Protein AF-A0A7V9AAX6-F1 (afdb_monomer_lite)

Foldseek 3Di:
DVVVVVVVVVVVVVVVVQQAAQAQKKKKKFAFDDPPPPPPNPDDCPPDPPPDDDDDDDDDDDDDDDDDDDDDDDDDDDDDDDDDDDDPDDPDDDDPDDPPFRDPVLMFMDIDGHQDDQQDWDFLDPDDDDCFFTHTAGRKGWDQDLNDIFIFRAFDDLFRMDMDNVSHVPPHNRRHNVNVLVVLVVVCVPPDVLQLVSLLVSLVQCQLLLVLVVSLVSLVVLLVSVVVHPDDHDPLSVLLSVQVVVCVVLLPAAQDDEDCQVVVCVVVVADDWDGARQAIEGHHDQDPVRVVLLNSLLSSLVSSLSSLCSSVSHHFDDQNYRQYEYEYPAPVVLVVVCVVLVHDPDDPAQWAARLVVLYTYGYPFGDDPSRVSLVVVLVVVVVVVWDLVCLRRSHTWTDGCVCPPTHHSNVSSVNSNSSVSNVRLGSLRRSQSCQQRVVVSVCSSRVVFFRLADDQPLQSLLSSQQRGQDSGFAWAWDDDPPDIFIWTKAFSRSGGNAGHQNLLVLVVRCVVVVVQAPQLLVSLLCLLQVVLVVLLPPVVGRDDPHDPDPPPPVPPPPDPDDDDDDDDDDDDDDDDDDDDDDDDDDDDDDDDDDDDDDDDDDDDDDDDDDDDDDDDDDDDDDDDDDDDDDDDDDDDDDDDDDDDDDDPPPDPPPPDPVVVRVVSSVSSVSVNSSSSNLVNSCCVPVPVPLSSVLSVLSSPDHSPDDPRSVNSVVSSCVSVVNPPDSVSSSVVSVVSSVVSVPRSNSIDIGTDDRRDDPPPPDPPPPDPPDPDPDDDDDDDDDDDDDDDDDDDDDDDDD

Radius of gyration: 33.99 Å; chains: 1; bounding box: 128×89×95 Å

Structure (mmCIF, N/CA/C/O backbone):
data_AF-A0A7V9AAX6-F1
#
_entry.id   AF-A0A7V9AAX6-F1
#
loop_
_atom_site.group_PDB
_atom_site.id
_atom_site.type_symbol
_atom_site.label_atom_id
_atom_site.label_alt_id
_atom_site.label_comp_id
_atom_site.label_asym_id
_atom_site.label_entity_id
_atom_site.label_seq_id
_atom_site.pdbx_PDB_ins_code
_atom_site.Cartn_x
_atom_site.Cartn_y
_atom_site.Cartn_z
_atom_site.occupancy
_atom_site.B_iso_or_equiv
_atom_site.auth_seq_id
_atom_site.auth_comp_id
_atom_site.auth_asym_id
_atom_site.auth_atom_id
_atom_site.pdbx_PDB_model_num
ATOM 1 N N . MET A 1 1 ? -43.822 8.317 -18.386 1.00 47.31 1 MET A N 1
ATOM 2 C CA . MET A 1 1 ? -42.524 8.931 -18.768 1.00 47.31 1 MET A CA 1
ATOM 3 C C . MET A 1 1 ? -41.860 9.787 -17.674 1.00 47.31 1 MET A C 1
ATOM 5 O O . MET A 1 1 ? -40.640 9.828 -17.647 1.00 47.31 1 MET A O 1
ATOM 9 N N . LYS A 1 2 ? -42.581 10.403 -16.718 1.00 48.88 2 LYS A N 1
ATOM 10 C CA . LYS A 1 2 ? -41.985 11.293 -15.686 1.00 48.88 2 LYS A CA 1
ATOM 11 C C . LYS A 1 2 ? -41.077 10.634 -14.616 1.00 48.88 2 LYS A C 1
ATOM 13 O O . LYS A 1 2 ? -40.426 11.356 -13.876 1.00 48.88 2 LYS A O 1
ATOM 18 N N . ARG A 1 3 ? -40.997 9.297 -14.529 1.00 44.62 3 ARG A N 1
ATOM 19 C CA . ARG A 1 3 ? -40.127 8.577 -13.565 1.00 44.62 3 ARG A CA 1
ATOM 20 C C . ARG A 1 3 ? -38.792 8.085 -14.145 1.00 44.62 3 ARG A C 1
ATOM 22 O O . ARG A 1 3 ? -37.917 7.711 -13.381 1.00 44.62 3 ARG A O 1
ATOM 29 N N . ILE A 1 4 ? -38.622 8.109 -15.470 1.00 60.84 4 ILE A N 1
ATOM 30 C CA . ILE A 1 4 ? -37.405 7.597 -16.133 1.00 60.84 4 ILE A CA 1
ATOM 31 C C . ILE A 1 4 ? -36.324 8.685 -16.203 1.00 60.84 4 ILE A C 1
ATOM 33 O O . ILE A 1 4 ? -35.147 8.403 -16.013 1.00 60.84 4 ILE A O 1
ATOM 37 N N . VAL A 1 5 ? -36.726 9.947 -16.386 1.00 66.19 5 VAL A N 1
ATOM 38 C CA . VAL A 1 5 ? -35.807 11.091 -16.494 1.00 66.19 5 VAL A CA 1
ATOM 39 C C . VAL A 1 5 ? -34.892 11.254 -15.270 1.00 66.19 5 VAL A C 1
ATOM 41 O O . VAL A 1 5 ? -33.688 11.336 -15.486 1.00 66.19 5 VAL A O 1
ATOM 44 N N . PRO A 1 6 ? -35.367 11.240 -14.005 1.00 63.66 6 PRO A N 1
ATOM 45 C CA . PRO A 1 6 ? -34.468 11.393 -12.857 1.00 63.66 6 PRO A CA 1
ATOM 46 C C . PRO A 1 6 ? -33.503 10.211 -12.680 1.00 63.66 6 PRO A C 1
ATOM 48 O O . PRO A 1 6 ? -32.372 10.428 -12.265 1.00 63.66 6 PRO A O 1
ATOM 51 N N . ALA A 1 7 ? -33.894 8.986 -13.050 1.00 50.19 7 ALA A N 1
ATOM 52 C CA . ALA A 1 7 ? -33.006 7.823 -12.990 1.00 50.19 7 ALA A CA 1
ATOM 53 C C . ALA A 1 7 ? -31.910 7.875 -14.068 1.00 50.19 7 ALA A C 1
ATOM 55 O O . ALA A 1 7 ? -30.756 7.577 -13.780 1.00 50.19 7 ALA A O 1
ATOM 56 N N . VAL A 1 8 ? -32.247 8.315 -15.286 1.00 65.00 8 VAL A N 1
ATOM 57 C CA . VAL A 1 8 ? -31.272 8.516 -16.372 1.00 65.00 8 VAL A CA 1
ATOM 58 C C . VAL A 1 8 ? -30.348 9.693 -16.066 1.00 65.00 8 VAL A C 1
ATOM 60 O O . VAL A 1 8 ? -29.150 9.590 -16.301 1.00 65.00 8 VAL A O 1
ATOM 63 N N . LEU A 1 9 ? -30.866 10.783 -15.491 1.00 58.22 9 LEU A N 1
ATOM 64 C CA . LEU A 1 9 ? -30.048 11.931 -15.095 1.00 58.22 9 LEU A CA 1
ATOM 65 C C . LEU A 1 9 ? -29.100 11.573 -13.944 1.00 58.22 9 LEU A C 1
ATOM 67 O O . LEU A 1 9 ? -27.943 11.970 -13.980 1.00 58.22 9 LEU A O 1
ATOM 71 N N . LEU A 1 10 ? -29.563 10.790 -12.961 1.00 49.22 10 LEU A N 1
ATOM 72 C CA . LEU A 1 10 ? -28.740 10.294 -11.856 1.00 49.22 10 LEU A CA 1
ATOM 73 C C . LEU A 1 10 ? -27.691 9.289 -12.348 1.00 49.22 10 LEU A C 1
ATOM 75 O O . LEU A 1 10 ? -26.539 9.387 -11.947 1.00 49.22 10 LEU A O 1
ATOM 79 N N . ALA A 1 11 ? -28.046 8.377 -13.257 1.00 44.78 11 ALA A N 1
ATOM 80 C CA . ALA A 1 11 ? -27.093 7.456 -13.878 1.00 44.78 11 ALA A CA 1
ATOM 81 C C . ALA A 1 11 ? -26.058 8.195 -14.744 1.00 44.78 11 ALA A C 1
ATOM 83 O O . ALA A 1 11 ? -24.879 7.861 -14.694 1.00 44.78 11 ALA A O 1
ATOM 84 N N . ALA A 1 12 ? -26.466 9.235 -15.479 1.00 46.50 12 ALA A N 1
ATOM 85 C CA . ALA A 1 12 ? -25.564 10.078 -16.258 1.00 46.50 12 ALA A CA 1
ATOM 86 C C . ALA A 1 12 ? -24.657 10.940 -15.366 1.00 46.50 12 ALA A C 1
ATOM 88 O O . ALA A 1 12 ? -23.478 11.074 -15.673 1.00 46.50 12 ALA A O 1
ATOM 89 N N . LEU A 1 13 ? -25.161 11.478 -14.247 1.00 45.16 13 LEU A N 1
ATOM 90 C CA . LEU A 1 13 ? -24.351 12.193 -13.251 1.00 45.16 13 LEU A CA 1
ATOM 91 C C . LEU A 1 13 ? -23.370 11.255 -12.544 1.00 45.16 13 LEU A C 1
ATOM 93 O O . LEU A 1 13 ? -22.209 11.609 -12.389 1.00 45.16 13 LEU A O 1
ATOM 97 N N . MET A 1 14 ? -23.807 10.052 -12.167 1.00 41.75 14 MET A N 1
ATOM 98 C CA . MET A 1 14 ? -22.943 9.030 -11.572 1.00 41.75 14 MET A CA 1
ATOM 99 C C . MET A 1 14 ? -21.875 8.565 -12.568 1.00 41.75 14 MET A C 1
ATOM 101 O O . MET A 1 14 ? -20.721 8.425 -12.180 1.00 41.75 14 MET A O 1
ATOM 105 N N . ALA A 1 15 ? -22.214 8.417 -13.854 1.00 43.47 15 ALA A N 1
ATOM 106 C CA . ALA A 1 15 ? -21.241 8.136 -14.908 1.00 43.47 15 ALA A CA 1
ATOM 107 C C . ALA A 1 15 ? -20.253 9.303 -15.102 1.00 43.47 15 ALA A C 1
ATOM 109 O O . ALA A 1 15 ? -19.055 9.068 -15.161 1.00 43.47 15 ALA A O 1
ATOM 110 N N . LEU A 1 16 ? -20.717 10.559 -15.110 1.00 43.62 16 LEU A N 1
ATOM 111 C CA . LEU A 1 16 ? -19.863 11.753 -15.246 1.00 43.62 16 LEU A CA 1
ATOM 112 C C . LEU A 1 16 ? -18.940 12.002 -14.044 1.00 43.62 16 LEU A C 1
ATOM 114 O O . LEU A 1 16 ? -17.865 12.577 -14.214 1.00 43.62 16 LEU A O 1
ATOM 118 N N . VAL A 1 17 ? -19.358 11.603 -12.841 1.00 45.56 17 VAL A N 1
ATOM 119 C CA . VAL A 1 17 ? -18.532 11.657 -11.625 1.00 45.56 17 VAL A CA 1
ATOM 120 C C . VAL A 1 17 ? -17.554 10.477 -11.582 1.00 45.56 17 VAL A C 1
ATOM 122 O O . VAL A 1 17 ? -16.430 10.652 -11.122 1.00 45.56 17 VAL A O 1
ATOM 125 N N . ALA A 1 18 ? -17.929 9.314 -12.124 1.00 40.66 18 ALA A N 1
ATOM 126 C CA . ALA A 1 18 ? -17.069 8.132 -12.190 1.00 40.66 18 ALA A CA 1
ATOM 127 C C . ALA A 1 18 ? -15.982 8.195 -13.284 1.00 40.66 18 ALA A C 1
ATOM 129 O O . ALA A 1 18 ? -15.004 7.468 -13.191 1.00 40.66 18 ALA A O 1
ATOM 130 N N . THR A 1 19 ? -16.101 9.056 -14.303 1.00 43.69 19 THR A N 1
ATOM 131 C CA . THR A 1 19 ? -15.175 9.081 -15.461 1.00 43.69 19 THR A CA 1
ATOM 132 C C . THR A 1 19 ? -14.079 10.155 -15.412 1.00 43.69 19 THR A C 1
ATOM 134 O O . THR A 1 19 ? -13.479 10.448 -16.445 1.00 43.69 19 THR A O 1
ATOM 137 N N . ARG A 1 20 ? -13.847 10.846 -14.287 1.00 42.88 20 ARG A N 1
ATOM 138 C CA . ARG A 1 20 ? -13.184 12.168 -14.339 1.00 42.88 20 ARG A CA 1
ATOM 139 C C . ARG A 1 20 ? -11.691 12.286 -14.010 1.00 42.88 20 ARG A C 1
ATOM 141 O O . ARG A 1 20 ? -11.216 13.415 -14.087 1.00 42.88 20 ARG A O 1
ATOM 148 N N . ALA A 1 21 ? -10.921 11.228 -13.735 1.00 49.06 21 ALA A N 1
ATOM 149 C CA . ALA A 1 21 ? -9.550 11.461 -13.243 1.00 49.06 21 ALA A CA 1
ATOM 150 C C . ALA A 1 21 ? -8.477 10.377 -13.459 1.00 49.06 21 ALA A C 1
ATOM 152 O O . ALA A 1 21 ? -7.568 10.247 -12.639 1.00 49.06 21 ALA A O 1
ATOM 153 N N . GLU A 1 22 ? -8.535 9.613 -14.548 1.00 53.72 22 GLU A N 1
ATOM 154 C CA . GLU A 1 22 ? -7.642 8.452 -14.707 1.00 53.72 22 GLU A CA 1
ATOM 155 C C . GLU A 1 22 ? -6.604 8.590 -15.830 1.00 53.72 22 GLU A C 1
ATOM 157 O O . GLU A 1 22 ? -5.900 7.632 -16.139 1.00 53.72 22 GLU A O 1
ATOM 162 N N . ALA A 1 23 ? -6.466 9.782 -16.425 1.00 63.56 23 ALA A N 1
ATOM 163 C CA . ALA A 1 23 ? -5.518 9.994 -17.514 1.00 63.56 23 ALA A CA 1
ATOM 164 C C . ALA A 1 23 ? -4.074 10.234 -17.056 1.00 63.56 23 ALA A C 1
ATOM 166 O O . ALA A 1 23 ? -3.790 10.526 -15.898 1.00 63.56 23 ALA A O 1
ATOM 167 N N . GLY A 1 24 ? -3.145 10.153 -18.007 1.00 83.69 24 GLY A N 1
ATOM 168 C CA . GLY A 1 24 ? -1.734 10.451 -17.797 1.00 83.69 24 GLY A CA 1
ATOM 169 C C . GLY A 1 24 ? -0.955 9.320 -17.129 1.00 83.69 24 GLY A C 1
ATOM 170 O O . GLY A 1 24 ? 0.074 9.595 -16.519 1.00 83.69 24 GLY A O 1
ATOM 171 N N . TYR A 1 25 ? -1.402 8.065 -17.227 1.00 90.44 25 TYR A N 1
ATOM 172 C CA . TYR A 1 25 ? -0.616 6.909 -16.791 1.00 90.44 25 TYR A CA 1
ATOM 173 C C . TYR A 1 25 ? -0.426 5.904 -17.927 1.00 90.44 25 TYR A C 1
ATOM 175 O O . TYR A 1 25 ? -1.340 5.623 -18.694 1.00 90.44 25 TYR A O 1
ATOM 183 N N . LEU A 1 26 ? 0.774 5.342 -18.021 1.00 93.62 26 LEU A N 1
ATOM 184 C CA . LEU A 1 26 ? 1.104 4.208 -18.874 1.00 93.62 26 LEU A CA 1
ATOM 185 C C . LEU A 1 26 ? 1.225 2.969 -17.989 1.00 93.62 26 LEU A C 1
ATOM 187 O O . LEU A 1 26 ? 1.951 2.993 -16.993 1.00 93.62 26 LEU A O 1
ATOM 191 N N . ILE A 1 27 ? 0.553 1.878 -18.345 1.00 95.06 27 ILE A N 1
ATOM 192 C CA . ILE A 1 27 ? 0.766 0.599 -17.662 1.00 95.06 27 ILE A CA 1
ATOM 193 C C . ILE A 1 27 ? 1.821 -0.168 -18.444 1.00 95.06 27 ILE A C 1
ATOM 195 O O . ILE A 1 27 ? 1.645 -0.419 -19.636 1.00 95.06 27 ILE A O 1
ATOM 199 N N . ILE A 1 28 ? 2.897 -0.566 -17.772 1.00 96.88 28 ILE A N 1
ATOM 200 C CA . ILE A 1 28 ? 3.922 -1.442 -18.337 1.00 96.88 28 ILE A CA 1
ATOM 201 C C . ILE A 1 28 ? 3.789 -2.810 -17.683 1.00 96.88 28 ILE A C 1
ATOM 203 O O . ILE A 1 28 ? 3.876 -2.929 -16.461 1.00 96.88 28 ILE A O 1
ATOM 207 N N . ARG A 1 29 ? 3.604 -3.840 -18.508 1.00 96.75 29 ARG A N 1
ATOM 208 C CA . ARG A 1 29 ? 3.574 -5.241 -18.098 1.00 96.75 29 ARG A CA 1
ATOM 209 C C . ARG A 1 29 ? 4.816 -5.951 -18.623 1.00 96.75 29 ARG A C 1
ATOM 211 O O . ARG A 1 29 ? 5.039 -5.978 -19.831 1.00 96.75 29 ARG A O 1
ATOM 218 N N . VAL A 1 30 ? 5.586 -6.550 -17.721 1.00 96.88 30 VAL A N 1
ATOM 219 C CA . VAL A 1 30 ? 6.735 -7.401 -18.048 1.00 96.88 30 VAL A CA 1
ATOM 220 C C . VAL A 1 30 ? 6.364 -8.847 -17.776 1.00 96.88 30 VAL A C 1
ATOM 222 O O . VAL A 1 30 ? 6.115 -9.229 -16.636 1.00 96.88 30 VAL A O 1
ATOM 225 N N . ILE A 1 31 ? 6.315 -9.637 -18.835 1.00 95.00 31 ILE A N 1
ATOM 226 C CA . ILE A 1 31 ? 6.048 -11.068 -18.817 1.00 95.00 31 ILE A CA 1
ATOM 227 C C . ILE A 1 31 ? 7.356 -11.814 -18.540 1.00 95.00 31 ILE A C 1
ATOM 229 O O . ILE A 1 31 ? 8.367 -11.573 -19.200 1.00 95.00 31 ILE A O 1
ATOM 233 N N . LEU A 1 32 ? 7.336 -12.720 -17.562 1.00 93.44 32 LEU A N 1
ATOM 234 C CA . LEU A 1 32 ? 8.513 -13.490 -17.167 1.00 93.44 32 LEU A CA 1
ATOM 235 C C . LEU A 1 32 ? 8.515 -14.861 -17.856 1.00 93.44 32 LEU A C 1
ATOM 237 O O . LEU A 1 32 ? 7.665 -15.712 -17.589 1.00 93.44 32 LEU A O 1
ATOM 241 N N . GLU A 1 33 ? 9.496 -15.086 -18.728 1.00 82.31 33 GLU A N 1
ATOM 242 C CA . GLU A 1 33 ? 9.702 -16.366 -19.410 1.00 82.31 33 GLU A CA 1
ATOM 243 C C . GLU A 1 33 ? 10.313 -17.423 -18.464 1.00 82.31 33 GLU A C 1
ATOM 245 O O . GLU A 1 33 ? 11.086 -17.109 -17.559 1.00 82.31 33 GLU A O 1
ATOM 250 N N . GLY A 1 34 ? 10.011 -18.708 -18.690 1.00 61.97 34 GLY A N 1
ATOM 251 C CA . GLY A 1 34 ? 10.897 -19.789 -18.232 1.00 61.97 34 GLY A CA 1
ATOM 252 C C . GLY A 1 34 ? 10.672 -20.387 -16.838 1.00 61.97 34 GLY A C 1
ATOM 253 O O . GLY A 1 34 ? 11.601 -20.938 -16.264 1.00 61.97 34 GLY A O 1
ATOM 254 N N . GLY A 1 35 ? 9.460 -20.364 -16.288 1.00 51.16 35 GLY A N 1
ATOM 255 C CA . GLY A 1 35 ? 9.141 -21.190 -15.109 1.00 51.16 35 GLY A CA 1
ATOM 256 C C . GLY A 1 35 ? 7.966 -22.110 -15.365 1.00 51.16 35 GLY A C 1
ATOM 257 O O . GLY A 1 35 ? 6.997 -22.067 -14.612 1.00 51.16 35 GLY A O 1
ATOM 258 N N . GLN A 1 36 ? 7.995 -22.892 -16.446 1.00 46.16 36 GLN A N 1
ATOM 259 C CA . GLN A 1 36 ? 7.288 -24.162 -16.356 1.00 46.16 36 GLN A CA 1
ATOM 260 C C . GLN A 1 36 ? 7.960 -24.875 -15.187 1.00 46.16 36 GLN A C 1
ATOM 262 O O . GLN A 1 36 ? 9.120 -25.269 -15.288 1.00 46.16 36 GLN A O 1
ATOM 267 N N . TYR A 1 37 ? 7.259 -24.951 -14.053 1.00 43.25 37 TYR A N 1
ATOM 268 C CA . TYR A 1 37 ? 7.542 -25.968 -13.057 1.00 43.25 37 TYR A CA 1
ATOM 269 C C . TYR A 1 37 ? 7.672 -27.259 -13.854 1.00 43.25 37 TYR A C 1
ATOM 271 O O . TYR A 1 37 ? 6.679 -27.738 -14.406 1.00 43.25 37 TYR A O 1
ATOM 279 N N . GLY A 1 38 ? 8.895 -27.771 -14.005 1.00 39.62 38 GLY A N 1
ATOM 280 C CA . GLY A 1 38 ? 9.059 -29.125 -14.495 1.00 39.62 38 GLY A CA 1
ATOM 281 C C . GLY A 1 38 ? 8.141 -29.968 -13.625 1.00 39.62 38 GLY A C 1
ATOM 282 O O . GLY A 1 38 ? 8.230 -29.882 -12.401 1.00 39.62 38 GLY A O 1
ATOM 283 N N . ALA A 1 39 ? 7.227 -30.720 -14.233 1.00 40.41 39 ALA A N 1
ATOM 284 C CA . ALA A 1 39 ? 6.218 -31.513 -13.529 1.00 40.41 39 ALA A CA 1
ATOM 285 C C . ALA A 1 39 ? 6.819 -32.536 -12.530 1.00 40.41 39 ALA A C 1
ATOM 287 O O . ALA A 1 39 ? 6.086 -33.207 -11.817 1.00 40.41 39 ALA A O 1
ATOM 288 N N . ASN A 1 40 ? 8.152 -32.611 -12.437 1.00 37.81 40 ASN A N 1
ATOM 289 C CA . ASN A 1 40 ? 8.926 -33.443 -11.522 1.00 37.81 40 ASN A CA 1
ATOM 290 C C . ASN A 1 40 ? 9.600 -32.670 -10.362 1.00 37.81 40 ASN A C 1
ATOM 292 O O . ASN A 1 40 ? 10.337 -33.272 -9.587 1.00 37.81 40 ASN A O 1
ATOM 296 N N . GLY A 1 41 ? 9.376 -31.359 -10.211 1.00 35.19 41 GLY A N 1
ATOM 297 C CA . GLY A 1 41 ? 9.902 -30.546 -9.103 1.00 35.19 41 GLY A CA 1
ATOM 298 C C . GLY A 1 41 ? 8.886 -30.378 -7.972 1.00 35.19 41 GLY A C 1
ATOM 299 O O . GLY A 1 41 ? 8.339 -29.294 -7.791 1.00 35.19 41 GLY A O 1
ATOM 300 N N . GLY A 1 42 ? 8.600 -31.454 -7.237 1.00 32.16 42 GLY A N 1
ATOM 301 C CA . GLY A 1 42 ? 7.556 -31.535 -6.202 1.00 32.16 42 GLY A CA 1
ATOM 302 C C . GLY A 1 42 ? 7.792 -30.755 -4.900 1.00 32.16 42 GLY A C 1
ATOM 303 O O . GLY A 1 42 ? 7.161 -31.072 -3.896 1.00 32.16 42 GLY A O 1
ATOM 304 N N . GLN A 1 43 ? 8.653 -29.738 -4.881 1.00 33.44 43 GLN A N 1
ATOM 305 C CA . GLN A 1 43 ? 8.740 -28.801 -3.762 1.00 33.44 43 GLN A CA 1
ATOM 306 C C . GLN A 1 43 ? 8.916 -27.372 -4.304 1.00 33.44 43 GLN A C 1
ATOM 308 O O . GLN A 1 43 ? 9.679 -27.170 -5.252 1.00 33.44 43 GLN A O 1
ATOM 313 N N . PRO A 1 44 ? 8.254 -26.348 -3.718 1.00 29.28 44 PRO A N 1
ATOM 314 C CA . PRO A 1 44 ? 8.746 -24.973 -3.846 1.00 29.28 44 PRO A CA 1
ATOM 315 C C . PRO A 1 44 ? 10.221 -24.948 -3.407 1.00 29.28 44 PRO A C 1
ATOM 317 O O . PRO A 1 44 ? 10.650 -25.895 -2.751 1.00 29.28 44 PRO A O 1
ATOM 320 N N . PRO A 1 45 ? 11.020 -23.908 -3.699 1.00 31.45 45 PRO A N 1
ATOM 321 C CA . PRO A 1 45 ? 12.288 -23.740 -3.005 1.00 31.45 45 PRO A CA 1
ATOM 322 C C . PRO A 1 45 ? 11.987 -23.597 -1.504 1.00 31.45 45 PRO A C 1
ATOM 324 O O . PRO A 1 45 ? 11.786 -22.502 -0.985 1.00 31.45 45 PRO A O 1
ATOM 327 N N . THR A 1 46 ? 11.902 -24.723 -0.798 1.00 35.84 46 THR A N 1
ATOM 328 C CA . THR A 1 46 ? 12.139 -24.813 0.625 1.00 35.84 46 THR A CA 1
ATOM 329 C C . THR A 1 46 ? 13.567 -24.325 0.755 1.00 35.84 46 THR A C 1
ATOM 331 O O . THR A 1 46 ? 14.508 -24.915 0.224 1.00 35.84 46 THR A O 1
ATOM 334 N N . GLY A 1 47 ? 13.728 -23.127 1.314 1.00 31.28 47 GLY A N 1
ATOM 335 C CA . GLY A 1 47 ? 15.049 -22.569 1.528 1.00 31.28 47 GLY A CA 1
ATOM 336 C C . GLY A 1 47 ? 15.886 -23.584 2.294 1.00 31.28 47 GLY A C 1
ATOM 337 O O . GLY A 1 47 ? 15.589 -23.831 3.458 1.00 31.28 47 GLY A O 1
ATOM 338 N N . LEU A 1 48 ? 16.901 -24.145 1.628 1.00 33.44 48 LEU A N 1
ATOM 339 C CA . LEU A 1 48 ? 17.979 -24.933 2.225 1.00 33.44 48 LEU A CA 1
ATOM 340 C C . LEU A 1 48 ? 17.497 -25.872 3.347 1.00 33.44 48 LEU A C 1
ATOM 342 O O . LEU A 1 48 ? 17.859 -25.699 4.509 1.00 33.44 48 LEU A O 1
ATOM 346 N N . GLU A 1 49 ? 16.729 -26.904 3.003 1.00 29.69 49 GLU A N 1
ATOM 347 C CA . GLU A 1 49 ? 16.686 -28.127 3.816 1.00 29.69 49 GLU A CA 1
ATOM 348 C C . GLU A 1 49 ? 17.947 -28.953 3.524 1.00 29.69 49 GLU A C 1
ATOM 350 O O . GLU A 1 49 ? 17.922 -30.008 2.901 1.00 29.69 49 GLU A O 1
ATOM 355 N N . GLY A 1 50 ? 19.098 -28.424 3.943 1.00 26.39 50 GLY A N 1
ATOM 356 C CA . GLY A 1 50 ? 20.270 -29.246 4.196 1.00 26.39 50 GLY A CA 1
ATOM 357 C C . GLY A 1 50 ? 20.142 -29.785 5.613 1.00 26.39 50 GLY A C 1
ATOM 358 O O . GLY A 1 50 ? 20.210 -29.012 6.564 1.00 26.39 50 GLY A O 1
ATOM 359 N N . THR A 1 51 ? 19.977 -31.096 5.768 1.00 29.00 51 THR A N 1
ATOM 360 C CA . THR A 1 51 ? 19.968 -31.816 7.054 1.00 29.00 51 THR A CA 1
ATOM 361 C C . THR A 1 51 ? 21.358 -31.866 7.709 1.00 29.00 51 THR A C 1
ATOM 363 O O . THR A 1 51 ? 21.782 -32.896 8.228 1.00 29.00 51 THR A O 1
ATOM 366 N N . GLY A 1 52 ? 22.101 -30.760 7.667 1.00 26.97 52 GLY A N 1
ATOM 367 C CA . GLY A 1 52 ? 23.307 -30.570 8.457 1.00 26.97 52 GLY A CA 1
ATOM 368 C C . GLY A 1 52 ? 22.899 -30.094 9.841 1.00 26.97 52 GLY A C 1
ATOM 369 O O . GLY A 1 52 ? 22.448 -28.961 9.995 1.00 26.97 52 GLY A O 1
ATOM 370 N N . SER A 1 53 ? 23.026 -30.963 10.842 1.00 27.70 53 SER A N 1
ATOM 371 C CA . SER A 1 53 ? 22.880 -30.583 12.245 1.00 27.70 53 SER A CA 1
ATOM 372 C C . SER A 1 53 ? 23.726 -29.333 12.540 1.00 27.70 53 SER A C 1
ATOM 374 O O . SER A 1 53 ? 24.914 -29.322 12.203 1.00 27.70 53 SER A O 1
ATOM 376 N N . PRO A 1 54 ? 23.161 -28.275 13.145 1.00 30.94 54 PRO A N 1
ATOM 377 C CA . PRO A 1 54 ? 23.947 -27.114 13.534 1.00 30.94 54 PRO A CA 1
ATOM 378 C C . PRO A 1 54 ? 24.939 -27.500 14.647 1.00 30.94 54 PRO A C 1
ATOM 380 O O . PRO A 1 54 ? 24.603 -28.320 15.508 1.00 30.94 54 PRO A O 1
ATOM 383 N N . PRO A 1 55 ? 26.156 -26.927 14.668 1.00 29.95 55 PRO A N 1
ATOM 384 C CA . PRO A 1 55 ? 27.056 -27.094 15.801 1.00 29.95 55 PRO A CA 1
ATOM 385 C C . PRO A 1 55 ? 26.438 -26.443 17.053 1.00 29.95 55 PRO A C 1
ATOM 387 O O . PRO A 1 55 ? 25.749 -25.425 16.936 1.00 29.95 55 PRO A O 1
ATOM 390 N N . PRO A 1 56 ? 26.668 -26.989 18.261 1.00 29.22 56 PRO A N 1
ATOM 391 C CA . PRO A 1 56 ? 26.140 -26.399 19.482 1.00 29.22 56 PRO A CA 1
ATOM 392 C C . PRO A 1 56 ? 26.790 -25.032 19.732 1.00 29.22 56 PRO A C 1
ATOM 394 O O . PRO A 1 56 ? 27.998 -24.924 19.952 1.00 29.22 56 PRO A O 1
ATOM 397 N N . VAL A 1 57 ? 25.969 -23.983 19.724 1.00 28.58 57 VAL A N 1
ATOM 398 C CA . VAL A 1 57 ? 26.343 -22.637 20.168 1.00 28.58 57 VAL A CA 1
ATOM 399 C C . VAL A 1 57 ? 26.455 -22.660 21.694 1.00 28.58 57 VAL A C 1
ATOM 401 O O . VAL A 1 57 ? 25.459 -22.639 22.414 1.00 28.58 57 VAL A O 1
ATOM 404 N N . TYR A 1 58 ? 27.687 -22.732 22.198 1.00 29.44 58 TYR A N 1
ATOM 405 C CA . TYR A 1 58 ? 27.997 -22.532 23.612 1.00 29.44 58 TYR A CA 1
ATOM 406 C C . TYR A 1 58 ? 27.991 -21.035 23.940 1.00 29.44 58 TYR A C 1
ATOM 408 O O . TYR A 1 58 ? 28.901 -20.302 23.562 1.00 29.44 58 TYR A O 1
ATOM 416 N N . GLY A 1 59 ? 26.990 -20.594 24.701 1.00 28.50 59 GLY A N 1
ATOM 417 C CA . GLY A 1 59 ? 26.997 -19.309 25.395 1.00 28.50 59 GLY A CA 1
ATOM 418 C C . GLY A 1 59 ? 27.185 -19.507 26.898 1.00 28.50 59 GLY A C 1
ATOM 419 O O . GLY A 1 59 ? 26.230 -19.824 27.602 1.00 28.50 59 GLY A O 1
ATOM 420 N N . LYS A 1 60 ? 28.400 -19.292 27.414 1.00 31.45 60 LYS A N 1
ATOM 421 C CA . LYS A 1 60 ? 28.633 -18.903 28.816 1.00 31.45 60 LYS A CA 1
ATOM 422 C C . LYS A 1 60 ? 29.765 -17.879 28.872 1.00 31.45 60 LYS A C 1
ATOM 424 O O . LYS A 1 60 ? 30.826 -18.092 28.299 1.00 31.45 60 LYS A O 1
ATOM 429 N N . GLY A 1 61 ? 29.478 -16.768 29.551 1.00 31.20 61 GLY A N 1
ATOM 430 C CA . GLY A 1 61 ? 30.358 -15.617 29.749 1.00 31.20 61 GLY A CA 1
ATOM 431 C C . GLY A 1 61 ? 31.601 -15.883 30.616 1.00 31.20 61 GLY A C 1
ATOM 432 O O . GLY A 1 61 ? 31.890 -17.023 30.984 1.00 31.20 61 GLY A O 1
ATOM 433 N N . PRO A 1 62 ? 32.361 -14.819 30.927 1.00 37.06 62 PRO A N 1
ATOM 434 C CA . PRO A 1 62 ? 33.811 -14.875 31.031 1.00 37.06 62 PRO A CA 1
ATOM 435 C C . PRO A 1 62 ? 34.290 -15.298 32.420 1.00 37.06 62 PRO A C 1
ATOM 437 O O . PRO A 1 62 ? 33.784 -14.831 33.441 1.00 37.06 62 PRO A O 1
ATOM 440 N N . LYS A 1 63 ? 35.350 -16.108 32.457 1.00 31.44 63 LYS A N 1
ATOM 441 C CA . LYS A 1 63 ? 36.261 -16.188 33.602 1.00 31.44 63 LYS A CA 1
ATOM 442 C C . LYS A 1 63 ? 37.702 -16.218 33.104 1.00 31.44 63 LYS A C 1
ATOM 444 O O . LYS A 1 63 ? 38.065 -17.038 32.269 1.00 31.44 63 LYS A O 1
ATOM 449 N N . TYR A 1 64 ? 38.483 -15.282 33.632 1.00 32.81 64 TYR A N 1
ATOM 450 C CA . TYR A 1 64 ? 39.933 -15.197 33.509 1.00 32.81 64 TYR A CA 1
ATOM 451 C C . TYR A 1 64 ? 40.610 -16.505 33.940 1.00 32.81 64 TYR A C 1
ATOM 453 O O . TYR A 1 64 ? 40.221 -17.105 34.941 1.00 32.81 64 TYR A O 1
ATOM 461 N N . GLY A 1 65 ? 41.663 -16.891 33.221 1.00 27.91 65 GLY A N 1
ATOM 462 C CA . GLY A 1 65 ? 42.538 -18.000 33.590 1.00 27.91 65 GLY A CA 1
ATOM 463 C C . GLY A 1 65 ? 43.657 -18.194 32.572 1.00 27.91 65 GLY A C 1
ATOM 464 O O . GLY A 1 65 ? 43.453 -18.781 31.518 1.00 27.91 65 GLY A O 1
ATOM 465 N N . SER A 1 66 ? 44.831 -17.665 32.897 1.00 32.62 66 SER A N 1
ATOM 466 C CA . SER A 1 66 ? 46.120 -17.878 32.235 1.00 32.62 66 SER A CA 1
ATOM 467 C C . SER A 1 66 ? 46.507 -19.360 32.142 1.00 32.62 66 SER A C 1
ATOM 469 O O . SER A 1 66 ? 46.421 -20.066 33.146 1.00 32.62 66 SER A O 1
ATOM 471 N N . GLY A 1 67 ? 47.048 -19.804 31.004 1.00 28.02 67 GLY A N 1
ATOM 472 C CA . GLY A 1 67 ? 47.704 -21.112 30.912 1.00 28.02 67 GLY A CA 1
ATOM 473 C C . GLY A 1 67 ? 48.187 -21.467 29.507 1.00 28.02 67 GLY A C 1
ATOM 474 O O . GLY A 1 67 ? 47.385 -21.725 28.620 1.00 28.02 67 GLY A O 1
ATOM 475 N N . PHE A 1 68 ? 49.508 -21.470 29.334 1.00 30.86 68 PHE A N 1
ATOM 476 C CA . PHE A 1 68 ? 50.257 -21.944 28.167 1.00 30.86 68 PHE A CA 1
ATOM 477 C C . PHE A 1 68 ? 49.986 -23.424 27.831 1.00 30.86 68 PHE A C 1
ATOM 479 O O . PHE A 1 68 ? 49.936 -24.260 28.730 1.00 30.86 68 PHE A O 1
ATOM 486 N N . GLY A 1 69 ? 49.967 -23.756 26.534 1.00 28.84 69 GLY A N 1
ATOM 487 C CA . GLY A 1 69 ? 50.160 -25.120 26.027 1.00 28.84 69 GLY A CA 1
ATOM 488 C C . GLY A 1 69 ? 49.901 -25.234 24.513 1.00 28.84 69 GLY A C 1
ATOM 489 O O . GLY A 1 69 ? 48.823 -24.838 24.074 1.00 28.84 69 GLY A O 1
ATOM 490 N N . PRO A 1 70 ? 50.847 -25.739 23.694 1.00 35.91 70 PRO A N 1
ATOM 491 C CA . PRO A 1 70 ? 50.640 -25.919 22.256 1.00 35.91 70 PRO A CA 1
ATOM 492 C C . PRO A 1 70 ? 49.951 -27.265 21.954 1.00 35.91 70 PRO A C 1
ATOM 494 O O . PRO A 1 70 ? 50.261 -28.257 22.619 1.00 35.91 70 PRO A O 1
ATOM 497 N N . PRO A 1 71 ? 49.059 -27.359 20.947 1.00 34.69 71 PRO A N 1
ATOM 498 C CA . PRO A 1 71 ? 48.516 -28.642 20.521 1.00 34.69 71 PRO A CA 1
ATOM 499 C C . PRO A 1 71 ? 49.420 -29.335 19.476 1.00 34.69 71 PRO A C 1
ATOM 501 O O . PRO A 1 71 ? 50.055 -28.658 18.661 1.00 34.69 71 PRO A O 1
ATOM 504 N N . PRO A 1 72 ? 49.484 -30.681 19.486 1.00 34.31 72 PRO A N 1
ATOM 505 C CA . PRO A 1 72 ? 50.335 -31.478 18.607 1.00 34.31 72 PRO A CA 1
ATOM 506 C C . PRO A 1 72 ? 49.689 -31.806 17.247 1.00 34.31 72 PRO A C 1
ATOM 508 O O . PRO A 1 72 ? 48.489 -31.647 17.037 1.00 34.31 72 PRO A O 1
ATOM 511 N N . GLY A 1 73 ? 50.555 -32.270 16.341 1.00 29.38 73 GLY A N 1
ATOM 512 C CA . GLY A 1 73 ? 50.373 -32.488 14.905 1.00 29.38 73 GLY A CA 1
ATOM 513 C C . GLY A 1 73 ? 49.125 -33.240 14.430 1.00 29.38 73 GLY A C 1
ATOM 514 O O . GLY A 1 73 ? 48.699 -34.237 15.008 1.00 29.38 73 GLY A O 1
ATOM 515 N N . LEU A 1 74 ? 48.626 -32.786 13.276 1.00 31.12 74 LEU A N 1
ATOM 516 C CA . LEU A 1 74 ? 47.678 -33.495 12.421 1.00 31.12 74 LEU A CA 1
ATOM 517 C C . LEU A 1 74 ? 48.418 -34.195 11.274 1.00 31.12 74 LEU A C 1
ATOM 519 O O . LEU A 1 74 ? 49.251 -33.604 10.587 1.00 31.12 74 LEU A O 1
ATOM 523 N N . ILE A 1 75 ? 48.074 -35.468 11.092 1.00 32.41 75 ILE A N 1
ATOM 524 C CA . ILE A 1 75 ? 48.484 -36.361 10.005 1.00 32.41 75 ILE A CA 1
ATOM 525 C C . ILE A 1 75 ? 47.694 -35.988 8.730 1.00 32.41 75 ILE A C 1
ATOM 527 O O . ILE A 1 75 ? 46.499 -35.702 8.839 1.00 32.41 75 ILE A O 1
ATOM 531 N N . PRO A 1 76 ? 48.297 -36.002 7.523 1.00 32.78 76 PRO A N 1
ATOM 532 C CA . PRO A 1 76 ? 47.617 -35.633 6.285 1.00 32.78 76 PRO A CA 1
ATOM 533 C C . PRO A 1 76 ? 46.820 -36.812 5.711 1.00 32.78 76 PRO A C 1
ATOM 535 O O . PRO A 1 76 ? 47.384 -37.858 5.397 1.00 32.78 76 PRO A O 1
ATOM 538 N N . GLY A 1 77 ? 45.511 -36.626 5.532 1.00 30.69 77 GLY A N 1
ATOM 539 C CA . GLY A 1 77 ? 44.621 -37.592 4.890 1.00 30.69 77 GLY A CA 1
ATOM 540 C C . GLY A 1 77 ? 43.901 -37.000 3.679 1.00 30.69 77 GLY A C 1
ATOM 541 O O . GLY A 1 77 ? 43.034 -36.153 3.840 1.00 30.69 77 GLY A O 1
ATOM 542 N N . GLY A 1 78 ? 44.268 -37.490 2.490 1.00 29.62 78 GLY A N 1
ATOM 543 C CA . GLY A 1 78 ? 43.384 -37.736 1.340 1.00 29.62 78 GLY A CA 1
ATOM 544 C C . GLY A 1 78 ? 42.662 -36.549 0.699 1.00 29.62 78 GLY A C 1
ATOM 545 O O . GLY A 1 78 ? 41.543 -36.216 1.074 1.00 29.62 78 GLY A O 1
ATOM 546 N N . GLY A 1 79 ? 43.255 -35.993 -0.361 1.00 27.86 79 GLY A N 1
ATOM 547 C CA . GLY A 1 79 ? 42.606 -35.027 -1.245 1.00 27.86 79 GLY A CA 1
ATOM 548 C C . GLY A 1 79 ? 41.449 -35.636 -2.043 1.00 27.86 79 GLY A C 1
ATOM 549 O O . GLY A 1 79 ? 41.656 -36.515 -2.877 1.00 27.86 79 GLY A O 1
ATOM 550 N N . GLY A 1 80 ? 40.240 -35.123 -1.812 1.00 27.41 80 GLY A N 1
ATOM 551 C CA . GLY A 1 80 ? 39.115 -35.218 -2.738 1.00 27.41 80 GLY A CA 1
ATOM 552 C C . GLY A 1 80 ? 39.127 -34.015 -3.679 1.00 27.41 80 GLY A C 1
ATOM 553 O O . GLY A 1 80 ? 39.201 -32.870 -3.233 1.00 27.41 80 GLY A O 1
ATOM 554 N N . SER A 1 81 ? 39.104 -34.270 -4.983 1.00 30.16 81 SER A N 1
ATOM 555 C CA . SER A 1 81 ? 39.076 -33.243 -6.025 1.00 30.16 81 SER A CA 1
ATOM 556 C C . SER A 1 81 ? 37.798 -32.394 -5.923 1.00 30.16 81 SER A C 1
ATOM 558 O O . SER A 1 81 ? 36.711 -32.963 -5.815 1.00 30.16 81 SER A O 1
ATOM 560 N N . PRO A 1 82 ? 37.880 -31.053 -5.987 1.00 29.25 82 PRO A N 1
ATOM 561 C CA . PRO A 1 82 ? 36.694 -30.211 -5.989 1.00 29.25 82 PRO A CA 1
ATOM 562 C C . PRO A 1 82 ? 35.964 -30.355 -7.329 1.00 29.25 82 PRO A C 1
ATOM 564 O O . PRO A 1 82 ? 36.487 -30.016 -8.390 1.00 29.25 82 PRO A O 1
ATOM 567 N N . SER A 1 83 ? 34.740 -30.872 -7.273 1.00 27.69 83 SER A N 1
ATOM 568 C CA . SER A 1 83 ? 33.781 -30.850 -8.374 1.00 27.69 83 SER A CA 1
ATOM 569 C C . SER A 1 83 ? 33.481 -29.403 -8.775 1.00 27.69 83 SER A C 1
ATOM 571 O O . SER A 1 83 ? 33.048 -28.596 -7.952 1.00 27.69 83 SER A O 1
ATOM 573 N N . LEU A 1 84 ? 33.740 -29.089 -10.045 1.00 29.19 84 LEU A N 1
ATOM 574 C CA . LEU A 1 84 ? 33.466 -27.794 -10.662 1.00 29.19 84 LEU A CA 1
ATOM 575 C C . LEU A 1 84 ? 31.967 -27.442 -10.569 1.00 29.19 84 LEU A C 1
ATOM 577 O O . LEU A 1 84 ? 31.126 -28.317 -10.791 1.00 29.19 84 LEU A O 1
ATOM 581 N N . PRO A 1 85 ? 31.613 -26.172 -10.296 1.00 28.59 85 PRO A N 1
ATOM 582 C CA . PRO A 1 85 ? 30.238 -25.693 -10.376 1.00 28.59 85 PRO A CA 1
ATOM 583 C C . PRO A 1 85 ? 29.702 -25.867 -11.801 1.00 28.59 85 PRO A C 1
ATOM 585 O O . PRO A 1 85 ? 30.321 -25.413 -12.764 1.00 28.59 85 PRO A O 1
ATOM 588 N N . GLY A 1 86 ? 28.557 -26.539 -11.927 1.00 27.83 86 GLY A N 1
ATOM 589 C CA . GLY A 1 86 ? 27.899 -26.792 -13.205 1.00 27.83 86 GLY A CA 1
ATOM 590 C C 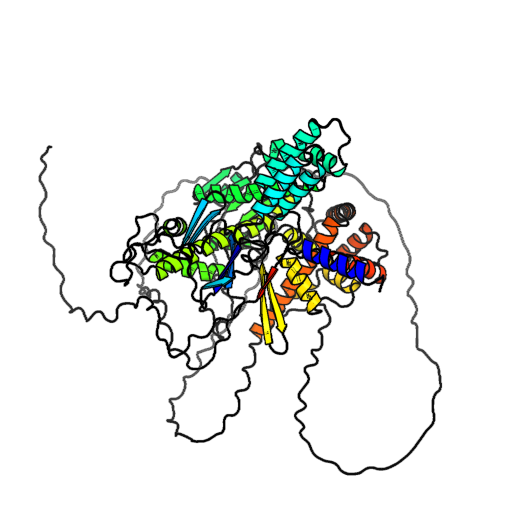. GLY A 1 86 ? 27.617 -25.501 -13.972 1.00 27.83 86 GLY A C 1
ATOM 591 O O . GLY A 1 86 ? 27.028 -24.559 -13.444 1.00 27.83 86 GLY A O 1
ATOM 592 N N . ILE A 1 87 ? 28.034 -25.482 -15.234 1.00 31.53 87 ILE A N 1
ATOM 593 C CA . ILE A 1 87 ? 27.661 -24.461 -16.211 1.00 31.53 87 ILE A CA 1
ATOM 594 C C . ILE A 1 87 ? 26.130 -24.526 -16.389 1.00 31.53 87 ILE A C 1
ATOM 596 O O . ILE A 1 87 ? 25.610 -25.617 -16.640 1.00 31.53 87 ILE A O 1
ATOM 600 N N . PRO A 1 88 ? 25.393 -23.405 -16.256 1.00 30.58 88 PRO A N 1
ATOM 601 C CA . PRO A 1 88 ? 23.959 -23.354 -16.520 1.00 30.58 88 PRO A CA 1
ATOM 602 C C . PRO A 1 88 ? 23.648 -23.874 -17.926 1.00 30.58 88 PRO A C 1
ATOM 604 O O . PRO A 1 88 ? 24.276 -23.468 -18.903 1.00 30.58 88 PRO A O 1
ATOM 607 N N . GLY A 1 89 ? 22.706 -24.814 -17.991 1.00 32.19 89 GLY A N 1
ATOM 608 C CA . GLY A 1 89 ? 22.415 -25.627 -19.163 1.00 32.19 89 GLY A CA 1
ATOM 609 C C . GLY A 1 89 ? 22.119 -24.829 -20.431 1.00 32.19 89 GLY A C 1
ATOM 610 O O . GLY A 1 89 ? 21.425 -23.813 -20.424 1.00 32.19 89 GLY A O 1
ATOM 611 N N . VAL A 1 90 ? 22.629 -25.362 -21.537 1.00 34.31 90 VAL A N 1
ATOM 612 C CA . VAL A 1 90 ? 22.211 -25.030 -22.899 1.00 34.31 90 VAL A CA 1
ATOM 613 C C . VAL A 1 90 ? 20.681 -25.184 -22.991 1.00 34.31 90 VAL A C 1
ATOM 615 O O . VAL A 1 90 ? 20.161 -26.181 -22.481 1.00 34.31 90 VAL A O 1
ATOM 618 N N . PRO A 1 91 ? 19.946 -24.239 -23.612 1.00 34.94 91 PRO A N 1
ATOM 619 C CA . PRO A 1 91 ? 18.504 -24.356 -23.804 1.00 34.94 91 PRO A CA 1
ATOM 620 C C . PRO A 1 91 ? 18.174 -25.692 -24.472 1.00 34.94 91 PRO A C 1
ATOM 622 O O . PRO A 1 91 ? 18.707 -26.006 -25.537 1.00 34.94 91 PRO A O 1
ATOM 625 N N . GLY A 1 92 ? 17.334 -26.497 -23.818 1.00 37.16 92 GLY A N 1
ATOM 626 C CA . GLY A 1 92 ? 16.903 -27.790 -24.336 1.00 37.16 92 GLY A CA 1
ATOM 627 C C . GLY A 1 92 ? 16.283 -27.659 -25.727 1.00 37.16 92 GLY A C 1
ATOM 628 O O . GLY A 1 92 ? 15.664 -26.647 -26.059 1.00 37.16 92 GLY A O 1
ATOM 629 N N . THR A 1 93 ? 16.461 -28.699 -26.541 1.00 39.69 93 THR A N 1
ATOM 630 C CA . THR A 1 93 ? 15.861 -28.837 -27.873 1.00 39.69 93 THR A CA 1
ATOM 631 C C . THR A 1 93 ? 14.382 -28.429 -27.859 1.00 39.69 93 THR A C 1
ATOM 633 O O . THR A 1 93 ? 13.642 -28.930 -27.006 1.00 39.69 93 THR A O 1
ATOM 636 N N . PRO A 1 94 ? 13.935 -27.554 -28.779 1.00 40.19 94 PRO A N 1
ATOM 637 C CA . PRO A 1 94 ? 12.579 -27.020 -28.774 1.00 40.19 94 PRO A CA 1
ATOM 638 C C . PRO A 1 94 ? 11.560 -28.159 -28.859 1.00 40.19 94 PRO A C 1
ATOM 640 O O . PRO A 1 94 ? 11.554 -28.930 -29.817 1.00 40.19 94 PRO A O 1
ATOM 643 N N . HIS A 1 95 ? 10.696 -28.271 -27.848 1.00 43.38 95 HIS A N 1
ATOM 644 C CA . HIS A 1 95 ? 9.517 -29.126 -27.923 1.00 43.38 95 HIS A CA 1
ATOM 645 C C . HIS A 1 95 ? 8.610 -28.604 -29.040 1.00 43.38 95 HIS A C 1
ATOM 647 O O . HIS A 1 95 ? 8.046 -27.514 -28.962 1.00 43.38 95 HIS A O 1
ATOM 653 N N . THR A 1 96 ? 8.517 -29.375 -30.116 1.00 40.84 96 THR A N 1
ATOM 654 C CA . THR A 1 96 ? 7.751 -29.044 -31.311 1.00 40.84 96 THR A CA 1
ATOM 655 C C . THR A 1 96 ? 6.255 -29.274 -31.068 1.00 40.84 96 THR A C 1
ATOM 657 O O . THR A 1 96 ? 5.810 -30.401 -30.882 1.00 40.84 96 THR A O 1
ATOM 660 N N . GLY A 1 97 ? 5.459 -28.198 -31.108 1.00 49.16 97 GLY A N 1
ATOM 661 C CA . GLY A 1 97 ? 4.058 -28.265 -31.555 1.00 49.16 97 GLY A CA 1
ATOM 662 C C . GLY A 1 97 ? 2.943 -27.865 -30.581 1.00 49.16 97 GLY A C 1
ATOM 663 O O . GLY A 1 97 ? 1.805 -27.743 -31.022 1.00 49.16 97 GLY A O 1
ATOM 664 N N . GLY A 1 98 ? 3.213 -27.620 -29.297 1.00 58.81 98 GLY A N 1
ATOM 665 C CA . GLY A 1 98 ? 2.185 -27.142 -28.361 1.00 58.81 98 GLY A CA 1
ATOM 666 C C . GLY A 1 98 ? 2.169 -25.619 -28.259 1.00 58.81 98 GLY A C 1
ATOM 667 O O . GLY A 1 98 ? 3.175 -25.030 -27.874 1.00 58.81 98 GLY A O 1
ATOM 668 N N . THR A 1 99 ? 1.041 -24.961 -28.543 1.00 59.56 99 THR A N 1
ATOM 669 C CA . THR A 1 99 ? 0.832 -23.566 -28.125 1.00 59.56 99 THR A CA 1
ATOM 670 C C . THR A 1 99 ? 0.841 -23.524 -26.598 1.00 59.56 99 THR A C 1
ATOM 672 O O . THR A 1 99 ? -0.136 -23.910 -25.954 1.00 59.56 99 THR A O 1
ATOM 675 N N . ILE A 1 100 ? 1.963 -23.118 -26.006 1.00 67.12 100 ILE A N 1
ATOM 676 C CA . ILE A 1 100 ? 2.091 -22.988 -24.555 1.00 67.12 100 ILE A CA 1
ATOM 677 C C . ILE A 1 100 ? 1.193 -21.825 -24.128 1.00 67.12 100 ILE A C 1
ATOM 679 O O . ILE A 1 100 ? 1.489 -20.668 -24.423 1.00 67.12 100 ILE A O 1
ATOM 683 N N . LYS A 1 101 ? 0.074 -22.127 -23.458 1.00 77.69 101 LYS A N 1
ATOM 684 C CA . LYS A 1 101 ? -0.798 -21.098 -22.883 1.00 77.69 101 LYS A CA 1
ATOM 685 C C . LYS A 1 101 ? -0.007 -20.358 -21.803 1.00 77.69 101 LYS A C 1
ATOM 687 O O . LYS A 1 101 ? 0.412 -20.960 -20.816 1.00 77.69 101 LYS A O 1
ATOM 692 N N . HIS A 1 102 ? 0.226 -19.069 -22.020 1.00 83.06 102 HIS A N 1
ATOM 693 C CA . HIS A 1 102 ? 0.942 -18.220 -21.080 1.00 83.06 102 HIS A CA 1
ATOM 694 C C . HIS A 1 102 ? 0.103 -18.009 -19.811 1.00 83.06 102 HIS A C 1
ATOM 696 O O . HIS A 1 102 ? -1.055 -17.606 -19.905 1.00 83.06 102 HIS A O 1
ATOM 702 N N . ASP A 1 103 ? 0.684 -18.231 -18.630 1.00 88.06 103 ASP A N 1
ATOM 703 C CA . ASP A 1 103 ? 0.024 -17.935 -17.357 1.00 88.06 103 ASP A CA 1
ATOM 704 C C . ASP A 1 103 ? 0.030 -16.416 -17.104 1.00 88.06 103 ASP A C 1
ATOM 706 O O . ASP A 1 103 ? 1.092 -15.838 -16.854 1.00 88.06 103 ASP A O 1
ATOM 710 N N . PRO A 1 104 ? -1.123 -15.729 -17.171 1.00 89.50 104 PRO A N 1
ATOM 711 C CA . PRO A 1 104 ? -1.189 -14.277 -17.039 1.00 89.50 104 PRO A CA 1
ATOM 712 C C . PRO A 1 104 ? -0.675 -13.752 -15.693 1.00 89.50 104 PRO A C 1
ATOM 714 O O . PRO A 1 104 ? -0.264 -12.590 -15.654 1.00 89.50 104 PRO A O 1
ATOM 717 N N . SER A 1 105 ? -0.652 -14.588 -14.645 1.00 89.38 105 SER A N 1
ATOM 718 C CA . SER A 1 105 ? -0.141 -14.245 -13.309 1.00 89.38 105 SER A CA 1
ATOM 719 C C . SER A 1 105 ? 1.369 -14.058 -13.257 1.00 89.38 105 SER A C 1
ATOM 721 O O . SER A 1 105 ? 1.882 -13.391 -12.363 1.00 89.38 105 SER A O 1
ATOM 723 N N . ARG A 1 106 ? 2.099 -14.567 -14.253 1.00 92.38 106 ARG A N 1
ATOM 724 C CA . ARG A 1 106 ? 3.561 -14.486 -14.311 1.00 92.38 106 ARG A CA 1
ATOM 725 C C . ARG A 1 106 ? 4.049 -13.217 -14.986 1.00 92.38 106 ARG A C 1
ATOM 727 O O . ARG A 1 106 ? 4.851 -13.244 -15.919 1.00 92.38 106 ARG A O 1
ATOM 734 N N . ALA A 1 107 ? 3.538 -12.093 -14.508 1.00 95.12 107 ALA A N 1
ATOM 735 C CA . ALA A 1 107 ? 3.908 -10.790 -15.012 1.00 95.12 107 ALA A CA 1
ATOM 736 C C . ALA A 1 107 ? 4.032 -9.765 -13.888 1.00 95.12 107 ALA A C 1
ATOM 738 O O . ALA A 1 107 ? 3.253 -9.755 -12.939 1.00 95.12 107 ALA A O 1
ATOM 739 N N . LEU A 1 108 ? 4.999 -8.870 -14.040 1.00 96.12 108 LEU A N 1
ATOM 740 C CA . LEU A 1 108 ? 5.131 -7.669 -13.229 1.00 96.12 108 LEU A CA 1
ATOM 741 C C . LEU A 1 108 ? 4.396 -6.530 -13.918 1.00 96.12 108 LEU A C 1
ATOM 743 O O . LEU A 1 108 ? 4.465 -6.397 -15.140 1.00 96.12 108 LEU A O 1
ATOM 747 N N . VAL A 1 109 ? 3.709 -5.696 -13.144 1.00 96.12 109 VAL A N 1
ATOM 748 C CA . VAL A 1 109 ? 2.935 -4.575 -13.677 1.00 96.12 109 VAL A CA 1
ATOM 749 C C . VAL A 1 109 ? 3.265 -3.312 -12.901 1.00 96.12 109 VAL A C 1
ATOM 751 O O . VAL A 1 109 ? 3.165 -3.273 -11.675 1.00 96.12 109 VAL A O 1
ATOM 754 N N . VAL A 1 110 ? 3.623 -2.255 -13.623 1.00 95.81 110 VAL A N 1
ATOM 755 C CA . VAL A 1 110 ? 3.896 -0.935 -13.048 1.00 95.81 110 VAL A CA 1
ATOM 756 C C . VAL A 1 110 ? 3.061 0.133 -13.735 1.00 95.81 110 VAL A C 1
ATOM 758 O O . VAL A 1 110 ? 2.773 0.049 -14.927 1.00 95.81 110 VAL A O 1
ATOM 761 N N . LEU A 1 111 ? 2.678 1.143 -12.958 1.00 93.81 111 LEU A N 1
ATOM 762 C CA . LEU A 1 111 ? 2.040 2.359 -13.447 1.00 93.81 111 LEU A CA 1
ATOM 763 C C . LEU A 1 111 ? 3.107 3.443 -13.552 1.00 93.81 111 LEU A C 1
ATOM 765 O O . LEU A 1 111 ? 3.809 3.718 -12.579 1.00 93.81 111 LEU A O 1
ATOM 769 N N . VAL A 1 112 ? 3.217 4.055 -14.723 1.00 94.19 112 VAL A N 1
ATOM 770 C CA . VAL A 1 112 ? 4.196 5.099 -15.007 1.00 94.19 112 VAL A CA 1
ATOM 771 C C . VAL A 1 112 ? 3.458 6.400 -15.306 1.00 94.19 112 VAL A C 1
ATOM 773 O O . VAL A 1 112 ? 2.691 6.435 -16.268 1.00 94.19 112 VAL A O 1
ATOM 776 N N . PRO A 1 113 ? 3.651 7.471 -14.518 1.00 91.75 113 PRO A N 1
ATOM 777 C CA . PRO A 1 113 ? 3.037 8.753 -14.828 1.00 91.75 113 PRO A CA 1
ATOM 778 C C . PRO A 1 113 ? 3.643 9.336 -16.112 1.00 91.75 113 PRO A C 1
ATOM 780 O O . PRO A 1 113 ? 4.860 9.390 -16.290 1.00 91.75 113 PRO A O 1
ATOM 783 N N . VAL A 1 114 ? 2.774 9.807 -16.996 1.00 90.50 114 VAL A N 1
ATOM 784 C CA . VAL A 1 114 ? 3.106 10.473 -18.253 1.00 90.50 114 VAL A CA 1
ATOM 785 C C . VAL A 1 114 ? 2.797 11.957 -18.089 1.00 90.50 114 VAL A C 1
ATOM 787 O O . VAL A 1 114 ? 1.652 12.394 -18.154 1.00 90.50 114 VAL A O 1
ATOM 790 N N . THR A 1 115 ? 3.845 12.735 -17.823 1.00 85.19 115 THR A N 1
ATOM 791 C CA . THR A 1 115 ? 3.772 14.192 -17.607 1.00 85.19 115 THR A CA 1
ATOM 792 C C . THR A 1 115 ? 4.201 15.005 -18.830 1.00 85.19 115 THR A C 1
ATOM 794 O O . THR A 1 115 ? 4.115 16.229 -18.827 1.00 85.19 115 THR A O 1
ATOM 797 N N . SER A 1 116 ? 4.682 14.339 -19.880 1.00 85.06 116 SER A N 1
ATOM 798 C CA . SER A 1 116 ? 5.135 14.947 -21.133 1.00 85.06 116 SER A CA 1
ATOM 799 C C . SER A 1 116 ? 4.660 14.124 -22.327 1.00 85.06 116 SER A C 1
ATOM 801 O O . SER A 1 116 ? 4.323 12.948 -22.179 1.00 85.06 116 SER A O 1
ATOM 803 N N . ASP A 1 117 ? 4.625 14.738 -23.514 1.00 83.62 117 ASP A N 1
ATOM 804 C CA . ASP A 1 117 ? 4.275 14.030 -24.746 1.00 83.62 117 ASP A CA 1
ATOM 805 C C . ASP A 1 117 ? 5.371 13.020 -25.120 1.00 83.62 117 ASP A C 1
ATOM 807 O O . ASP A 1 117 ? 6.345 13.323 -25.812 1.00 83.62 117 ASP A O 1
ATOM 811 N N . PHE A 1 118 ? 5.191 11.791 -24.643 1.00 85.44 118 PHE A N 1
ATOM 812 C CA . PHE A 1 118 ? 6.100 10.674 -24.870 1.00 85.44 118 PHE A CA 1
ATOM 813 C C . PHE A 1 118 ? 6.082 10.155 -26.318 1.00 85.44 118 PHE A C 1
ATOM 815 O O . PHE A 1 118 ? 6.923 9.324 -26.673 1.00 85.44 118 PHE A O 1
ATOM 822 N N . ARG A 1 119 ? 5.151 10.634 -27.164 1.00 86.38 119 ARG A N 1
ATOM 823 C CA . ARG A 1 119 ? 5.047 10.270 -28.588 1.00 86.38 119 ARG A CA 1
ATOM 824 C C . ARG A 1 119 ? 5.946 11.132 -29.476 1.00 86.38 119 ARG A C 1
ATOM 826 O O . ARG A 1 119 ? 6.235 10.740 -30.614 1.00 86.38 119 ARG A O 1
ATOM 833 N N . GLN A 1 120 ? 6.415 12.277 -28.975 1.00 90.94 120 GLN A N 1
ATOM 834 C CA . GLN A 1 120 ? 7.353 13.128 -29.696 1.00 90.94 120 GLN A CA 1
ATOM 835 C C . GLN A 1 120 ? 8.732 12.459 -29.776 1.00 90.94 120 GLN A C 1
ATOM 837 O O . GLN A 1 120 ? 9.305 12.050 -28.768 1.00 90.94 120 GLN A O 1
ATOM 842 N N . ALA A 1 121 ? 9.286 12.369 -30.988 1.00 93.00 121 ALA A N 1
ATOM 843 C CA . ALA A 1 121 ? 10.623 11.825 -31.193 1.00 93.00 121 ALA A CA 1
ATOM 844 C C . ALA A 1 121 ? 11.684 12.762 -30.594 1.00 93.00 121 ALA A C 1
ATOM 846 O O . ALA A 1 121 ? 11.694 13.960 -30.878 1.00 93.00 121 ALA A O 1
ATOM 847 N N . GLN A 1 122 ? 12.590 12.210 -29.790 1.00 95.00 122 GLN A N 1
ATOM 848 C CA . GLN A 1 122 ? 13.691 12.941 -29.153 1.00 95.00 122 GLN A CA 1
ATOM 849 C C . GLN A 1 122 ? 15.005 12.178 -29.347 1.00 95.00 122 GLN A C 1
ATOM 851 O O . GLN A 1 122 ? 14.959 10.956 -29.472 1.00 95.00 122 GLN A O 1
ATOM 856 N N . PRO A 1 123 ? 16.180 12.834 -29.342 1.00 96.19 123 PRO A N 1
ATOM 857 C CA . PRO A 1 123 ? 17.458 12.122 -29.327 1.00 96.19 123 PRO A CA 1
ATOM 858 C C . PRO A 1 123 ? 17.501 11.072 -28.205 1.00 96.19 123 PRO A C 1
ATOM 860 O O . PRO A 1 123 ? 17.048 11.337 -27.081 1.00 96.19 123 PRO A O 1
ATOM 863 N N . PHE A 1 124 ? 18.012 9.877 -28.517 1.00 96.56 124 PHE A N 1
ATOM 864 C CA . PHE A 1 124 ? 18.020 8.727 -27.608 1.00 96.56 124 PHE A CA 1
ATOM 865 C C . PHE A 1 124 ? 18.717 9.076 -26.282 1.00 96.56 124 PHE A C 1
ATOM 867 O O . PHE A 1 124 ? 18.139 8.925 -25.200 1.00 96.56 124 PHE A O 1
ATOM 874 N N . TYR A 1 125 ? 19.910 9.661 -26.368 1.00 96.69 125 TYR A N 1
ATOM 875 C CA . TYR A 1 125 ? 20.673 10.257 -25.272 1.00 96.69 125 TYR A CA 1
ATOM 876 C C . TYR A 1 125 ? 20.617 11.786 -25.303 1.00 96.69 125 TYR A C 1
ATOM 878 O O . TYR A 1 125 ? 20.247 12.391 -26.303 1.00 96.69 125 TYR A O 1
ATOM 886 N N . LYS A 1 126 ? 21.048 12.432 -24.208 1.00 94.56 126 LYS A N 1
ATOM 887 C CA . LYS A 1 126 ? 21.181 13.904 -24.117 1.00 94.56 126 LYS A CA 1
ATOM 888 C C . LYS A 1 126 ? 22.248 14.496 -25.058 1.00 94.56 126 LYS A C 1
ATOM 890 O O . LYS A 1 126 ? 22.374 15.713 -25.132 1.00 94.56 126 LYS A O 1
ATOM 895 N N . ALA A 1 127 ? 23.033 13.653 -25.729 1.00 92.75 127 ALA A N 1
ATOM 896 C CA . ALA A 1 127 ? 24.016 14.068 -26.723 1.00 92.75 127 ALA A CA 1
ATOM 897 C C . ALA A 1 127 ? 23.338 14.659 -27.981 1.00 92.75 127 ALA A C 1
ATOM 899 O O . ALA A 1 127 ? 22.140 14.439 -28.190 1.00 92.75 127 ALA A O 1
ATOM 900 N N . PRO A 1 128 ? 24.078 15.390 -28.838 1.00 95.06 128 PRO A N 1
ATOM 901 C CA . PRO A 1 128 ? 23.572 15.818 -30.139 1.00 95.06 128 PRO A CA 1
ATOM 902 C C . PRO A 1 128 ? 23.031 14.639 -30.952 1.00 95.06 128 PRO A C 1
ATOM 904 O O . PRO A 1 128 ? 23.522 13.514 -30.837 1.00 95.06 128 PRO A O 1
ATOM 907 N N . TYR A 1 129 ? 22.003 14.899 -31.755 1.00 95.94 129 TYR A N 1
ATOM 908 C CA . TYR A 1 129 ? 21.420 13.896 -32.640 1.00 95.94 129 TYR A CA 1
ATOM 909 C C . TYR A 1 129 ? 22.458 13.390 -33.646 1.00 95.94 129 TYR A C 1
ATOM 911 O O . TYR A 1 129 ? 23.116 14.186 -34.315 1.00 95.94 129 TYR A O 1
ATOM 919 N N . ASP A 1 130 ? 22.539 12.071 -33.784 1.00 95.50 130 ASP A N 1
ATOM 920 C CA . ASP A 1 130 ? 23.314 11.404 -34.823 1.00 95.50 130 ASP A CA 1
ATOM 921 C C . ASP A 1 130 ? 22.542 10.158 -35.281 1.00 95.50 130 ASP A C 1
ATOM 923 O O . ASP A 1 130 ? 22.239 9.292 -34.462 1.00 95.50 130 ASP A O 1
ATOM 927 N N . PRO A 1 131 ? 22.204 10.013 -36.569 1.00 93.50 131 PRO A N 1
ATOM 928 C CA . PRO A 1 131 ? 21.335 8.928 -37.028 1.00 93.50 131 PRO A CA 1
ATOM 929 C C . PRO A 1 131 ? 21.900 7.516 -36.793 1.00 93.50 131 PRO A C 1
ATOM 931 O O . PRO A 1 131 ? 21.133 6.553 -36.827 1.00 93.50 131 PRO A O 1
ATOM 934 N N . ASN A 1 132 ? 23.211 7.375 -36.572 1.00 91.94 132 ASN A N 1
ATOM 935 C CA . ASN A 1 132 ? 23.880 6.085 -36.411 1.00 91.94 132 ASN A CA 1
ATOM 936 C C . ASN A 1 132 ? 24.207 5.767 -34.946 1.00 91.94 132 ASN A C 1
ATOM 938 O O . ASN A 1 132 ? 24.123 4.608 -34.540 1.00 91.94 132 ASN A O 1
ATOM 942 N N . THR A 1 133 ? 24.567 6.786 -34.165 1.00 93.75 133 THR A N 1
ATOM 943 C CA . THR A 1 133 ? 25.103 6.654 -32.798 1.00 93.75 133 THR A CA 1
ATOM 944 C C . THR A 1 133 ? 24.235 7.315 -31.727 1.00 93.75 133 THR A C 1
ATOM 946 O O . THR A 1 133 ? 24.436 7.076 -30.538 1.00 93.75 133 THR A O 1
ATOM 949 N N . ASN A 1 134 ? 23.250 8.127 -32.114 1.00 96.19 134 ASN A N 1
ATOM 950 C CA . ASN A 1 134 ? 22.268 8.728 -31.214 1.00 96.19 134 ASN A CA 1
ATOM 951 C C . ASN A 1 134 ? 20.963 9.087 -31.957 1.00 96.19 134 ASN A C 1
ATOM 953 O O . ASN A 1 134 ? 20.641 10.274 -32.122 1.00 96.19 134 ASN A O 1
ATOM 957 N N . PRO A 1 135 ? 20.235 8.079 -32.477 1.00 96.00 135 PRO A N 1
ATOM 958 C CA . PRO A 1 135 ? 19.065 8.314 -33.310 1.00 96.00 135 PRO A CA 1
ATOM 959 C C . PRO A 1 135 ? 17.936 8.973 -32.513 1.00 96.00 135 PRO A C 1
ATOM 961 O O . PRO A 1 135 ? 17.932 9.000 -31.282 1.00 96.00 135 PRO A O 1
ATOM 964 N N . ALA A 1 136 ? 16.937 9.490 -33.223 1.00 96.69 136 ALA A N 1
ATOM 965 C CA . ALA A 1 136 ? 15.703 9.917 -32.588 1.00 96.69 136 ALA A CA 1
ATOM 966 C C . ALA A 1 136 ? 14.908 8.675 -32.159 1.00 96.69 136 ALA A C 1
ATOM 968 O O . ALA A 1 136 ? 14.750 7.736 -32.938 1.00 96.69 136 ALA A O 1
ATOM 969 N N . TRP A 1 137 ? 14.402 8.679 -30.931 1.00 96.69 137 TRP A N 1
ATOM 970 C CA . TRP A 1 137 ? 13.641 7.590 -30.339 1.00 96.69 137 TRP A CA 1
ATOM 971 C C . TRP A 1 137 ? 12.248 8.051 -29.933 1.00 96.69 137 TRP A C 1
ATOM 973 O O . TRP A 1 137 ? 12.047 9.187 -29.495 1.00 96.69 137 TRP A O 1
ATOM 983 N N . ARG A 1 138 ? 11.290 7.136 -30.066 1.00 93.75 138 ARG A N 1
ATOM 984 C CA . ARG A 1 138 ? 9.947 7.235 -29.503 1.00 93.75 138 ARG A CA 1
ATOM 985 C C . ARG A 1 138 ? 9.444 5.815 -29.207 1.00 93.75 138 ARG A C 1
ATOM 987 O O . ARG A 1 138 ? 9.615 4.953 -30.068 1.00 93.75 138 ARG A O 1
ATOM 994 N N . PRO A 1 139 ? 8.827 5.570 -28.043 1.00 94.75 139 PRO A N 1
ATOM 995 C CA . PRO A 1 139 ? 8.489 6.554 -27.019 1.00 94.75 139 PRO A CA 1
ATOM 996 C C . PRO A 1 139 ? 9.610 6.826 -26.005 1.00 94.75 139 PRO A C 1
ATOM 998 O O . PRO A 1 139 ? 10.430 5.955 -25.719 1.00 94.75 139 PRO A O 1
ATOM 1001 N N . LYS A 1 140 ? 9.619 8.025 -25.413 1.00 95.12 140 LYS A N 1
ATOM 1002 C CA . LYS A 1 140 ? 10.557 8.417 -24.344 1.00 95.12 140 LYS A CA 1
ATOM 1003 C C . LYS A 1 140 ? 9.816 9.123 -23.219 1.00 95.12 140 LYS A C 1
ATOM 1005 O O . LYS A 1 140 ? 9.028 10.025 -23.480 1.00 95.12 140 LYS A O 1
ATOM 1010 N N . ILE A 1 141 ? 10.093 8.741 -21.977 1.00 95.00 141 ILE A N 1
ATOM 1011 C CA . ILE A 1 141 ? 9.461 9.340 -20.796 1.00 95.00 141 ILE A CA 1
ATOM 1012 C C . ILE A 1 141 ? 10.494 9.942 -19.853 1.0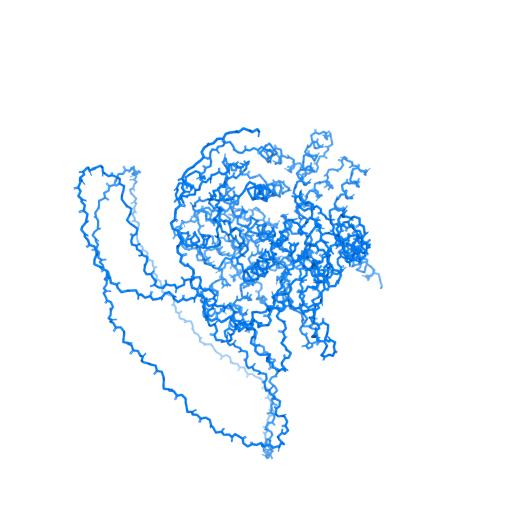0 95.00 141 ILE A C 1
ATOM 1014 O O . ILE A 1 141 ? 11.622 9.457 -19.742 1.00 95.00 141 ILE A O 1
ATOM 1018 N N . SER A 1 142 ? 10.086 10.999 -19.153 1.00 94.38 142 SER A N 1
ATOM 1019 C CA . SER A 1 142 ? 10.849 11.609 -18.071 1.00 94.38 142 SER A CA 1
ATOM 1020 C C . SER A 1 142 ? 9.889 12.120 -17.005 1.00 94.38 142 SER A C 1
ATOM 1022 O O . SER A 1 142 ? 8.966 12.866 -17.327 1.00 94.38 142 SER A O 1
ATOM 1024 N N . PHE A 1 143 ? 10.088 11.709 -15.757 1.00 93.81 143 PHE A N 1
ATOM 1025 C CA . PHE A 1 143 ? 9.260 12.136 -14.632 1.00 93.81 143 PHE A CA 1
ATOM 1026 C C . PHE A 1 143 ? 10.063 12.111 -13.333 1.00 93.81 143 PHE A C 1
ATOM 1028 O O . PHE A 1 143 ? 11.039 11.368 -13.200 1.00 93.81 143 PHE A O 1
ATOM 1035 N N . ASP A 1 144 ? 9.648 12.933 -12.376 1.00 91.38 144 ASP A N 1
ATOM 1036 C CA . ASP A 1 144 ? 10.214 12.918 -11.034 1.00 91.38 144 ASP A CA 1
ATOM 1037 C C . ASP A 1 144 ? 9.520 11.835 -10.204 1.00 91.38 144 ASP A C 1
ATOM 1039 O O . ASP A 1 144 ? 8.293 11.767 -10.128 1.00 91.38 144 ASP A O 1
ATOM 1043 N N . TYR A 1 145 ? 10.316 10.972 -9.584 1.00 89.94 145 TYR A N 1
ATOM 1044 C CA . TYR A 1 145 ? 9.856 9.867 -8.760 1.00 89.94 145 TYR A CA 1
ATOM 1045 C C . TYR A 1 145 ? 10.611 9.875 -7.437 1.00 89.94 145 TYR A C 1
ATOM 1047 O O . TYR A 1 145 ? 11.820 9.653 -7.384 1.00 89.94 145 TYR A O 1
ATOM 1055 N N . HIS A 1 146 ? 9.898 10.212 -6.362 1.00 84.31 146 HIS A N 1
ATOM 1056 C CA . HIS A 1 146 ? 10.459 10.388 -5.023 1.00 84.31 146 HIS A CA 1
ATOM 1057 C C . HIS A 1 146 ? 11.731 11.269 -4.990 1.00 84.31 146 HIS A C 1
ATOM 1059 O O . HIS A 1 146 ? 12.689 10.949 -4.296 1.00 84.31 146 HIS A O 1
ATOM 1065 N N . GLY A 1 147 ? 11.771 12.371 -5.744 1.00 84.00 147 GLY A N 1
ATOM 1066 C CA . GLY A 1 147 ? 12.927 13.282 -5.784 1.00 84.00 147 GLY A CA 1
ATOM 1067 C C . GLY A 1 147 ? 14.082 12.832 -6.687 1.00 84.00 147 GLY A C 1
ATOM 1068 O O . GLY A 1 147 ? 15.079 13.541 -6.794 1.00 84.00 147 GLY A O 1
ATOM 1069 N N . GLN A 1 148 ? 13.954 11.691 -7.368 1.00 89.88 148 GLN A N 1
ATOM 1070 C CA . GLN A 1 148 ? 14.855 11.283 -8.441 1.00 89.88 148 GLN A CA 1
ATOM 1071 C C . GLN A 1 148 ? 14.177 11.506 -9.791 1.00 89.88 148 GLN A C 1
ATOM 1073 O O . GLN A 1 148 ? 13.070 11.029 -10.025 1.00 89.88 148 GLN A O 1
ATOM 1078 N N . LYS A 1 149 ? 14.861 12.177 -10.717 1.00 94.44 149 LYS A N 1
ATOM 1079 C CA . LYS A 1 149 ? 14.388 12.281 -12.097 1.00 94.44 149 LYS A CA 1
ATOM 1080 C C . LYS A 1 149 ? 14.698 10.992 -12.851 1.00 94.44 149 LYS A C 1
ATOM 1082 O O . LYS A 1 149 ? 15.862 10.720 -13.149 1.00 94.44 149 LYS A O 1
ATOM 1087 N N . LEU A 1 150 ? 13.668 10.219 -13.178 1.00 96.12 150 LEU A N 1
ATOM 1088 C CA . LEU A 1 150 ? 13.781 9.014 -13.995 1.00 96.12 150 LEU A CA 1
ATOM 1089 C C . LEU A 1 150 ? 13.575 9.375 -15.463 1.00 96.12 150 LEU A C 1
ATOM 1091 O O . LEU A 1 150 ? 12.727 10.196 -15.805 1.00 96.12 150 LEU A O 1
ATOM 1095 N N . THR A 1 151 ? 14.382 8.804 -16.348 1.00 96.75 151 THR A N 1
ATOM 1096 C CA . THR A 1 151 ? 14.265 8.970 -17.798 1.00 96.75 151 THR A CA 1
ATOM 1097 C C . THR A 1 151 ? 14.536 7.637 -18.474 1.00 96.75 151 THR A C 1
ATOM 1099 O O . THR A 1 151 ? 15.571 7.026 -18.228 1.00 96.75 151 THR A O 1
ATOM 1102 N N . ALA A 1 152 ? 13.625 7.200 -19.340 1.00 97.38 152 ALA A N 1
ATOM 1103 C CA . ALA A 1 152 ? 13.755 5.939 -20.060 1.00 97.38 152 ALA A CA 1
ATOM 1104 C C . ALA A 1 152 ? 13.260 6.083 -21.502 1.00 97.38 152 ALA A C 1
ATOM 1106 O O . ALA A 1 152 ? 12.185 6.633 -21.759 1.00 97.38 152 ALA A O 1
ATOM 1107 N N . ASN A 1 153 ? 14.049 5.565 -22.439 1.00 97.56 153 ASN A N 1
ATOM 1108 C CA . ASN A 1 153 ? 13.594 5.226 -23.778 1.00 97.56 153 ASN A CA 1
ATOM 1109 C C . ASN A 1 153 ? 12.817 3.918 -23.661 1.00 97.56 153 ASN A C 1
ATOM 1111 O O . ASN A 1 153 ? 13.353 2.901 -23.221 1.00 97.56 153 ASN A O 1
ATOM 1115 N N . LEU A 1 154 ? 11.536 3.973 -23.992 1.00 97.00 154 LEU A N 1
ATOM 1116 C CA . LEU A 1 154 ? 10.624 2.868 -23.788 1.00 97.00 154 LEU A CA 1
ATOM 1117 C C . LEU A 1 154 ? 10.724 1.875 -24.960 1.00 97.00 154 LEU A C 1
ATOM 1119 O O . LEU A 1 154 ? 10.822 2.285 -26.116 1.00 97.00 154 LEU A O 1
ATOM 1123 N N . PHE A 1 155 ? 10.680 0.576 -24.661 1.00 96.69 155 PHE A N 1
ATOM 1124 C CA . PHE A 1 155 ? 10.559 -0.532 -25.615 1.00 96.69 155 PHE A CA 1
ATOM 1125 C C . PHE A 1 155 ? 9.409 -1.510 -25.285 1.00 96.69 155 PHE A C 1
ATOM 1127 O O . PHE A 1 155 ? 9.243 -1.895 -24.126 1.00 96.69 155 PHE A O 1
ATOM 1134 N N . ALA A 1 156 ? 8.665 -1.951 -26.303 1.00 95.50 156 ALA A N 1
ATOM 1135 C CA . ALA A 1 156 ? 7.659 -3.011 -26.214 1.00 95.50 156 ALA A CA 1
ATOM 1136 C C . ALA A 1 156 ? 7.771 -3.949 -27.421 1.00 95.50 156 ALA A C 1
ATOM 1138 O O . ALA A 1 156 ? 7.983 -3.494 -28.543 1.00 95.50 156 ALA A O 1
ATOM 1139 N N . ASP A 1 157 ? 7.595 -5.247 -27.186 1.00 93.88 157 ASP A N 1
ATOM 1140 C CA . ASP A 1 157 ? 7.602 -6.299 -28.214 1.00 93.88 157 ASP A CA 1
ATOM 1141 C C . ASP A 1 157 ? 6.266 -7.062 -28.288 1.00 93.88 157 ASP A C 1
ATOM 1143 O O . ASP A 1 157 ? 6.070 -7.894 -29.169 1.00 93.88 157 ASP A O 1
ATOM 1147 N N . GLY A 1 158 ? 5.331 -6.787 -27.371 1.00 91.31 158 GLY A N 1
ATOM 1148 C CA . GLY A 1 158 ? 4.043 -7.476 -27.295 1.00 91.31 158 GLY A CA 1
ATOM 1149 C C . GLY A 1 158 ? 4.111 -8.880 -26.680 1.00 91.31 158 GLY A C 1
ATOM 1150 O O . GLY A 1 158 ? 3.056 -9.450 -26.381 1.00 91.31 158 GLY A O 1
ATOM 1151 N N . THR A 1 159 ? 5.313 -9.417 -26.449 1.00 90.19 159 THR A N 1
ATOM 1152 C CA . THR A 1 159 ? 5.556 -10.785 -25.966 1.00 90.19 159 THR A CA 1
ATOM 1153 C C . THR A 1 159 ? 6.189 -10.820 -24.580 1.00 90.19 159 THR A C 1
ATOM 1155 O O . THR A 1 159 ? 5.690 -11.535 -23.718 1.00 90.19 159 THR A O 1
ATOM 1158 N N . THR A 1 160 ? 7.247 -10.041 -24.345 1.00 92.50 160 THR A N 1
ATOM 1159 C CA . THR A 1 160 ? 7.931 -9.918 -23.048 1.00 92.50 160 THR A CA 1
ATOM 1160 C C . THR A 1 160 ? 7.608 -8.601 -22.357 1.00 92.50 160 THR A C 1
ATOM 1162 O O . THR A 1 160 ? 7.482 -8.561 -21.137 1.00 92.50 160 THR A O 1
ATOM 1165 N N . ILE A 1 161 ? 7.420 -7.523 -23.120 1.00 96.06 161 ILE A N 1
ATOM 1166 C CA . ILE A 1 161 ? 7.055 -6.203 -22.613 1.00 96.06 161 ILE A CA 1
ATOM 1167 C C . ILE A 1 161 ? 5.848 -5.693 -23.397 1.00 96.06 161 ILE A C 1
ATOM 1169 O O . ILE A 1 161 ? 5.887 -5.537 -24.620 1.00 96.06 161 ILE A O 1
ATOM 1173 N N . GLN A 1 162 ? 4.772 -5.413 -22.669 1.00 95.69 162 GLN A N 1
ATOM 1174 C CA . GLN A 1 162 ? 3.519 -4.879 -23.194 1.00 95.69 162 GLN A CA 1
ATOM 1175 C C . GLN A 1 162 ? 3.203 -3.547 -22.524 1.00 95.69 162 GLN A C 1
ATOM 1177 O O . GLN A 1 162 ? 3.449 -3.387 -21.324 1.00 95.69 162 GLN A O 1
ATOM 1182 N N . TRP A 1 163 ? 2.598 -2.626 -23.273 1.00 93.62 163 TRP A N 1
ATOM 1183 C CA . TRP A 1 163 ? 2.048 -1.393 -22.720 1.00 93.62 163 TRP A CA 1
ATOM 1184 C C . TRP A 1 163 ? 0.566 -1.261 -23.005 1.00 93.62 163 TRP A C 1
ATOM 1186 O O . TRP A 1 163 ? 0.084 -1.728 -24.034 1.00 93.62 163 TRP A O 1
ATOM 1196 N N . TYR A 1 164 ? -0.110 -0.575 -22.096 1.00 93.25 164 TYR A N 1
ATOM 1197 C CA . TYR A 1 164 ? -1.533 -0.288 -22.166 1.00 93.25 164 TYR A CA 1
ATOM 1198 C C . TYR A 1 164 ? -1.704 1.231 -22.038 1.00 93.25 164 TYR A C 1
ATOM 1200 O O . TYR A 1 164 ? -1.189 1.848 -21.097 1.00 93.25 164 TYR A O 1
ATOM 1208 N N . GLU A 1 165 ? -2.361 1.832 -23.031 1.00 90.88 165 GLU A N 1
ATOM 1209 C CA . GLU A 1 165 ? -2.579 3.282 -23.170 1.00 90.88 165 GLU A CA 1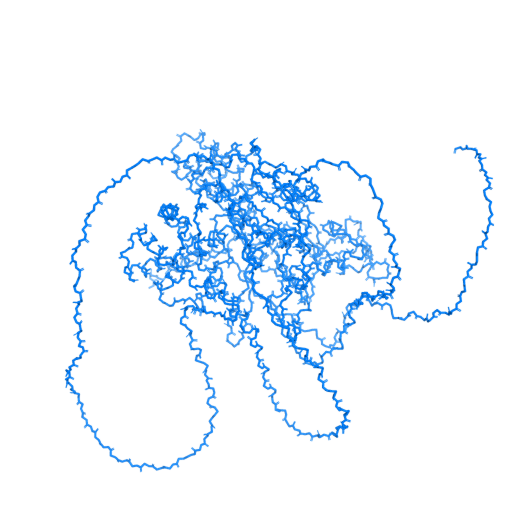
ATOM 1210 C C . GLU A 1 165 ? -3.992 3.709 -22.734 1.00 90.88 165 GLU A C 1
ATOM 1212 O O . GLU A 1 165 ? -4.374 4.869 -22.876 1.00 90.88 165 GLU A O 1
ATOM 1217 N N . GLU A 1 166 ? -4.787 2.788 -22.195 1.00 85.69 166 GLU A N 1
ATOM 1218 C CA . GLU A 1 166 ? -6.167 2.992 -21.753 1.00 85.69 166 GLU A CA 1
ATOM 1219 C C . GLU A 1 166 ? -6.262 4.158 -20.760 1.00 85.69 166 GLU A C 1
ATOM 1221 O O . GLU A 1 166 ? -7.185 4.967 -20.834 1.00 85.69 166 GLU A O 1
ATOM 1226 N N . LEU A 1 167 ? -5.243 4.303 -19.906 1.00 82.19 167 LEU A N 1
ATOM 1227 C CA . LEU A 1 167 ? -5.108 5.379 -18.921 1.00 82.19 167 LEU A CA 1
ATOM 1228 C C . LEU A 1 167 ? -4.419 6.641 -19.470 1.00 82.19 167 LEU A C 1
ATOM 1230 O O . LEU A 1 167 ? -4.014 7.519 -18.713 1.00 82.19 167 LEU A O 1
ATOM 1234 N N . LEU A 1 168 ? -4.261 6.773 -20.787 1.00 80.75 168 LEU A N 1
ATOM 1235 C CA . LEU A 1 168 ? -3.779 8.000 -21.434 1.00 80.75 168 LEU A CA 1
ATOM 1236 C C . LEU A 1 168 ? -4.897 8.757 -22.151 1.00 80.75 168 LEU A C 1
ATOM 1238 O O . LEU A 1 168 ? -4.819 9.975 -22.304 1.00 80.75 168 LEU A O 1
ATOM 1242 N N . LEU A 1 169 ? -5.933 8.055 -22.608 1.00 68.25 169 LEU A N 1
ATOM 1243 C CA . LEU A 1 169 ? -6.869 8.593 -23.595 1.00 68.25 169 LEU A CA 1
ATOM 1244 C C . LEU A 1 169 ? -8.014 9.428 -23.001 1.00 68.25 169 LEU A C 1
ATOM 1246 O O . LEU A 1 169 ? -8.676 10.146 -23.748 1.00 68.25 169 LEU A O 1
ATOM 1250 N N . THR A 1 170 ? -8.301 9.370 -21.697 1.00 60.09 170 THR A N 1
ATOM 1251 C CA . THR A 1 170 ? -9.469 10.069 -21.116 1.00 60.09 170 THR A CA 1
ATOM 1252 C C . THR A 1 170 ? -9.232 10.449 -19.650 1.00 60.09 170 THR A C 1
ATOM 1254 O O . THR A 1 170 ? -9.014 9.544 -18.850 1.00 60.09 170 THR A O 1
ATOM 1257 N N . PRO A 1 171 ? -9.258 11.747 -19.249 1.00 52.00 171 PRO A N 1
ATOM 1258 C CA . PRO A 1 171 ? -9.644 12.951 -20.008 1.00 52.00 171 PRO A CA 1
ATOM 1259 C C . PRO A 1 171 ? -8.567 13.630 -20.893 1.00 52.00 171 PRO A C 1
ATOM 1261 O O . PRO A 1 171 ? -8.905 14.587 -21.586 1.00 52.00 171 PRO A O 1
ATOM 1264 N N . GLY A 1 172 ? -7.308 13.171 -20.922 1.00 60.56 172 GLY A N 1
ATOM 1265 C CA . GLY A 1 172 ? -6.267 13.718 -21.813 1.00 60.56 172 GLY A CA 1
ATOM 1266 C C . GLY A 1 172 ? -4.838 13.308 -21.433 1.00 60.56 172 GLY A C 1
ATOM 1267 O O . GLY A 1 172 ? -4.537 13.154 -20.254 1.00 60.56 172 GLY A O 1
ATOM 1268 N N . ALA A 1 173 ? -3.939 13.175 -22.416 1.00 60.53 173 ALA A N 1
ATOM 1269 C CA . ALA A 1 173 ? -2.648 12.472 -22.298 1.00 60.53 173 ALA A CA 1
ATOM 1270 C C . ALA A 1 173 ? -1.639 12.986 -21.239 1.00 60.53 173 ALA A C 1
ATOM 1272 O O . ALA A 1 173 ? -0.629 12.322 -21.024 1.00 60.53 173 ALA A O 1
ATOM 1273 N N . ALA A 1 174 ? -1.890 14.122 -20.574 1.00 68.56 174 ALA A N 1
ATOM 1274 C CA . ALA A 1 174 ? -0.984 14.722 -19.581 1.00 68.56 174 ALA A CA 1
ATOM 1275 C C . ALA A 1 174 ? -1.643 15.085 -18.232 1.00 68.56 174 ALA A C 1
ATOM 1277 O O . ALA A 1 174 ? -0.976 15.592 -17.332 1.00 68.56 174 ALA A O 1
ATOM 1278 N N . THR A 1 175 ? -2.947 14.852 -18.059 1.00 79.62 175 THR A N 1
ATOM 1279 C CA . THR A 1 175 ? -3.660 15.178 -16.810 1.00 79.62 175 THR A CA 1
ATOM 1280 C C . THR A 1 175 ? -3.644 14.000 -15.847 1.00 79.62 175 THR A C 1
ATOM 1282 O O . THR A 1 175 ? -4.572 13.200 -15.854 1.00 79.62 175 THR A O 1
ATOM 1285 N N . THR A 1 176 ? -2.599 13.917 -15.019 1.00 84.75 176 THR A N 1
ATOM 1286 C CA . THR A 1 176 ? -2.488 12.921 -13.935 1.00 84.75 176 THR A CA 1
ATOM 1287 C C . THR A 1 176 ? -3.379 13.258 -12.734 1.00 84.75 176 THR A C 1
ATOM 1289 O O . THR A 1 176 ? -3.836 14.395 -12.583 1.00 84.75 176 THR A O 1
ATOM 1292 N N . ARG A 1 177 ? -3.543 12.305 -11.803 1.00 87.31 177 ARG A N 1
ATOM 1293 C CA . ARG A 1 177 ? -4.247 12.529 -10.526 1.00 87.31 177 ARG A CA 1
ATOM 1294 C C . ARG A 1 177 ? -3.659 13.701 -9.730 1.00 87.31 177 ARG A C 1
ATOM 1296 O O . ARG A 1 177 ? -4.403 14.455 -9.113 1.00 87.31 177 ARG A O 1
ATOM 1303 N N . ALA A 1 178 ? -2.342 13.908 -9.793 1.00 88.00 178 ALA A N 1
ATOM 1304 C CA . ALA A 1 178 ? -1.689 15.056 -9.159 1.00 88.00 178 ALA A CA 1
ATOM 1305 C C . ALA A 1 178 ? -2.176 16.399 -9.739 1.00 88.00 178 ALA A C 1
ATOM 1307 O O . ALA A 1 178 ? -2.463 17.325 -8.983 1.00 88.00 178 ALA A O 1
ATOM 1308 N N . HIS A 1 179 ? -2.323 16.497 -11.067 1.00 89.19 179 HIS A N 1
ATOM 1309 C CA . HIS A 1 179 ? -2.804 17.715 -11.729 1.00 89.19 179 HIS A CA 1
ATOM 1310 C C . HIS A 1 179 ? -4.257 18.033 -11.366 1.00 89.19 179 HIS A C 1
ATOM 1312 O O . HIS A 1 179 ? -4.602 19.196 -11.180 1.00 89.19 179 HIS A O 1
ATOM 1318 N N . GLU A 1 180 ? -5.111 17.015 -11.246 1.00 88.75 180 GLU A N 1
ATOM 1319 C CA . GLU A 1 180 ? -6.503 17.203 -10.828 1.00 88.75 180 GLU A CA 1
ATOM 1320 C C . GLU A 1 180 ? -6.593 17.734 -9.390 1.00 88.75 180 GLU A C 1
ATOM 1322 O O . GLU A 1 180 ? -7.326 18.688 -9.128 1.00 88.75 180 GLU A O 1
ATOM 1327 N N . LEU A 1 181 ? -5.838 17.144 -8.458 1.00 92.75 181 LEU A N 1
ATOM 1328 C CA . LEU A 1 181 ? -5.833 17.579 -7.059 1.00 92.75 181 LEU A CA 1
ATOM 1329 C C . LEU A 1 181 ? -5.281 19.005 -6.919 1.00 92.75 181 LEU A C 1
ATOM 1331 O O . LEU A 1 181 ? -5.838 19.809 -6.171 1.00 92.75 181 LEU A O 1
ATOM 1335 N N . GLU A 1 182 ? -4.258 19.359 -7.699 1.00 94.00 182 GLU A N 1
ATOM 1336 C CA . GLU A 1 182 ? -3.754 20.733 -7.753 1.00 94.00 182 GLU A CA 1
ATOM 1337 C C . GLU A 1 182 ? -4.783 21.697 -8.372 1.00 94.00 182 GLU A C 1
ATOM 1339 O O . GLU A 1 182 ? -4.988 22.799 -7.863 1.00 94.00 182 GLU A O 1
ATOM 1344 N N . ALA A 1 183 ? -5.521 21.280 -9.405 1.00 93.38 183 ALA A N 1
ATOM 1345 C CA . ALA A 1 183 ? -6.609 22.082 -9.963 1.00 93.38 183 ALA A CA 1
ATOM 1346 C C . ALA A 1 183 ? -7.731 22.335 -8.937 1.00 93.38 183 ALA A C 1
ATOM 1348 O O . ALA A 1 183 ? -8.244 23.454 -8.866 1.00 93.38 183 ALA A O 1
ATOM 1349 N N . LYS A 1 184 ? -8.075 21.343 -8.099 1.00 94.94 184 LYS A N 1
ATOM 1350 C CA . LYS A 1 184 ? -9.027 21.513 -6.982 1.00 94.94 184 LYS A CA 1
ATOM 1351 C C . LYS A 1 184 ? -8.518 22.511 -5.944 1.00 94.94 184 LYS A C 1
ATOM 1353 O O . LYS A 1 184 ? -9.295 23.344 -5.477 1.00 94.94 184 LYS A O 1
ATOM 1358 N N . TYR A 1 185 ? -7.227 22.468 -5.613 1.00 96.62 185 TYR A N 1
ATOM 1359 C CA . TYR A 1 185 ? -6.604 23.447 -4.720 1.00 96.62 185 TYR A CA 1
ATOM 1360 C C . TYR A 1 185 ? -6.685 24.872 -5.292 1.00 96.62 185 TYR A C 1
ATOM 1362 O O . TYR A 1 185 ? -7.156 25.787 -4.611 1.00 96.62 185 TYR A O 1
ATOM 1370 N N . ILE A 1 186 ? -6.303 25.058 -6.561 1.00 96.62 186 ILE A N 1
ATOM 1371 C CA . ILE A 1 186 ? -6.383 26.352 -7.259 1.00 96.62 186 ILE A CA 1
ATOM 1372 C C . ILE A 1 186 ? -7.833 26.854 -7.309 1.00 96.62 186 ILE A C 1
ATOM 1374 O O . ILE A 1 186 ? -8.104 28.039 -7.093 1.00 96.62 186 ILE A O 1
ATOM 1378 N N . GLU A 1 187 ? -8.791 25.964 -7.570 1.00 95.06 187 GLU A N 1
ATOM 1379 C CA . GLU A 1 187 ? -10.208 26.309 -7.587 1.00 95.06 187 GLU A CA 1
ATOM 1380 C C . GLU A 1 187 ? -10.719 26.758 -6.214 1.00 95.06 187 GLU A C 1
ATOM 1382 O O . GLU A 1 187 ? -11.412 27.778 -6.132 1.00 95.06 187 GLU A O 1
ATOM 1387 N N . TRP A 1 188 ? -10.358 26.043 -5.146 1.00 95.19 188 TRP A N 1
ATOM 1388 C CA . TRP A 1 188 ? -10.684 26.428 -3.774 1.00 95.19 188 TRP A CA 1
ATOM 1389 C C . TRP A 1 188 ? -10.117 27.814 -3.437 1.00 95.19 188 TRP A C 1
ATOM 1391 O O . TRP A 1 188 ? -10.873 28.703 -3.029 1.00 95.19 188 TRP A O 1
ATOM 1401 N N . LYS A 1 189 ? -8.826 28.038 -3.722 1.00 96.12 189 LYS A N 1
ATOM 1402 C CA . LYS A 1 189 ? -8.156 29.338 -3.557 1.00 96.12 189 LYS A CA 1
ATOM 1403 C C . LYS A 1 189 ? -8.886 30.473 -4.274 1.00 96.12 189 LYS A C 1
ATOM 1405 O O . LYS A 1 189 ? -8.967 31.576 -3.739 1.00 96.12 189 LYS A O 1
ATOM 1410 N N . ARG A 1 190 ? -9.417 30.211 -5.473 1.00 95.75 190 ARG A N 1
ATOM 1411 C CA . ARG A 1 190 ? -10.113 31.205 -6.301 1.00 95.75 190 ARG A CA 1
ATOM 1412 C C . ARG A 1 190 ? -11.529 31.520 -5.814 1.00 95.75 190 ARG A C 1
ATOM 1414 O O . ARG A 1 190 ? -11.934 32.676 -5.882 1.00 95.75 190 ARG A O 1
ATOM 1421 N N . ARG A 1 191 ? -12.315 30.510 -5.417 1.00 90.75 191 ARG A N 1
ATOM 1422 C CA . ARG A 1 191 ? -13.762 30.670 -5.167 1.00 90.75 191 ARG A CA 1
ATOM 1423 C C . ARG A 1 191 ? -14.070 31.310 -3.818 1.00 90.75 191 ARG A C 1
ATOM 1425 O O . ARG A 1 191 ? -14.889 32.220 -3.769 1.00 90.75 191 ARG A O 1
ATOM 1432 N N . SER A 1 192 ? -13.469 30.816 -2.739 1.00 76.81 192 SER A N 1
ATOM 1433 C CA . SER A 1 192 ? -13.613 31.392 -1.399 1.00 76.81 192 SER A CA 1
ATOM 1434 C C . SER A 1 192 ? -12.694 30.654 -0.431 1.00 76.81 192 SER A C 1
ATOM 1436 O O . SER A 1 192 ? -13.081 29.640 0.147 1.00 76.81 192 SER A O 1
ATOM 1438 N N . ALA A 1 193 ? -11.497 31.194 -0.191 1.00 84.44 193 ALA A N 1
ATOM 1439 C CA . ALA A 1 193 ? -10.581 30.680 0.834 1.00 84.44 193 ALA A CA 1
ATOM 1440 C C . ALA A 1 193 ? -11.153 30.766 2.272 1.00 84.44 193 ALA A C 1
ATOM 1442 O O . ALA A 1 193 ? -10.487 30.366 3.222 1.00 84.44 193 ALA A O 1
ATOM 1443 N N . GLN A 1 194 ? -12.369 31.305 2.442 1.00 89.06 194 GLN A N 1
ATOM 1444 C CA . GLN A 1 194 ? -13.094 31.336 3.712 1.00 89.06 194 GLN A CA 1
ATOM 1445 C C . GLN A 1 194 ? -13.848 30.028 3.995 1.00 89.06 194 GLN A C 1
ATOM 1447 O O . GLN A 1 194 ? -14.005 29.679 5.162 1.00 89.06 194 GLN A O 1
ATOM 1452 N N . ASP A 1 195 ? -14.300 29.293 2.967 1.00 94.44 195 ASP A N 1
ATOM 1453 C CA . ASP A 1 195 ? -14.887 27.963 3.169 1.00 94.44 195 ASP A CA 1
ATOM 1454 C C . ASP A 1 195 ? -13.765 26.928 3.270 1.00 94.44 195 ASP A C 1
ATOM 1456 O O . ASP A 1 195 ? -13.079 26.619 2.296 1.00 94.44 195 ASP A O 1
ATOM 1460 N N . LEU A 1 196 ? -13.560 26.404 4.474 1.00 97.12 196 LEU A N 1
ATOM 1461 C CA . LEU A 1 196 ? -12.463 25.491 4.786 1.00 97.12 196 LEU A CA 1
ATOM 1462 C C . LEU A 1 196 ? -12.812 24.018 4.523 1.00 97.12 196 LEU A C 1
ATOM 1464 O O . LEU A 1 196 ? -11.925 23.161 4.536 1.00 97.12 196 LEU A O 1
ATOM 1468 N N . LYS A 1 197 ? -14.086 23.702 4.256 1.00 96.69 197 LYS A N 1
ATOM 1469 C CA . LYS A 1 197 ? -14.539 22.322 4.045 1.00 96.69 197 LYS A CA 1
ATOM 1470 C C . LYS A 1 197 ? -13.966 21.687 2.769 1.00 96.69 197 LYS A C 1
ATOM 1472 O O . LYS A 1 197 ? -13.519 20.541 2.858 1.00 96.69 197 LYS A O 1
ATOM 1477 N N . PRO A 1 198 ? -13.900 22.372 1.608 1.00 96.75 198 PRO A N 1
ATOM 1478 C CA . PRO A 1 198 ? -13.253 21.816 0.422 1.00 96.75 198 PRO A CA 1
ATOM 1479 C C . PRO A 1 198 ? -11.765 21.517 0.636 1.00 96.75 198 PRO A C 1
ATOM 1481 O O . PRO A 1 198 ? -11.300 20.474 0.188 1.00 96.75 198 PRO A O 1
ATOM 1484 N N . LEU A 1 199 ? -11.035 22.372 1.367 1.00 97.06 199 LEU A N 1
ATOM 1485 C CA . LEU A 1 199 ? -9.625 22.123 1.689 1.00 97.06 199 LEU A CA 1
ATOM 1486 C C . LEU A 1 199 ? -9.464 20.882 2.581 1.00 97.06 199 LEU A C 1
ATOM 1488 O O . LEU A 1 199 ? -8.613 20.037 2.316 1.00 97.06 199 LEU A O 1
ATOM 1492 N N . HIS A 1 200 ? -10.326 20.724 3.590 1.00 97.81 200 HIS A N 1
ATOM 1493 C CA . HIS A 1 200 ? -10.355 19.529 4.437 1.00 97.81 200 HIS A CA 1
ATOM 1494 C C . HIS A 1 200 ? -10.637 18.238 3.646 1.00 97.81 200 HIS A C 1
ATOM 1496 O O . HIS A 1 200 ? -9.999 17.212 3.883 1.00 97.81 200 HIS A O 1
ATOM 1502 N N . LEU A 1 201 ? -11.560 18.277 2.679 1.00 96.94 201 LEU A N 1
ATOM 1503 C CA . LEU A 1 201 ? -11.820 17.142 1.785 1.00 96.94 201 LEU A CA 1
ATOM 1504 C C . LEU A 1 201 ? -10.638 16.864 0.849 1.00 96.94 201 LEU A C 1
ATOM 1506 O O . LEU A 1 201 ? -10.306 15.702 0.623 1.00 96.94 201 LEU A O 1
ATOM 1510 N N . LEU A 1 202 ? -9.975 17.907 0.350 1.00 97.19 202 LEU A N 1
ATOM 1511 C CA . LEU A 1 202 ? -8.810 17.765 -0.517 1.00 97.19 202 LEU A CA 1
ATOM 1512 C C . LEU A 1 202 ? -7.625 17.104 0.203 1.00 97.19 202 LEU A C 1
ATOM 1514 O O . LEU A 1 202 ? -6.932 16.293 -0.404 1.00 97.19 202 LEU A O 1
ATOM 1518 N N . ILE A 1 203 ? -7.425 17.379 1.498 1.00 98.12 203 ILE A N 1
ATOM 1519 C CA . ILE A 1 203 ? -6.418 16.683 2.320 1.00 98.12 203 ILE A CA 1
ATOM 1520 C C . ILE A 1 203 ? -6.677 15.172 2.327 1.00 98.12 203 ILE A C 1
ATOM 1522 O O . ILE A 1 203 ? -5.745 14.399 2.112 1.00 98.12 203 ILE A O 1
ATOM 1526 N N . ARG A 1 204 ? -7.935 14.737 2.505 1.00 96.81 204 ARG A N 1
ATOM 1527 C CA . ARG A 1 204 ? -8.291 13.313 2.399 1.00 96.81 204 ARG A CA 1
ATOM 1528 C C . ARG A 1 204 ? -7.954 12.761 1.020 1.00 96.81 204 ARG A C 1
ATOM 1530 O O . ARG A 1 204 ? -7.305 11.729 0.935 1.00 96.81 204 ARG A O 1
ATOM 1537 N N . GLU A 1 205 ? -8.376 13.437 -0.045 1.00 95.50 205 GLU A N 1
ATOM 1538 C CA . GLU A 1 205 ? -8.143 12.954 -1.410 1.00 95.50 205 GLU A CA 1
ATOM 1539 C C . GLU A 1 205 ? -6.647 12.861 -1.759 1.00 95.50 205 GLU A C 1
ATOM 1541 O O . GLU A 1 205 ? -6.248 11.959 -2.493 1.00 95.50 205 GLU A O 1
ATOM 1546 N N . LEU A 1 206 ? -5.813 13.758 -1.219 1.00 96.06 206 LEU A N 1
ATOM 1547 C CA . LEU A 1 206 ? -4.353 13.687 -1.332 1.00 96.06 206 LEU A CA 1
ATOM 1548 C C . LEU A 1 206 ? -3.782 12.489 -0.571 1.00 96.06 206 LEU A C 1
ATOM 1550 O O . LEU A 1 206 ? -2.930 11.792 -1.117 1.00 96.06 206 LEU A O 1
ATOM 1554 N N . LEU A 1 207 ? -4.255 12.226 0.653 1.00 96.88 207 LEU A N 1
ATOM 1555 C CA . LEU A 1 207 ? -3.849 11.050 1.430 1.00 96.88 207 LEU A CA 1
ATOM 1556 C C . LEU A 1 207 ? -4.238 9.757 0.713 1.00 96.88 207 LEU A C 1
ATOM 1558 O O . LEU A 1 207 ? -3.380 8.895 0.544 1.00 96.88 207 LEU A O 1
ATOM 1562 N N . GLU A 1 208 ? -5.475 9.655 0.225 1.00 94.38 208 GLU A N 1
ATOM 1563 C CA . GLU A 1 208 ? -5.987 8.512 -0.544 1.00 94.38 208 GLU A CA 1
ATOM 1564 C C . GLU A 1 208 ? -5.230 8.314 -1.864 1.00 94.38 208 GLU A C 1
ATOM 1566 O O . GLU A 1 208 ? -5.072 7.187 -2.317 1.00 94.38 208 GLU A O 1
ATOM 1571 N N . ALA A 1 209 ? -4.707 9.383 -2.467 1.00 92.19 209 ALA A N 1
ATOM 1572 C CA . ALA A 1 209 ? -3.877 9.314 -3.670 1.00 92.19 209 ALA A CA 1
ATOM 1573 C C . ALA A 1 209 ? -2.367 9.155 -3.388 1.00 92.19 209 ALA A C 1
ATOM 1575 O O . ALA A 1 209 ? -1.568 9.079 -4.319 1.00 92.19 209 ALA A O 1
ATOM 1576 N N . GLY A 1 210 ? -1.962 9.107 -2.117 1.00 92.81 210 GLY A N 1
ATOM 1577 C CA . GLY A 1 210 ? -0.581 8.876 -1.696 1.00 92.81 210 GLY A CA 1
ATOM 1578 C C . GLY A 1 210 ? 0.322 10.121 -1.639 1.00 92.81 210 GLY A C 1
ATOM 1579 O O . GLY A 1 210 ? 1.523 9.997 -1.392 1.00 92.81 210 GLY A O 1
ATOM 1580 N N . PHE A 1 211 ? -0.226 11.328 -1.808 1.00 94.19 211 PHE A N 1
ATOM 1581 C CA . PHE A 1 211 ? 0.503 12.606 -1.796 1.00 94.19 211 PHE A CA 1
ATOM 1582 C C . PHE A 1 211 ? 0.647 13.187 -0.379 1.00 94.19 211 PHE A C 1
ATOM 1584 O O . PHE A 1 211 ? 0.139 14.265 -0.068 1.00 94.19 211 PHE A O 1
ATOM 1591 N N . VAL A 1 212 ? 1.347 12.464 0.494 1.00 96.12 212 VAL A N 1
ATOM 1592 C CA . VAL A 1 212 ? 1.422 12.763 1.938 1.00 96.12 212 VAL A CA 1
ATOM 1593 C C . VAL A 1 212 ? 2.066 14.111 2.242 1.00 96.12 212 VAL A C 1
ATOM 1595 O O . VAL A 1 212 ? 1.526 14.864 3.046 1.00 96.12 212 VAL A O 1
ATOM 1598 N N . ASP A 1 213 ? 3.188 14.443 1.600 1.00 95.50 213 ASP A N 1
ATOM 1599 C CA . ASP A 1 213 ? 3.875 15.713 1.865 1.00 95.50 213 ASP A CA 1
ATOM 1600 C C . ASP A 1 213 ? 2.989 16.906 1.480 1.00 95.50 213 ASP A C 1
ATOM 1602 O O . ASP A 1 213 ? 2.836 17.850 2.253 1.00 95.50 213 ASP A O 1
ATOM 1606 N N . ARG A 1 214 ? 2.286 16.810 0.345 1.00 96.31 214 ARG A N 1
ATOM 1607 C CA . ARG A 1 214 ? 1.311 17.823 -0.072 1.00 96.31 214 ARG A CA 1
ATOM 1608 C C . ARG A 1 214 ? 0.110 17.888 0.875 1.00 96.31 214 ARG A C 1
ATOM 1610 O O . ARG A 1 214 ? -0.366 18.976 1.185 1.00 96.31 214 ARG A O 1
ATOM 1617 N N . ALA A 1 215 ? -0.372 16.746 1.367 1.00 98.00 215 ALA A N 1
ATOM 1618 C CA . ALA A 1 215 ? -1.427 16.708 2.378 1.00 98.00 215 ALA A CA 1
ATOM 1619 C C . ALA A 1 215 ? -0.989 17.388 3.687 1.00 98.00 215 ALA A C 1
ATOM 1621 O O . ALA A 1 215 ? -1.790 18.093 4.300 1.00 98.00 215 ALA A O 1
ATOM 1622 N N . LEU A 1 216 ? 0.274 17.225 4.095 1.00 98.06 216 LEU A N 1
ATOM 1623 C CA . LEU A 1 216 ? 0.851 17.890 5.266 1.00 98.06 216 LEU A CA 1
ATOM 1624 C C . LEU A 1 216 ? 0.912 19.415 5.073 1.00 98.06 216 LEU A C 1
ATOM 1626 O O . LEU A 1 216 ? 0.469 20.154 5.950 1.00 98.06 216 LEU A O 1
ATOM 1630 N N . GLU A 1 217 ? 1.374 19.885 3.911 1.00 97.81 217 GLU A N 1
ATOM 1631 C CA . GLU A 1 217 ? 1.377 21.315 3.563 1.00 97.81 217 GLU A CA 1
ATOM 1632 C C . GLU A 1 217 ? -0.029 21.927 3.645 1.00 97.81 217 GLU A C 1
ATOM 1634 O O . GLU A 1 217 ? -0.230 22.961 4.285 1.00 97.81 217 GLU A O 1
ATOM 1639 N N . LEU A 1 218 ? -1.028 21.269 3.044 1.00 98.25 218 LEU A N 1
ATOM 1640 C CA . LEU A 1 218 ? -2.411 21.752 3.087 1.00 98.25 218 LEU A CA 1
ATOM 1641 C C . LEU A 1 218 ? -3.025 21.647 4.491 1.00 98.25 218 LEU A C 1
ATOM 1643 O O . LEU A 1 218 ? -3.893 22.445 4.841 1.00 98.25 218 LEU A O 1
ATOM 1647 N N . SER A 1 219 ? -2.558 20.710 5.318 1.00 98.56 219 SER A N 1
ATOM 1648 C CA . SER A 1 219 ? -2.953 20.602 6.728 1.00 98.56 219 SER A CA 1
ATOM 1649 C C . SER A 1 219 ? -2.452 21.789 7.553 1.00 98.56 219 SER A C 1
ATOM 1651 O O . SER A 1 219 ? -3.196 22.323 8.378 1.00 98.56 219 SER A O 1
ATOM 1653 N N . ASP A 1 220 ? -1.220 22.245 7.306 1.00 98.56 220 ASP A N 1
ATOM 1654 C CA . ASP A 1 220 ? -0.679 23.464 7.917 1.00 98.56 220 ASP A CA 1
ATOM 1655 C C . ASP A 1 220 ? -1.481 24.701 7.518 1.00 98.56 220 ASP A C 1
ATOM 1657 O O . ASP A 1 220 ? -1.831 25.527 8.365 1.00 98.56 220 ASP A O 1
ATOM 1661 N N . GLU A 1 221 ? -1.802 24.810 6.230 1.00 97.94 221 GLU A N 1
ATOM 1662 C CA . GLU A 1 221 ? -2.596 25.909 5.701 1.00 97.94 221 GLU A CA 1
ATOM 1663 C C . GLU A 1 221 ? -4.020 25.920 6.268 1.00 97.94 221 GLU A C 1
ATOM 1665 O O . GLU A 1 221 ? -4.541 26.984 6.625 1.00 97.94 221 GLU A O 1
ATOM 1670 N N . LEU A 1 222 ? -4.640 24.745 6.394 1.00 98.19 222 LEU A N 1
ATOM 1671 C CA . LEU A 1 222 ? -5.960 24.596 6.993 1.00 98.19 222 LEU A CA 1
ATOM 1672 C C . LEU A 1 222 ? -5.940 25.025 8.465 1.00 98.19 222 LEU A C 1
ATOM 1674 O O . LEU A 1 222 ? -6.795 25.806 8.879 1.00 98.19 222 LEU A O 1
ATOM 1678 N N . LEU A 1 223 ? -4.949 24.579 9.245 1.00 98.44 223 LEU A N 1
ATOM 1679 C CA . LEU A 1 223 ? -4.797 24.965 10.652 1.00 98.44 223 LEU A CA 1
ATOM 1680 C C . LEU A 1 223 ? -4.624 26.481 10.816 1.00 98.44 223 LEU A C 1
ATOM 1682 O O . LEU A 1 223 ? -5.258 27.092 11.679 1.00 98.44 223 LEU A O 1
ATOM 1686 N N . GLU A 1 224 ? -3.797 27.101 9.977 1.00 98.00 224 GLU A N 1
ATOM 1687 C CA . GLU A 1 224 ? -3.586 28.548 9.996 1.00 98.00 224 GLU A CA 1
ATOM 1688 C C . GLU A 1 224 ? -4.849 29.322 9.588 1.00 98.00 224 GLU A C 1
ATOM 1690 O O . GLU A 1 224 ? -5.192 30.339 10.197 1.00 98.00 224 GLU A O 1
ATOM 1695 N N . SER A 1 225 ? -5.588 28.816 8.601 1.00 97.12 225 SER A N 1
ATOM 1696 C CA . SER A 1 225 ? -6.866 29.390 8.172 1.00 97.12 225 SER A CA 1
ATOM 1697 C C . SER A 1 225 ? -7.934 29.300 9.265 1.00 97.12 225 SER A C 1
ATOM 1699 O O . SER A 1 225 ? -8.649 30.273 9.498 1.00 97.12 225 SER A O 1
ATOM 1701 N N . VAL A 1 226 ? -7.999 28.182 10.001 1.00 97.62 226 VAL A N 1
ATOM 1702 C CA . VAL A 1 226 ? -8.894 28.025 11.160 1.00 97.62 226 VAL A CA 1
ATOM 1703 C C . VAL A 1 226 ? -8.562 29.042 12.253 1.00 97.62 226 VAL A C 1
ATOM 1705 O O . VAL A 1 226 ? -9.471 29.679 12.774 1.00 97.62 226 VAL A O 1
ATOM 1708 N N . ARG A 1 227 ? -7.275 29.256 12.566 1.00 97.38 227 ARG A N 1
ATOM 1709 C CA . ARG A 1 227 ? -6.838 30.249 13.571 1.00 97.38 227 ARG A CA 1
ATOM 1710 C C . ARG A 1 227 ? -7.197 31.688 13.194 1.00 97.38 227 ARG A C 1
ATOM 1712 O O . ARG A 1 227 ? -7.452 32.504 14.075 1.00 97.38 227 ARG A O 1
ATOM 1719 N N . LYS A 1 228 ? -7.198 32.004 11.897 1.00 96.75 228 LYS A N 1
ATOM 1720 C CA . LYS A 1 228 ? -7.551 33.332 11.364 1.00 96.75 228 LYS A CA 1
ATOM 1721 C C . LYS A 1 228 ? -9.052 33.534 11.174 1.00 96.75 228 LYS A C 1
ATOM 1723 O O . LYS A 1 228 ? -9.489 34.680 11.042 1.00 96.75 228 LYS A O 1
ATOM 1728 N N . SER A 1 229 ? -9.830 32.455 11.118 1.00 96.25 229 SER A N 1
ATOM 1729 C CA . SER A 1 229 ? -11.269 32.536 10.897 1.00 96.25 229 SER A CA 1
ATOM 1730 C C . SER A 1 229 ? -11.954 33.248 12.061 1.00 96.25 229 SER A C 1
ATOM 1732 O O . SER A 1 229 ? -11.788 32.886 13.222 1.00 96.25 229 SER A O 1
ATOM 1734 N N . LYS A 1 230 ? -12.759 34.261 11.732 1.00 93.75 230 LYS A N 1
ATOM 1735 C CA . LYS A 1 230 ? -13.685 34.913 12.673 1.00 93.75 230 LYS A CA 1
ATOM 1736 C C . LYS A 1 230 ? -15.097 34.320 12.609 1.00 93.75 230 LYS A C 1
ATOM 1738 O O . LYS A 1 230 ? -15.941 34.695 13.415 1.00 93.75 230 LYS A O 1
ATOM 1743 N N . GLY A 1 231 ? -15.365 33.472 11.614 1.00 92.12 231 GLY A N 1
ATOM 1744 C CA . GLY A 1 231 ? -16.664 32.844 11.387 1.00 92.12 231 GLY A CA 1
ATOM 1745 C C . GLY A 1 231 ? -16.771 31.470 12.042 1.00 92.12 231 GLY A C 1
ATOM 1746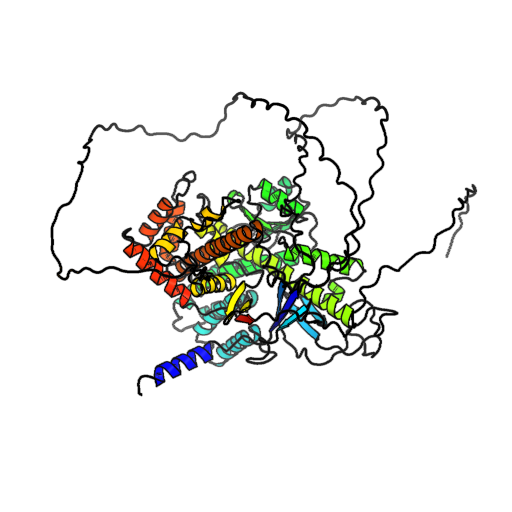 O O . GLY A 1 231 ? -15.784 30.915 12.527 1.00 92.12 231 GLY A O 1
ATOM 1747 N N . GLU A 1 232 ? -17.979 30.912 12.019 1.00 95.06 232 GLU A N 1
ATOM 1748 C CA . GLU A 1 232 ? -18.231 29.540 12.450 1.00 95.06 232 GLU A CA 1
ATOM 1749 C C . GLU A 1 232 ? -17.468 28.554 11.552 1.00 95.06 232 GLU A C 1
ATOM 1751 O O . GLU A 1 232 ? -17.577 28.585 10.325 1.00 95.06 232 GLU A O 1
ATOM 1756 N N . VAL A 1 233 ? -16.656 27.696 12.170 1.00 97.31 233 VAL A N 1
ATOM 1757 C CA . VAL A 1 233 ? -15.893 26.650 11.481 1.00 97.31 233 VAL A CA 1
ATOM 1758 C C . VAL A 1 233 ? -16.691 25.354 11.553 1.00 97.31 233 VAL A C 1
ATOM 1760 O O . VAL A 1 233 ? -17.155 24.977 12.628 1.00 97.31 233 VAL A O 1
ATOM 1763 N N . ALA A 1 234 ? -16.821 24.655 10.423 1.00 97.38 234 ALA A N 1
ATOM 1764 C CA . ALA A 1 234 ? -17.522 23.374 10.369 1.00 97.38 234 ALA A CA 1
ATOM 1765 C C . ALA A 1 234 ? -16.967 22.385 11.425 1.00 97.38 234 ALA A C 1
ATOM 1767 O O . ALA A 1 234 ? -15.739 22.297 11.569 1.00 97.38 234 ALA A O 1
ATOM 1768 N N . PRO A 1 235 ? -17.818 21.628 12.148 1.00 97.75 235 PRO A N 1
ATOM 1769 C CA . PRO A 1 235 ? -17.384 20.775 13.257 1.00 97.75 235 PRO A CA 1
ATOM 1770 C C . PRO A 1 235 ? -16.268 19.789 12.895 1.00 97.75 235 PRO A C 1
ATOM 1772 O O . PRO A 1 235 ? -15.336 19.603 13.674 1.00 97.75 235 PRO A O 1
ATOM 1775 N N . GLU A 1 236 ? -16.319 19.196 11.700 1.00 97.25 236 GLU A N 1
ATOM 1776 C CA . GLU A 1 236 ? -15.293 18.278 11.202 1.00 97.25 236 GLU A CA 1
ATOM 1777 C C . GLU A 1 236 ? -13.935 18.970 11.003 1.00 97.25 236 GLU A C 1
ATOM 1779 O O . GLU A 1 236 ? -12.895 18.426 11.374 1.00 97.25 236 GLU A O 1
ATOM 1784 N N . VAL A 1 237 ? -13.940 20.211 10.509 1.00 98.19 237 VAL A N 1
ATOM 1785 C CA . VAL A 1 237 ? -12.726 21.013 10.306 1.00 98.19 237 VAL A CA 1
ATOM 1786 C C . VAL A 1 237 ? -12.146 21.452 11.650 1.00 98.19 237 VAL A C 1
ATOM 1788 O O . VAL A 1 237 ? -10.932 21.406 11.850 1.00 98.19 237 VAL A O 1
ATOM 1791 N N . ALA A 1 238 ? -13.005 21.837 12.599 1.00 98.25 238 ALA A N 1
ATOM 1792 C CA . ALA A 1 238 ? -12.587 22.187 13.953 1.00 98.25 238 ALA A CA 1
ATOM 1793 C C . ALA A 1 238 ? -11.987 20.977 14.692 1.00 98.25 238 ALA A C 1
ATOM 1795 O O . ALA A 1 238 ? -10.954 21.106 15.357 1.00 98.25 238 ALA A O 1
ATOM 1796 N N . ALA A 1 239 ? -12.591 19.792 14.545 1.00 98.12 239 ALA A N 1
ATOM 1797 C CA . ALA A 1 239 ? -12.076 18.548 15.109 1.00 98.12 239 ALA A CA 1
ATOM 1798 C C . ALA A 1 239 ? -10.700 18.191 14.527 1.00 98.12 239 ALA A C 1
ATOM 1800 O O . ALA A 1 239 ? -9.779 17.917 15.302 1.00 98.12 239 ALA A O 1
ATOM 1801 N N . PHE A 1 240 ? -10.544 18.276 13.200 1.00 98.44 240 PHE A N 1
ATOM 1802 C CA . PHE A 1 240 ? -9.260 18.099 12.523 1.00 98.44 240 PHE A CA 1
ATOM 1803 C C . PHE A 1 240 ? -8.201 19.063 13.058 1.00 98.44 240 PHE A C 1
ATOM 1805 O O . PHE A 1 240 ? -7.160 18.627 13.543 1.00 98.44 240 PHE A O 1
ATOM 1812 N N . ALA A 1 241 ? -8.473 20.372 13.019 1.00 98.56 241 ALA A N 1
ATOM 1813 C CA . ALA A 1 241 ? -7.509 21.397 13.410 1.00 98.56 241 ALA A CA 1
ATOM 1814 C C . ALA A 1 241 ? -7.060 21.229 14.867 1.00 98.56 241 ALA A C 1
ATOM 1816 O O . ALA A 1 241 ? -5.873 21.350 15.172 1.00 98.56 241 ALA A O 1
ATOM 1817 N N . ARG A 1 242 ? -7.990 20.875 15.764 1.00 98.38 242 ARG A N 1
ATOM 1818 C CA . ARG A 1 242 ? -7.686 20.572 17.166 1.00 98.38 242 ARG A CA 1
ATOM 1819 C C . ARG A 1 242 ? -6.694 19.416 17.290 1.00 98.38 242 ARG A C 1
ATOM 1821 O O . ARG A 1 242 ? -5.706 19.560 18.005 1.00 98.38 242 ARG A O 1
ATOM 1828 N N . VAL A 1 243 ? -6.944 18.292 16.618 1.00 98.38 243 VAL A N 1
ATOM 1829 C CA . VAL A 1 243 ? -6.060 17.116 16.677 1.00 98.38 243 VAL A CA 1
ATOM 1830 C C . VAL A 1 243 ? -4.724 17.401 15.992 1.00 98.38 243 VAL A C 1
ATOM 1832 O O . VAL A 1 243 ? -3.670 17.251 16.605 1.00 98.38 243 VAL A O 1
ATOM 1835 N N . TYR A 1 244 ? -4.755 17.904 14.758 1.00 98.50 244 TYR A N 1
ATOM 1836 C CA . TYR A 1 244 ? -3.554 18.194 13.980 1.00 98.50 244 TYR A CA 1
ATOM 1837 C C . TYR A 1 244 ? -2.633 19.205 14.674 1.00 98.50 244 TYR A C 1
ATOM 1839 O O . TYR A 1 244 ? -1.419 19.041 14.630 1.00 98.50 244 TYR A O 1
ATOM 1847 N N . SER A 1 245 ? -3.176 20.193 15.397 1.00 98.19 245 SER A N 1
ATOM 1848 C CA . SER A 1 245 ? -2.360 21.151 16.159 1.00 98.19 245 SER A CA 1
ATOM 1849 C C . SER A 1 245 ? -1.446 20.501 17.206 1.00 98.19 245 SER A C 1
ATOM 1851 O O . SER A 1 245 ? -0.385 21.048 17.501 1.00 98.19 245 SER A O 1
ATOM 1853 N N . ARG A 1 246 ? -1.824 19.328 17.738 1.00 97.56 246 ARG A N 1
ATOM 1854 C CA . ARG A 1 246 ? -0.988 18.539 18.654 1.00 97.56 246 ARG A CA 1
ATOM 1855 C C . ARG A 1 246 ? 0.049 17.703 17.914 1.00 97.56 246 ARG A C 1
ATOM 1857 O O . ARG A 1 246 ? 1.166 17.563 18.398 1.00 97.56 246 ARG A O 1
ATOM 1864 N N . TYR A 1 247 ? -0.301 17.170 16.745 1.00 97.12 247 TYR A N 1
ATOM 1865 C CA . TYR A 1 247 ? 0.610 16.351 15.944 1.00 97.12 247 TYR A CA 1
ATOM 1866 C C . TYR A 1 247 ? 1.666 17.175 15.207 1.00 97.12 247 TYR A C 1
ATOM 1868 O O . TYR A 1 247 ? 2.806 16.733 15.099 1.00 97.12 247 TYR A O 1
ATOM 1876 N N . GLN A 1 248 ? 1.309 18.365 14.714 1.00 97.56 248 GLN A N 1
ATOM 1877 C CA . GLN A 1 248 ? 2.145 19.219 13.866 1.00 97.56 248 GLN A CA 1
ATOM 1878 C C . GLN A 1 248 ? 3.604 19.367 14.347 1.00 97.56 248 GLN A C 1
ATOM 1880 O O . GLN A 1 248 ? 4.499 19.132 13.530 1.00 97.56 248 GLN A O 1
ATOM 1885 N N . PRO A 1 249 ? 3.895 19.736 15.615 1.00 96.62 249 PRO A N 1
ATOM 1886 C CA . PRO A 1 249 ? 5.280 19.900 16.059 1.00 96.62 249 PRO A CA 1
ATOM 1887 C C . PRO A 1 249 ? 6.078 18.594 16.007 1.00 96.62 249 PRO A C 1
ATOM 1889 O O . PRO A 1 249 ? 7.262 18.625 15.690 1.00 96.62 249 PRO A O 1
ATOM 1892 N N . MET A 1 250 ? 5.439 17.454 16.276 1.00 94.25 250 MET A N 1
ATOM 1893 C CA . MET A 1 250 ? 6.092 16.149 16.214 1.00 94.25 250 MET A CA 1
ATOM 1894 C C . MET A 1 250 ? 6.282 15.706 14.763 1.00 94.25 250 MET A C 1
ATOM 1896 O O . MET A 1 250 ? 7.401 15.394 14.393 1.00 94.25 250 MET A O 1
ATOM 1900 N N . LEU A 1 251 ? 5.247 15.764 13.915 1.00 96.12 251 LEU A N 1
ATOM 1901 C CA . LEU A 1 251 ? 5.335 15.321 12.513 1.00 96.12 251 LEU A CA 1
ATOM 1902 C C . LEU A 1 251 ? 6.442 16.027 11.713 1.00 96.12 251 LEU A C 1
ATOM 1904 O O . LEU A 1 251 ? 6.958 15.473 10.741 1.00 96.12 251 LEU A O 1
ATOM 1908 N N . LYS A 1 252 ? 6.785 17.256 12.115 1.00 95.50 252 LYS A N 1
ATOM 1909 C CA . LYS A 1 252 ? 7.881 18.055 11.549 1.00 95.50 252 LYS A CA 1
ATOM 1910 C C . LYS A 1 252 ? 9.195 17.942 12.324 1.00 95.50 252 LYS A C 1
ATOM 1912 O O . LYS A 1 252 ? 10.233 18.348 11.806 1.00 95.50 252 LYS A O 1
ATOM 1917 N N . GLY A 1 253 ? 9.134 17.480 13.566 1.00 95.12 253 GLY A N 1
ATOM 1918 C CA . GLY A 1 253 ? 10.261 17.346 14.474 1.00 95.12 253 GLY A CA 1
ATOM 1919 C C . GLY A 1 253 ? 10.863 15.944 14.455 1.00 95.12 253 GLY A C 1
ATOM 1920 O O . GLY A 1 253 ? 10.660 15.169 13.525 1.00 95.12 253 GLY A O 1
ATOM 1921 N N . ALA A 1 254 ? 11.625 15.645 15.504 1.00 94.44 254 ALA A N 1
ATOM 1922 C CA . ALA A 1 254 ? 12.201 14.333 15.767 1.00 94.44 254 ALA A CA 1
ATOM 1923 C C . ALA A 1 254 ? 11.867 13.898 17.198 1.00 94.44 254 ALA A C 1
ATOM 1925 O O . ALA A 1 254 ? 11.735 14.733 18.099 1.00 94.44 254 ALA A O 1
ATOM 1926 N N . LEU A 1 255 ? 11.765 12.590 17.414 1.00 92.81 255 LEU A N 1
ATOM 1927 C CA . LEU A 1 255 ? 11.591 12.001 18.734 1.00 92.81 255 LEU A CA 1
ATOM 1928 C C . LEU A 1 255 ? 12.935 11.998 19.467 1.00 92.81 255 LEU A C 1
ATOM 1930 O O . LEU A 1 255 ? 13.939 11.500 18.966 1.00 92.81 255 LEU A O 1
ATOM 1934 N N . LEU A 1 256 ? 12.953 12.595 20.659 1.00 90.44 256 LEU A N 1
ATOM 1935 C CA . LEU A 1 256 ? 14.198 12.879 21.379 1.00 90.44 256 LEU A CA 1
ATOM 1936 C C . LEU A 1 256 ? 14.637 11.750 22.318 1.00 90.44 256 LEU A C 1
ATOM 1938 O O . LEU A 1 256 ? 15.801 11.720 22.719 1.00 90.44 256 LEU A O 1
ATOM 1942 N N . LYS A 1 257 ? 13.733 10.843 22.716 1.00 95.12 257 LYS A N 1
ATOM 1943 C CA . LYS A 1 257 ? 14.114 9.742 23.609 1.00 95.12 257 LYS A CA 1
ATOM 1944 C C . LYS A 1 257 ? 14.924 8.690 22.838 1.00 95.12 257 LYS A C 1
ATOM 1946 O O . LYS A 1 257 ? 14.611 8.426 21.680 1.00 95.12 257 LYS A O 1
ATOM 1951 N N . PRO A 1 258 ? 15.931 8.055 23.464 1.00 94.38 258 PRO A N 1
ATOM 1952 C CA . PRO A 1 258 ? 16.656 6.947 22.848 1.00 94.38 258 PRO A CA 1
ATOM 1953 C C . PRO A 1 258 ? 15.722 5.789 22.476 1.00 94.38 258 PRO A C 1
ATOM 1955 O O . PRO A 1 258 ? 14.816 5.454 23.240 1.00 94.38 258 PRO A O 1
ATOM 1958 N N . SER A 1 259 ? 15.960 5.162 21.324 1.00 96.12 259 SER A N 1
ATOM 1959 C CA . SER A 1 259 ? 15.247 3.954 20.896 1.00 96.12 259 SER A CA 1
ATOM 1960 C C . SER A 1 259 ? 15.920 2.675 21.409 1.00 96.12 259 SER A C 1
ATOM 1962 O O . SER A 1 259 ? 17.070 2.685 21.852 1.00 96.12 259 SER A O 1
ATOM 1964 N N . ALA A 1 260 ? 15.226 1.541 21.283 1.00 96.75 260 ALA A N 1
ATOM 1965 C CA . ALA A 1 260 ? 15.784 0.214 21.563 1.00 96.75 260 ALA A CA 1
ATOM 1966 C C . ALA A 1 260 ? 16.757 -0.290 20.472 1.00 96.75 260 ALA A C 1
ATOM 1968 O O . ALA A 1 260 ? 17.303 -1.388 20.590 1.00 96.75 260 ALA A O 1
ATOM 1969 N N . ALA A 1 261 ? 16.996 0.484 19.409 1.00 97.69 261 ALA A N 1
ATOM 1970 C CA . ALA A 1 261 ? 17.782 0.042 18.258 1.00 97.69 261 ALA A CA 1
ATOM 1971 C C . ALA A 1 261 ? 19.235 -0.303 18.612 1.00 97.69 261 ALA A C 1
ATOM 1973 O O . ALA A 1 261 ? 19.787 -1.242 18.047 1.00 97.69 261 ALA A O 1
ATOM 1974 N N . GLU A 1 262 ? 19.846 0.388 19.579 1.00 98.00 262 GLU A N 1
ATOM 1975 C CA . GLU A 1 262 ? 21.197 0.046 20.045 1.00 98.00 262 GLU A CA 1
ATOM 1976 C C . GLU A 1 262 ? 21.246 -1.339 20.693 1.00 98.00 262 GLU A C 1
ATOM 1978 O O . GLU A 1 262 ? 22.135 -2.131 20.391 1.00 98.00 262 GLU A O 1
ATOM 1983 N N . GLN A 1 263 ? 20.250 -1.681 21.515 1.00 97.94 263 GLN A N 1
ATOM 1984 C CA . GLN A 1 263 ? 20.142 -3.020 22.096 1.00 97.94 263 GLN A CA 1
ATOM 1985 C C . GLN A 1 263 ? 20.021 -4.084 20.998 1.00 97.94 263 GLN A C 1
ATOM 1987 O O . GLN A 1 263 ? 20.707 -5.104 21.047 1.00 97.94 263 GLN A O 1
ATOM 1992 N N . TRP A 1 264 ? 19.205 -3.827 19.973 1.00 97.88 264 TRP A N 1
ATOM 1993 C CA . TRP A 1 264 ? 19.076 -4.722 18.824 1.00 97.88 264 TRP A CA 1
ATOM 1994 C C . TRP A 1 264 ? 20.352 -4.822 17.995 1.00 97.88 264 TRP A C 1
ATOM 1996 O O . TRP A 1 264 ? 20.707 -5.924 17.578 1.00 97.88 264 TRP A O 1
ATOM 2006 N N . ARG A 1 265 ? 21.092 -3.722 17.820 1.00 98.06 265 ARG A N 1
ATOM 2007 C CA . ARG A 1 265 ? 22.409 -3.748 17.177 1.00 98.06 265 ARG A CA 1
ATOM 2008 C C . ARG A 1 265 ? 23.343 -4.720 17.893 1.00 98.06 265 ARG A C 1
ATOM 2010 O O . ARG A 1 265 ? 23.960 -5.550 17.229 1.00 98.06 265 ARG A O 1
ATOM 2017 N N . PHE A 1 266 ? 23.417 -4.657 19.224 1.00 97.75 266 PHE A N 1
ATOM 2018 C CA . PHE A 1 266 ? 24.240 -5.581 20.009 1.00 97.75 266 PHE A CA 1
ATOM 2019 C C . PHE A 1 266 ? 23.745 -7.028 19.915 1.00 97.75 266 PHE A C 1
ATOM 2021 O O . PHE A 1 266 ? 24.545 -7.920 19.643 1.00 97.75 266 PHE A O 1
ATOM 2028 N N . ASN A 1 267 ? 22.440 -7.261 20.084 1.00 96.81 267 ASN A N 1
ATOM 2029 C CA . ASN A 1 267 ? 21.852 -8.606 20.055 1.00 96.81 267 ASN A CA 1
ATOM 2030 C C . ASN A 1 267 ? 22.064 -9.319 18.711 1.00 96.81 267 ASN A C 1
ATOM 2032 O O . ASN A 1 267 ? 22.244 -10.532 18.680 1.00 96.81 267 ASN A O 1
ATOM 2036 N N . LEU A 1 268 ? 22.037 -8.567 17.610 1.00 96.75 268 LEU A N 1
ATOM 2037 C CA . LEU A 1 268 ? 22.148 -9.098 16.250 1.00 96.75 268 LEU A CA 1
ATOM 2038 C C . LEU A 1 268 ? 23.564 -9.001 15.678 1.00 96.75 268 LEU A C 1
ATOM 2040 O O . LEU A 1 268 ? 23.786 -9.402 14.536 1.00 96.75 268 LEU A O 1
ATOM 2044 N N . ASN A 1 269 ? 24.515 -8.447 16.439 1.00 97.00 269 ASN A N 1
ATOM 2045 C CA . ASN A 1 269 ? 25.849 -8.104 15.949 1.00 97.00 269 ASN A CA 1
ATOM 2046 C C . ASN A 1 269 ? 25.792 -7.282 14.640 1.00 97.00 269 ASN A C 1
ATOM 2048 O O . ASN A 1 269 ? 26.540 -7.523 13.689 1.00 97.00 269 ASN A O 1
ATOM 2052 N N . ALA A 1 270 ? 24.849 -6.339 14.572 1.00 97.56 270 ALA A N 1
ATOM 2053 C CA . ALA A 1 270 ? 24.726 -5.421 13.449 1.00 97.56 270 ALA A CA 1
ATOM 2054 C C . ALA A 1 270 ? 25.794 -4.324 13.540 1.00 97.56 270 ALA A C 1
ATOM 2056 O O . ALA A 1 270 ? 26.335 -4.022 14.608 1.00 97.56 270 ALA A O 1
ATOM 2057 N N . ARG A 1 271 ? 26.118 -3.706 12.405 1.00 97.50 271 ARG A N 1
ATOM 2058 C CA . ARG A 1 271 ? 27.244 -2.771 12.327 1.00 97.50 271 ARG A CA 1
ATOM 2059 C C . ARG A 1 271 ? 26.868 -1.384 12.832 1.00 97.50 271 ARG A C 1
ATOM 2061 O O . ARG A 1 271 ? 27.675 -0.745 13.508 1.00 97.50 271 ARG A O 1
ATOM 2068 N N . GLN A 1 272 ? 25.681 -0.902 12.471 1.00 97.56 272 GLN A N 1
ATOM 2069 C CA . GLN A 1 272 ? 25.303 0.501 12.635 1.00 97.56 272 GLN A CA 1
ATOM 2070 C C . GLN A 1 272 ? 23.846 0.649 13.079 1.00 97.56 272 GLN A C 1
ATOM 2072 O O . GLN A 1 272 ? 22.996 -0.192 12.782 1.00 97.56 272 GLN A O 1
ATOM 2077 N N . VAL A 1 273 ? 23.584 1.746 13.792 1.00 98.25 273 VAL A N 1
ATOM 2078 C CA . VAL A 1 273 ? 22.242 2.296 13.986 1.00 98.25 273 VAL A CA 1
ATOM 2079 C C . VAL A 1 273 ? 22.188 3.655 13.299 1.00 98.25 273 VAL A C 1
ATOM 2081 O O . VAL A 1 273 ? 23.038 4.510 13.550 1.00 98.25 273 VAL A O 1
ATOM 2084 N N . HIS A 1 274 ? 21.184 3.870 12.454 1.00 97.81 274 HIS A N 1
ATOM 2085 C CA . HIS A 1 274 ? 20.874 5.181 11.889 1.00 97.81 274 HIS A CA 1
ATOM 2086 C C . HIS A 1 274 ? 19.639 5.745 12.589 1.00 97.81 274 HIS A C 1
ATOM 2088 O O . HIS A 1 274 ? 18.531 5.243 12.397 1.00 97.81 274 HIS A O 1
ATOM 2094 N N . THR A 1 275 ? 19.824 6.786 13.398 1.00 96.88 275 THR A N 1
ATOM 2095 C CA . THR A 1 275 ? 18.715 7.501 14.043 1.00 96.88 275 THR A CA 1
ATOM 2096 C C . THR A 1 275 ? 18.083 8.471 13.052 1.00 96.88 275 THR A C 1
ATOM 2098 O O . THR A 1 275 ? 18.745 9.376 12.544 1.00 96.88 275 THR A O 1
ATOM 2101 N N . LEU A 1 276 ? 16.800 8.268 12.781 1.00 96.25 276 LEU A N 1
ATOM 2102 C CA . LEU A 1 276 ? 15.944 9.095 11.936 1.00 96.25 276 LEU A CA 1
ATOM 2103 C C . LEU A 1 276 ? 14.949 9.872 12.822 1.00 96.25 276 LEU A C 1
ATOM 2105 O O . LEU A 1 276 ? 14.897 9.620 14.028 1.00 96.25 276 LEU A O 1
ATOM 2109 N N . PRO A 1 277 ? 14.153 10.811 12.272 1.00 96.69 277 PRO A N 1
ATOM 2110 C CA . PRO A 1 277 ? 13.227 11.603 13.080 1.00 96.69 277 PRO A CA 1
ATOM 2111 C C . PRO A 1 277 ? 12.238 10.765 13.904 1.00 96.69 277 PRO A C 1
ATOM 2113 O O . PRO A 1 277 ? 12.115 11.001 15.105 1.00 96.69 277 PRO A O 1
ATOM 2116 N N . HIS A 1 278 ? 11.585 9.763 13.304 1.00 98.19 278 HIS A N 1
ATOM 2117 C CA . HIS A 1 278 ? 10.600 8.910 13.990 1.00 98.19 278 HIS A CA 1
ATOM 2118 C C . HIS A 1 278 ? 10.988 7.428 14.049 1.00 98.19 278 HIS A C 1
ATOM 2120 O O . HIS A 1 278 ? 10.281 6.626 14.662 1.00 98.19 278 HIS A O 1
ATOM 2126 N N . TYR A 1 279 ? 12.122 7.057 13.453 1.00 98.50 279 TYR A N 1
ATOM 2127 C CA . TYR A 1 279 ? 12.595 5.675 13.359 1.00 98.50 279 TYR A CA 1
ATOM 2128 C C . TYR A 1 279 ? 14.074 5.544 13.723 1.00 98.50 279 TYR A C 1
ATOM 2130 O O . TYR A 1 279 ? 14.834 6.505 13.684 1.00 98.50 279 TYR A O 1
ATOM 2138 N N . ALA A 1 280 ? 14.507 4.333 14.047 1.00 98.38 280 ALA A N 1
ATOM 2139 C CA . ALA A 1 280 ? 15.913 3.985 14.176 1.00 98.38 280 ALA A CA 1
ATOM 2140 C C . ALA A 1 280 ? 16.185 2.687 13.408 1.00 98.38 280 ALA A C 1
ATOM 2142 O O . ALA A 1 280 ? 15.573 1.656 13.694 1.00 98.38 280 ALA A O 1
ATOM 2143 N N . LEU A 1 281 ? 17.082 2.754 12.420 1.00 98.56 281 LEU A N 1
ATOM 2144 C CA . LEU A 1 281 ? 17.395 1.634 11.531 1.00 98.56 281 LEU A CA 1
ATOM 2145 C C . LEU A 1 281 ? 18.618 0.872 12.033 1.00 98.56 281 LEU A C 1
ATOM 2147 O O . LEU A 1 281 ? 19.682 1.467 12.176 1.00 98.56 281 LEU A O 1
ATOM 2151 N N . VAL A 1 282 ? 18.490 -0.436 12.228 1.00 98.62 282 VAL A N 1
ATOM 2152 C CA . VAL A 1 282 ? 19.594 -1.355 12.534 1.00 98.62 282 VAL A CA 1
ATOM 2153 C C . VAL A 1 282 ? 20.064 -2.004 11.231 1.00 98.62 282 VAL A C 1
ATOM 2155 O O . VAL A 1 282 ? 19.275 -2.678 10.566 1.00 98.62 282 VAL A O 1
ATOM 2158 N N . THR A 1 283 ? 21.329 -1.787 10.858 1.00 98.12 283 THR A N 1
ATOM 2159 C CA . THR A 1 283 ? 21.884 -2.164 9.542 1.00 98.12 283 THR A CA 1
ATOM 2160 C C . THR A 1 283 ? 23.277 -2.805 9.653 1.00 98.12 283 THR A C 1
ATOM 2162 O O . THR A 1 283 ? 24.001 -2.627 10.641 1.00 98.12 283 THR A O 1
ATOM 2165 N N . TRP A 1 284 ? 23.683 -3.556 8.623 1.00 97.12 284 TRP A N 1
ATOM 2166 C CA . TRP A 1 284 ? 25.023 -4.158 8.512 1.00 97.12 284 TRP A CA 1
ATOM 2167 C C . TRP A 1 284 ? 25.919 -3.406 7.524 1.00 97.12 284 TRP A C 1
ATOM 2169 O O . TRP A 1 284 ? 27.083 -3.127 7.821 1.00 97.12 284 TRP A O 1
ATOM 2179 N N . ASP A 1 285 ? 25.380 -3.072 6.358 1.00 93.62 285 ASP A N 1
ATOM 2180 C CA . ASP A 1 285 ? 26.131 -2.555 5.213 1.00 93.62 285 ASP A CA 1
ATOM 2181 C C . ASP A 1 285 ? 25.314 -1.605 4.319 1.00 93.62 285 ASP A C 1
ATOM 2183 O O . ASP A 1 285 ? 25.746 -1.296 3.211 1.00 93.62 285 ASP A O 1
ATOM 2187 N N . ALA A 1 286 ? 24.179 -1.097 4.814 1.00 94.12 286 ALA A N 1
ATOM 2188 C CA . ALA A 1 286 ? 23.316 -0.188 4.062 1.00 94.12 286 ALA A CA 1
ATOM 2189 C C . ALA A 1 286 ? 24.052 1.101 3.660 1.00 94.12 286 ALA A C 1
ATOM 2191 O O . ALA A 1 286 ? 24.691 1.757 4.492 1.00 94.12 286 ALA A O 1
ATOM 2192 N N . SER A 1 287 ? 23.935 1.489 2.390 1.00 93.75 287 SER A N 1
ATOM 2193 C CA . SER A 1 287 ? 24.526 2.734 1.892 1.00 93.75 287 SER A CA 1
ATOM 2194 C C . SER A 1 287 ? 23.771 3.969 2.419 1.00 93.75 287 SER A C 1
ATOM 2196 O O . SER A 1 287 ? 22.592 3.873 2.777 1.00 93.75 287 SER A O 1
ATOM 2198 N N . PRO A 1 288 ? 24.390 5.167 2.445 1.00 94.06 288 PRO A N 1
ATOM 2199 C CA . PRO A 1 288 ? 23.687 6.403 2.799 1.00 94.06 288 PRO A CA 1
ATOM 2200 C C . PRO A 1 288 ? 22.440 6.663 1.938 1.00 94.06 288 PRO A C 1
ATOM 2202 O O . PRO A 1 288 ? 21.420 7.127 2.447 1.00 94.06 288 PRO A O 1
ATOM 2205 N N . GLU A 1 289 ? 22.497 6.332 0.648 1.00 91.06 289 GLU A N 1
ATOM 2206 C CA . GLU A 1 289 ? 21.386 6.472 -0.295 1.00 91.06 289 GLU A CA 1
ATOM 2207 C C . GLU A 1 289 ? 20.249 5.494 0.027 1.00 91.06 289 GLU A C 1
ATOM 2209 O O . GLU A 1 289 ? 19.075 5.872 -0.019 1.00 91.06 289 GLU A O 1
ATOM 2214 N N . GLU A 1 290 ? 20.578 4.252 0.398 1.00 91.31 290 GLU A N 1
ATOM 2215 C CA . GLU A 1 290 ? 19.603 3.260 0.861 1.00 91.31 290 GLU A CA 1
ATOM 2216 C C . GLU A 1 290 ? 18.952 3.691 2.177 1.00 91.31 290 GLU A C 1
ATOM 2218 O O . GLU A 1 290 ? 17.726 3.674 2.288 1.00 91.31 290 GLU A O 1
ATOM 2223 N N . VAL A 1 291 ? 19.739 4.159 3.151 1.00 95.19 291 VAL A N 1
ATOM 2224 C CA . VAL A 1 291 ? 19.232 4.703 4.422 1.00 95.19 291 VAL A CA 1
ATOM 2225 C C . VAL A 1 291 ? 18.296 5.886 4.169 1.00 95.19 291 VAL A C 1
ATOM 2227 O O . VAL A 1 291 ? 17.207 5.948 4.740 1.00 95.19 291 VAL A O 1
ATOM 2230 N N . GLN A 1 292 ? 18.663 6.806 3.272 1.00 94.75 292 GLN A N 1
ATOM 2231 C CA . GLN A 1 292 ? 17.821 7.947 2.914 1.00 94.75 292 GLN A CA 1
ATOM 2232 C C . GLN A 1 292 ? 16.537 7.521 2.186 1.00 94.75 292 GLN A C 1
ATOM 2234 O O . GLN A 1 292 ? 15.488 8.150 2.360 1.00 94.75 292 GLN A O 1
ATOM 2239 N N . ARG A 1 293 ? 16.595 6.466 1.363 1.00 92.81 293 ARG A N 1
ATOM 2240 C CA . ARG A 1 293 ? 15.420 5.863 0.717 1.00 92.81 293 ARG A CA 1
ATOM 2241 C C . ARG A 1 293 ? 14.467 5.296 1.767 1.00 92.81 293 ARG A C 1
ATOM 2243 O O . ARG A 1 293 ? 13.310 5.704 1.783 1.00 92.81 293 ARG A O 1
ATOM 2250 N N . TRP A 1 294 ? 14.949 4.443 2.672 1.00 95.19 294 TRP A N 1
ATOM 2251 C CA . TRP A 1 294 ? 14.137 3.875 3.754 1.00 95.19 294 TRP A CA 1
ATOM 2252 C C . TRP A 1 294 ? 13.543 4.951 4.658 1.00 95.19 294 TRP A C 1
ATOM 2254 O O . TRP A 1 294 ? 12.343 4.918 4.922 1.00 95.19 294 TRP A O 1
ATOM 2264 N N . ASN A 1 295 ? 14.347 5.940 5.058 1.00 95.88 295 ASN A N 1
ATOM 2265 C CA . ASN A 1 295 ? 13.891 7.077 5.855 1.00 95.88 295 ASN A CA 1
ATOM 2266 C C . ASN A 1 295 ? 12.682 7.762 5.212 1.00 95.88 295 ASN A C 1
ATOM 2268 O O . ASN A 1 295 ? 11.647 7.923 5.844 1.00 95.88 295 ASN A O 1
ATOM 2272 N N . ARG A 1 296 ? 12.775 8.099 3.923 1.00 95.31 296 ARG A N 1
ATOM 2273 C CA . ARG A 1 296 ? 11.693 8.770 3.193 1.00 95.31 296 ARG A CA 1
ATOM 2274 C C . ARG A 1 296 ? 10.390 7.971 3.220 1.00 95.31 296 ARG A C 1
ATOM 2276 O O . ARG A 1 296 ? 9.348 8.545 3.513 1.00 95.31 296 ARG A O 1
ATOM 2283 N N . LEU A 1 297 ? 10.446 6.671 2.921 1.00 95.31 297 LEU A N 1
ATOM 2284 C CA . LEU A 1 297 ? 9.246 5.829 2.841 1.00 95.31 297 LEU A CA 1
ATOM 2285 C C . LEU A 1 297 ? 8.629 5.580 4.231 1.00 95.31 297 LEU A C 1
ATOM 2287 O O . LEU A 1 297 ? 7.408 5.613 4.376 1.00 95.31 297 LEU A O 1
ATOM 2291 N N . LEU A 1 298 ? 9.459 5.385 5.261 1.00 97.94 298 LEU A N 1
ATOM 2292 C CA . LEU A 1 298 ? 9.012 5.219 6.649 1.00 97.94 298 LEU A CA 1
ATOM 2293 C C . LEU A 1 298 ? 8.376 6.504 7.200 1.00 97.94 298 LEU A C 1
ATOM 2295 O O . LEU A 1 298 ? 7.273 6.460 7.743 1.00 97.94 298 LEU A O 1
ATOM 2299 N N . GLU A 1 299 ? 9.019 7.656 7.003 1.00 97.69 299 GLU A N 1
ATOM 2300 C CA . GLU A 1 299 ? 8.497 8.967 7.410 1.00 97.69 299 GLU A CA 1
ATOM 2301 C C . GLU A 1 299 ? 7.197 9.317 6.676 1.00 97.69 299 GLU A C 1
ATOM 2303 O O . GLU A 1 299 ? 6.253 9.828 7.282 1.00 97.69 299 GLU A O 1
ATOM 2308 N N . GLN A 1 300 ? 7.109 8.990 5.382 1.00 96.56 300 GLN A N 1
ATOM 2309 C CA . GLN A 1 300 ? 5.877 9.134 4.610 1.00 96.56 300 GLN A CA 1
ATOM 2310 C C . GLN A 1 300 ? 4.739 8.317 5.238 1.00 96.56 300 GLN A C 1
ATOM 2312 O O . GLN A 1 300 ? 3.645 8.845 5.439 1.00 96.56 300 GLN A O 1
ATOM 2317 N N . ASN A 1 301 ? 4.998 7.060 5.607 1.00 98.12 301 ASN A N 1
ATOM 2318 C CA . ASN A 1 301 ? 4.003 6.219 6.263 1.00 98.12 301 ASN A CA 1
ATOM 2319 C C . ASN A 1 301 ? 3.590 6.756 7.645 1.00 98.12 301 ASN A C 1
ATOM 2321 O O . ASN A 1 301 ? 2.398 6.827 7.938 1.00 98.12 301 ASN A O 1
ATOM 2325 N N . PHE A 1 302 ? 4.553 7.186 8.468 1.00 98.50 302 PHE A N 1
ATOM 2326 C CA . PHE A 1 302 ? 4.296 7.770 9.789 1.00 98.50 302 PHE A CA 1
ATOM 2327 C C . PHE A 1 302 ? 3.387 8.998 9.700 1.00 98.50 302 PHE A C 1
ATOM 2329 O O . PHE A 1 302 ? 2.356 9.075 10.372 1.00 98.50 302 PHE A O 1
ATOM 2336 N N . ARG A 1 303 ? 3.722 9.944 8.815 1.00 98.25 303 ARG A N 1
ATOM 2337 C CA . ARG A 1 303 ? 2.925 11.158 8.597 1.00 98.25 303 ARG A CA 1
ATOM 2338 C C . ARG A 1 303 ? 1.523 10.829 8.116 1.00 98.25 303 ARG A C 1
ATOM 2340 O O . ARG A 1 303 ? 0.557 11.368 8.651 1.00 98.25 303 ARG A O 1
ATOM 2347 N N . ALA A 1 304 ? 1.402 9.933 7.141 1.00 98.19 304 ALA A N 1
ATOM 2348 C CA . ALA A 1 304 ? 0.109 9.555 6.596 1.00 98.19 304 ALA A CA 1
ATOM 2349 C C . ALA A 1 304 ? -0.795 8.907 7.650 1.00 98.19 304 ALA A C 1
ATOM 2351 O O . ALA A 1 304 ? -1.966 9.271 7.750 1.00 98.19 304 ALA A O 1
ATOM 2352 N N . PHE A 1 305 ? -0.249 8.012 8.479 1.00 98.31 305 PHE A N 1
ATOM 2353 C CA . PHE A 1 305 ? -0.985 7.367 9.565 1.00 98.31 305 PHE A CA 1
ATOM 2354 C C . PHE A 1 305 ? -1.619 8.398 10.508 1.00 98.31 305 PHE A C 1
ATOM 2356 O O . PHE A 1 305 ? -2.828 8.357 10.753 1.00 98.31 305 PHE A O 1
ATOM 2363 N N . TYR A 1 306 ? -0.840 9.369 10.988 1.00 98.44 306 TYR A N 1
ATOM 2364 C CA . TYR A 1 306 ? -1.347 10.412 11.883 1.00 98.44 306 TYR A CA 1
ATOM 2365 C C . TYR A 1 306 ? -2.286 11.399 11.193 1.00 98.44 306 TYR A C 1
ATOM 2367 O O . TYR A 1 306 ? -3.289 11.793 11.787 1.00 98.44 306 TYR A O 1
ATOM 2375 N N . LEU A 1 307 ? -2.010 11.777 9.943 1.00 98.44 307 LEU A N 1
ATOM 2376 C CA . LEU A 1 307 ? -2.882 12.668 9.178 1.00 98.44 307 LEU A CA 1
ATOM 2377 C C . LEU A 1 307 ? -4.253 12.040 8.909 1.00 98.44 307 LEU A C 1
ATOM 2379 O O . LEU A 1 307 ? -5.262 12.727 9.053 1.00 98.44 307 LEU A O 1
ATOM 2383 N N . VAL A 1 308 ? -4.324 10.741 8.599 1.00 97.81 308 VAL A N 1
ATOM 2384 C CA . VAL A 1 308 ? -5.605 10.033 8.429 1.00 97.81 308 VAL A CA 1
ATOM 2385 C C . VAL A 1 308 ? -6.414 10.033 9.728 1.00 97.81 308 VAL A C 1
ATOM 2387 O O . VAL A 1 308 ? -7.621 10.272 9.696 1.00 97.81 308 VAL A O 1
ATOM 2390 N N . HIS A 1 309 ? -5.777 9.809 10.880 1.00 97.69 309 HIS A N 1
ATOM 2391 C CA . HIS A 1 309 ? -6.473 9.855 12.169 1.00 97.69 309 HIS A CA 1
ATOM 2392 C C . HIS A 1 309 ? -6.893 11.277 12.550 1.00 97.69 309 HIS A C 1
ATOM 2394 O O . HIS A 1 309 ? -8.033 11.475 12.973 1.00 97.69 309 HIS A O 1
ATOM 2400 N N . ALA A 1 310 ? -6.035 12.275 12.314 1.00 98.00 310 ALA A N 1
ATOM 2401 C CA . ALA A 1 310 ? -6.387 13.679 12.497 1.00 98.00 310 ALA A CA 1
ATOM 2402 C C . ALA A 1 310 ? -7.588 14.066 11.631 1.00 98.00 310 ALA A C 1
ATOM 2404 O O . ALA A 1 310 ? -8.517 14.690 12.139 1.00 98.00 310 ALA A O 1
ATOM 2405 N N . TRP A 1 311 ? -7.608 13.653 10.357 1.00 97.56 311 TRP A N 1
ATOM 2406 C CA . TRP A 1 311 ? -8.720 13.873 9.421 1.00 97.56 311 TRP A CA 1
ATOM 2407 C C . TRP A 1 311 ? -10.042 13.293 9.940 1.00 97.56 311 TRP A C 1
ATOM 2409 O O . TRP A 1 311 ? -11.099 13.900 9.786 1.00 97.56 311 TRP A O 1
ATOM 2419 N N . ARG A 1 312 ? -9.985 12.160 10.644 1.00 95.69 312 ARG A N 1
ATOM 2420 C CA . ARG A 1 312 ? -11.146 11.551 11.315 1.00 95.69 312 ARG A CA 1
ATOM 2421 C C . ARG A 1 312 ? -11.481 12.191 12.670 1.00 95.69 312 ARG A C 1
ATOM 2423 O O . ARG A 1 312 ? -12.406 11.739 13.337 1.00 95.69 312 ARG A O 1
ATOM 2430 N N . GLY A 1 313 ? -10.733 13.205 13.108 1.00 96.31 313 GLY A N 1
ATOM 2431 C CA . GLY A 1 313 ? -10.876 13.825 14.426 1.00 96.31 313 GLY A CA 1
ATOM 2432 C C . GLY A 1 313 ? -10.438 12.927 15.590 1.00 96.31 313 GLY A C 1
ATOM 2433 O O . GLY A 1 313 ? -10.813 13.197 16.733 1.00 96.31 313 GLY A O 1
ATOM 2434 N N . VAL A 1 314 ? -9.657 11.876 15.315 1.00 95.75 314 VAL A N 1
ATOM 2435 C CA . VAL A 1 314 ? -9.190 10.891 16.299 1.00 95.75 314 VAL A CA 1
ATOM 2436 C C . VAL A 1 314 ? -7.811 11.284 16.824 1.00 95.75 314 VAL A C 1
ATOM 2438 O O . VAL A 1 314 ? -6.836 11.351 16.073 1.00 95.75 314 VAL A O 1
ATOM 2441 N N . ASP A 1 315 ? -7.744 11.517 18.133 1.00 96.38 315 ASP A N 1
ATOM 2442 C CA . ASP A 1 315 ? -6.505 11.777 18.863 1.00 96.38 315 ASP A CA 1
ATOM 2443 C C . ASP A 1 315 ? -5.858 10.461 19.301 1.00 96.38 315 ASP A C 1
ATOM 2445 O O . ASP A 1 315 ? -6.482 9.649 19.981 1.00 96.38 315 ASP A O 1
ATOM 2449 N N . LEU A 1 316 ? -4.611 10.258 18.905 1.00 96.38 316 LEU A N 1
ATOM 2450 C CA . LEU A 1 316 ? -3.805 9.082 19.167 1.00 96.38 316 LEU A CA 1
ATOM 2451 C C . LEU A 1 316 ? -2.605 9.480 20.023 1.00 96.38 316 LEU A C 1
ATOM 2453 O O . LEU A 1 316 ? -2.033 10.555 19.811 1.00 96.38 316 LEU A O 1
ATOM 2457 N N . PRO A 1 317 ? -2.168 8.607 20.943 1.00 96.19 317 PRO A N 1
ATOM 2458 C CA . PRO A 1 317 ? -0.905 8.817 21.623 1.00 96.19 317 PRO A CA 1
ATOM 2459 C C . PRO A 1 317 ? 0.252 8.778 20.618 1.00 96.19 317 PRO A C 1
ATOM 2461 O O . PRO A 1 317 ? 0.208 8.105 19.583 1.00 96.19 317 PRO A O 1
ATOM 2464 N N . LEU A 1 318 ? 1.293 9.540 20.931 1.00 92.81 318 LEU A N 1
ATOM 2465 C CA . LEU A 1 318 ? 2.505 9.637 20.130 1.00 92.81 318 LEU A CA 1
ATOM 2466 C C . LEU A 1 318 ? 3.574 8.705 20.719 1.00 92.81 318 LEU A C 1
ATOM 2468 O O . LEU A 1 318 ? 3.739 8.706 21.942 1.00 92.81 318 LEU A O 1
ATOM 2472 N N . PRO A 1 319 ? 4.316 7.934 19.901 1.00 95.75 319 PRO A N 1
ATOM 2473 C CA . PRO A 1 319 ? 5.509 7.241 20.347 1.00 95.75 319 PRO A CA 1
ATOM 2474 C C . PRO A 1 319 ? 6.472 8.224 20.995 1.00 95.75 319 PRO A C 1
ATOM 2476 O O . PRO A 1 319 ? 6.743 9.299 20.465 1.00 95.75 319 PRO A O 1
ATOM 2479 N N . GLU A 1 320 ? 7.001 7.855 22.154 1.00 94.12 320 GLU A N 1
ATOM 2480 C CA . GLU A 1 320 ? 7.909 8.736 22.885 1.00 94.12 320 GLU A CA 1
ATOM 2481 C C . GLU A 1 320 ? 9.358 8.638 22.387 1.00 94.12 320 GLU A C 1
ATOM 2483 O O . GLU A 1 320 ? 10.159 9.534 22.653 1.00 94.12 320 GLU A O 1
ATOM 2488 N N . ALA A 1 321 ? 9.692 7.552 21.686 1.00 96.81 321 ALA A N 1
ATOM 2489 C CA . ALA A 1 321 ? 11.011 7.240 21.150 1.00 96.81 321 ALA A CA 1
ATOM 2490 C C . ALA A 1 321 ? 10.900 6.781 19.684 1.00 96.81 321 ALA A C 1
ATOM 2492 O O . ALA A 1 321 ? 9.851 6.250 19.302 1.00 96.81 321 ALA A O 1
ATOM 2493 N N . PRO A 1 322 ? 11.964 6.937 18.872 1.00 98.06 322 PRO A N 1
ATOM 2494 C CA . PRO A 1 322 ? 12.000 6.408 17.516 1.00 98.06 322 PRO A CA 1
ATOM 2495 C C . PRO A 1 322 ? 11.710 4.903 17.474 1.00 98.06 322 PRO A C 1
ATOM 2497 O O . PRO A 1 322 ? 12.262 4.125 18.258 1.00 98.06 322 PRO A O 1
ATOM 2500 N N . LEU A 1 323 ? 10.861 4.491 16.536 1.00 98.50 323 LEU A N 1
ATOM 2501 C CA . LEU A 1 323 ? 10.465 3.098 16.346 1.00 98.50 323 LEU A CA 1
ATOM 2502 C C . LEU A 1 323 ? 11.611 2.285 15.729 1.00 98.50 323 LEU A C 1
ATOM 2504 O O . LEU A 1 323 ? 12.298 2.751 14.819 1.00 98.50 323 LEU A O 1
ATOM 2508 N N . THR A 1 324 ? 11.832 1.062 16.215 1.00 98.62 324 THR A N 1
ATOM 2509 C CA . THR A 1 324 ? 12.970 0.242 15.768 1.00 98.62 324 THR A CA 1
ATOM 2510 C C . THR A 1 324 ? 12.631 -0.517 14.488 1.00 98.62 324 THR A C 1
ATOM 2512 O O . THR A 1 324 ? 11.601 -1.195 14.412 1.00 98.62 324 THR A O 1
ATOM 2515 N N . VAL A 1 325 ? 13.525 -0.432 13.501 1.00 98.69 325 VAL A N 1
ATOM 2516 C CA . VAL A 1 325 ? 13.436 -1.159 12.230 1.00 98.69 325 VAL A CA 1
ATOM 2517 C C . VAL A 1 325 ? 14.749 -1.894 11.974 1.00 98.69 325 VAL A C 1
ATOM 2519 O O . VAL A 1 325 ? 15.820 -1.299 12.062 1.00 98.69 325 VAL A O 1
ATOM 2522 N N . ILE A 1 326 ? 14.686 -3.178 11.634 1.00 98.62 326 ILE A N 1
ATOM 2523 C CA . ILE A 1 326 ? 15.842 -3.989 11.243 1.00 98.62 326 ILE A CA 1
ATOM 2524 C C . ILE A 1 326 ? 15.841 -4.161 9.728 1.00 98.62 326 ILE A C 1
ATOM 2526 O O . ILE A 1 326 ? 14.856 -4.628 9.148 1.00 98.62 326 ILE A O 1
ATOM 2530 N N . LEU A 1 327 ? 16.978 -3.841 9.111 1.00 98.06 327 LEU A N 1
ATOM 2531 C CA . LEU A 1 327 ? 17.242 -4.051 7.692 1.00 98.06 327 LEU A CA 1
ATOM 2532 C C . LEU A 1 327 ? 18.372 -5.087 7.547 1.00 98.06 327 LEU A C 1
ATOM 2534 O O . LEU A 1 327 ? 19.551 -4.721 7.594 1.00 98.06 327 LEU A O 1
ATOM 2538 N N . PRO A 1 328 ? 18.046 -6.388 7.435 1.00 97.31 328 PRO A N 1
ATOM 2539 C CA . PRO A 1 328 ? 19.037 -7.426 7.198 1.00 97.31 328 PRO A CA 1
ATOM 2540 C C . PRO A 1 328 ? 19.713 -7.237 5.828 1.00 97.31 328 PRO A C 1
ATOM 2542 O O . PRO A 1 328 ? 19.068 -6.783 4.881 1.00 97.31 328 PRO A O 1
ATOM 2545 N N . PRO A 1 329 ? 20.986 -7.645 5.679 1.00 96.31 329 PRO A N 1
ATOM 2546 C CA . PRO A 1 329 ? 21.779 -7.385 4.471 1.00 96.31 329 PRO A CA 1
ATOM 2547 C C . PRO A 1 329 ? 21.355 -8.239 3.268 1.00 96.31 329 PRO A C 1
ATOM 2549 O O . PRO A 1 329 ? 21.742 -7.983 2.133 1.00 96.31 329 PRO A O 1
ATOM 2552 N N . SER A 1 330 ? 20.582 -9.308 3.492 1.00 95.12 330 SER A N 1
ATOM 2553 C CA . SER A 1 330 ? 20.140 -10.192 2.416 1.00 95.12 330 SER A CA 1
ATOM 2554 C C . SER A 1 330 ? 18.789 -10.846 2.713 1.00 95.12 330 SER A C 1
ATOM 2556 O O . SER A 1 330 ? 18.433 -11.022 3.883 1.00 95.12 330 SER A O 1
ATOM 2558 N N . PRO A 1 331 ? 18.071 -11.317 1.673 1.00 94.25 331 PRO A N 1
ATOM 2559 C CA . PRO A 1 331 ? 16.895 -12.172 1.840 1.00 94.25 331 PRO A CA 1
ATOM 2560 C C . PRO A 1 331 ? 17.153 -13.404 2.718 1.00 94.25 331 PRO A C 1
ATOM 2562 O O . PRO A 1 331 ? 16.277 -13.845 3.456 1.00 94.25 331 PRO A O 1
ATOM 2565 N N . ARG A 1 332 ? 18.371 -13.963 2.677 1.00 94.94 332 ARG A N 1
ATOM 2566 C CA . ARG A 1 332 ? 18.741 -15.117 3.503 1.00 94.94 332 ARG A CA 1
ATOM 2567 C C . ARG A 1 332 ? 18.727 -14.763 4.988 1.00 94.94 332 ARG A C 1
ATOM 2569 O O . ARG A 1 332 ? 18.152 -15.512 5.770 1.00 94.94 332 ARG A O 1
ATOM 2576 N N . GLU A 1 333 ? 19.355 -13.653 5.366 1.00 96.38 333 GLU A N 1
ATOM 2577 C CA . GLU A 1 333 ? 19.371 -13.183 6.759 1.00 96.38 333 GLU A CA 1
ATOM 2578 C C . GLU A 1 333 ? 17.976 -12.771 7.231 1.00 96.38 333 GLU A C 1
ATOM 2580 O O . GLU A 1 333 ? 17.578 -13.082 8.350 1.00 96.38 333 GLU A O 1
ATOM 2585 N N . PHE A 1 334 ? 17.176 -12.177 6.344 1.00 96.75 334 PHE A N 1
ATOM 2586 C CA . PHE A 1 334 ? 15.770 -11.906 6.617 1.00 96.75 334 PHE A CA 1
ATOM 2587 C C . PHE A 1 334 ? 14.993 -13.178 7.011 1.00 96.75 334 PHE A C 1
ATOM 2589 O O . PHE A 1 334 ? 14.304 -13.194 8.032 1.00 96.75 334 PHE A O 1
ATOM 2596 N N . PHE A 1 335 ? 15.137 -14.274 6.257 1.00 95.50 335 PHE A N 1
ATOM 2597 C CA . PHE A 1 335 ? 14.478 -15.535 6.611 1.00 95.50 335 PHE A CA 1
ATOM 2598 C C . PHE A 1 335 ? 15.052 -16.175 7.881 1.00 95.50 335 PHE A C 1
ATOM 2600 O O . PHE A 1 335 ? 14.301 -16.816 8.617 1.00 95.50 335 PHE A O 1
ATOM 2607 N N . GLN A 1 336 ? 16.342 -15.995 8.181 1.00 95.62 336 GLN A N 1
ATOM 2608 C CA . GLN A 1 336 ? 16.902 -16.432 9.465 1.00 95.62 336 GLN A CA 1
ATOM 2609 C C . GLN A 1 336 ? 16.234 -15.695 10.629 1.00 95.62 336 GLN A C 1
ATOM 2611 O O . GLN A 1 336 ? 15.765 -16.347 11.558 1.00 95.62 336 GLN A O 1
ATOM 2616 N N . LEU A 1 337 ? 16.084 -14.371 10.531 1.00 96.38 337 LEU A N 1
ATOM 2617 C CA . LEU A 1 337 ? 15.357 -13.581 11.527 1.00 96.38 337 LEU A CA 1
ATOM 2618 C C . LEU A 1 337 ? 13.898 -14.026 11.656 1.00 96.38 337 LEU A C 1
ATOM 2620 O O . LEU A 1 337 ? 13.417 -14.172 12.774 1.00 96.38 337 LEU A O 1
ATOM 2624 N N . SER A 1 338 ? 13.206 -14.314 10.546 1.00 95.50 338 SER A N 1
ATOM 2625 C CA . SER A 1 338 ? 11.821 -14.810 10.611 1.00 95.50 338 SER A CA 1
ATOM 2626 C C . SER A 1 338 ? 11.701 -16.096 11.436 1.00 95.50 338 SER A C 1
ATOM 2628 O O . SER A 1 338 ? 10.776 -16.222 12.226 1.00 95.50 338 SER A O 1
ATOM 2630 N N . ARG A 1 339 ? 12.679 -17.010 11.329 1.00 94.94 339 ARG A N 1
ATOM 2631 C CA . ARG A 1 339 ? 12.719 -18.249 12.122 1.00 94.94 339 ARG A CA 1
ATOM 2632 C C . ARG A 1 339 ? 13.046 -17.979 13.589 1.00 94.94 339 ARG A C 1
ATOM 2634 O O . ARG A 1 339 ? 12.478 -18.630 14.448 1.00 94.94 339 ARG A O 1
ATOM 2641 N N . VAL A 1 340 ? 13.947 -17.035 13.870 1.00 94.81 340 VAL A N 1
ATOM 2642 C CA . VAL A 1 340 ? 14.300 -16.637 15.246 1.00 94.81 340 VAL A CA 1
ATOM 2643 C C . VAL A 1 340 ? 13.106 -16.022 15.978 1.00 94.81 340 VAL A C 1
ATOM 2645 O O . VAL A 1 340 ? 12.979 -16.198 17.183 1.00 94.81 340 VAL A O 1
ATOM 2648 N N . PHE A 1 341 ? 12.236 -15.318 15.255 1.00 95.25 341 PHE A N 1
ATOM 2649 C CA . PHE A 1 341 ? 11.022 -14.705 15.795 1.00 95.25 341 PHE A CA 1
ATOM 2650 C C . PHE A 1 341 ? 9.766 -15.582 15.660 1.00 95.25 341 PHE A C 1
ATOM 2652 O O . PHE A 1 341 ? 8.666 -15.070 15.845 1.00 95.25 341 PHE A O 1
ATOM 2659 N N . ASP A 1 342 ? 9.908 -16.862 15.294 1.00 94.31 342 ASP A N 1
ATOM 2660 C CA . ASP A 1 342 ? 8.794 -17.800 15.081 1.00 94.31 342 ASP A CA 1
ATOM 2661 C C . ASP A 1 342 ? 7.708 -17.283 14.113 1.00 94.31 342 ASP A C 1
ATOM 2663 O O . ASP A 1 342 ? 6.523 -17.610 14.203 1.00 94.31 342 ASP A O 1
ATOM 2667 N N . ILE A 1 343 ? 8.117 -16.475 13.133 1.00 93.06 343 ILE A N 1
ATOM 2668 C CA . ILE A 1 343 ? 7.232 -15.929 12.108 1.00 93.06 343 ILE A CA 1
ATOM 2669 C C . ILE A 1 343 ? 7.050 -16.963 10.987 1.00 93.06 343 ILE A C 1
ATOM 2671 O O . ILE A 1 343 ? 8.036 -17.515 10.482 1.00 93.06 343 ILE A O 1
ATOM 2675 N N . PRO A 1 344 ? 5.810 -17.214 10.521 1.00 84.69 344 PRO A N 1
ATOM 2676 C CA . PRO A 1 344 ? 5.566 -18.119 9.404 1.00 84.69 344 PRO A CA 1
ATOM 2677 C C . PRO A 1 344 ? 6.365 -17.738 8.149 1.00 84.69 344 PRO A C 1
ATOM 2679 O O . PRO A 1 344 ? 6.355 -16.591 7.711 1.00 84.69 344 PRO A O 1
ATOM 2682 N N . LEU A 1 345 ? 6.984 -18.729 7.495 1.00 78.44 345 LEU A N 1
ATOM 2683 C CA . LEU A 1 345 ? 7.796 -18.511 6.284 1.00 78.44 345 LEU A CA 1
ATOM 2684 C C . LEU A 1 345 ? 6.995 -17.959 5.091 1.00 78.44 345 LEU A C 1
ATOM 2686 O O . LEU A 1 345 ? 7.567 -17.389 4.164 1.00 78.44 345 LEU A O 1
ATOM 2690 N N . ARG A 1 346 ? 5.670 -18.151 5.084 1.00 81.12 346 ARG A N 1
ATOM 2691 C CA . ARG A 1 346 ? 4.774 -17.628 4.047 1.00 81.12 346 ARG A CA 1
ATOM 2692 C C . ARG A 1 346 ? 4.281 -16.246 4.438 1.00 81.12 346 ARG A C 1
ATOM 2694 O O . ARG A 1 346 ? 3.172 -16.083 4.942 1.00 81.12 346 ARG A O 1
ATOM 2701 N N . LEU A 1 347 ? 5.131 -15.262 4.195 1.00 86.19 347 LEU A N 1
ATOM 2702 C CA . LEU A 1 347 ? 4.795 -13.868 4.422 1.00 86.19 347 LEU A CA 1
ATOM 2703 C C . LEU A 1 347 ? 3.887 -13.339 3.312 1.00 86.19 347 LEU A C 1
ATOM 2705 O O . LEU A 1 347 ? 4.025 -13.703 2.146 1.00 86.19 347 LEU A O 1
ATOM 2709 N N . GLN A 1 348 ? 2.965 -12.454 3.686 1.00 85.25 348 GLN A N 1
ATOM 2710 C CA . GLN A 1 348 ? 2.090 -11.758 2.734 1.00 85.25 348 GLN A CA 1
ATOM 2711 C C . GLN A 1 348 ? 2.818 -10.592 2.040 1.00 85.25 348 GLN A C 1
ATOM 2713 O O . GLN A 1 348 ? 2.424 -10.174 0.957 1.00 85.25 348 GLN A O 1
ATOM 2718 N N . THR A 1 349 ? 3.880 -10.069 2.660 1.00 89.62 349 THR A N 1
ATOM 2719 C CA . THR A 1 349 ? 4.708 -8.961 2.160 1.00 89.62 349 THR A CA 1
ATOM 2720 C C . THR A 1 349 ? 6.184 -9.212 2.441 1.00 89.62 349 THR A C 1
ATOM 2722 O O . THR A 1 349 ? 6.545 -10.130 3.173 1.00 89.62 349 THR A O 1
ATOM 2725 N N . ASP A 1 350 ? 7.041 -8.342 1.914 1.00 95.25 350 ASP A N 1
ATOM 2726 C CA . ASP A 1 350 ? 8.499 -8.403 2.055 1.00 95.25 350 ASP A CA 1
ATOM 2727 C C . ASP A 1 350 ? 8.987 -7.866 3.421 1.00 95.25 350 ASP A C 1
ATOM 2729 O O . ASP A 1 350 ? 9.968 -7.134 3.515 1.00 95.25 350 ASP A O 1
ATOM 2733 N N . GLY A 1 351 ? 8.268 -8.195 4.495 1.00 97.00 351 GLY A N 1
ATOM 2734 C CA . GLY A 1 351 ? 8.514 -7.716 5.853 1.00 97.00 351 GLY A CA 1
ATOM 2735 C C . GLY A 1 351 ? 7.573 -8.353 6.873 1.00 97.00 351 GLY A C 1
ATOM 2736 O O . GLY A 1 351 ? 6.558 -8.942 6.496 1.00 97.00 351 GLY A O 1
ATOM 2737 N N . PHE A 1 352 ? 7.910 -8.226 8.156 1.00 97.50 352 PHE A N 1
ATOM 2738 C CA . PHE A 1 352 ? 7.062 -8.634 9.278 1.00 97.50 352 PHE A CA 1
ATOM 2739 C C . PHE A 1 352 ? 7.288 -7.735 10.499 1.00 97.50 352 PHE A C 1
ATOM 2741 O O . PHE A 1 352 ? 8.395 -7.253 10.738 1.00 97.50 352 PHE A O 1
ATOM 2748 N N . TYR A 1 353 ? 6.236 -7.522 11.289 1.00 97.56 353 TYR A N 1
ATOM 2749 C CA . TYR A 1 353 ? 6.316 -6.865 12.594 1.00 97.56 353 TYR A CA 1
ATOM 2750 C C . TYR A 1 353 ? 6.166 -7.878 13.731 1.00 97.56 353 TYR A C 1
ATOM 2752 O O . TYR A 1 353 ? 5.276 -8.732 13.672 1.00 97.56 353 TYR A O 1
ATOM 2760 N N . VAL A 1 354 ? 6.998 -7.748 14.772 1.00 96.38 354 VAL A N 1
ATOM 2761 C CA . VAL A 1 354 ? 6.972 -8.600 15.971 1.00 96.38 354 VAL A CA 1
ATOM 2762 C C . VAL A 1 354 ? 6.496 -7.785 17.185 1.00 96.38 354 VAL A C 1
ATOM 2764 O O . VAL A 1 354 ? 7.294 -7.039 17.763 1.00 96.38 354 VAL A O 1
ATOM 2767 N N . PRO A 1 355 ? 5.212 -7.898 17.588 1.00 94.06 355 PRO A N 1
ATOM 2768 C CA . PRO A 1 355 ? 4.622 -7.058 18.635 1.00 94.06 355 PRO A CA 1
ATOM 2769 C C . PRO A 1 355 ? 5.301 -7.166 20.003 1.00 94.06 355 PRO A C 1
ATOM 2771 O O . PRO A 1 355 ? 5.451 -6.151 20.682 1.00 94.06 355 PRO A O 1
ATOM 2774 N N . ASP A 1 356 ? 5.752 -8.366 20.380 1.00 93.31 356 ASP A N 1
ATOM 2775 C CA . ASP A 1 356 ? 6.396 -8.623 21.678 1.00 93.31 356 ASP A CA 1
ATOM 2776 C C . ASP A 1 356 ? 7.728 -7.884 21.849 1.00 93.31 356 ASP A C 1
ATOM 2778 O O . ASP A 1 356 ? 8.136 -7.570 22.967 1.00 93.31 356 ASP A O 1
ATOM 2782 N N . TYR A 1 357 ? 8.394 -7.581 20.735 1.00 95.81 357 TYR A N 1
ATOM 2783 C CA . TYR A 1 357 ? 9.690 -6.909 20.712 1.00 95.81 357 TYR A CA 1
ATOM 2784 C C . TYR A 1 357 ? 9.614 -5.464 20.214 1.00 95.81 357 TYR A C 1
ATOM 2786 O O . TYR A 1 357 ? 10.602 -4.739 20.299 1.00 95.81 357 TYR A O 1
ATOM 2794 N N . ASP A 1 358 ? 8.455 -5.050 19.700 1.00 96.31 358 ASP A N 1
ATOM 2795 C CA . ASP A 1 358 ? 8.221 -3.770 19.030 1.00 96.31 358 ASP A CA 1
ATOM 2796 C C . ASP A 1 358 ? 9.206 -3.474 17.886 1.00 96.31 358 ASP A C 1
ATOM 2798 O O . ASP A 1 358 ? 9.708 -2.360 17.707 1.00 96.31 358 ASP A O 1
ATOM 2802 N N . VAL A 1 359 ? 9.490 -4.509 17.096 1.00 97.94 359 VAL A N 1
ATOM 2803 C CA . VAL A 1 359 ? 10.473 -4.464 16.014 1.00 97.94 359 VAL A CA 1
ATOM 2804 C C . VAL A 1 359 ? 9.815 -4.760 14.681 1.00 97.94 359 VAL A C 1
ATOM 2806 O O . VAL A 1 359 ? 9.139 -5.776 14.505 1.00 97.94 359 VAL A O 1
ATOM 2809 N N . LEU A 1 360 ? 10.067 -3.876 13.722 1.00 98.62 360 LEU A N 1
ATOM 2810 C CA . LEU A 1 360 ? 9.742 -4.077 12.319 1.00 98.62 360 LEU A CA 1
ATOM 2811 C C . LEU A 1 360 ? 10.967 -4.634 11.586 1.00 98.62 360 LEU A C 1
ATOM 2813 O O . LEU A 1 360 ? 12.040 -4.043 11.654 1.00 98.62 360 LEU A O 1
ATOM 2817 N N . VAL A 1 361 ? 10.821 -5.738 10.858 1.00 98.44 361 VAL A N 1
ATOM 2818 C CA . VAL A 1 361 ? 11.879 -6.304 10.007 1.00 98.44 361 VAL A CA 1
ATOM 2819 C C . VAL A 1 361 ? 11.449 -6.187 8.550 1.00 98.44 361 VAL A C 1
ATOM 2821 O O . VAL A 1 361 ? 10.383 -6.677 8.176 1.00 98.44 361 VAL A O 1
ATOM 2824 N N . LEU A 1 362 ? 12.267 -5.544 7.717 1.00 98.25 362 LEU A N 1
ATOM 2825 C CA . LEU A 1 362 ? 11.967 -5.319 6.298 1.00 98.25 362 LEU A CA 1
ATOM 2826 C C . LEU A 1 362 ? 13.032 -5.980 5.435 1.00 98.25 362 LEU A C 1
ATOM 2828 O O . LEU A 1 362 ? 14.219 -5.795 5.668 1.00 98.25 362 LEU A O 1
ATOM 2832 N N . SER A 1 363 ? 12.622 -6.745 4.430 1.00 96.62 363 SER A N 1
ATOM 2833 C CA . SER A 1 363 ? 13.555 -7.366 3.497 1.00 96.62 363 SER A CA 1
ATOM 2834 C C . SER A 1 363 ? 14.256 -6.304 2.638 1.00 96.62 363 SER A C 1
ATOM 2836 O O . SER A 1 363 ? 13.603 -5.357 2.190 1.00 96.62 363 SER A O 1
ATOM 2838 N N . PRO A 1 364 ? 15.556 -6.470 2.321 1.00 93.69 364 PRO A N 1
ATOM 2839 C CA . PRO A 1 364 ? 16.270 -5.556 1.426 1.00 93.69 364 PRO A CA 1
ATOM 2840 C C . PRO A 1 364 ? 15.775 -5.630 -0.028 1.00 93.69 364 PRO A C 1
ATOM 2842 O O . PRO A 1 364 ? 16.080 -4.756 -0.835 1.00 93.69 364 PRO A O 1
ATOM 2845 N N . GLY A 1 365 ? 15.006 -6.664 -0.379 1.00 91.94 365 GLY A N 1
ATOM 2846 C CA . GLY A 1 365 ? 14.437 -6.831 -1.710 1.00 91.94 365 GLY A CA 1
ATOM 2847 C C . GLY A 1 365 ? 13.153 -7.652 -1.710 1.00 91.94 365 GLY A C 1
ATOM 2848 O O . GLY A 1 365 ? 12.777 -8.276 -0.717 1.00 91.94 365 GLY A O 1
ATOM 2849 N N . ARG A 1 366 ? 12.488 -7.664 -2.861 1.00 94.06 366 ARG A N 1
ATOM 2850 C CA . ARG A 1 366 ? 11.236 -8.387 -3.096 1.00 94.06 366 ARG A CA 1
ATOM 2851 C C . ARG A 1 366 ? 11.449 -9.905 -2.986 1.00 94.06 366 ARG A C 1
ATOM 2853 O O . ARG A 1 366 ? 12.348 -10.436 -3.633 1.00 94.06 366 ARG A O 1
ATOM 2860 N N . LEU A 1 367 ? 10.659 -10.606 -2.174 1.00 93.81 367 LEU A N 1
ATOM 2861 C CA . LEU A 1 367 ? 10.871 -12.014 -1.800 1.00 93.81 367 LEU A CA 1
ATOM 2862 C C . LEU A 1 367 ? 10.026 -13.014 -2.590 1.00 93.81 367 LEU A C 1
ATOM 2864 O O . LEU A 1 367 ? 10.341 -14.204 -2.583 1.00 93.81 367 LEU A O 1
ATOM 2868 N N . ASP A 1 368 ? 8.960 -12.571 -3.256 1.00 92.44 368 ASP A N 1
ATOM 2869 C CA . ASP A 1 368 ? 8.135 -13.472 -4.057 1.00 92.44 368 ASP A CA 1
ATOM 2870 C C . ASP A 1 368 ? 8.862 -13.968 -5.312 1.00 92.44 368 ASP A C 1
ATOM 2872 O O . ASP A 1 368 ? 9.827 -13.379 -5.805 1.00 92.44 368 ASP A O 1
ATOM 2876 N N . GLU A 1 369 ? 8.349 -15.071 -5.849 1.00 91.31 369 GLU A N 1
ATOM 2877 C CA . GLU A 1 369 ? 8.930 -15.769 -6.991 1.00 91.31 369 GLU A CA 1
ATOM 2878 C C . GLU A 1 369 ? 9.090 -14.873 -8.227 1.00 91.31 369 GLU A C 1
ATOM 2880 O O . GLU A 1 369 ? 10.111 -14.968 -8.918 1.00 91.31 369 GLU A O 1
ATOM 2885 N N . LEU A 1 370 ? 8.120 -13.991 -8.502 1.00 92.94 370 LEU A N 1
ATOM 2886 C CA . LEU A 1 370 ? 8.167 -13.093 -9.658 1.00 92.94 370 LEU A CA 1
ATOM 2887 C C . LEU A 1 370 ? 9.291 -12.075 -9.491 1.00 92.94 370 LEU A C 1
ATOM 2889 O O . LEU A 1 370 ? 10.124 -11.929 -10.385 1.00 92.94 370 LEU A O 1
ATOM 2893 N N . GLY A 1 371 ? 9.365 -11.437 -8.320 1.00 93.69 371 GLY A N 1
ATOM 2894 C CA . GLY A 1 371 ? 10.437 -10.503 -7.985 1.00 93.69 371 GLY A CA 1
ATOM 2895 C C . GLY A 1 371 ? 11.821 -11.144 -8.061 1.00 93.69 371 GLY A C 1
ATOM 2896 O O . GLY A 1 371 ? 12.723 -10.594 -8.687 1.00 93.69 371 GLY A O 1
ATOM 2897 N N . GLN A 1 372 ? 11.981 -12.344 -7.501 1.00 93.81 372 GLN A N 1
ATOM 2898 C CA . GLN A 1 372 ? 13.250 -13.076 -7.517 1.00 93.81 372 GLN A CA 1
ATOM 2899 C C . GLN A 1 372 ? 13.659 -13.523 -8.928 1.00 93.81 372 GLN A C 1
ATOM 2901 O O . GLN A 1 372 ? 14.835 -13.465 -9.290 1.00 93.81 372 GLN A O 1
ATOM 2906 N N . THR A 1 373 ? 12.701 -13.967 -9.745 1.00 94.00 373 THR A N 1
ATOM 2907 C CA . THR A 1 373 ? 12.952 -14.337 -11.147 1.00 94.00 373 THR A CA 1
ATOM 2908 C C . THR A 1 373 ? 13.389 -13.129 -11.958 1.00 94.00 373 THR A C 1
ATOM 2910 O O . THR A 1 373 ? 14.385 -13.193 -12.679 1.00 94.00 373 THR A O 1
ATOM 2913 N N . PHE A 1 374 ? 12.697 -12.009 -11.780 1.00 95.81 374 PHE A N 1
ATOM 2914 C CA . PHE A 1 374 ? 13.025 -10.774 -12.463 1.00 95.81 374 PHE A CA 1
ATOM 2915 C C . PHE A 1 374 ? 14.372 -10.189 -12.019 1.00 95.81 374 PHE A C 1
ATOM 2917 O O . PHE A 1 374 ? 15.176 -9.813 -12.865 1.00 95.81 374 PHE A O 1
ATOM 2924 N N . ALA A 1 375 ? 14.683 -10.206 -10.720 1.00 94.38 375 ALA A N 1
ATOM 2925 C CA . ALA A 1 375 ? 15.978 -9.760 -10.206 1.00 94.38 375 ALA A CA 1
ATOM 2926 C C . ALA A 1 375 ? 17.146 -10.554 -10.818 1.00 94.38 375 ALA A C 1
ATOM 2928 O O . ALA A 1 375 ? 18.163 -9.975 -11.193 1.00 94.38 375 ALA A O 1
ATOM 2929 N N . ARG A 1 376 ? 16.998 -11.876 -11.007 1.00 94.69 376 ARG A N 1
ATOM 2930 C CA . ARG A 1 376 ? 18.006 -12.693 -11.712 1.00 94.69 376 ARG A CA 1
ATOM 2931 C C . ARG A 1 376 ? 18.170 -12.277 -13.175 1.00 94.69 376 ARG A C 1
ATOM 2933 O O . ARG A 1 376 ? 19.298 -12.204 -13.660 1.00 94.69 376 ARG A O 1
ATOM 2940 N N . GLN A 1 377 ? 17.067 -11.985 -13.865 1.00 94.56 377 GLN A N 1
ATOM 2941 C CA . GLN A 1 377 ? 17.096 -11.483 -15.241 1.00 94.56 377 GLN A CA 1
ATOM 2942 C C . GLN A 1 377 ? 17.808 -10.124 -15.328 1.00 94.56 377 GLN A C 1
ATOM 2944 O O . GLN A 1 377 ? 18.636 -9.922 -16.216 1.00 94.56 377 GLN A O 1
ATOM 2949 N N . MET A 1 378 ? 17.540 -9.215 -14.389 1.00 96.81 378 MET A N 1
ATOM 2950 C CA . MET A 1 378 ? 18.198 -7.907 -14.323 1.00 96.81 378 MET A CA 1
ATOM 2951 C C . MET A 1 378 ? 19.682 -8.021 -13.988 1.00 96.81 378 MET A C 1
ATOM 2953 O O . MET A 1 378 ? 20.510 -7.381 -14.635 1.00 96.81 378 MET A O 1
ATOM 2957 N N . GLN A 1 379 ? 20.050 -8.910 -13.064 1.00 95.69 379 GLN A N 1
ATOM 2958 C CA . GLN A 1 379 ? 21.449 -9.151 -12.726 1.00 95.69 379 GLN A CA 1
ATOM 2959 C C . GLN A 1 379 ? 22.261 -9.622 -13.940 1.00 95.69 379 GLN A C 1
ATOM 2961 O O . GLN A 1 379 ? 23.403 -9.195 -14.109 1.00 95.69 379 GLN A O 1
ATOM 2966 N N . ALA A 1 380 ? 21.677 -10.445 -14.817 1.00 95.06 380 ALA A N 1
ATOM 2967 C CA . ALA A 1 380 ? 22.328 -10.857 -16.061 1.00 95.06 380 ALA A CA 1
ATOM 2968 C C . ALA A 1 380 ? 22.598 -9.669 -17.006 1.00 95.06 380 ALA A C 1
ATOM 2970 O O . ALA A 1 380 ? 23.643 -9.629 -17.653 1.00 95.06 380 ALA A O 1
ATOM 2971 N N . ILE A 1 381 ? 21.703 -8.673 -17.050 1.00 95.06 381 ILE A N 1
ATOM 2972 C CA . ILE A 1 381 ? 21.921 -7.423 -17.800 1.00 95.06 381 ILE A CA 1
ATOM 2973 C C . ILE A 1 381 ? 23.062 -6.619 -17.164 1.00 95.06 381 ILE A C 1
ATOM 2975 O O . ILE A 1 381 ? 23.958 -6.149 -17.862 1.00 95.06 381 ILE A O 1
ATOM 2979 N N . TYR A 1 382 ? 23.079 -6.483 -15.839 1.00 96.88 382 TYR A N 1
ATOM 2980 C CA . TYR A 1 382 ? 24.104 -5.696 -15.145 1.00 96.88 382 TYR A CA 1
ATOM 2981 C C . TYR A 1 382 ? 25.501 -6.319 -15.214 1.00 96.88 382 TYR A C 1
ATOM 2983 O O . TYR A 1 382 ? 26.500 -5.600 -15.286 1.00 96.88 382 TYR A O 1
ATOM 2991 N N . GLN A 1 383 ? 25.592 -7.647 -15.303 1.00 96.69 383 GLN A N 1
ATOM 2992 C CA . GLN A 1 383 ? 26.855 -8.357 -15.519 1.00 96.69 383 GLN A CA 1
ATOM 2993 C C . GLN A 1 383 ? 27.528 -8.021 -16.859 1.00 96.69 383 GLN A C 1
ATOM 2995 O O . GLN A 1 383 ? 28.732 -8.229 -16.993 1.00 96.69 383 GLN A O 1
ATOM 3000 N N . THR A 1 384 ? 26.818 -7.426 -17.826 1.00 95.31 384 THR A N 1
ATOM 3001 C CA . THR A 1 384 ? 27.436 -6.947 -19.075 1.00 95.31 384 THR A CA 1
ATOM 3002 C C . THR A 1 384 ? 28.152 -5.596 -18.920 1.00 95.31 384 THR A C 1
ATOM 3004 O O . THR A 1 384 ? 28.499 -4.971 -19.921 1.00 95.31 384 THR A O 1
ATOM 3007 N N . GLY A 1 385 ? 28.329 -5.098 -17.691 1.00 96.25 385 GLY A N 1
ATOM 3008 C CA . GLY A 1 385 ? 28.993 -3.824 -17.391 1.00 96.25 385 GLY A CA 1
ATOM 3009 C C . GLY A 1 385 ? 28.085 -2.592 -17.485 1.00 96.25 385 GLY A C 1
ATOM 3010 O O . GLY A 1 385 ? 28.558 -1.463 -17.346 1.00 96.25 385 GLY A O 1
ATOM 3011 N N . VAL A 1 386 ? 26.782 -2.784 -17.711 1.00 96.44 386 VAL A N 1
ATOM 3012 C CA . VAL A 1 386 ? 25.803 -1.692 -17.758 1.00 96.44 386 VAL A CA 1
ATOM 3013 C C . VAL A 1 386 ? 25.367 -1.336 -16.338 1.00 96.44 386 VAL A C 1
ATOM 3015 O O . VAL A 1 386 ? 24.953 -2.199 -15.570 1.00 96.44 386 VAL A O 1
ATOM 3018 N N . LYS A 1 387 ? 25.435 -0.048 -15.986 1.00 96.94 387 LYS A N 1
ATOM 3019 C CA . LYS A 1 387 ? 25.009 0.451 -14.671 1.00 96.94 387 LYS A CA 1
ATOM 3020 C C . LYS A 1 387 ? 23.532 0.836 -14.683 1.00 96.94 387 LYS A C 1
ATOM 3022 O O . LYS A 1 387 ? 23.104 1.601 -15.547 1.00 96.94 387 LYS A O 1
ATOM 3027 N N . ARG A 1 388 ? 22.785 0.389 -13.672 1.00 96.31 388 ARG A N 1
ATOM 3028 C CA . ARG A 1 388 ? 21.365 0.718 -13.474 1.00 96.31 388 ARG A CA 1
ATOM 3029 C C . ARG A 1 388 ? 21.086 2.225 -13.495 1.00 96.31 388 ARG A C 1
ATOM 3031 O O . ARG A 1 388 ? 20.228 2.669 -14.249 1.00 96.31 388 ARG A O 1
ATOM 3038 N N . ASP A 1 389 ? 21.854 3.023 -12.755 1.00 96.19 389 ASP A N 1
ATOM 3039 C CA . ASP A 1 389 ? 21.647 4.482 -12.692 1.00 96.19 389 ASP A CA 1
ATOM 3040 C C . ASP A 1 389 ? 21.905 5.189 -14.030 1.00 96.19 389 ASP A C 1
ATOM 3042 O O . ASP A 1 389 ? 21.266 6.193 -14.357 1.00 96.19 389 ASP A O 1
ATOM 3046 N N . ALA A 1 390 ? 22.810 4.647 -14.853 1.00 97.00 390 ALA A N 1
ATOM 3047 C CA . ALA A 1 390 ? 23.014 5.156 -16.204 1.00 97.00 390 ALA A CA 1
ATOM 3048 C C . ALA A 1 390 ? 21.751 4.931 -17.049 1.00 97.00 390 ALA A C 1
ATOM 3050 O O . ALA A 1 390 ? 21.284 5.869 -17.690 1.00 97.00 390 ALA A O 1
ATOM 3051 N N . LEU A 1 391 ? 21.150 3.739 -16.974 1.00 97.69 391 LEU A N 1
ATOM 3052 C CA . LEU A 1 391 ? 19.896 3.430 -17.666 1.00 97.69 391 LEU A CA 1
ATOM 3053 C C . LEU A 1 391 ? 18.738 4.319 -17.191 1.00 97.69 391 LEU A C 1
ATOM 3055 O O . LEU A 1 391 ? 18.038 4.898 -18.018 1.00 97.69 391 LEU A O 1
ATOM 3059 N N . LEU A 1 392 ? 18.577 4.483 -15.873 1.00 97.19 392 LEU A N 1
ATOM 3060 C CA . LEU A 1 392 ? 17.505 5.285 -15.267 1.00 97.19 392 LEU A CA 1
ATOM 3061 C C . LEU A 1 392 ? 17.642 6.797 -15.495 1.00 97.19 392 LEU A C 1
ATOM 3063 O O . LEU A 1 392 ? 16.669 7.530 -15.337 1.00 97.19 392 LEU A O 1
ATOM 3067 N N . SER A 1 393 ? 18.827 7.282 -15.868 1.00 96.88 393 SER A N 1
ATOM 3068 C CA . SER A 1 393 ? 19.059 8.690 -16.227 1.00 96.88 393 SER A CA 1
ATOM 3069 C C . SER A 1 393 ? 18.878 8.971 -17.724 1.00 96.88 393 SER A C 1
ATOM 3071 O O . SER A 1 393 ? 19.157 10.082 -18.190 1.00 96.88 393 SER A O 1
ATOM 3073 N N . GLY A 1 394 ? 18.410 7.978 -18.488 1.00 96.06 394 GLY A N 1
ATOM 3074 C CA . GLY A 1 394 ? 18.278 8.048 -19.938 1.00 96.06 394 GLY A CA 1
ATOM 3075 C C . GLY A 1 394 ? 19.617 7.975 -20.670 1.00 96.06 394 GLY A C 1
ATOM 3076 O O . GLY A 1 394 ? 19.687 8.419 -21.811 1.00 96.06 394 GLY A O 1
ATOM 3077 N N . SER A 1 395 ? 20.666 7.452 -20.027 1.00 96.75 395 SER A N 1
ATOM 3078 C CA . SER A 1 395 ? 21.988 7.172 -20.610 1.00 96.75 395 SER A CA 1
ATOM 3079 C C . SER A 1 395 ? 22.191 5.655 -20.759 1.00 96.75 395 SER A C 1
ATOM 3081 O O . SER A 1 395 ? 21.313 4.862 -20.415 1.00 96.75 395 SER A O 1
ATOM 3083 N N . GLY A 1 396 ? 23.322 5.205 -21.298 1.00 96.00 396 GLY A N 1
ATOM 3084 C CA . GLY A 1 396 ? 23.547 3.773 -21.492 1.00 96.00 396 GLY A CA 1
ATOM 3085 C C . GLY A 1 396 ? 24.855 3.443 -22.209 1.00 96.00 396 GLY A C 1
ATOM 3086 O O . GLY A 1 396 ? 25.700 4.326 -22.376 1.00 96.00 396 GLY A O 1
ATOM 3087 N N . PRO A 1 397 ? 25.045 2.174 -22.614 1.00 97.06 397 PRO A N 1
ATOM 3088 C CA . PRO A 1 397 ? 26.191 1.776 -23.425 1.00 97.06 397 PRO A CA 1
ATOM 3089 C C . PRO A 1 397 ? 26.197 2.511 -24.782 1.00 97.06 397 PRO A C 1
ATOM 3091 O O . PRO A 1 397 ? 25.146 2.973 -25.233 1.00 97.06 397 PRO A O 1
ATOM 3094 N N . PRO A 1 398 ? 27.351 2.620 -25.464 1.00 96.50 398 PRO A N 1
ATOM 3095 C CA . PRO A 1 398 ? 27.417 3.220 -26.795 1.00 96.50 398 PRO A CA 1
ATOM 3096 C C . PRO A 1 398 ? 26.404 2.583 -27.750 1.00 96.50 398 PRO A C 1
ATOM 3098 O O . PRO A 1 398 ? 26.271 1.354 -27.776 1.00 96.50 398 PRO A O 1
ATOM 3101 N N . LEU A 1 399 ? 25.695 3.413 -28.519 1.00 96.50 399 LEU A N 1
ATOM 3102 C CA . LEU A 1 399 ? 24.737 2.934 -29.509 1.00 96.50 399 LEU A CA 1
ATOM 3103 C C . LEU A 1 399 ? 25.423 2.721 -30.847 1.00 96.50 399 LEU A C 1
ATOM 3105 O O . LEU A 1 399 ? 26.274 3.506 -31.264 1.00 96.50 399 LEU A O 1
ATOM 3109 N N . ASP A 1 400 ? 24.989 1.678 -31.534 1.00 93.69 400 ASP A N 1
ATOM 3110 C CA . ASP A 1 400 ? 25.308 1.449 -32.929 1.00 93.69 400 ASP A CA 1
ATOM 3111 C C . ASP A 1 400 ? 24.083 0.843 -33.609 1.00 93.69 400 ASP A C 1
ATOM 3113 O O . ASP A 1 400 ? 23.590 -0.206 -33.191 1.00 93.69 400 ASP A O 1
ATOM 3117 N N . LYS A 1 401 ? 23.586 1.503 -34.660 1.00 90.25 401 LYS A N 1
ATOM 3118 C CA . LYS A 1 401 ? 22.386 1.069 -35.393 1.00 90.25 401 LYS A CA 1
ATOM 3119 C C . LYS A 1 401 ? 22.482 -0.383 -35.881 1.00 90.25 401 LYS A C 1
ATOM 3121 O O . LYS A 1 401 ? 21.480 -1.092 -35.908 1.00 90.25 401 LYS A O 1
ATOM 3126 N N . GLU A 1 402 ? 23.679 -0.836 -36.252 1.00 89.50 402 GLU A N 1
ATOM 3127 C CA . GLU A 1 402 ? 23.911 -2.201 -36.743 1.00 89.50 402 GLU A CA 1
ATOM 3128 C C . GLU A 1 402 ? 24.218 -3.203 -35.612 1.00 89.50 402 GLU A C 1
ATOM 3130 O O . GLU A 1 402 ? 23.953 -4.402 -35.752 1.00 89.50 402 GLU A O 1
ATOM 3135 N N . GLY A 1 403 ? 24.713 -2.719 -34.469 1.00 90.50 403 GLY A N 1
ATOM 3136 C CA . GLY A 1 403 ? 25.140 -3.523 -33.322 1.00 90.50 403 GLY A CA 1
ATOM 3137 C C . GLY A 1 403 ? 26.579 -4.058 -33.416 1.00 90.50 403 GLY A C 1
ATOM 3138 O O . GLY A 1 403 ? 26.928 -5.000 -32.713 1.00 90.50 403 GLY A O 1
ATOM 3139 N N . LYS A 1 404 ? 27.413 -3.507 -34.306 1.00 92.00 404 LYS A N 1
ATOM 3140 C CA . LYS A 1 404 ? 28.815 -3.899 -34.532 1.00 92.00 404 LYS A CA 1
ATOM 3141 C C . LYS A 1 404 ? 29.776 -3.273 -33.524 1.00 92.00 404 LYS A C 1
ATOM 3143 O O . LYS A 1 404 ? 30.696 -3.940 -33.063 1.00 92.00 404 LYS A O 1
ATOM 3148 N N . LYS A 1 405 ? 29.605 -1.980 -33.225 1.00 92.25 405 LYS A N 1
ATOM 3149 C CA . LYS A 1 405 ? 30.501 -1.205 -32.332 1.00 92.25 405 LYS A CA 1
ATOM 3150 C C . LYS A 1 405 ? 29.869 -0.845 -30.989 1.00 92.25 405 LYS A C 1
ATOM 3152 O O . LYS A 1 405 ? 30.520 -0.247 -30.136 1.00 92.25 405 LYS A O 1
ATOM 3157 N N . GLY A 1 406 ? 28.602 -1.185 -30.819 1.00 92.81 406 GLY A N 1
ATOM 3158 C CA . GLY A 1 406 ? 27.783 -0.798 -29.687 1.00 92.81 406 GLY A CA 1
ATOM 3159 C C . GLY A 1 406 ? 26.520 -1.640 -29.636 1.00 92.81 406 GLY A C 1
ATOM 3160 O O . GLY A 1 406 ? 26.352 -2.590 -30.400 1.00 92.81 406 GLY A O 1
ATOM 3161 N N . LYS A 1 407 ? 25.632 -1.290 -28.715 1.00 95.94 407 LYS A N 1
ATOM 3162 C CA . LYS A 1 407 ? 24.330 -1.935 -28.562 1.00 95.94 407 LYS A CA 1
ATOM 3163 C C . LYS A 1 407 ? 23.327 -1.300 -29.520 1.00 95.94 407 LYS A C 1
ATOM 3165 O O . LYS A 1 407 ? 23.411 -0.105 -29.806 1.00 95.94 407 LYS A O 1
ATOM 3170 N N . ARG A 1 408 ? 22.360 -2.081 -30.003 1.00 96.81 408 ARG A N 1
ATOM 3171 C CA . ARG A 1 408 ? 21.277 -1.518 -30.821 1.00 96.81 408 ARG A CA 1
ATOM 3172 C C . ARG A 1 408 ? 20.384 -0.612 -29.963 1.00 96.81 408 ARG A C 1
ATOM 3174 O O . ARG A 1 408 ? 20.176 -0.936 -28.790 1.00 96.81 408 ARG A O 1
ATOM 3181 N N . PRO A 1 409 ? 19.827 0.481 -30.515 1.00 96.69 409 PRO A N 1
ATOM 3182 C CA . PRO A 1 409 ? 18.893 1.348 -29.794 1.00 96.69 409 PRO A CA 1
ATOM 3183 C C . PRO A 1 409 ? 17.742 0.582 -29.129 1.00 96.69 409 PRO A C 1
ATOM 3185 O O . PRO A 1 409 ? 17.428 0.835 -27.970 1.00 96.69 409 PRO A O 1
ATOM 3188 N N . GLU A 1 410 ? 17.179 -0.415 -29.811 1.00 96.81 410 GLU A N 1
ATOM 3189 C CA . GLU A 1 410 ? 16.102 -1.271 -29.303 1.00 96.81 410 GLU A CA 1
ATOM 3190 C C . GLU A 1 410 ? 16.537 -2.066 -28.067 1.00 96.81 410 GLU A C 1
ATOM 3192 O O . GLU A 1 410 ? 15.797 -2.164 -27.089 1.00 96.81 410 GLU A O 1
ATOM 3197 N N . GLU A 1 411 ? 17.759 -2.606 -28.084 1.00 96.50 411 GLU A N 1
ATOM 3198 C CA . GLU A 1 411 ? 18.310 -3.377 -26.969 1.00 96.50 411 GLU A CA 1
ATOM 3199 C C . GLU A 1 411 ? 18.524 -2.479 -25.746 1.00 96.50 411 GLU A C 1
ATOM 3201 O O . GLU A 1 411 ? 18.154 -2.848 -24.630 1.00 96.50 411 GLU A O 1
ATOM 3206 N N . VAL A 1 412 ? 19.053 -1.269 -25.950 1.00 97.62 412 VAL A N 1
ATOM 3207 C CA . VAL A 1 412 ? 19.232 -0.308 -24.856 1.00 97.62 412 VAL A CA 1
ATOM 3208 C C . VAL A 1 412 ? 17.892 0.210 -24.339 1.00 97.62 412 VAL A C 1
ATOM 3210 O O . VAL A 1 412 ? 17.728 0.331 -23.128 1.00 97.62 412 VAL A O 1
ATOM 3213 N N . ALA A 1 413 ? 16.911 0.468 -25.206 1.00 97.88 413 ALA A N 1
ATOM 3214 C CA . ALA A 1 413 ? 15.574 0.887 -24.789 1.00 97.88 413 ALA A CA 1
ATOM 3215 C C . ALA A 1 413 ? 14.877 -0.219 -23.980 1.00 97.88 413 ALA A C 1
ATOM 3217 O O . ALA A 1 413 ? 14.251 0.053 -22.953 1.00 97.88 413 ALA A O 1
ATOM 3218 N N . ARG A 1 414 ? 15.064 -1.491 -24.361 1.00 97.56 414 ARG A N 1
ATOM 3219 C CA . ARG A 1 414 ? 14.631 -2.642 -23.558 1.00 97.56 414 ARG A CA 1
ATOM 3220 C C . ARG A 1 414 ? 15.296 -2.639 -22.185 1.00 97.56 414 ARG A C 1
ATOM 3222 O O . ARG A 1 414 ? 14.592 -2.721 -21.183 1.00 97.56 414 ARG A O 1
ATOM 3229 N N . MET A 1 415 ? 16.620 -2.481 -22.114 1.00 98.00 415 MET A N 1
ATOM 3230 C CA . MET A 1 415 ? 17.345 -2.394 -20.837 1.00 98.00 415 MET A CA 1
ATOM 3231 C C . MET A 1 415 ? 16.852 -1.226 -19.968 1.00 98.00 415 MET A C 1
ATOM 3233 O O . MET A 1 415 ? 16.620 -1.416 -18.777 1.00 98.00 415 MET A O 1
ATOM 3237 N N . GLN A 1 416 ? 16.642 -0.038 -20.547 1.00 98.31 416 GLN A N 1
ATOM 3238 C CA . GLN A 1 416 ? 16.118 1.130 -19.829 1.00 98.31 416 GLN A CA 1
ATOM 3239 C C . GLN A 1 416 ? 14.688 0.907 -19.325 1.00 98.31 416 GLN A C 1
ATOM 3241 O O . GLN A 1 416 ? 14.382 1.263 -18.189 1.00 98.31 416 GLN A O 1
ATOM 3246 N N . THR A 1 417 ? 13.832 0.269 -20.126 1.00 98.31 417 THR A N 1
ATOM 3247 C CA . THR A 1 417 ? 12.459 -0.079 -19.728 1.00 98.31 417 THR A CA 1
ATOM 3248 C C . THR A 1 417 ? 12.453 -1.071 -18.569 1.00 98.31 417 THR A C 1
ATOM 3250 O O . THR A 1 417 ? 11.733 -0.873 -17.595 1.00 98.31 417 THR A O 1
ATOM 3253 N N . LEU A 1 418 ? 13.283 -2.115 -18.627 1.00 97.94 418 LEU A N 1
ATOM 3254 C CA . LEU A 1 418 ? 13.369 -3.107 -17.557 1.00 97.94 418 LEU A CA 1
ATOM 3255 C C . LEU A 1 418 ? 13.985 -2.528 -16.273 1.00 97.94 418 LEU A C 1
ATOM 3257 O O . LEU A 1 418 ? 13.470 -2.791 -15.191 1.00 97.94 418 LEU A O 1
ATOM 3261 N N . ALA A 1 419 ? 15.016 -1.683 -16.378 1.00 98.12 419 ALA A N 1
ATOM 3262 C CA . ALA A 1 419 ? 15.592 -0.982 -15.227 1.00 98.12 419 ALA A CA 1
ATOM 3263 C C . ALA A 1 419 ? 14.577 -0.037 -14.562 1.00 98.12 419 ALA A C 1
ATOM 3265 O O . ALA A 1 419 ? 14.513 0.046 -13.333 1.00 98.12 419 ALA A O 1
ATOM 3266 N N . LEU A 1 420 ? 13.751 0.646 -15.365 1.00 98.06 420 LEU A N 1
ATOM 3267 C CA . LEU A 1 420 ? 12.634 1.447 -14.868 1.00 98.06 420 LEU A CA 1
ATOM 3268 C C . LEU A 1 420 ? 11.624 0.579 -14.110 1.00 98.06 420 LEU A C 1
ATOM 3270 O O . LEU A 1 420 ? 11.266 0.918 -12.984 1.00 98.06 420 LEU A O 1
ATOM 3274 N N . VAL A 1 421 ? 11.187 -0.538 -14.700 1.00 97.81 421 VAL A N 1
ATOM 3275 C CA . VAL A 1 421 ? 10.256 -1.475 -14.051 1.00 97.81 421 VAL A CA 1
ATOM 3276 C C . VAL A 1 421 ? 10.845 -1.983 -12.737 1.00 97.81 421 VAL A C 1
ATOM 3278 O O . VAL A 1 421 ? 10.162 -1.912 -11.722 1.00 97.81 421 VAL A O 1
ATOM 3281 N N . GLU A 1 422 ? 12.115 -2.398 -12.721 1.00 97.44 422 GLU A N 1
ATOM 3282 C CA . GLU A 1 422 ? 12.831 -2.824 -11.512 1.00 97.44 422 GLU A CA 1
ATOM 3283 C C . GLU A 1 422 ? 12.794 -1.758 -10.417 1.00 97.44 422 GLU A C 1
ATOM 3285 O O . GLU A 1 422 ? 12.499 -2.053 -9.261 1.00 97.44 422 GLU A O 1
ATOM 3290 N N . ARG A 1 423 ? 13.044 -0.492 -10.767 1.00 96.06 423 ARG A N 1
ATOM 3291 C CA . ARG A 1 423 ? 12.988 0.604 -9.794 1.00 96.06 423 ARG A CA 1
ATOM 3292 C C . ARG A 1 423 ? 11.602 0.787 -9.194 1.00 96.06 423 ARG A C 1
ATOM 3294 O O . ARG A 1 423 ? 11.487 0.918 -7.976 1.00 96.06 423 ARG A O 1
ATOM 3301 N N . LEU A 1 424 ? 10.570 0.769 -10.029 1.00 95.94 424 LEU A N 1
ATOM 3302 C CA . LEU A 1 424 ? 9.196 0.983 -9.586 1.00 95.94 424 LEU A CA 1
ATOM 3303 C C . LEU A 1 424 ? 8.658 -0.194 -8.758 1.00 95.94 424 LEU A C 1
ATOM 3305 O O . LEU A 1 424 ? 7.995 0.036 -7.750 1.00 95.94 424 LEU A O 1
ATOM 3309 N N . ILE A 1 425 ? 8.950 -1.446 -9.134 1.00 95.69 425 ILE A N 1
ATOM 3310 C CA . ILE A 1 425 ? 8.497 -2.615 -8.360 1.00 95.69 425 ILE A CA 1
ATOM 3311 C C . ILE A 1 425 ? 9.222 -2.739 -7.019 1.00 95.69 425 ILE A C 1
ATOM 3313 O O . ILE A 1 425 ? 8.605 -3.183 -6.057 1.00 95.69 425 ILE A O 1
ATOM 3317 N N . GLU A 1 426 ? 10.504 -2.364 -6.934 1.00 94.38 426 GLU A N 1
ATOM 3318 C CA . GLU A 1 426 ? 11.234 -2.371 -5.663 1.00 94.38 426 GLU A CA 1
ATOM 3319 C C . GLU A 1 426 ? 10.640 -1.345 -4.698 1.00 94.38 426 GLU A C 1
ATOM 3321 O O . GLU A 1 426 ? 10.335 -1.691 -3.561 1.00 94.38 426 GLU A O 1
ATOM 3326 N N . ASP A 1 427 ? 10.436 -0.099 -5.150 1.00 94.00 427 ASP A N 1
ATOM 3327 C CA . ASP A 1 427 ? 9.829 0.947 -4.317 1.00 94.00 427 ASP A CA 1
ATOM 3328 C C . ASP A 1 427 ? 8.402 0.562 -3.893 1.00 94.00 427 ASP A C 1
ATOM 3330 O O . ASP A 1 427 ? 8.043 0.732 -2.727 1.00 94.00 427 ASP A O 1
ATOM 3334 N N . ARG A 1 428 ? 7.609 -0.048 -4.786 1.00 93.88 428 ARG A N 1
ATOM 3335 C CA . ARG A 1 428 ? 6.277 -0.575 -4.444 1.00 93.88 428 ARG A CA 1
ATOM 3336 C C . ARG A 1 428 ? 6.318 -1.724 -3.444 1.00 93.88 428 ARG A C 1
ATOM 3338 O O . ARG A 1 428 ? 5.500 -1.748 -2.532 1.00 93.88 428 ARG A O 1
ATOM 3345 N N . ALA A 1 429 ? 7.250 -2.662 -3.588 1.00 94.88 429 ALA A N 1
ATOM 3346 C CA . ALA A 1 429 ? 7.423 -3.769 -2.651 1.00 94.88 429 ALA A CA 1
ATOM 3347 C C . ALA A 1 429 ? 7.797 -3.268 -1.249 1.00 94.88 429 ALA A C 1
ATOM 3349 O O . ALA A 1 429 ? 7.182 -3.671 -0.259 1.00 94.88 429 ALA A O 1
ATOM 3350 N N . MET A 1 430 ? 8.739 -2.322 -1.173 1.00 95.56 430 MET A N 1
ATOM 3351 C CA . MET A 1 430 ? 9.123 -1.668 0.080 1.00 95.56 430 MET A CA 1
ATOM 3352 C C . MET A 1 430 ? 7.941 -0.924 0.700 1.00 95.56 430 MET A C 1
ATOM 3354 O O . MET A 1 430 ? 7.645 -1.113 1.878 1.00 95.56 430 MET A O 1
ATOM 3358 N N . MET A 1 431 ? 7.231 -0.115 -0.091 1.00 95.56 431 MET A N 1
ATOM 3359 C CA . MET A 1 431 ? 6.072 0.632 0.389 1.00 95.56 431 MET A CA 1
ATOM 3360 C C . MET A 1 431 ? 4.950 -0.301 0.856 1.00 95.56 431 MET A C 1
ATOM 3362 O O . MET A 1 431 ? 4.360 -0.047 1.900 1.00 95.56 431 MET A O 1
ATOM 3366 N N . ALA A 1 432 ? 4.689 -1.413 0.166 1.00 96.25 432 ALA A N 1
ATOM 3367 C CA . ALA A 1 432 ? 3.713 -2.414 0.594 1.00 96.25 432 ALA A CA 1
ATOM 3368 C C . ALA A 1 432 ? 4.086 -3.039 1.949 1.00 96.25 432 ALA A C 1
ATOM 3370 O O . ALA A 1 432 ? 3.238 -3.140 2.834 1.00 96.25 432 ALA A O 1
ATOM 3371 N N . ALA A 1 433 ? 5.357 -3.404 2.149 1.00 97.38 433 ALA A N 1
ATOM 3372 C CA . ALA A 1 433 ? 5.836 -3.938 3.424 1.00 97.38 433 ALA A CA 1
ATOM 3373 C C . ALA A 1 433 ? 5.762 -2.895 4.555 1.00 97.38 433 ALA A C 1
ATOM 3375 O O . ALA A 1 433 ? 5.264 -3.198 5.638 1.00 97.38 433 ALA A O 1
ATOM 3376 N N . ILE A 1 434 ? 6.184 -1.651 4.297 1.00 98.06 434 ILE A N 1
ATOM 3377 C CA . ILE A 1 434 ? 6.116 -0.543 5.263 1.00 98.06 434 ILE A CA 1
ATOM 3378 C C . ILE A 1 434 ? 4.665 -0.220 5.623 1.00 98.06 434 ILE A C 1
ATOM 3380 O O . ILE A 1 434 ? 4.317 -0.116 6.794 1.00 98.06 434 ILE A O 1
ATOM 3384 N N . THR A 1 435 ? 3.797 -0.058 4.634 1.00 97.56 435 THR A N 1
ATOM 3385 C CA . THR A 1 435 ? 2.399 0.315 4.876 1.00 97.56 435 THR A CA 1
ATOM 3386 C C . THR A 1 435 ? 1.598 -0.824 5.485 1.00 97.56 435 THR A C 1
ATOM 3388 O O . THR A 1 435 ? 0.663 -0.575 6.238 1.00 97.56 435 THR A O 1
ATOM 3391 N N . ARG A 1 436 ? 1.968 -2.080 5.244 1.00 97.12 436 ARG A N 1
ATOM 3392 C CA . ARG A 1 436 ? 1.359 -3.204 5.944 1.00 97.12 436 ARG A CA 1
ATOM 3393 C C . ARG A 1 436 ? 1.890 -3.331 7.369 1.00 97.12 436 ARG A C 1
ATOM 3395 O O . ARG A 1 436 ? 1.139 -3.177 8.325 1.0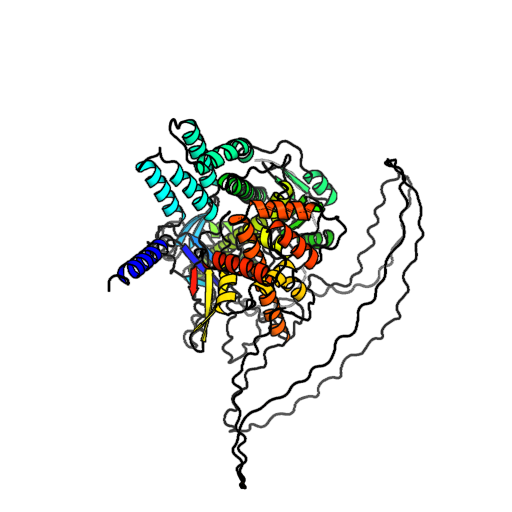0 97.12 436 ARG A O 1
ATOM 3402 N N . GLU A 1 437 ? 3.174 -3.630 7.523 1.00 97.94 437 GLU A N 1
ATOM 3403 C CA . GLU A 1 437 ? 3.759 -4.034 8.806 1.00 97.94 437 GLU A CA 1
ATOM 3404 C C . GLU A 1 437 ? 4.183 -2.828 9.654 1.00 97.94 437 GLU A C 1
ATOM 3406 O O . GLU A 1 437 ? 4.045 -2.849 10.874 1.00 97.94 437 GLU A O 1
ATOM 3411 N N . GLY A 1 438 ? 4.596 -1.724 9.029 1.00 97.94 438 GLY A N 1
ATOM 3412 C CA . GLY A 1 438 ? 4.856 -0.461 9.724 1.00 97.94 438 GLY A CA 1
ATOM 3413 C C . GLY A 1 438 ? 3.585 0.199 10.266 1.00 97.94 438 GLY A C 1
ATOM 3414 O O . GLY A 1 438 ? 3.614 0.743 11.367 1.00 97.94 438 GLY A O 1
ATOM 3415 N N . ASN A 1 439 ? 2.434 0.094 9.585 1.00 97.88 439 ASN A N 1
ATOM 3416 C CA . ASN A 1 439 ? 1.169 0.515 10.208 1.00 97.88 439 ASN A CA 1
ATOM 3417 C C . ASN A 1 439 ? 0.743 -0.420 11.335 1.00 97.88 439 ASN A C 1
ATOM 3419 O O . ASN A 1 439 ? 0.169 0.057 12.306 1.00 97.88 439 ASN A O 1
ATOM 3423 N N . ARG A 1 440 ? 1.065 -1.719 11.284 1.00 97.19 440 ARG A N 1
ATOM 3424 C CA . ARG A 1 440 ? 0.872 -2.591 12.453 1.00 97.19 440 ARG A CA 1
ATOM 3425 C C . ARG A 1 440 ? 1.723 -2.119 13.625 1.00 97.19 440 ARG A C 1
ATOM 3427 O O . ARG A 1 440 ? 1.166 -1.916 14.698 1.00 97.19 440 ARG A O 1
ATOM 3434 N N . GLN A 1 441 ? 3.009 -1.841 13.408 1.00 98.06 441 GLN A N 1
ATOM 3435 C CA . GLN A 1 441 ? 3.869 -1.241 14.432 1.00 98.06 441 GLN A CA 1
ATOM 3436 C C . GLN A 1 441 ? 3.235 0.023 15.026 1.00 98.06 441 GLN A C 1
ATOM 3438 O O . GLN A 1 441 ? 3.128 0.138 16.243 1.00 98.06 441 GLN A O 1
ATOM 3443 N N . LEU A 1 442 ? 2.727 0.931 14.188 1.00 98.25 442 LEU A N 1
ATOM 3444 C CA . LEU A 1 442 ? 2.053 2.147 14.650 1.00 98.25 442 LEU A CA 1
ATOM 3445 C C . LEU A 1 442 ? 0.755 1.861 15.412 1.00 98.25 442 LEU A C 1
ATOM 3447 O O . LEU A 1 442 ? 0.509 2.477 16.445 1.00 98.25 442 LEU A O 1
ATOM 3451 N N . LEU A 1 443 ? -0.063 0.907 14.971 1.00 97.62 443 LEU A N 1
ATOM 3452 C CA . LEU A 1 443 ? -1.288 0.516 15.669 1.00 97.62 443 LEU A CA 1
ATOM 3453 C C . LEU A 1 443 ? -0.994 -0.026 17.079 1.00 97.62 443 LEU A C 1
ATOM 3455 O O . LEU A 1 443 ? -1.713 0.309 18.018 1.00 97.62 443 LEU A O 1
ATOM 3459 N N . TYR A 1 444 ? 0.076 -0.803 17.262 1.00 97.00 444 TYR A N 1
ATOM 3460 C CA . TYR A 1 444 ? 0.507 -1.264 18.588 1.00 97.00 444 TYR A CA 1
ATOM 3461 C C . TYR A 1 444 ? 1.192 -0.157 19.406 1.00 97.00 444 TYR A C 1
ATOM 3463 O O . TYR A 1 444 ? 0.956 -0.042 20.612 1.00 97.00 444 TYR A O 1
ATOM 3471 N N . ALA A 1 445 ? 2.019 0.684 18.780 1.00 96.50 445 ALA A N 1
ATOM 3472 C CA . ALA A 1 445 ? 2.677 1.829 19.418 1.00 96.50 445 ALA A CA 1
ATOM 3473 C C . ALA A 1 445 ? 1.673 2.868 19.933 1.00 96.50 445 ALA A C 1
ATOM 3475 O O . ALA A 1 445 ? 1.888 3.469 20.982 1.00 96.50 445 ALA A O 1
ATOM 3476 N N . THR A 1 446 ? 0.547 3.023 19.238 1.00 96.56 446 THR A N 1
ATOM 3477 C CA . THR A 1 446 ? -0.528 3.952 19.606 1.00 96.56 446 THR A CA 1
ATOM 3478 C C . THR A 1 446 ? -1.645 3.319 20.443 1.00 96.56 446 THR A C 1
ATOM 3480 O O . THR A 1 446 ? -2.649 3.971 20.733 1.00 96.56 446 THR A O 1
ATOM 3483 N N . GLY A 1 447 ? -1.505 2.043 20.822 1.00 95.06 447 GLY A N 1
ATOM 3484 C CA . GLY A 1 447 ? -2.508 1.312 21.602 1.00 95.06 447 GLY A CA 1
ATOM 3485 C C . GLY A 1 447 ? -3.840 1.086 20.875 1.00 95.06 447 GLY A C 1
ATOM 3486 O O . GLY A 1 447 ? -4.831 0.754 21.517 1.00 95.06 447 GLY A O 1
ATOM 3487 N N . GLN A 1 448 ? -3.884 1.268 19.551 1.00 95.31 448 GLN A N 1
ATOM 3488 C CA . GLN A 1 448 ? -5.059 0.952 18.737 1.00 95.31 448 GLN A CA 1
ATOM 3489 C C . GLN A 1 448 ? -5.259 -0.556 18.584 1.00 95.31 448 GLN A C 1
ATOM 3491 O O . GLN A 1 448 ? -6.388 -0.999 18.414 1.00 95.31 448 GLN A O 1
ATOM 3496 N N . LEU A 1 449 ? -4.191 -1.354 18.656 1.00 96.31 449 LEU A N 1
ATOM 3497 C CA . LEU A 1 449 ? -4.286 -2.808 18.780 1.00 96.31 449 LEU A CA 1
ATOM 3498 C C . LEU A 1 449 ? -3.791 -3.266 20.160 1.00 96.31 449 LEU A C 1
ATOM 3500 O O . LEU A 1 449 ? -2.788 -2.742 20.657 1.00 96.31 449 LEU A O 1
ATOM 3504 N N . PRO A 1 450 ? -4.472 -4.239 20.793 1.00 94.31 450 PRO A N 1
ATOM 3505 C CA . PRO A 1 450 ? -4.072 -4.751 22.095 1.00 94.31 450 PRO A CA 1
ATOM 3506 C C . PRO A 1 450 ? -2.775 -5.557 21.997 1.00 94.31 450 PRO A C 1
ATOM 3508 O O . PRO A 1 450 ? -2.653 -6.435 21.152 1.00 94.31 450 PRO A O 1
ATOM 3511 N N . ARG A 1 451 ? -1.817 -5.267 22.886 1.00 91.25 451 ARG A N 1
ATOM 3512 C CA . ARG A 1 451 ? -0.485 -5.906 22.915 1.00 91.25 451 ARG A CA 1
ATOM 3513 C C . ARG A 1 451 ? -0.456 -7.277 23.584 1.00 91.25 451 ARG A C 1
ATOM 3515 O O . ARG A 1 451 ? 0.372 -8.099 23.230 1.00 91.25 451 ARG A O 1
ATOM 3522 N N . TYR A 1 452 ? -1.316 -7.503 24.571 1.00 89.19 452 TYR A N 1
ATOM 3523 C CA . TYR A 1 452 ? -1.200 -8.647 25.482 1.00 89.19 452 TYR A CA 1
ATOM 3524 C C . TYR A 1 452 ? -2.171 -9.783 25.166 1.00 89.19 452 TYR A C 1
ATOM 3526 O O . TYR A 1 452 ? -2.422 -10.614 26.030 1.00 89.19 452 TYR A O 1
ATOM 3534 N N . VAL A 1 453 ? -2.761 -9.781 23.974 1.00 90.94 453 VAL A N 1
ATOM 3535 C CA . VAL A 1 453 ? -3.761 -10.763 23.560 1.00 90.94 453 VAL A CA 1
ATOM 3536 C C . VAL A 1 453 ? -3.479 -11.149 22.117 1.00 90.94 453 VAL A C 1
ATOM 3538 O O . VAL A 1 453 ? -3.309 -10.270 21.267 1.00 90.94 453 VAL A O 1
ATOM 3541 N N . ASP A 1 454 ? -3.461 -12.451 21.847 1.00 90.12 454 ASP A N 1
ATOM 3542 C CA . ASP A 1 454 ? -3.352 -12.976 20.490 1.00 90.12 454 ASP A CA 1
ATOM 3543 C C . ASP A 1 454 ? -4.594 -12.582 19.699 1.00 90.12 454 ASP A C 1
ATOM 3545 O O . ASP A 1 454 ? -5.708 -12.997 20.004 1.00 90.12 454 ASP A O 1
ATOM 3549 N N . LEU A 1 455 ? -4.417 -11.732 18.693 1.00 94.19 455 LEU A N 1
ATOM 3550 C CA . LEU A 1 455 ? -5.529 -11.268 17.873 1.00 94.19 455 LEU A CA 1
ATOM 3551 C C . LEU A 1 455 ? -6.061 -12.400 16.984 1.00 94.19 455 LEU A C 1
ATOM 3553 O O . LEU A 1 455 ? -5.254 -13.136 16.415 1.00 94.19 455 LEU A O 1
ATOM 3557 N N . PRO A 1 456 ? -7.388 -12.482 16.760 1.00 96.06 456 PRO A N 1
ATOM 3558 C CA . PRO A 1 456 ? -7.918 -13.364 15.728 1.00 96.06 456 PRO A CA 1
ATOM 3559 C C . PRO A 1 456 ? -7.349 -12.975 14.355 1.00 96.06 456 PRO A C 1
ATOM 3561 O O . PRO A 1 456 ? -7.121 -11.789 14.073 1.00 96.06 456 PRO A O 1
ATOM 3564 N N . GLU A 1 457 ? -7.120 -13.968 13.495 1.00 95.81 457 GLU A N 1
ATOM 3565 C CA . GLU A 1 457 ? -6.407 -13.820 12.221 1.00 95.81 457 GLU A CA 1
ATOM 3566 C C . GLU A 1 457 ? -7.118 -12.814 11.301 1.00 95.81 457 GLU A C 1
ATOM 3568 O O . GLU A 1 457 ? -6.457 -11.996 10.657 1.00 95.81 457 GLU A O 1
ATOM 3573 N N . TRP A 1 458 ? -8.456 -12.770 11.293 1.00 97.81 458 TRP A N 1
ATOM 3574 C CA . TRP A 1 458 ? -9.220 -11.783 10.526 1.00 97.81 458 TRP A CA 1
ATOM 3575 C C . TRP A 1 458 ? -8.965 -10.344 10.985 1.00 97.81 458 TRP A C 1
ATOM 3577 O O . TRP A 1 458 ? -8.915 -9.433 10.160 1.00 97.81 458 TRP A O 1
ATOM 3587 N N . LEU A 1 459 ? -8.786 -10.110 12.285 1.00 97.38 459 LEU A N 1
ATOM 3588 C CA . LEU A 1 459 ? -8.542 -8.773 12.826 1.00 97.38 459 LEU A CA 1
ATOM 3589 C C . LEU A 1 459 ? -7.088 -8.366 12.580 1.00 97.38 459 LEU A C 1
ATOM 3591 O O . LEU A 1 459 ? -6.803 -7.248 12.136 1.00 97.38 459 LEU A O 1
ATOM 3595 N N . PHE A 1 460 ? -6.172 -9.305 12.809 1.00 95.62 460 PHE A N 1
ATOM 3596 C CA . PHE A 1 460 ? -4.750 -9.155 12.538 1.00 95.62 460 PHE A CA 1
ATOM 3597 C C . PHE A 1 460 ? -4.496 -8.817 11.064 1.00 95.62 460 PHE A C 1
ATOM 3599 O O . PHE A 1 460 ? -3.845 -7.820 10.752 1.00 95.62 460 PHE A O 1
ATOM 3606 N N . HIS A 1 461 ? -5.046 -9.606 10.142 1.00 96.50 461 HIS A N 1
ATOM 3607 C CA . HIS A 1 461 ? -4.874 -9.399 8.710 1.00 96.50 461 HIS A CA 1
ATOM 3608 C C . HIS A 1 461 ? -5.741 -8.267 8.166 1.00 96.50 461 HIS A C 1
ATOM 3610 O O . HIS A 1 461 ? -5.268 -7.504 7.328 1.00 96.50 461 HIS A O 1
ATOM 3616 N N . GLY A 1 462 ? -6.975 -8.108 8.647 1.00 97.75 462 GLY A N 1
ATOM 3617 C CA . GLY A 1 462 ? -7.880 -7.044 8.213 1.00 97.75 462 GLY A CA 1
ATOM 3618 C C . GLY A 1 462 ? -7.342 -5.649 8.528 1.00 97.75 462 GLY A C 1
ATOM 3619 O O . GLY A 1 462 ? -7.398 -4.762 7.671 1.00 97.75 462 GLY A O 1
ATOM 3620 N N . SER A 1 463 ? -6.739 -5.477 9.711 1.00 96.75 463 SER A N 1
ATOM 3621 C CA . SER A 1 463 ? -6.054 -4.233 10.079 1.00 96.75 463 SER A CA 1
ATOM 3622 C C . SER A 1 463 ? -4.879 -3.947 9.149 1.00 96.75 463 SER A C 1
ATOM 3624 O O . SER A 1 463 ? -4.819 -2.878 8.550 1.00 96.75 463 SER A O 1
ATOM 3626 N N . ALA A 1 464 ? -4.004 -4.928 8.938 1.00 95.56 464 ALA A N 1
ATOM 3627 C CA . ALA A 1 464 ? -2.855 -4.814 8.045 1.00 95.56 464 ALA A CA 1
ATOM 3628 C C . ALA A 1 464 ? -3.265 -4.485 6.595 1.00 95.56 464 ALA A C 1
ATOM 3630 O O . ALA A 1 464 ? -2.727 -3.571 5.974 1.00 95.56 464 ALA A O 1
ATOM 3631 N N . ASN A 1 465 ? -4.260 -5.201 6.068 1.00 96.12 465 ASN A N 1
ATOM 3632 C CA . ASN A 1 465 ? -4.770 -5.065 4.702 1.00 96.12 465 ASN A CA 1
ATOM 3633 C C . ASN A 1 465 ? -5.427 -3.709 4.435 1.00 96.12 465 ASN A C 1
ATOM 3635 O O . ASN A 1 465 ? -5.441 -3.255 3.295 1.00 96.12 465 ASN A O 1
ATOM 3639 N N . THR A 1 466 ? -5.985 -3.074 5.465 1.00 95.94 466 THR A N 1
ATOM 3640 C CA . THR A 1 466 ? -6.642 -1.768 5.332 1.00 95.94 466 THR A CA 1
ATOM 3641 C C . THR A 1 466 ? -5.649 -0.648 5.057 1.00 95.94 466 THR A C 1
ATOM 3643 O O . THR A 1 466 ? -5.971 0.282 4.325 1.00 95.94 466 THR A O 1
ATOM 3646 N N . TRP A 1 467 ? -4.447 -0.745 5.621 1.00 95.19 467 TRP A N 1
ATOM 3647 C CA . TRP A 1 467 ? -3.407 0.271 5.472 1.00 95.19 467 TRP A CA 1
ATOM 3648 C C . TRP A 1 467 ? -2.395 -0.040 4.374 1.00 95.19 467 TRP A C 1
ATOM 3650 O O . TRP A 1 467 ? -1.694 0.857 3.922 1.00 95.19 467 TRP A O 1
ATOM 3660 N N . MET A 1 468 ? -2.305 -1.304 3.965 1.00 95.31 468 MET A N 1
ATOM 3661 C CA . MET A 1 468 ? -1.359 -1.765 2.960 1.00 95.31 468 MET A CA 1
ATOM 3662 C C . MET A 1 468 ? -1.610 -1.097 1.606 1.00 95.31 468 MET A C 1
ATOM 3664 O O . MET A 1 468 ? -2.721 -1.150 1.083 1.00 95.31 468 MET A O 1
ATOM 3668 N N . GLN A 1 469 ? -0.552 -0.582 0.992 1.00 94.81 469 GLN A N 1
ATOM 3669 C CA . GLN A 1 469 ? -0.535 -0.299 -0.438 1.00 94.81 469 GLN A CA 1
ATOM 3670 C C . GLN A 1 469 ? -0.254 -1.597 -1.201 1.00 94.81 469 GLN A C 1
ATOM 3672 O O . GLN A 1 469 ? 0.697 -2.304 -0.854 1.00 94.81 469 GLN A O 1
ATOM 3677 N N . PRO A 1 470 ? -1.051 -1.957 -2.218 1.00 93.00 470 PRO A N 1
ATOM 3678 C CA . PRO A 1 470 ? -0.798 -3.164 -2.990 1.00 93.00 470 PRO A CA 1
ATOM 3679 C C . PRO A 1 470 ? 0.562 -3.109 -3.692 1.00 93.00 470 PRO A C 1
ATOM 3681 O O . PRO A 1 470 ? 0.883 -2.151 -4.396 1.00 93.00 470 PRO A O 1
ATOM 3684 N N . ARG A 1 471 ? 1.360 -4.169 -3.534 1.00 92.56 471 ARG A N 1
ATOM 3685 C CA . ARG A 1 471 ? 2.614 -4.329 -4.285 1.00 92.56 471 ARG A CA 1
ATOM 3686 C C . ARG A 1 471 ? 2.358 -4.587 -5.770 1.00 92.56 471 ARG A C 1
ATOM 3688 O O . ARG A 1 471 ? 3.100 -4.099 -6.620 1.00 92.56 471 ARG A O 1
ATOM 3695 N N . ASP A 1 472 ? 1.327 -5.374 -6.057 1.00 92.69 472 ASP A N 1
ATOM 3696 C CA . ASP A 1 472 ? 0.966 -5.879 -7.378 1.00 92.69 472 ASP A CA 1
ATOM 3697 C C . ASP A 1 472 ? -0.523 -5.578 -7.652 1.00 92.69 472 ASP A C 1
ATOM 3699 O O . ASP A 1 472 ? -1.302 -5.455 -6.700 1.00 92.69 472 ASP A O 1
ATOM 3703 N N . PRO A 1 473 ? -0.949 -5.442 -8.922 1.00 94.81 473 PRO A N 1
ATOM 3704 C CA . PRO A 1 473 ? -2.369 -5.313 -9.242 1.00 94.81 473 PRO A CA 1
ATOM 3705 C C . PRO A 1 473 ? -3.127 -6.607 -8.932 1.00 94.81 473 PRO A C 1
ATOM 3707 O O . PRO A 1 473 ? -2.550 -7.696 -8.918 1.00 94.81 473 PRO A O 1
ATOM 3710 N N . ALA A 1 474 ? -4.446 -6.507 -8.761 1.00 95.88 474 ALA A N 1
ATOM 3711 C CA . ALA A 1 474 ? -5.276 -7.700 -8.643 1.00 95.88 474 ALA A CA 1
ATOM 3712 C C . ALA A 1 474 ? -5.441 -8.346 -10.023 1.00 95.88 474 ALA A C 1
ATOM 3714 O O . ALA A 1 474 ? -5.887 -7.697 -10.969 1.00 95.88 474 ALA A O 1
ATOM 3715 N N . LEU A 1 475 ? -5.093 -9.626 -10.144 1.00 95.31 475 LEU A N 1
ATOM 3716 C CA . LEU A 1 475 ? -5.396 -10.409 -11.336 1.00 95.31 475 LEU A CA 1
ATOM 3717 C C . LEU A 1 475 ? -6.750 -11.087 -11.154 1.00 95.31 475 LEU A C 1
ATOM 3719 O O . LEU A 1 475 ? -6.983 -11.810 -10.184 1.00 95.31 475 LEU A O 1
ATOM 3723 N N . ILE A 1 476 ? -7.632 -10.885 -12.121 1.00 95.62 476 ILE A N 1
ATOM 3724 C CA . ILE A 1 476 ? -8.958 -11.493 -12.140 1.00 95.62 476 ILE A CA 1
ATOM 3725 C C . ILE A 1 476 ? -9.211 -12.155 -13.488 1.00 95.62 476 ILE A C 1
ATOM 3727 O O . ILE A 1 476 ? -8.570 -11.861 -14.501 1.00 95.62 476 ILE A O 1
ATOM 3731 N N . SER A 1 477 ? -10.221 -13.011 -13.508 1.00 94.19 477 SER A N 1
ATOM 3732 C CA . SER A 1 477 ? -10.730 -13.605 -14.731 1.00 94.19 477 SER A CA 1
ATOM 3733 C C . SER A 1 477 ? -12.239 -13.453 -14.820 1.00 94.19 477 SER A C 1
ATOM 3735 O O . SER A 1 477 ? -12.955 -13.630 -13.829 1.00 94.19 477 SER A O 1
ATOM 3737 N N . LYS A 1 478 ? -12.721 -13.117 -16.016 1.00 94.25 478 LYS A N 1
ATOM 3738 C CA . LYS A 1 478 ? -14.146 -13.025 -16.334 1.00 94.25 478 LYS A CA 1
ATOM 3739 C C . LYS A 1 478 ? -14.451 -13.987 -17.474 1.00 94.25 478 LYS A C 1
ATOM 3741 O O . LYS A 1 478 ? -13.701 -14.066 -18.445 1.00 94.25 478 LYS A O 1
ATOM 3746 N N . LYS A 1 479 ? -15.561 -14.716 -17.356 1.00 91.19 479 LYS A N 1
ATOM 3747 C CA . LYS A 1 479 ? -16.078 -15.536 -18.455 1.00 91.19 479 LYS A CA 1
ATOM 3748 C C . LYS A 1 479 ? -16.739 -14.614 -19.475 1.00 91.19 479 LYS A C 1
ATOM 3750 O O . LYS A 1 479 ? -17.689 -13.914 -19.131 1.00 91.19 479 LYS A O 1
ATOM 3755 N N . ASP A 1 480 ? -16.247 -14.636 -20.704 1.00 88.75 480 ASP A N 1
ATOM 3756 C CA . ASP A 1 480 ? -16.850 -13.979 -21.858 1.00 88.75 480 ASP A CA 1
ATOM 3757 C C . ASP A 1 480 ? -17.290 -15.061 -22.853 1.00 88.75 480 ASP A C 1
ATOM 3759 O O . ASP A 1 480 ? -16.509 -15.596 -23.642 1.00 88.75 480 ASP A O 1
ATOM 3763 N N . GLY A 1 481 ? -18.546 -15.491 -22.724 1.00 90.62 481 GLY A N 1
ATOM 3764 C CA . GLY A 1 481 ? -19.046 -16.674 -23.418 1.00 90.62 481 GLY A CA 1
ATOM 3765 C C . GLY A 1 481 ? -18.348 -17.953 -22.943 1.00 90.62 481 GLY A C 1
ATOM 3766 O O . GLY A 1 481 ? -18.523 -18.371 -21.797 1.00 90.62 481 GLY A O 1
ATOM 3767 N N . LYS A 1 482 ? -17.601 -18.604 -23.844 1.00 89.12 482 LYS A N 1
ATOM 3768 C CA . LYS A 1 482 ? -16.800 -19.805 -23.537 1.00 89.12 482 LYS A CA 1
ATOM 3769 C C . LYS A 1 482 ? -15.359 -19.479 -23.150 1.00 89.12 482 LYS A C 1
ATOM 3771 O O . LYS A 1 482 ? -14.697 -20.345 -22.582 1.00 89.12 482 LYS A O 1
ATOM 3776 N N . ASP A 1 483 ? -14.902 -18.266 -23.440 1.00 90.06 483 ASP A N 1
ATOM 3777 C CA . ASP A 1 483 ? -13.515 -17.876 -23.245 1.00 90.06 483 ASP A CA 1
ATOM 3778 C C . ASP A 1 483 ? -13.345 -17.198 -21.886 1.00 90.06 483 ASP A C 1
ATOM 3780 O O . ASP A 1 483 ? -14.203 -16.451 -21.408 1.00 90.06 483 ASP A O 1
ATOM 3784 N N . GLU A 1 484 ? -12.226 -17.480 -21.232 1.00 90.88 484 GLU A N 1
ATOM 3785 C CA . GLU A 1 484 ? -11.837 -16.809 -20.000 1.00 90.88 484 GLU A CA 1
ATOM 3786 C C . GLU A 1 484 ? -10.915 -15.645 -20.360 1.00 90.88 484 GLU A C 1
ATOM 3788 O O . GLU A 1 484 ? -9.801 -15.852 -20.834 1.00 90.88 484 GLU A O 1
ATOM 3793 N N . LYS A 1 485 ? -11.391 -14.414 -20.154 1.00 94.62 485 LYS A N 1
ATOM 3794 C CA . LYS A 1 485 ? -10.587 -13.205 -20.344 1.00 94.62 485 LYS A CA 1
ATOM 3795 C C . LYS A 1 485 ? -9.964 -12.795 -19.023 1.00 94.62 485 LYS A C 1
ATOM 3797 O O . LYS A 1 485 ? -10.648 -12.704 -17.999 1.00 94.62 485 LYS A O 1
ATOM 3802 N N . HIS A 1 486 ? -8.671 -12.513 -19.060 1.00 95.25 486 HIS A N 1
ATOM 3803 C CA . HIS A 1 486 ? -7.922 -12.058 -17.900 1.00 95.25 486 HIS A CA 1
ATOM 3804 C C . HIS A 1 486 ? -7.850 -10.536 -17.872 1.00 95.25 486 HIS A C 1
ATOM 3806 O O . HIS A 1 486 ? -7.678 -9.892 -18.906 1.00 95.25 486 HIS A O 1
ATOM 3812 N N . TYR A 1 487 ? -7.976 -9.967 -16.680 1.00 96.50 487 TYR A N 1
ATOM 3813 C CA . TYR A 1 487 ? -7.854 -8.533 -16.456 1.00 96.50 487 TYR A CA 1
ATOM 3814 C C . TYR A 1 487 ? -6.886 -8.292 -15.308 1.00 96.50 487 TYR A C 1
ATOM 3816 O O . TYR A 1 487 ? -6.852 -9.062 -14.347 1.00 96.50 487 TYR A O 1
ATOM 3824 N N . ILE A 1 488 ? -6.139 -7.201 -15.401 1.00 95.75 488 ILE A N 1
ATOM 3825 C CA . ILE A 1 488 ? -5.419 -6.623 -14.270 1.00 95.75 488 ILE A CA 1
ATOM 3826 C C . ILE A 1 488 ? -6.217 -5.436 -13.753 1.00 95.75 488 ILE A C 1
ATOM 3828 O O . ILE A 1 488 ? -6.646 -4.584 -14.526 1.00 95.75 488 ILE A O 1
ATOM 3832 N N . SER A 1 489 ? -6.417 -5.377 -12.446 1.00 95.62 489 SER A N 1
ATOM 3833 C CA . SER A 1 489 ? -7.051 -4.241 -11.793 1.00 95.62 489 SER A CA 1
ATOM 3834 C C . SER A 1 489 ? -5.968 -3.386 -11.160 1.00 95.62 489 SER A C 1
ATOM 3836 O O . SER A 1 489 ? -5.329 -3.789 -10.186 1.00 95.62 489 SER A O 1
ATOM 3838 N N . VAL A 1 490 ? -5.732 -2.224 -11.760 1.00 92.94 490 VAL A N 1
ATOM 3839 C CA . VAL A 1 490 ? -4.741 -1.242 -11.311 1.00 92.94 490 VAL A CA 1
ATOM 3840 C C . VAL A 1 490 ? -5.438 -0.114 -10.560 1.00 92.94 490 VAL A C 1
ATOM 3842 O O . VAL A 1 490 ? -6.611 0.151 -10.802 1.00 92.94 490 VAL A O 1
ATOM 3845 N N . SER A 1 491 ? -4.732 0.568 -9.666 1.00 89.69 491 SER A N 1
ATOM 3846 C CA . SER A 1 491 ? -5.281 1.691 -8.909 1.00 89.69 491 SER A CA 1
ATOM 3847 C C . SER A 1 491 ? -4.407 2.927 -9.041 1.00 89.69 491 SER A C 1
ATOM 3849 O O . SER A 1 491 ? -3.185 2.851 -9.171 1.00 89.69 491 SER A O 1
ATOM 3851 N N . LEU A 1 492 ? -5.075 4.078 -9.043 1.00 81.94 492 LEU A N 1
ATOM 3852 C CA . LEU A 1 492 ? -4.459 5.404 -9.047 1.00 81.94 492 LEU A CA 1
ATOM 3853 C C . LEU A 1 492 ? -4.562 6.082 -7.672 1.00 81.94 492 LEU A C 1
ATOM 3855 O O . LEU A 1 492 ? -4.095 7.208 -7.505 1.00 81.94 492 LEU A O 1
ATOM 3859 N N . ALA A 1 493 ? -5.178 5.401 -6.702 1.00 79.25 493 ALA A N 1
ATOM 3860 C CA . ALA A 1 493 ? -5.433 5.879 -5.350 1.00 79.25 493 ALA A CA 1
ATOM 3861 C C . ALA A 1 493 ? -5.051 4.808 -4.312 1.00 79.25 493 ALA A C 1
ATOM 3863 O O . ALA A 1 493 ? -5.848 4.416 -3.465 1.00 79.25 493 ALA A O 1
ATOM 3864 N N . ASP A 1 494 ? -3.812 4.319 -4.397 1.00 82.81 494 ASP A N 1
ATOM 3865 C CA . ASP A 1 494 ? -3.241 3.358 -3.442 1.00 82.81 494 ASP A CA 1
ATOM 3866 C C . ASP A 1 494 ? -2.612 4.057 -2.230 1.00 82.81 494 ASP A C 1
ATOM 3868 O O . ASP A 1 494 ? -1.568 3.640 -1.755 1.00 82.81 494 ASP A O 1
ATOM 3872 N N . GLY A 1 495 ? -3.176 5.169 -1.763 1.00 91.25 495 GLY A N 1
ATOM 3873 C CA . GLY A 1 495 ? -2.655 5.924 -0.629 1.00 91.25 495 GLY A CA 1
ATOM 3874 C C . GLY A 1 495 ? -3.119 5.389 0.729 1.00 91.25 495 GLY A C 1
ATOM 3875 O O . GLY A 1 495 ? -3.224 4.188 0.955 1.00 91.25 495 GLY A O 1
ATOM 3876 N N . TRP A 1 496 ? -3.392 6.300 1.663 1.00 95.06 496 TRP A N 1
ATOM 3877 C CA . TRP A 1 496 ? -3.788 5.989 3.037 1.00 95.06 496 TRP A CA 1
ATOM 3878 C C . TRP A 1 496 ? -5.222 6.432 3.327 1.00 95.06 496 TRP A C 1
ATOM 3880 O O . TRP A 1 496 ? -5.710 7.425 2.794 1.00 95.06 496 TRP A O 1
ATOM 3890 N N . GLY A 1 497 ? -5.894 5.718 4.232 1.00 90.50 497 GLY A N 1
ATOM 3891 C CA . GLY A 1 497 ? -7.205 6.101 4.771 1.00 90.50 497 GLY A CA 1
ATOM 3892 C C . GLY A 1 497 ? -8.415 5.786 3.884 1.00 90.50 497 GLY A C 1
ATOM 3893 O O . GLY A 1 497 ? -9.534 5.775 4.408 1.00 90.50 497 GLY A O 1
ATOM 3894 N N . GLY A 1 498 ? -8.191 5.486 2.602 1.00 92.50 498 GLY A N 1
ATOM 3895 C CA . GLY A 1 498 ? -9.188 5.000 1.646 1.00 92.50 498 GLY A CA 1
ATOM 3896 C C . GLY A 1 498 ? -9.365 3.473 1.664 1.00 92.50 498 GLY A C 1
ATOM 3897 O O . GLY A 1 498 ? -8.720 2.777 2.451 1.00 92.50 498 GLY A O 1
ATOM 3898 N N . PRO A 1 499 ? -10.270 2.927 0.834 1.00 94.38 499 PRO A N 1
ATOM 3899 C CA . PRO A 1 499 ? -10.386 1.484 0.647 1.00 94.38 499 PRO A CA 1
ATOM 3900 C C . PRO A 1 499 ? -9.155 0.934 -0.089 1.00 94.38 499 PRO A C 1
ATOM 3902 O O . PRO A 1 499 ? -8.663 1.543 -1.033 1.00 94.38 499 PRO A O 1
ATOM 3905 N N . ASN A 1 500 ? -8.686 -0.252 0.303 1.00 95.31 500 ASN A N 1
ATOM 3906 C CA . ASN A 1 500 ? -7.615 -0.936 -0.418 1.00 95.31 500 ASN A CA 1
ATOM 3907 C C . ASN A 1 500 ? -8.156 -1.475 -1.753 1.00 95.31 500 ASN A C 1
ATOM 3909 O O . ASN A 1 500 ? -9.041 -2.333 -1.770 1.00 95.31 500 ASN A O 1
ATOM 3913 N N . SER A 1 501 ? -7.612 -0.980 -2.863 1.00 94.88 501 SER A N 1
ATOM 3914 C CA . SER A 1 501 ? -8.063 -1.287 -4.224 1.00 94.88 501 SER A CA 1
ATOM 3915 C C . SER A 1 501 ? -7.975 -2.776 -4.585 1.00 94.88 501 SER A C 1
ATOM 3917 O O . SER A 1 501 ? -8.911 -3.337 -5.162 1.00 94.88 501 SER A O 1
ATOM 3919 N N . PHE A 1 502 ? -6.888 -3.437 -4.185 1.00 96.19 502 PHE A N 1
ATOM 3920 C CA . PHE A 1 502 ? -6.622 -4.850 -4.442 1.00 96.19 502 PHE A CA 1
ATOM 3921 C C . PHE A 1 502 ? -7.648 -5.749 -3.746 1.00 96.19 502 PHE A C 1
ATOM 3923 O O . PHE A 1 502 ? -8.295 -6.586 -4.383 1.00 96.19 502 PHE A O 1
ATOM 3930 N N . TRP A 1 503 ? -7.869 -5.533 -2.447 1.00 97.06 503 TRP A N 1
ATOM 3931 C CA . TRP A 1 503 ? -8.844 -6.311 -1.682 1.00 97.06 503 TRP A CA 1
ATOM 3932 C C . TRP A 1 503 ? -10.284 -5.965 -2.059 1.00 97.06 503 TRP A C 1
ATOM 3934 O O . TRP A 1 503 ? -11.116 -6.867 -2.165 1.00 97.06 503 TRP A O 1
ATOM 3944 N N . GLN A 1 504 ? -10.578 -4.699 -2.367 1.00 97.06 504 GLN A N 1
ATOM 3945 C CA . GLN A 1 504 ? -11.883 -4.306 -2.898 1.00 97.06 504 GLN A CA 1
ATOM 3946 C C . GLN A 1 504 ? -12.195 -5.048 -4.200 1.00 97.06 504 GLN A C 1
ATOM 3948 O O . GLN A 1 504 ? -13.312 -5.553 -4.369 1.00 97.06 504 GLN A O 1
ATOM 3953 N N . ARG A 1 505 ? -11.218 -5.158 -5.112 1.00 97.00 505 ARG A N 1
ATOM 3954 C CA . ARG A 1 505 ? -11.426 -5.886 -6.361 1.00 97.00 505 ARG A CA 1
ATOM 3955 C C . ARG A 1 505 ? -11.681 -7.361 -6.121 1.00 97.00 505 ARG A C 1
ATOM 3957 O O . ARG A 1 505 ? -12.635 -7.892 -6.695 1.00 97.00 505 ARG A O 1
ATOM 3964 N N . HIS A 1 506 ? -10.853 -8.021 -5.315 1.00 97.75 506 HIS A N 1
ATOM 3965 C CA . HIS A 1 506 ? -11.041 -9.440 -5.024 1.00 97.75 506 HIS A CA 1
ATOM 3966 C C . HIS A 1 506 ? -12.372 -9.702 -4.315 1.00 97.75 506 HIS A C 1
ATOM 3968 O O . HIS A 1 506 ? -13.026 -10.698 -4.615 1.00 97.75 506 HIS A O 1
ATOM 3974 N N . PHE A 1 507 ? -12.841 -8.785 -3.463 1.00 98.06 507 PHE A N 1
ATOM 3975 C CA . PHE A 1 507 ? -14.140 -8.926 -2.803 1.00 98.06 507 PHE A CA 1
ATOM 3976 C C . PHE A 1 507 ? -15.273 -8.924 -3.827 1.00 98.06 507 PHE A C 1
ATOM 3978 O O . PHE A 1 507 ? -16.145 -9.793 -3.809 1.00 98.06 507 PHE A O 1
ATOM 3985 N N . ARG A 1 508 ? -15.219 -7.987 -4.778 1.00 97.50 508 ARG A N 1
ATOM 3986 C CA . ARG A 1 508 ? -16.176 -7.927 -5.885 1.00 97.50 508 ARG A CA 1
ATOM 3987 C C . ARG A 1 508 ? -16.076 -9.140 -6.805 1.00 97.50 508 ARG A C 1
ATOM 3989 O O . ARG A 1 508 ? -17.108 -9.636 -7.228 1.00 97.50 508 ARG A O 1
ATOM 3996 N N . ASP A 1 509 ? -14.878 -9.665 -7.069 1.00 97.25 509 ASP A N 1
ATOM 3997 C CA . ASP A 1 509 ? -14.694 -10.898 -7.856 1.00 97.25 509 ASP A CA 1
ATOM 3998 C C . ASP A 1 509 ? -15.343 -12.108 -7.159 1.00 97.25 509 ASP A C 1
ATOM 4000 O O . ASP A 1 509 ? -16.064 -12.876 -7.797 1.00 97.25 509 ASP A O 1
ATOM 4004 N N . LEU A 1 510 ? -15.174 -12.240 -5.838 1.00 97.25 510 LEU A N 1
ATOM 4005 C CA . LEU A 1 510 ? -15.847 -13.269 -5.036 1.00 97.25 510 LEU A CA 1
ATOM 4006 C C . LEU A 1 510 ? -17.375 -13.104 -5.075 1.00 97.25 510 LEU A C 1
ATOM 4008 O O . LEU A 1 510 ? -18.094 -14.096 -5.184 1.00 97.25 510 LEU A O 1
ATOM 4012 N N . GLN A 1 511 ? -17.891 -11.872 -5.032 1.00 96.31 511 GLN A N 1
ATOM 4013 C CA . GLN A 1 511 ? -19.328 -11.602 -5.178 1.00 96.31 511 GLN A CA 1
ATOM 4014 C C . GLN A 1 511 ? -19.850 -11.943 -6.582 1.00 96.31 511 GLN A C 1
ATOM 4016 O O . GLN A 1 511 ? -20.851 -12.649 -6.706 1.00 96.31 511 GLN A O 1
ATOM 4021 N N . GLU A 1 512 ? -19.164 -11.489 -7.634 1.00 95.38 512 GLU A N 1
ATOM 4022 C CA . GLU A 1 512 ? -19.497 -11.728 -9.046 1.00 95.38 512 GLU A CA 1
ATOM 4023 C C . GLU A 1 512 ? -19.551 -13.235 -9.349 1.00 95.38 512 GLU A C 1
ATOM 4025 O O . GLU A 1 512 ? -20.493 -13.720 -9.982 1.00 95.38 512 GLU A O 1
ATOM 4030 N N . LYS A 1 513 ? -18.590 -14.000 -8.817 1.00 95.19 513 LYS A N 1
ATOM 4031 C CA . LYS A 1 513 ? -18.522 -15.466 -8.939 1.00 95.19 513 LYS A CA 1
ATOM 4032 C C . LYS A 1 513 ? -19.400 -16.206 -7.920 1.00 95.19 513 LYS A C 1
ATOM 4034 O O . LYS A 1 513 ? -19.538 -17.434 -7.979 1.00 95.19 513 LYS A O 1
ATOM 4039 N N . LYS A 1 514 ? -20.072 -15.472 -7.023 1.00 96.00 514 LYS A N 1
ATOM 4040 C CA . LYS A 1 514 ? -20.910 -15.990 -5.928 1.00 96.00 514 LYS A CA 1
ATOM 4041 C C . LYS A 1 514 ? -20.149 -16.990 -5.043 1.00 96.00 514 LYS A C 1
ATOM 4043 O O . LYS A 1 514 ? -20.689 -18.039 -4.709 1.00 96.00 514 LYS A O 1
ATOM 4048 N N . GLU A 1 515 ? -18.878 -16.735 -4.781 1.00 95.56 515 GLU A N 1
ATOM 4049 C CA . GLU A 1 515 ? -17.987 -17.589 -3.983 1.00 95.56 515 GLU A CA 1
ATOM 4050 C C . GLU A 1 515 ? -17.973 -17.223 -2.496 1.00 95.56 515 GLU A C 1
ATOM 4052 O O . GLU A 1 515 ? -17.371 -17.933 -1.697 1.00 95.56 515 GLU A O 1
ATOM 4057 N N . LEU A 1 516 ? -18.636 -16.129 -2.119 1.00 96.94 516 LEU A N 1
ATOM 4058 C CA . LEU A 1 516 ? -18.970 -15.860 -0.725 1.00 96.94 516 LEU A CA 1
ATOM 4059 C C . LEU A 1 516 ? -20.124 -16.760 -0.273 1.00 96.94 516 LEU A C 1
ATOM 4061 O O . LEU A 1 516 ? -21.000 -17.101 -1.076 1.00 96.94 516 LEU A O 1
ATOM 4065 N N . HIS A 1 517 ? -20.153 -17.076 1.022 1.00 97.38 517 HIS A N 1
ATOM 4066 C CA . HIS A 1 517 ? -21.246 -17.826 1.622 1.00 97.38 517 HIS A CA 1
ATOM 4067 C C . HIS A 1 517 ? -22.601 -17.156 1.311 1.00 97.38 517 HIS A C 1
ATOM 4069 O O . HIS A 1 517 ? -22.738 -15.943 1.500 1.00 97.38 517 HIS A O 1
ATOM 4075 N N . PRO A 1 518 ? -23.613 -17.908 0.832 1.00 96.56 518 PRO A N 1
ATOM 4076 C CA . PRO A 1 518 ? -24.888 -17.327 0.410 1.00 96.56 518 PRO A CA 1
ATOM 4077 C C . PRO A 1 518 ? -25.735 -16.788 1.570 1.00 96.56 518 PRO A C 1
ATOM 4079 O O . PRO A 1 518 ? -26.495 -15.849 1.359 1.00 96.56 518 PRO A O 1
ATOM 4082 N N . ASP A 1 519 ? -25.618 -17.368 2.771 1.00 97.56 519 ASP A N 1
ATOM 4083 C CA . ASP A 1 519 ? -26.170 -16.797 4.011 1.00 97.56 519 ASP A CA 1
ATOM 4084 C C . ASP A 1 519 ? -25.185 -15.764 4.598 1.00 97.56 519 ASP A C 1
ATOM 4086 O O . ASP A 1 519 ? -24.095 -16.170 5.028 1.00 97.56 519 ASP A O 1
ATOM 4090 N N . PRO A 1 520 ? -25.548 -14.464 4.655 1.00 97.81 520 PRO A N 1
ATOM 4091 C CA . PRO A 1 520 ? -24.713 -13.413 5.233 1.00 97.81 520 PRO A CA 1
ATOM 4092 C C . PRO A 1 520 ? -24.364 -13.648 6.707 1.00 97.81 520 PRO A C 1
ATOM 4094 O O . PRO A 1 520 ? -23.245 -13.349 7.125 1.00 97.81 520 PRO A O 1
ATOM 4097 N N . GLY A 1 521 ? -25.286 -14.202 7.503 1.00 97.56 521 GLY A N 1
ATOM 4098 C CA . GLY A 1 521 ? -25.039 -14.464 8.921 1.00 97.56 521 GLY A CA 1
ATOM 4099 C C . GLY A 1 521 ? -23.943 -15.511 9.109 1.00 97.56 521 GLY A C 1
ATOM 4100 O O . GLY A 1 521 ? -23.030 -15.329 9.915 1.00 97.56 521 GLY A O 1
ATOM 4101 N N . GLN A 1 522 ? -23.978 -16.582 8.313 1.00 97.81 522 GLN A N 1
ATOM 4102 C CA . GLN A 1 522 ? -22.918 -17.588 8.317 1.00 97.81 522 GLN A CA 1
ATOM 4103 C C . GLN A 1 522 ? -21.595 -17.050 7.763 1.00 97.81 522 GLN A C 1
ATOM 4105 O O . GLN A 1 522 ? -20.551 -17.390 8.312 1.00 97.81 522 GLN A O 1
ATOM 4110 N N . LEU A 1 523 ? -21.616 -16.173 6.752 1.00 98.00 523 LEU A N 1
ATOM 4111 C CA . LEU A 1 523 ? -20.403 -15.492 6.283 1.00 98.00 523 LEU A CA 1
ATOM 4112 C C . LEU A 1 523 ? -19.723 -14.730 7.428 1.00 98.00 523 LEU A C 1
ATOM 4114 O O . LEU A 1 523 ? -18.525 -14.890 7.651 1.00 98.00 523 LEU A O 1
ATOM 4118 N N . LEU A 1 524 ? -20.492 -13.940 8.186 1.00 98.19 524 LEU A N 1
ATOM 4119 C CA . LEU A 1 524 ? -19.979 -13.209 9.346 1.00 98.19 524 LEU A CA 1
ATOM 4120 C C . LEU A 1 524 ? -19.392 -14.162 10.394 1.00 98.19 524 LEU A C 1
ATOM 4122 O O . LEU A 1 524 ? -18.283 -13.926 10.870 1.00 98.19 524 LEU A O 1
ATOM 4126 N N . ARG A 1 525 ? -20.082 -15.264 10.714 1.00 97.56 525 ARG A N 1
ATOM 4127 C CA . ARG A 1 525 ? -19.572 -16.284 11.648 1.00 97.56 525 ARG A CA 1
ATOM 4128 C C . ARG A 1 525 ? -18.285 -16.946 11.149 1.00 97.56 525 ARG A C 1
ATOM 4130 O O . ARG A 1 525 ? -17.363 -17.145 11.940 1.00 97.56 525 ARG A O 1
ATOM 4137 N N . ASN A 1 526 ? -18.183 -17.247 9.855 1.00 97.88 526 ASN A N 1
ATOM 4138 C CA . ASN A 1 526 ? -16.979 -17.825 9.252 1.00 97.88 526 ASN A CA 1
ATOM 4139 C C . ASN A 1 526 ? -15.783 -16.868 9.369 1.00 97.88 526 ASN A C 1
AT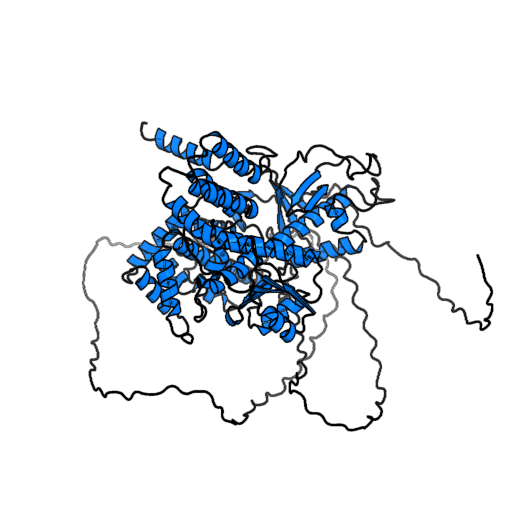OM 4141 O O . ASN A 1 526 ? -14.678 -17.316 9.666 1.00 97.88 526 ASN A O 1
ATOM 4145 N N . VAL A 1 527 ? -15.999 -15.558 9.205 1.00 98.06 527 VAL A N 1
ATOM 4146 C CA . VAL A 1 527 ? -14.948 -14.544 9.394 1.00 98.06 527 VAL A CA 1
ATOM 4147 C C . VAL A 1 527 ? -14.579 -14.387 10.869 1.00 98.06 527 VAL A C 1
ATOM 4149 O O . VAL A 1 527 ? -13.408 -14.511 11.203 1.00 98.06 527 VAL A O 1
ATOM 4152 N N . LEU A 1 528 ? -15.556 -14.170 11.760 1.00 97.44 528 LEU A N 1
ATOM 4153 C CA . LEU A 1 528 ? -15.305 -13.942 13.192 1.00 97.44 528 LEU A CA 1
ATOM 4154 C C . LEU A 1 528 ? -14.616 -15.126 13.881 1.00 97.44 528 LEU A C 1
ATOM 4156 O O . LEU A 1 528 ? -13.878 -14.926 14.841 1.00 97.44 528 LEU A O 1
ATOM 4160 N N . SER A 1 529 ? -14.858 -16.342 13.388 1.00 96.81 529 SER A N 1
ATOM 4161 C CA . SER A 1 529 ? -14.256 -17.572 13.905 1.00 96.81 529 SER A CA 1
ATOM 4162 C C . SER A 1 529 ? -12.983 -18.006 13.171 1.00 96.81 529 SER A C 1
ATOM 4164 O O . SER A 1 529 ? -12.528 -19.136 13.370 1.00 96.81 529 SER A O 1
ATOM 4166 N N . ASP A 1 530 ? -12.437 -17.169 12.284 1.00 97.50 530 ASP A N 1
ATOM 4167 C CA . ASP A 1 530 ? -11.267 -17.481 11.455 1.00 97.50 530 ASP A CA 1
ATOM 4168 C C . ASP A 1 530 ? -11.405 -18.788 10.655 1.00 97.50 530 ASP A C 1
ATOM 4170 O O . ASP A 1 530 ? -10.418 -19.461 10.363 1.00 97.50 530 ASP A O 1
ATOM 4174 N N . ALA A 1 531 ? -12.625 -19.195 10.291 1.00 97.25 531 ALA A N 1
ATOM 4175 C CA . ALA A 1 531 ? -12.865 -20.470 9.614 1.00 97.25 531 ALA A CA 1
ATOM 4176 C C . ALA A 1 531 ? -12.092 -20.569 8.285 1.00 97.25 531 ALA A C 1
ATOM 4178 O O . ALA A 1 531 ? -11.492 -21.604 8.000 1.00 97.25 531 ALA A O 1
ATOM 4179 N N . TYR A 1 532 ? -12.017 -19.473 7.520 1.00 97.62 532 TYR A N 1
ATOM 4180 C CA . TYR A 1 532 ? -11.242 -19.428 6.275 1.00 97.62 532 TYR A CA 1
ATOM 4181 C C . TYR A 1 532 ? -9.729 -19.567 6.502 1.00 97.62 532 TYR A C 1
ATOM 4183 O O . TYR A 1 532 ? -9.059 -20.255 5.736 1.00 97.62 532 TYR A O 1
ATOM 4191 N N . PHE A 1 533 ? -9.181 -18.954 7.557 1.00 96.12 533 PHE A N 1
ATOM 4192 C CA . PHE A 1 533 ? -7.758 -19.083 7.889 1.00 96.12 533 PHE A CA 1
ATOM 4193 C C . PHE A 1 533 ? -7.425 -20.471 8.442 1.00 96.12 533 PHE A C 1
ATOM 4195 O O . PHE A 1 533 ? -6.423 -21.072 8.051 1.00 96.12 533 PHE A O 1
ATOM 4202 N N . ARG A 1 534 ? -8.305 -21.044 9.269 1.00 95.50 534 ARG A N 1
ATOM 4203 C CA . ARG A 1 534 ? -8.173 -22.424 9.755 1.00 95.50 534 ARG A CA 1
ATOM 4204 C C . ARG A 1 534 ? -8.136 -23.433 8.607 1.00 95.50 534 ARG A C 1
ATOM 4206 O O . ARG A 1 534 ? -7.293 -24.328 8.636 1.00 95.50 534 ARG A O 1
ATOM 4213 N N . GLY A 1 535 ? -8.945 -23.230 7.565 1.00 95.50 535 GLY A N 1
ATOM 4214 C CA . GLY A 1 535 ? -8.927 -24.041 6.342 1.00 95.50 535 GLY A CA 1
ATOM 4215 C C . GLY A 1 535 ? -7.605 -24.014 5.556 1.00 95.50 535 GLY A C 1
ATOM 4216 O O . GLY A 1 535 ? -7.393 -24.867 4.697 1.00 95.50 535 GLY A O 1
ATOM 4217 N N . LEU A 1 536 ? -6.693 -23.075 5.853 1.00 94.69 536 LEU A N 1
ATOM 4218 C CA . LEU A 1 536 ? -5.368 -22.947 5.223 1.00 94.69 536 LEU A CA 1
ATOM 4219 C C . LEU A 1 536 ? -4.225 -23.583 6.029 1.00 94.69 536 LEU A C 1
ATOM 4221 O O . LEU A 1 536 ? -3.081 -23.579 5.547 1.00 94.69 536 LEU A O 1
ATOM 4225 N N . ARG A 1 537 ? -4.499 -24.070 7.250 1.00 93.06 537 ARG A N 1
ATOM 4226 C CA . ARG A 1 537 ? -3.476 -24.603 8.167 1.00 93.06 537 ARG A CA 1
ATOM 4227 C C . ARG A 1 537 ? -2.953 -25.964 7.726 1.00 93.06 537 ARG A C 1
ATOM 4229 O O . ARG A 1 537 ? -1.747 -26.188 7.798 1.00 93.06 537 ARG A O 1
ATOM 4236 N N . ASP A 1 538 ? -3.825 -26.841 7.233 1.00 90.50 538 ASP A N 1
ATOM 4237 C CA . ASP A 1 538 ? -3.403 -28.110 6.642 1.00 90.50 538 ASP A CA 1
ATOM 4238 C C . ASP A 1 538 ? -2.727 -27.828 5.286 1.00 90.50 538 ASP A C 1
ATOM 4240 O O . ASP A 1 538 ? -3.343 -27.248 4.396 1.00 90.50 538 ASP A O 1
ATOM 4244 N N . PRO A 1 539 ? -1.445 -28.176 5.078 1.00 87.00 539 PRO A N 1
ATOM 4245 C CA . PRO A 1 539 ? -0.802 -27.947 3.794 1.00 87.00 539 PRO A CA 1
ATOM 4246 C C . PRO A 1 539 ? -1.276 -28.895 2.688 1.00 87.00 539 PRO A C 1
ATOM 4248 O O . PRO A 1 539 ? -1.043 -28.595 1.516 1.00 87.00 539 PRO A O 1
ATOM 4251 N N . THR A 1 540 ? -1.909 -30.012 3.052 1.00 91.19 540 THR A N 1
ATOM 4252 C CA . THR A 1 540 ? -2.366 -31.074 2.147 1.00 91.19 540 THR A CA 1
ATOM 4253 C C . THR A 1 540 ? -3.809 -30.888 1.685 1.00 91.19 540 THR A C 1
ATOM 4255 O O . THR A 1 540 ? -4.234 -31.535 0.726 1.00 91.19 540 THR A O 1
ATOM 4258 N N . LYS A 1 541 ? -4.556 -29.993 2.339 1.00 91.50 541 LYS A N 1
ATOM 4259 C CA . LYS A 1 541 ? -5.966 -29.708 2.064 1.00 91.50 541 LYS A CA 1
ATOM 4260 C C . LYS A 1 541 ? -6.226 -28.205 2.083 1.00 91.50 541 LYS A C 1
ATOM 4262 O O . LYS A 1 541 ? -5.443 -27.426 2.606 1.00 91.50 541 LYS A O 1
ATOM 4267 N N . ALA A 1 542 ? -7.309 -27.794 1.444 1.00 92.00 542 ALA A N 1
ATOM 4268 C CA . ALA A 1 542 ? -7.798 -26.424 1.500 1.00 92.00 542 ALA A CA 1
ATOM 4269 C C . ALA A 1 542 ? -9.297 -26.519 1.771 1.00 92.00 542 ALA A C 1
ATOM 4271 O O . ALA A 1 542 ? -10.087 -26.671 0.837 1.00 92.00 542 ALA A O 1
ATOM 4272 N N . ASP A 1 543 ? -9.646 -26.518 3.054 1.00 93.00 543 ASP A N 1
ATOM 4273 C CA . ASP A 1 543 ? -11.009 -26.768 3.515 1.00 93.00 543 ASP A CA 1
ATOM 4274 C C . ASP A 1 543 ? -11.760 -25.433 3.582 1.00 93.00 543 ASP A C 1
ATOM 4276 O O . ASP A 1 543 ? -11.708 -24.715 4.582 1.00 93.00 543 ASP A O 1
ATOM 4280 N N . ASP A 1 544 ? -12.417 -25.064 2.481 1.00 93.69 544 ASP A N 1
ATOM 4281 C CA . ASP A 1 544 ? -13.317 -23.908 2.459 1.00 93.69 544 ASP A CA 1
ATOM 4282 C C . ASP A 1 544 ? -14.568 -24.243 3.297 1.00 93.69 544 ASP A C 1
ATOM 4284 O O . ASP A 1 544 ? -15.247 -25.226 2.992 1.00 93.69 544 ASP A O 1
ATOM 4288 N N . PRO A 1 545 ? -14.884 -23.477 4.361 1.00 93.62 545 PRO A N 1
ATOM 4289 C CA . PRO A 1 545 ? -16.058 -23.729 5.195 1.00 93.62 545 PRO A CA 1
ATOM 4290 C C . PRO A 1 545 ? -17.382 -23.450 4.470 1.00 93.62 545 PRO A C 1
ATOM 4292 O O . PRO A 1 545 ? -18.445 -23.788 4.994 1.00 93.62 545 PRO A O 1
ATOM 4295 N N . ASP A 1 546 ? -17.351 -22.812 3.298 1.00 93.06 546 ASP A N 1
ATOM 4296 C CA . ASP A 1 546 ? -18.554 -22.563 2.517 1.00 93.06 546 ASP A CA 1
ATOM 4297 C C . ASP A 1 546 ? -18.987 -23.820 1.749 1.00 93.06 546 ASP A C 1
ATOM 4299 O O . ASP A 1 546 ? -18.147 -24.599 1.295 1.00 93.06 546 ASP A O 1
ATOM 4303 N N . PRO A 1 547 ? -20.303 -24.035 1.558 1.00 86.12 547 PRO A N 1
ATOM 4304 C CA . PRO A 1 547 ? -20.786 -25.210 0.851 1.00 86.12 547 PRO A CA 1
ATOM 4305 C C . PRO A 1 547 ? -20.220 -25.233 -0.570 1.00 86.12 547 PRO A C 1
ATOM 4307 O O . PRO A 1 547 ? -20.436 -24.295 -1.345 1.00 86.12 547 PRO A O 1
ATOM 4310 N N . GLU A 1 548 ? -19.534 -26.325 -0.929 1.00 82.75 548 GLU A N 1
ATOM 4311 C CA . GLU A 1 548 ? -19.089 -26.528 -2.303 1.00 82.75 548 GLU A CA 1
ATOM 4312 C C . GLU A 1 548 ? -20.310 -26.426 -3.216 1.00 82.75 548 GLU A C 1
ATOM 4314 O O . GLU A 1 548 ? -21.260 -27.218 -3.135 1.00 82.75 548 GLU A O 1
ATOM 4319 N N . LYS A 1 549 ? -20.295 -25.449 -4.126 1.00 77.44 549 LYS A N 1
ATOM 4320 C CA . LYS A 1 549 ? -21.206 -25.511 -5.257 1.00 77.44 549 LYS A CA 1
ATOM 4321 C C . LYS A 1 549 ? -20.840 -26.779 -5.994 1.00 77.44 549 LYS A C 1
ATOM 4323 O O . LYS A 1 549 ? -19.776 -26.844 -6.603 1.00 77.44 549 LYS A O 1
ATOM 4328 N N . LYS A 1 550 ? -21.729 -27.771 -5.958 1.00 74.56 550 LYS A N 1
ATOM 4329 C CA . LYS A 1 550 ? -21.688 -28.863 -6.921 1.00 74.56 550 LYS A CA 1
ATOM 4330 C C . LYS A 1 550 ? -21.762 -28.194 -8.280 1.00 74.56 550 LYS A C 1
ATOM 4332 O O . LYS A 1 550 ? -22.846 -27.778 -8.698 1.00 74.56 550 LYS A O 1
ATOM 4337 N N . GLU A 1 551 ? -20.611 -28.011 -8.923 1.00 60.97 551 GLU A N 1
ATOM 4338 C CA . GLU A 1 551 ? -20.581 -27.631 -10.317 1.00 60.97 551 GLU A CA 1
ATOM 4339 C C . GLU A 1 551 ? -21.427 -28.691 -10.995 1.00 60.97 551 GLU A C 1
ATOM 4341 O O . GLU A 1 551 ? -21.095 -29.880 -11.001 1.00 60.97 551 GLU A O 1
ATOM 4346 N N . THR A 1 552 ? -22.594 -28.274 -11.476 1.00 49.59 552 THR A N 1
ATOM 4347 C CA . THR A 1 552 ? -23.421 -29.081 -12.355 1.00 49.59 552 THR A CA 1
ATOM 4348 C C . THR A 1 552 ? -22.646 -29.112 -13.658 1.00 49.59 552 THR A C 1
ATOM 4350 O O . THR A 1 552 ? -22.976 -28.433 -14.625 1.00 49.59 552 THR A O 1
ATOM 4353 N N . SER A 1 553 ? -21.529 -29.845 -13.651 1.00 42.38 553 SER A N 1
ATOM 4354 C CA . SER A 1 553 ? -20.895 -30.305 -14.859 1.00 42.38 553 SER A CA 1
ATOM 4355 C C . SER A 1 553 ? -22.029 -30.992 -15.591 1.00 42.38 553 SER A C 1
ATOM 4357 O O . SER A 1 553 ? -22.627 -31.959 -15.111 1.00 42.38 553 SER A O 1
ATOM 4359 N N . VAL A 1 554 ? -22.445 -30.368 -16.688 1.00 38.50 554 VAL A N 1
ATOM 4360 C CA . VAL A 1 554 ? -23.352 -30.976 -17.641 1.00 38.50 554 VAL A CA 1
ATOM 4361 C C . VAL A 1 554 ? -22.571 -32.177 -18.132 1.00 38.50 554 VAL A C 1
ATOM 4363 O O . VAL A 1 554 ? -21.763 -32.076 -19.052 1.00 38.50 554 VAL A O 1
ATOM 4366 N N . ALA A 1 555 ? -22.720 -33.295 -17.425 1.00 37.09 555 ALA A N 1
ATOM 4367 C CA . ALA A 1 555 ? -22.241 -34.572 -17.869 1.00 37.09 555 ALA A CA 1
ATOM 4368 C C . ALA A 1 555 ? -22.901 -34.740 -19.230 1.00 37.09 555 ALA A C 1
ATOM 4370 O O . ALA A 1 555 ? -24.121 -34.911 -19.316 1.00 37.09 555 ALA A O 1
ATOM 4371 N N . LEU A 1 556 ? -22.109 -34.615 -20.299 1.00 38.53 556 LEU A N 1
ATOM 4372 C CA . LEU A 1 556 ? -22.472 -35.209 -21.567 1.00 38.53 556 LEU A CA 1
ATOM 4373 C C . LEU A 1 556 ? -22.712 -36.679 -21.227 1.00 38.53 556 LEU A C 1
ATOM 4375 O O . LEU A 1 556 ? -21.767 -37.453 -21.096 1.00 38.53 556 LEU A O 1
ATOM 4379 N N . LYS A 1 557 ? -23.981 -37.040 -21.005 1.00 36.97 557 LYS A N 1
ATOM 4380 C CA . LYS A 1 557 ? -24.440 -38.419 -21.059 1.00 36.97 557 LYS A CA 1
ATOM 4381 C C . LYS A 1 557 ? -24.082 -38.868 -22.467 1.00 36.97 557 LYS A C 1
ATOM 4383 O O . LYS A 1 557 ? -24.822 -38.602 -23.411 1.00 36.97 557 LYS A O 1
ATOM 4388 N N . SER A 1 558 ? -22.912 -39.481 -22.615 1.00 35.94 558 SER A N 1
ATOM 4389 C CA . SER A 1 558 ? -22.603 -40.330 -23.749 1.00 35.94 558 SER A CA 1
ATOM 4390 C C . SER A 1 558 ? -23.691 -41.394 -23.762 1.00 35.94 558 SER A C 1
ATOM 4392 O O . SER A 1 558 ? -23.713 -42.307 -22.940 1.00 35.94 558 SER A O 1
ATOM 4394 N N . GLY A 1 559 ? -24.684 -41.190 -24.622 1.00 34.19 559 GLY A N 1
ATOM 4395 C CA . GLY A 1 559 ? -25.782 -42.117 -24.793 1.00 34.19 559 GLY A CA 1
ATOM 4396 C C . GLY A 1 559 ? -25.243 -43.431 -25.335 1.00 34.19 559 GLY A C 1
ATOM 4397 O O . GLY A 1 559 ? -25.096 -43.581 -26.542 1.00 34.19 559 GLY A O 1
ATOM 4398 N N . SER A 1 560 ? -24.980 -44.402 -24.460 1.00 33.59 560 SER A N 1
ATOM 4399 C CA . SER A 1 560 ? -25.047 -45.807 -24.847 1.00 33.59 560 SER A CA 1
ATOM 4400 C C . SER A 1 560 ? -26.528 -46.168 -24.923 1.00 33.59 560 SER A C 1
ATOM 4402 O O . SER A 1 560 ? -27.138 -46.607 -23.947 1.00 33.59 560 SER A O 1
ATOM 4404 N N . GLY A 1 561 ? -27.125 -45.879 -26.075 1.00 34.91 561 GLY A N 1
ATOM 4405 C CA . GLY A 1 561 ? -28.435 -46.392 -26.430 1.00 34.91 561 GLY A CA 1
ATOM 4406 C C . GLY A 1 561 ? -28.374 -47.910 -26.562 1.00 34.91 561 GLY A C 1
ATOM 4407 O O . GLY A 1 561 ? -27.769 -48.427 -27.495 1.00 34.91 561 GLY A O 1
ATOM 4408 N N . SER A 1 562 ? -29.036 -48.614 -25.653 1.00 34.78 562 SER A N 1
ATOM 4409 C CA . SER A 1 562 ? -29.600 -49.933 -25.916 1.00 34.78 562 SER A CA 1
ATOM 4410 C C . SER A 1 562 ? -31.118 -49.808 -25.798 1.00 34.78 562 SER A C 1
ATOM 4412 O O . SER A 1 562 ? -31.652 -49.283 -24.824 1.00 34.78 562 SER A O 1
ATOM 4414 N N . GLY A 1 563 ? -31.779 -50.165 -26.896 1.00 32.09 563 GLY A N 1
ATOM 4415 C CA . GLY A 1 563 ? -33.178 -49.888 -27.190 1.00 32.09 563 GLY A CA 1
ATOM 4416 C C . GLY A 1 563 ? -34.216 -50.721 -26.418 1.00 32.09 563 GLY A C 1
ATOM 4417 O O . GLY A 1 563 ? -33.889 -51.396 -25.444 1.00 32.09 563 GLY A O 1
ATOM 4418 N N . PRO A 1 564 ? -35.487 -50.642 -26.855 1.00 47.59 564 PRO A N 1
ATOM 4419 C CA . PRO A 1 564 ? -36.667 -50.807 -26.009 1.00 47.59 564 PRO A CA 1
ATOM 4420 C C . PRO A 1 564 ? -37.366 -52.155 -26.207 1.00 47.59 564 PRO A C 1
ATOM 4422 O O . PRO A 1 564 ? -37.458 -52.613 -27.339 1.00 47.59 564 PRO A O 1
ATOM 4425 N N . LEU A 1 565 ? -37.990 -52.710 -25.160 1.00 32.62 565 LEU A N 1
ATOM 4426 C CA . LEU A 1 565 ? -39.110 -53.648 -25.314 1.00 32.62 565 LEU A CA 1
ATOM 4427 C C . LEU A 1 565 ? -40.122 -53.553 -24.149 1.00 32.62 565 LEU A C 1
ATOM 4429 O O . LEU A 1 565 ? -39.812 -53.856 -23.002 1.00 32.62 565 LEU A O 1
ATOM 4433 N N . THR A 1 566 ? -41.355 -53.211 -24.544 1.00 31.88 566 THR A N 1
ATOM 4434 C CA . THR A 1 566 ? -42.687 -53.607 -24.021 1.00 31.88 566 THR A CA 1
ATOM 4435 C C . THR A 1 566 ? -43.239 -53.088 -22.670 1.00 31.88 566 THR A C 1
ATOM 4437 O O . THR A 1 566 ? -42.546 -53.144 -21.659 1.00 31.88 566 THR A O 1
ATOM 4440 N N . PRO A 1 567 ? -44.530 -52.662 -22.631 1.00 45.81 567 PRO A N 1
ATOM 4441 C CA . PRO A 1 567 ? -45.279 -52.303 -21.418 1.00 45.81 567 PRO A CA 1
ATOM 4442 C C . PRO A 1 567 ? -46.208 -53.439 -20.927 1.00 45.81 567 PRO A C 1
ATOM 4444 O O . PRO A 1 567 ? -46.539 -54.346 -21.693 1.00 45.81 567 PRO A O 1
ATOM 4447 N N . PRO A 1 568 ? -46.698 -53.361 -19.676 1.00 40.84 568 PRO A N 1
ATOM 4448 C CA . PRO A 1 568 ? -48.155 -53.263 -19.465 1.00 40.84 568 PRO A CA 1
ATOM 4449 C C . PRO A 1 568 ? -48.515 -52.225 -18.372 1.00 40.84 568 PRO A C 1
ATOM 4451 O O . PRO A 1 568 ? -47.773 -52.033 -17.419 1.00 40.84 568 PRO A O 1
ATOM 4454 N N . LEU A 1 569 ? -49.508 -51.352 -18.579 1.00 31.75 569 LEU A N 1
ATOM 4455 C CA . LEU A 1 569 ? -50.955 -51.532 -18.329 1.00 31.75 569 LEU A CA 1
ATOM 4456 C C . LEU A 1 569 ? -51.343 -51.654 -16.836 1.00 31.75 569 LEU A C 1
ATOM 4458 O O . LEU A 1 569 ? -50.994 -52.623 -16.173 1.00 31.75 569 LEU A O 1
ATOM 4462 N N . GLY A 1 570 ? -52.157 -50.689 -16.379 1.00 28.70 570 GLY A N 1
ATOM 4463 C CA . GLY A 1 570 ? -52.839 -50.621 -15.073 1.00 28.70 570 GLY A CA 1
ATOM 4464 C C . GLY A 1 570 ? -52.284 -49.480 -14.210 1.00 28.70 570 GLY A C 1
ATOM 4465 O O . GLY A 1 570 ? -51.114 -49.496 -13.871 1.00 28.70 570 GLY A O 1
ATOM 4466 N N . GLY A 1 571 ? -52.986 -48.405 -13.852 1.00 29.20 571 GLY A N 1
ATOM 4467 C CA . GLY A 1 571 ? -54.417 -48.196 -13.640 1.00 29.20 571 GLY A CA 1
ATOM 4468 C C . GLY A 1 571 ? -54.594 -47.727 -12.190 1.00 29.20 571 GLY A C 1
ATOM 4469 O O . GLY A 1 571 ? -54.259 -48.478 -11.283 1.00 29.20 571 GLY A O 1
ATOM 4470 N N . GLY A 1 572 ? -55.082 -46.502 -11.955 1.00 27.47 572 GLY A N 1
ATOM 4471 C CA . GLY A 1 572 ? -55.454 -46.062 -10.602 1.00 27.47 572 GLY A CA 1
ATOM 4472 C C . GLY A 1 572 ? -55.340 -44.561 -10.342 1.00 27.47 572 GLY A C 1
ATOM 4473 O O . GLY A 1 572 ? -54.272 -44.056 -10.017 1.00 27.47 572 GLY A O 1
ATOM 4474 N N . LEU A 1 573 ? -56.473 -43.872 -10.460 1.00 32.88 573 LEU A N 1
ATOM 4475 C CA . LEU A 1 573 ? -56.740 -42.535 -9.927 1.00 32.88 573 LEU A CA 1
ATOM 4476 C C . LEU A 1 573 ? -57.042 -42.601 -8.412 1.00 32.88 573 LEU A C 1
ATOM 4478 O O . LEU A 1 573 ? -57.582 -43.609 -7.964 1.00 32.88 573 LEU A O 1
ATOM 4482 N N . ILE A 1 574 ? -56.838 -41.463 -7.722 1.00 32.16 574 ILE A N 1
ATOM 4483 C CA . ILE A 1 574 ? -57.558 -40.883 -6.547 1.00 32.16 574 ILE A CA 1
ATOM 4484 C C . ILE A 1 574 ? -56.621 -40.452 -5.379 1.00 32.16 574 ILE A C 1
ATOM 4486 O O . ILE A 1 574 ? -55.604 -41.103 -5.156 1.00 32.16 574 ILE A O 1
ATOM 4490 N N . PRO A 1 575 ? -56.914 -39.318 -4.683 1.00 40.12 575 PRO A N 1
ATOM 4491 C CA . PRO A 1 575 ? -55.952 -38.464 -3.976 1.00 40.12 575 PRO A CA 1
ATOM 4492 C C . PRO A 1 575 ? -56.143 -38.463 -2.422 1.00 40.12 575 PRO A C 1
ATOM 4494 O O . PRO A 1 575 ? -56.375 -39.535 -1.873 1.00 40.12 575 PRO A O 1
ATOM 4497 N N . PRO A 1 576 ? -55.932 -37.355 -1.667 1.00 47.81 576 PRO A N 1
ATOM 4498 C CA . PRO A 1 576 ? -55.012 -37.266 -0.528 1.00 47.81 576 PRO A CA 1
ATOM 4499 C C . PRO A 1 576 ? -55.663 -37.396 0.871 1.00 47.81 576 PRO A C 1
ATOM 4501 O O . PRO A 1 576 ? -56.832 -37.085 1.076 1.00 47.81 576 PRO A O 1
ATOM 4504 N N . GLY A 1 577 ? -54.855 -37.759 1.869 1.00 30.36 577 GLY A N 1
ATOM 4505 C CA . GLY A 1 577 ? -55.177 -37.772 3.310 1.00 30.36 577 GLY A CA 1
ATOM 4506 C C . GLY A 1 577 ? -54.137 -38.652 4.013 1.00 30.36 577 GLY A C 1
ATOM 4507 O O . GLY A 1 577 ? -53.767 -39.677 3.462 1.00 30.36 577 GLY A O 1
ATOM 4508 N N . GLY A 1 578 ? -53.493 -38.318 5.129 1.00 30.44 578 GLY A N 1
ATOM 4509 C CA . GLY A 1 578 ? -53.954 -37.682 6.360 1.00 30.44 578 GLY A CA 1
ATOM 4510 C C . GLY A 1 578 ? -53.576 -38.636 7.513 1.00 30.44 578 GLY A C 1
ATOM 4511 O O . GLY A 1 578 ? -53.932 -39.807 7.453 1.00 30.44 578 GLY A O 1
ATOM 4512 N N . GLY A 1 579 ? -52.845 -38.163 8.531 1.00 28.27 579 GLY A N 1
ATOM 4513 C CA . GLY A 1 579 ? -52.491 -38.922 9.752 1.00 28.27 579 GLY A CA 1
ATOM 4514 C C . GLY A 1 579 ? -51.001 -38.798 10.108 1.00 28.27 579 GLY A C 1
ATOM 4515 O O . GLY A 1 579 ? -50.156 -39.319 9.396 1.00 28.27 579 GLY A O 1
ATOM 4516 N N . LEU A 1 580 ? -50.600 -37.922 11.037 1.00 31.88 580 LEU A N 1
ATOM 4517 C CA . LEU A 1 580 ? -50.565 -38.111 12.503 1.00 31.88 580 LEU A CA 1
ATOM 4518 C C . LEU A 1 580 ? -49.714 -39.312 12.959 1.00 31.88 580 LEU A C 1
ATOM 4520 O O . LEU A 1 580 ? -50.192 -40.439 12.966 1.00 31.88 580 LEU A O 1
ATOM 4524 N N . THR A 1 581 ? -48.480 -39.052 13.413 1.00 32.06 581 THR A N 1
ATOM 4525 C CA . THR A 1 581 ? -47.988 -39.285 14.799 1.00 32.06 581 THR A CA 1
ATOM 4526 C C . THR A 1 581 ? -46.470 -39.008 14.916 1.00 32.06 581 THR A C 1
ATOM 4528 O O . THR A 1 581 ? -45.742 -39.242 13.953 1.00 32.06 581 THR A O 1
ATOM 4531 N N . PRO A 1 582 ? -45.973 -38.499 16.067 1.00 38.97 582 PRO A N 1
ATOM 4532 C CA . PRO A 1 582 ? -44.551 -38.248 16.327 1.00 38.97 582 PRO A CA 1
ATOM 4533 C C . PRO A 1 582 ? -43.927 -39.291 17.282 1.00 38.97 582 PRO A C 1
ATOM 4535 O O . PRO A 1 582 ? -44.643 -39.935 18.049 1.00 38.97 582 PRO A O 1
ATOM 4538 N N . PRO A 1 583 ? -42.587 -39.372 17.344 1.00 36.94 583 PRO A N 1
ATOM 4539 C CA . PRO A 1 583 ? -41.899 -39.666 18.606 1.00 36.94 583 PRO A CA 1
ATOM 4540 C C . PRO A 1 583 ? -40.701 -38.712 18.799 1.00 36.94 583 PRO A C 1
ATOM 4542 O O . PRO A 1 583 ? -40.063 -38.307 17.838 1.00 36.94 583 PRO A O 1
ATOM 4545 N N . GLY A 1 584 ? -40.279 -38.279 19.979 1.00 27.94 584 GLY A N 1
ATOM 4546 C CA . GLY A 1 584 ? -40.607 -38.596 21.360 1.00 27.94 584 GLY A CA 1
ATOM 4547 C C . GLY A 1 584 ? -39.518 -37.912 22.200 1.00 27.94 584 GLY A C 1
ATOM 4548 O O . GLY A 1 584 ? -38.333 -38.063 21.912 1.00 27.94 584 GLY A O 1
ATOM 4549 N N . TYR A 1 585 ? -39.921 -37.098 23.175 1.00 31.27 585 TYR A N 1
ATOM 4550 C CA . TYR A 1 585 ? -39.030 -36.393 24.102 1.00 31.27 585 TYR A CA 1
ATOM 4551 C C . TYR A 1 585 ? -38.516 -37.344 25.196 1.00 31.27 585 TYR A C 1
ATOM 4553 O O . TYR A 1 585 ? -39.302 -38.088 25.780 1.00 31.27 585 TYR A O 1
ATOM 4561 N N . GLY A 1 586 ? -37.219 -37.265 25.509 1.00 30.02 586 GLY A N 1
ATOM 4562 C CA . GLY A 1 586 ? -36.605 -37.822 26.722 1.00 30.02 586 GLY A CA 1
ATOM 4563 C C . GLY A 1 586 ? -36.296 -36.714 27.754 1.00 30.02 586 GLY A C 1
ATOM 4564 O O . GLY A 1 586 ? -35.992 -35.596 27.336 1.00 30.02 586 GLY A O 1
ATOM 4565 N N . PRO A 1 587 ? -36.408 -36.977 29.073 1.00 36.91 587 PRO A N 1
ATOM 4566 C CA . PRO A 1 587 ? -36.496 -35.952 30.125 1.00 36.91 587 PRO A CA 1
ATOM 4567 C C . PRO A 1 587 ? -35.143 -35.469 30.706 1.00 36.91 587 PRO A C 1
ATOM 4569 O O . PRO A 1 587 ? -34.114 -36.111 30.492 1.00 36.91 587 PRO A O 1
ATOM 4572 N N . PRO A 1 588 ? -35.146 -34.350 31.470 1.00 34.94 588 PRO A N 1
ATOM 4573 C CA . PRO A 1 588 ? -33.946 -33.661 31.945 1.00 34.94 588 PRO A CA 1
ATOM 4574 C C . PRO A 1 588 ? -33.450 -34.166 33.311 1.00 34.94 588 PRO A C 1
ATOM 4576 O O . PRO A 1 588 ? -34.232 -34.408 34.231 1.00 34.94 588 PRO A O 1
ATOM 4579 N N . GLY A 1 589 ? -32.127 -34.259 33.455 1.00 30.44 589 GLY A N 1
ATOM 4580 C CA . GLY A 1 589 ? -31.453 -34.544 34.721 1.00 30.44 589 GLY A CA 1
ATOM 4581 C C . GLY A 1 589 ? -31.268 -33.282 35.567 1.00 30.44 589 GLY A C 1
ATOM 4582 O O . GLY A 1 589 ? -30.541 -32.370 35.182 1.00 30.44 589 GLY A O 1
ATOM 4583 N N . LEU A 1 590 ? -31.933 -33.261 36.722 1.00 33.62 590 LEU A N 1
ATOM 4584 C CA . LEU A 1 590 ? -31.765 -32.309 37.820 1.00 33.62 590 LEU A CA 1
ATOM 4585 C C . LEU A 1 590 ? -30.485 -32.599 38.618 1.00 33.62 590 LEU A C 1
ATOM 4587 O O . LEU A 1 590 ? -30.242 -33.739 39.008 1.00 33.62 590 LEU A O 1
ATOM 4591 N N . GLY A 1 591 ? -29.740 -31.546 38.958 1.00 28.77 591 GLY A N 1
ATOM 4592 C CA . GLY A 1 591 ? -28.680 -31.580 39.963 1.00 28.77 591 GLY A CA 1
ATOM 4593 C C . GLY A 1 591 ? -28.350 -30.179 40.486 1.00 28.77 591 GLY A C 1
ATOM 4594 O O . GLY A 1 591 ? -27.769 -29.364 39.779 1.00 28.77 591 GLY A O 1
ATOM 4595 N N . THR A 1 592 ? -28.718 -29.916 41.735 1.00 31.59 592 THR A N 1
ATOM 4596 C CA . THR A 1 592 ? -28.348 -28.770 42.593 1.00 31.59 592 THR A CA 1
ATOM 4597 C C . THR A 1 592 ? -28.318 -29.286 44.045 1.00 31.59 592 THR A C 1
ATOM 4599 O O . THR A 1 592 ? -28.892 -30.346 44.301 1.00 31.59 592 THR A O 1
ATOM 4602 N N . PRO A 1 593 ? -27.832 -28.536 45.055 1.00 41.91 593 PRO A N 1
ATOM 4603 C CA . PRO A 1 593 ? -26.663 -27.650 45.130 1.00 41.91 593 PRO A CA 1
ATOM 4604 C C . PRO A 1 593 ? -25.826 -27.901 46.421 1.00 41.91 593 PRO A C 1
ATOM 4606 O O . PRO A 1 593 ? -26.269 -28.563 47.355 1.00 41.91 593 PRO A O 1
ATOM 4609 N N . GLY A 1 594 ? -24.646 -27.285 46.536 1.00 28.84 594 GLY A N 1
ATOM 4610 C CA . GLY A 1 594 ? -23.921 -27.132 47.812 1.00 28.84 594 GLY A CA 1
ATOM 4611 C C . GLY A 1 594 ? -22.430 -26.897 47.574 1.00 28.84 594 GLY A C 1
ATOM 4612 O O . GLY A 1 594 ? -21.874 -27.460 46.644 1.00 28.84 594 GLY A O 1
ATOM 4613 N N . GLY A 1 595 ? -21.693 -26.071 48.306 1.00 30.08 595 GLY A N 1
ATOM 4614 C CA . GLY A 1 595 ? -21.970 -25.144 49.397 1.00 30.08 595 GLY A CA 1
ATOM 4615 C C . GLY A 1 595 ? -20.771 -24.183 49.478 1.00 30.08 595 GLY A C 1
ATOM 4616 O O . GLY A 1 595 ? -19.695 -24.488 48.965 1.00 30.08 595 GLY A O 1
ATOM 4617 N N . GLY A 1 596 ? -20.972 -22.991 50.036 1.00 30.05 596 GLY A N 1
ATOM 4618 C CA . GLY A 1 596 ? -19.935 -21.961 50.109 1.00 30.05 596 GLY A CA 1
ATOM 4619 C C . GLY A 1 596 ? -18.873 -22.230 51.172 1.00 30.05 596 GLY A C 1
ATOM 4620 O O . GLY A 1 596 ? -19.136 -22.958 52.118 1.00 30.05 596 GLY A O 1
ATOM 4621 N N . LEU A 1 597 ? -17.723 -21.562 51.042 1.00 31.53 597 LEU A N 1
ATOM 4622 C CA . LEU A 1 597 ? -16.915 -21.028 52.140 1.00 31.53 597 LEU A CA 1
ATOM 4623 C C . LEU A 1 597 ? -16.038 -19.871 51.614 1.00 31.53 597 LEU A C 1
ATOM 4625 O O . LEU A 1 597 ? -15.620 -19.840 50.460 1.00 31.53 597 LEU A O 1
ATOM 4629 N N . THR A 1 598 ? -15.855 -18.895 52.495 1.00 32.72 598 THR A N 1
ATOM 4630 C CA . THR A 1 598 ? -15.228 -17.566 52.385 1.00 32.72 598 THR A CA 1
ATOM 4631 C C . THR A 1 598 ? -13.680 -17.584 52.320 1.00 32.72 598 THR A C 1
ATOM 4633 O O . THR A 1 598 ? -13.084 -18.648 52.477 1.00 32.72 598 THR A O 1
ATOM 4636 N N . PRO A 1 599 ? -13.009 -16.429 52.086 1.00 42.62 599 PRO A N 1
ATOM 4637 C CA . PRO A 1 599 ? -11.658 -16.347 51.517 1.00 42.62 599 PRO A CA 1
ATOM 4638 C C . PRO A 1 599 ? -10.552 -16.129 52.567 1.00 42.62 599 PRO A C 1
ATOM 4640 O O . PRO A 1 599 ? -10.847 -15.739 53.698 1.00 42.62 599 PRO A O 1
ATOM 4643 N N . PRO A 1 600 ? -9.272 -16.205 52.160 1.00 37.84 600 PRO A N 1
ATOM 4644 C CA . PRO A 1 600 ? -8.227 -15.408 52.785 1.00 37.84 600 PRO A CA 1
ATOM 4645 C C . PRO A 1 600 ? -7.568 -14.456 51.778 1.00 37.84 600 PRO A C 1
ATOM 4647 O O . PRO A 1 600 ? -7.278 -14.806 50.635 1.00 37.84 600 PRO A O 1
ATOM 4650 N N . GLY A 1 601 ? -7.346 -13.225 52.231 1.00 29.11 601 GLY A N 1
ATOM 4651 C CA . GLY A 1 601 ? -6.562 -12.225 51.521 1.00 29.11 601 GLY A CA 1
ATOM 4652 C C . GLY A 1 601 ? -5.069 -12.253 51.865 1.00 29.11 601 GLY A C 1
ATOM 4653 O O . GLY A 1 601 ? -4.613 -13.053 52.677 1.00 29.11 601 GLY A O 1
ATOM 4654 N N . LEU A 1 602 ? -4.401 -11.240 51.299 1.00 33.53 602 LEU A N 1
ATOM 4655 C CA . LEU A 1 602 ? -3.067 -10.685 51.577 1.00 33.53 602 LEU A CA 1
ATOM 4656 C C . LEU A 1 602 ? -1.860 -11.258 50.810 1.00 33.53 602 LEU A C 1
ATOM 4658 O O . LEU A 1 602 ? -1.390 -12.358 51.072 1.00 33.53 602 LEU A O 1
ATOM 4662 N N . GLY A 1 603 ? -1.260 -10.369 50.004 1.00 29.28 603 GLY A N 1
ATOM 4663 C CA . GLY A 1 603 ? 0.198 -10.198 49.935 1.00 29.28 603 GLY A CA 1
ATOM 4664 C C . GLY A 1 603 ? 0.838 -10.354 48.547 1.00 29.28 603 GLY A C 1
ATOM 4665 O O . GLY A 1 603 ? 0.690 -11.413 47.944 1.00 29.28 603 GLY A O 1
ATOM 4666 N N . PRO A 1 604 ? 1.592 -9.355 48.039 1.00 40.78 604 PRO A N 1
ATOM 4667 C CA . PRO A 1 604 ? 2.372 -9.484 46.808 1.00 40.78 604 PRO A CA 1
ATOM 4668 C C . PRO A 1 604 ? 3.766 -10.073 47.107 1.00 40.78 604 PRO A C 1
ATOM 4670 O O . PRO A 1 604 ? 4.354 -9.711 48.130 1.00 40.78 604 PRO A O 1
ATOM 4673 N N . PRO A 1 605 ? 4.366 -10.905 46.234 1.00 37.03 605 PRO A N 1
ATOM 4674 C CA . PRO A 1 605 ? 5.762 -11.284 46.388 1.00 37.03 605 PRO A CA 1
ATOM 4675 C C . PRO A 1 605 ? 6.674 -10.442 45.485 1.00 37.03 605 PRO A C 1
ATOM 4677 O O . PRO A 1 605 ? 6.480 -10.339 44.274 1.00 37.03 605 PRO A O 1
ATOM 4680 N N . GLY A 1 606 ? 7.688 -9.844 46.114 1.00 30.83 606 GLY A N 1
ATOM 4681 C CA . GLY A 1 606 ? 8.887 -9.326 45.458 1.00 30.83 606 GLY A CA 1
ATOM 4682 C C . GLY A 1 606 ? 9.858 -10.442 45.023 1.00 30.83 606 GLY A C 1
ATOM 4683 O O . GLY A 1 606 ? 9.551 -11.626 45.165 1.00 30.83 606 GLY A O 1
ATOM 4684 N N . PRO A 1 607 ? 11.032 -10.074 44.476 1.00 39.81 607 PRO A N 1
ATOM 4685 C CA . PRO A 1 607 ? 11.836 -10.945 43.627 1.00 39.81 607 PRO A CA 1
ATOM 4686 C C . PRO A 1 607 ? 12.887 -11.739 44.417 1.00 39.81 607 PRO A C 1
ATOM 4688 O O . PRO A 1 607 ? 13.630 -11.181 45.221 1.00 39.81 607 PRO A O 1
ATOM 4691 N N . GLY A 1 608 ? 13.005 -13.039 44.142 1.00 29.27 608 GLY A N 1
ATOM 4692 C CA . GLY A 1 608 ? 14.071 -13.881 44.688 1.00 29.27 608 GLY A CA 1
ATOM 4693 C C . GLY A 1 608 ? 13.955 -15.322 44.198 1.00 29.27 608 GLY A C 1
ATOM 4694 O O . GLY A 1 608 ? 12.918 -15.952 44.371 1.00 29.27 608 GLY A O 1
ATOM 4695 N N . GLY A 1 609 ? 14.997 -15.810 43.524 1.00 30.77 609 GLY A N 1
ATOM 4696 C CA . GLY A 1 609 ? 15.006 -17.105 42.844 1.00 30.77 609 GLY A CA 1
ATOM 4697 C C . GLY A 1 609 ? 15.250 -18.323 43.734 1.00 30.77 609 GLY A C 1
ATOM 4698 O O . GLY A 1 609 ? 15.669 -18.188 44.871 1.00 30.77 609 GLY A O 1
ATOM 4699 N N . PHE A 1 610 ? 15.056 -19.504 43.146 1.00 27.86 610 PHE A N 1
ATOM 4700 C CA . PHE A 1 610 ? 15.603 -20.820 43.514 1.00 27.86 610 PHE A CA 1
ATOM 4701 C C . PHE A 1 610 ? 15.552 -21.669 42.220 1.00 27.86 610 PHE A C 1
ATOM 4703 O O . PHE A 1 610 ? 14.589 -21.583 41.468 1.00 27.86 610 PHE A O 1
ATOM 4710 N N . ALA A 1 611 ? 16.672 -22.204 41.730 1.00 29.83 611 ALA A N 1
ATOM 4711 C CA . ALA A 1 611 ? 17.283 -23.496 42.065 1.00 29.83 611 ALA A CA 1
ATOM 4712 C C . ALA A 1 611 ? 16.646 -24.715 41.355 1.00 29.83 611 ALA A C 1
ATOM 4714 O O . ALA A 1 611 ? 15.506 -25.070 41.608 1.00 29.83 611 ALA A O 1
ATOM 4715 N N . GLY A 1 612 ? 17.467 -25.353 40.507 1.00 28.31 612 GLY A N 1
ATOM 4716 C CA . GLY A 1 612 ? 17.621 -26.805 40.331 1.00 28.31 612 GLY A CA 1
ATOM 4717 C C . GLY A 1 612 ? 16.397 -27.673 40.021 1.00 28.31 612 GLY A C 1
ATOM 4718 O O . GLY A 1 612 ? 15.680 -28.075 40.928 1.00 28.31 612 GLY A O 1
ATOM 4719 N N . GLY A 1 613 ? 16.279 -28.116 38.765 1.00 28.86 613 GLY A N 1
ATOM 4720 C CA . GLY A 1 613 ? 15.402 -29.218 38.360 1.00 28.86 613 GLY A CA 1
ATOM 4721 C C . GLY A 1 613 ? 16.035 -30.044 37.238 1.00 28.86 613 GLY A C 1
ATOM 4722 O O . GLY A 1 613 ? 16.513 -29.495 36.251 1.00 28.86 613 GLY A O 1
ATOM 4723 N N . SER A 1 614 ? 16.095 -31.354 37.454 1.00 30.17 614 SER A N 1
ATOM 4724 C CA . SER A 1 614 ? 16.870 -32.362 36.729 1.00 30.17 614 SER A CA 1
ATOM 4725 C C . SER A 1 614 ? 16.425 -32.632 35.287 1.00 30.17 614 SER A C 1
ATOM 4727 O O . SER A 1 614 ? 15.244 -32.593 34.956 1.00 30.17 614 SER A O 1
ATOM 4729 N N . ALA A 1 615 ? 17.405 -32.988 34.454 1.00 28.88 615 ALA A N 1
ATOM 4730 C CA . ALA A 1 615 ? 17.246 -33.424 33.073 1.00 28.88 615 ALA A CA 1
ATOM 4731 C C . ALA A 1 615 ? 16.700 -34.862 32.971 1.00 28.88 615 ALA A C 1
ATOM 4733 O O . ALA A 1 615 ? 17.235 -35.779 33.594 1.00 28.88 615 ALA A O 1
ATOM 4734 N N . LEU A 1 616 ? 15.698 -35.059 32.112 1.00 30.59 616 LEU A N 1
ATOM 4735 C CA . LEU A 1 616 ? 15.317 -36.350 31.539 1.00 30.59 616 LEU A CA 1
ATOM 4736 C C . LEU A 1 616 ? 15.476 -36.237 30.018 1.00 30.59 616 LEU A C 1
ATOM 4738 O O . LEU A 1 616 ? 14.812 -35.424 29.379 1.00 30.59 616 LEU A O 1
ATOM 4742 N N . GLY A 1 617 ? 16.415 -37.000 29.456 1.00 29.11 617 GLY A N 1
ATOM 4743 C CA . GLY A 1 617 ? 16.659 -37.062 28.015 1.00 29.11 617 GLY A CA 1
ATOM 4744 C C . GLY A 1 617 ? 15.629 -37.943 27.290 1.00 29.11 617 GLY A C 1
ATOM 4745 O O . GLY A 1 617 ? 15.119 -38.891 27.891 1.00 29.11 617 GLY A O 1
ATOM 4746 N N . PRO A 1 618 ? 15.318 -37.663 26.011 1.00 34.41 618 PRO A N 1
ATOM 4747 C CA . PRO A 1 618 ? 14.407 -38.484 25.218 1.00 34.41 618 PRO A CA 1
ATOM 4748 C C . PRO A 1 618 ? 15.079 -39.767 24.673 1.00 34.41 618 PRO A C 1
ATOM 4750 O O . PRO A 1 618 ? 16.302 -39.802 24.508 1.00 34.41 618 PRO A O 1
ATOM 4753 N N . PRO A 1 619 ? 14.293 -40.827 24.386 1.00 31.08 619 PRO A N 1
ATOM 4754 C CA . PRO A 1 619 ? 14.794 -42.140 23.980 1.00 31.08 619 PRO A CA 1
ATOM 4755 C C . PRO A 1 619 ? 15.232 -42.197 22.507 1.00 31.08 619 PRO A C 1
ATOM 4757 O O . PRO A 1 619 ? 14.692 -41.508 21.643 1.00 31.08 619 PRO A O 1
ATOM 4760 N N . ALA A 1 620 ? 16.209 -43.065 22.235 1.00 28.33 620 ALA A N 1
ATOM 4761 C CA . ALA A 1 620 ? 16.773 -43.337 20.916 1.00 28.33 620 ALA A CA 1
ATOM 4762 C C . ALA A 1 620 ? 15.798 -44.091 19.987 1.00 28.33 620 ALA A C 1
ATOM 4764 O O . ALA A 1 620 ? 15.098 -45.007 20.418 1.00 28.33 620 ALA A O 1
ATOM 4765 N N . LEU A 1 621 ? 15.812 -43.736 18.697 1.00 32.28 621 LEU A N 1
ATOM 4766 C CA . LEU A 1 621 ? 15.116 -44.438 17.611 1.00 32.28 621 LEU A CA 1
ATOM 4767 C C . LEU A 1 621 ? 16.060 -45.429 16.888 1.00 32.28 621 LEU A C 1
ATOM 4769 O O . LEU A 1 621 ? 17.265 -45.174 16.819 1.00 32.28 621 LEU A O 1
ATOM 4773 N N . PRO A 1 622 ? 15.539 -46.548 16.342 1.00 33.72 622 PRO A N 1
ATOM 4774 C CA . PRO A 1 622 ? 16.332 -47.596 15.689 1.00 33.72 622 PRO A CA 1
ATOM 4775 C C . PRO A 1 622 ? 16.759 -47.233 14.247 1.00 33.72 622 PRO A C 1
ATOM 4777 O O . PRO A 1 622 ? 16.106 -46.413 13.598 1.00 33.72 622 PRO A O 1
ATOM 4780 N N . PRO A 1 623 ? 17.833 -47.853 13.712 1.00 31.80 623 PRO A N 1
ATOM 4781 C CA . PRO A 1 623 ? 18.389 -47.515 12.403 1.00 31.80 623 PRO A CA 1
ATOM 4782 C C . PRO A 1 623 ? 17.549 -48.101 11.256 1.00 31.80 623 PRO A C 1
ATOM 4784 O O . PRO A 1 623 ? 17.374 -49.315 11.148 1.00 31.80 623 PRO A O 1
ATOM 4787 N N . GLY A 1 624 ? 17.039 -47.223 10.388 1.00 29.70 624 GLY A N 1
ATOM 4788 C CA . GLY A 1 624 ? 16.316 -47.579 9.166 1.00 29.70 624 GLY A CA 1
ATOM 4789 C C . GLY A 1 624 ? 17.259 -48.020 8.045 1.00 29.70 624 GLY A C 1
ATOM 4790 O O . GLY A 1 624 ? 18.249 -47.353 7.752 1.00 29.70 624 GLY A O 1
ATOM 4791 N N . GLY A 1 625 ? 16.941 -49.167 7.442 1.00 31.48 625 GLY A N 1
ATOM 4792 C CA . GLY A 1 625 ? 17.716 -49.824 6.395 1.00 31.48 625 GLY A CA 1
ATOM 4793 C C . GLY A 1 625 ? 17.700 -49.111 5.039 1.00 31.48 625 GLY A C 1
ATOM 4794 O O . GLY A 1 625 ? 16.715 -48.506 4.626 1.00 31.48 625 GLY A O 1
ATOM 4795 N N . SER A 1 626 ? 18.831 -49.245 4.351 1.00 31.41 626 SER A N 1
ATOM 4796 C CA . SER A 1 626 ? 19.092 -48.838 2.971 1.00 31.41 626 SER A CA 1
ATOM 4797 C C . SER A 1 626 ? 18.299 -49.703 1.980 1.00 31.41 626 SER A C 1
ATOM 4799 O O . SER A 1 626 ? 18.451 -50.926 1.967 1.00 31.41 626 SER A O 1
ATOM 4801 N N . LEU A 1 627 ? 17.466 -49.073 1.147 1.00 33.69 627 LEU A N 1
ATOM 4802 C CA . LEU A 1 627 ? 16.851 -49.689 -0.031 1.00 33.69 627 LEU A CA 1
ATOM 4803 C C . LEU A 1 627 ? 17.688 -49.337 -1.268 1.00 33.69 627 LEU A C 1
ATOM 4805 O O . LEU A 1 627 ? 17.980 -48.170 -1.523 1.00 33.69 627 LEU A O 1
ATOM 4809 N N . GLY A 1 628 ? 18.101 -50.376 -1.994 1.00 36.00 628 GLY A N 1
ATOM 4810 C CA . GLY A 1 628 ? 18.986 -50.297 -3.153 1.00 36.00 628 GLY A CA 1
ATOM 4811 C C . GLY A 1 628 ? 18.359 -49.678 -4.415 1.00 36.00 628 GLY A C 1
ATOM 4812 O O . GLY A 1 628 ? 17.164 -49.381 -4.451 1.00 36.00 628 GLY A O 1
ATOM 4813 N N . PRO A 1 629 ? 19.177 -49.482 -5.464 1.00 40.69 629 PRO A N 1
ATOM 4814 C CA . PRO A 1 629 ? 18.767 -48.829 -6.705 1.00 40.69 629 PRO A CA 1
ATOM 4815 C C . PRO A 1 629 ? 17.912 -49.748 -7.602 1.00 40.69 629 PRO A C 1
ATOM 4817 O O . PRO A 1 629 ? 18.096 -50.968 -7.580 1.00 40.69 629 PRO A O 1
ATOM 4820 N N . PRO A 1 630 ? 16.997 -49.190 -8.421 1.00 40.66 630 PRO A N 1
ATOM 4821 C CA . PRO A 1 630 ? 16.178 -49.975 -9.342 1.00 40.66 630 PRO A CA 1
ATOM 4822 C C . PRO A 1 630 ? 16.996 -50.533 -10.529 1.00 40.66 630 PRO A C 1
ATOM 4824 O O . PRO A 1 630 ? 18.012 -49.939 -10.904 1.00 40.66 630 PRO A O 1
ATOM 4827 N N . PRO A 1 631 ? 16.566 -51.653 -11.151 1.00 40.03 631 PRO A N 1
ATOM 4828 C CA . PRO A 1 631 ? 17.284 -52.289 -12.251 1.00 40.03 631 PRO A CA 1
ATOM 4829 C C . PRO A 1 631 ? 17.109 -51.539 -13.577 1.00 40.03 631 PRO A C 1
ATOM 4831 O O . PRO A 1 631 ? 16.060 -50.958 -13.856 1.00 40.03 631 PRO A O 1
ATOM 4834 N N . GLY A 1 632 ? 18.162 -51.593 -14.395 1.00 35.75 632 GLY A N 1
ATOM 4835 C CA . GLY A 1 632 ? 18.291 -50.917 -15.682 1.00 35.75 632 GLY A CA 1
ATOM 4836 C C . GLY A 1 632 ? 17.295 -51.363 -16.755 1.00 35.75 632 GLY A C 1
ATOM 4837 O O . GLY A 1 632 ? 16.894 -52.524 -16.833 1.00 35.75 632 GLY A O 1
ATOM 4838 N N . GLY A 1 633 ? 16.925 -50.396 -17.597 1.00 35.44 633 GLY A N 1
ATOM 4839 C CA . GLY A 1 633 ? 16.071 -50.577 -18.765 1.00 35.44 633 GLY A CA 1
ATOM 4840 C C . GLY A 1 633 ? 16.756 -51.350 -19.894 1.00 35.44 633 GLY A C 1
ATOM 4841 O O . GLY A 1 633 ? 17.953 -51.201 -20.143 1.00 35.44 633 GLY A O 1
ATOM 4842 N N . ALA A 1 634 ? 15.962 -52.175 -20.571 1.00 40.91 634 ALA A N 1
ATOM 4843 C CA . ALA A 1 634 ? 16.351 -52.951 -21.740 1.00 40.91 634 ALA A CA 1
ATOM 4844 C C . ALA A 1 634 ? 16.488 -52.069 -23.006 1.00 40.91 634 ALA A C 1
ATOM 4846 O O . ALA A 1 634 ? 15.788 -51.059 -23.128 1.00 40.91 634 ALA A O 1
ATOM 4847 N N . PRO A 1 635 ? 17.373 -52.442 -23.950 1.00 48.44 635 PRO A N 1
ATOM 4848 C CA . PRO A 1 635 ? 17.607 -51.717 -25.196 1.00 48.44 635 PRO A CA 1
ATOM 4849 C C . PRO A 1 635 ? 16.491 -51.949 -26.227 1.00 48.44 635 PRO A C 1
ATOM 4851 O O . PRO A 1 635 ? 15.852 -52.998 -26.257 1.00 48.44 635 PRO A O 1
ATOM 4854 N N . GLY A 1 636 ? 16.262 -50.923 -27.048 1.00 40.59 636 GLY A N 1
ATOM 4855 C CA . GLY A 1 636 ? 15.075 -50.754 -27.879 1.00 40.59 636 GLY A CA 1
ATOM 4856 C C . GLY A 1 636 ? 14.946 -51.666 -29.098 1.00 40.59 636 GLY A C 1
ATOM 4857 O O . GLY A 1 636 ? 15.925 -52.087 -29.713 1.00 40.59 636 GLY A O 1
ATOM 4858 N N . GLU A 1 637 ? 13.688 -51.881 -29.479 1.00 37.34 637 GLU A N 1
ATOM 4859 C CA . GLU A 1 637 ? 13.291 -52.442 -30.767 1.00 37.34 637 GLU A CA 1
ATOM 4860 C C . GLU A 1 637 ? 13.024 -51.323 -31.799 1.00 37.34 637 GLU A C 1
ATOM 4862 O O . GLU A 1 637 ? 12.420 -50.300 -31.455 1.00 37.34 637 GLU A O 1
ATOM 4867 N N . PRO A 1 638 ? 13.429 -51.491 -33.073 1.00 48.91 638 PRO A N 1
ATOM 4868 C CA . PRO A 1 638 ? 13.124 -50.551 -34.150 1.00 48.91 638 PRO A CA 1
ATOM 4869 C C . PRO A 1 638 ? 11.663 -50.699 -34.606 1.00 48.91 638 PRO A C 1
ATOM 4871 O O . PRO A 1 638 ? 11.274 -51.713 -35.186 1.00 48.91 638 PRO A O 1
ATOM 4874 N N . GLY A 1 639 ? 10.849 -49.672 -34.358 1.00 41.38 639 GLY A N 1
ATOM 4875 C CA . GLY A 1 639 ? 9.446 -49.622 -34.771 1.00 41.38 639 GLY A CA 1
ATOM 4876 C C . GLY A 1 639 ? 9.266 -49.401 -36.277 1.00 41.38 639 GLY A C 1
ATOM 4877 O O . GLY A 1 639 ? 9.763 -48.429 -36.843 1.00 41.38 639 GLY A O 1
ATOM 4878 N N . MET A 1 640 ? 8.507 -50.301 -36.903 1.00 41.88 640 MET A N 1
ATOM 4879 C CA . MET A 1 640 ? 8.013 -50.218 -38.281 1.00 41.88 640 MET A CA 1
ATOM 4880 C C . MET A 1 640 ? 6.958 -49.101 -38.445 1.00 41.88 640 MET A C 1
ATOM 4882 O O . MET A 1 640 ? 6.155 -48.881 -37.534 1.00 41.88 640 MET A O 1
ATOM 4886 N N . PRO A 1 641 ? 6.894 -48.422 -39.605 1.00 49.88 641 PRO A N 1
ATOM 4887 C CA . PRO A 1 641 ? 5.922 -47.362 -39.859 1.00 49.88 641 PRO A CA 1
ATOM 4888 C C . PRO A 1 641 ? 4.529 -47.940 -40.164 1.00 49.88 641 PRO A C 1
ATOM 4890 O O . PRO A 1 641 ? 4.334 -48.589 -41.190 1.00 49.88 641 PRO A O 1
ATOM 4893 N N . TYR A 1 642 ? 3.543 -47.663 -39.305 1.00 47.69 642 TYR A N 1
ATOM 4894 C CA . TYR A 1 642 ? 2.122 -47.865 -39.617 1.00 47.69 642 TYR A CA 1
ATOM 4895 C C . TYR A 1 642 ? 1.519 -46.578 -40.207 1.00 47.69 642 TYR A C 1
ATOM 4897 O O . TYR A 1 642 ? 1.474 -45.558 -39.514 1.00 47.69 642 TYR A O 1
ATOM 4905 N N . PRO A 1 643 ? 1.014 -46.596 -41.453 1.00 50.94 643 PRO A N 1
ATOM 4906 C CA . PRO A 1 643 ? 0.270 -45.486 -42.029 1.00 50.94 643 PRO A CA 1
ATOM 4907 C C . PRO A 1 643 ? -1.236 -45.638 -41.750 1.00 50.94 643 PRO A C 1
ATOM 4909 O O . PRO A 1 643 ? -1.832 -46.657 -42.090 1.00 50.94 643 PRO A O 1
ATOM 4912 N N . GLY A 1 644 ? -1.874 -44.599 -41.192 1.00 49.31 644 GLY A N 1
ATOM 4913 C CA . GLY A 1 644 ? -3.300 -44.346 -41.457 1.00 49.31 644 GLY A CA 1
ATOM 4914 C C . GLY A 1 644 ? -4.329 -44.453 -40.323 1.00 49.31 644 GLY A C 1
ATOM 4915 O O . GLY A 1 644 ? -5.488 -44.706 -40.633 1.00 49.31 644 GLY A O 1
ATOM 4916 N N . MET A 1 645 ? -3.997 -44.219 -39.047 1.00 51.47 645 MET A N 1
ATOM 4917 C CA . MET A 1 645 ? -5.041 -44.026 -38.016 1.00 51.47 645 MET A CA 1
ATOM 4918 C C . MET A 1 645 ? -5.558 -42.569 -38.028 1.00 51.47 645 MET A C 1
ATOM 4920 O O . MET A 1 645 ? -4.773 -41.654 -37.763 1.00 51.47 645 MET A O 1
ATOM 4924 N N . PRO A 1 646 ? -6.854 -42.319 -38.315 1.00 49.47 646 PRO A N 1
ATOM 4925 C CA . PRO A 1 646 ? -7.466 -40.995 -38.214 1.00 49.47 646 PRO A CA 1
ATOM 4926 C C . PRO A 1 646 ? -7.392 -40.491 -36.771 1.00 49.47 646 PRO A C 1
ATOM 4928 O O . PRO A 1 646 ? -7.730 -41.223 -35.842 1.00 49.47 646 PRO A O 1
ATOM 4931 N N . GLY A 1 647 ? -6.928 -39.252 -36.592 1.00 48.34 647 GLY A N 1
ATOM 4932 C CA . GLY A 1 647 ? -6.565 -38.670 -35.300 1.00 48.34 647 GLY A CA 1
ATOM 4933 C C . GLY A 1 647 ? -7.628 -38.840 -34.216 1.00 48.34 647 GLY A C 1
ATOM 4934 O O . GLY A 1 647 ? -8.609 -38.099 -34.170 1.00 48.34 647 GLY A O 1
ATOM 4935 N N . MET A 1 648 ? -7.391 -39.775 -33.291 1.00 53.81 648 MET A N 1
ATOM 4936 C CA . MET A 1 648 ? -8.026 -39.733 -31.979 1.00 53.81 648 MET A CA 1
ATOM 4937 C C . MET A 1 648 ? -7.589 -38.428 -31.318 1.00 53.81 648 MET A C 1
ATOM 4939 O O . MET A 1 648 ? -6.422 -38.280 -30.957 1.00 53.81 648 MET A O 1
ATOM 4943 N N . GLY A 1 649 ? -8.514 -37.472 -31.201 1.00 56.28 649 GLY A N 1
ATOM 4944 C CA . GLY A 1 649 ? -8.272 -36.214 -30.504 1.00 56.28 649 GLY A CA 1
ATOM 4945 C C . GLY A 1 649 ? -7.667 -36.503 -29.136 1.00 56.28 649 GLY A C 1
ATOM 4946 O O . GLY A 1 649 ? -8.276 -37.190 -28.314 1.00 56.28 649 GLY A O 1
ATOM 4947 N N . THR A 1 650 ? -6.443 -36.026 -28.917 1.00 63.91 650 THR A N 1
ATOM 4948 C CA . THR A 1 650 ? -5.749 -36.155 -27.639 1.00 63.91 650 THR A CA 1
ATOM 4949 C C . THR A 1 650 ? -6.649 -35.561 -26.567 1.00 63.91 650 THR A C 1
ATOM 4951 O O . THR A 1 650 ? -6.928 -34.359 -26.591 1.00 63.91 650 THR A O 1
ATOM 4954 N N . ARG A 1 651 ? -7.150 -36.399 -25.651 1.00 62.91 651 ARG A N 1
ATOM 4955 C CA . ARG A 1 651 ? -7.852 -35.902 -24.465 1.00 62.91 651 ARG A CA 1
ATOM 4956 C C . ARG A 1 651 ? -6.937 -34.877 -23.787 1.00 62.91 651 ARG A C 1
ATOM 4958 O O . ARG A 1 651 ? -5.741 -35.159 -23.676 1.00 62.91 651 ARG A O 1
ATOM 4965 N N . PRO A 1 652 ? -7.457 -33.710 -23.368 1.00 68.25 652 PRO A N 1
ATOM 4966 C CA . PRO A 1 652 ? -6.653 -32.752 -22.625 1.00 68.25 652 PRO A CA 1
ATOM 4967 C C . PRO A 1 652 ? -6.019 -33.480 -21.439 1.00 68.25 652 PRO A C 1
ATOM 4969 O O . PRO A 1 652 ? -6.700 -34.245 -20.750 1.00 68.25 652 PRO A O 1
ATOM 4972 N N . ALA A 1 653 ? -4.707 -33.311 -21.268 1.00 76.00 653 ALA A N 1
ATOM 4973 C CA . ALA A 1 653 ? -3.984 -33.917 -20.161 1.00 76.00 653 ALA A CA 1
ATOM 4974 C C . ALA A 1 653 ? -4.688 -33.536 -18.853 1.00 76.00 653 ALA A C 1
ATOM 4976 O O . ALA A 1 653 ? -5.042 -32.370 -18.663 1.00 76.00 653 ALA A O 1
ATOM 4977 N N . ALA A 1 654 ? -4.942 -34.521 -17.988 1.00 82.12 654 ALA A N 1
ATOM 4978 C CA . ALA A 1 654 ? -5.521 -34.255 -16.679 1.00 82.12 654 ALA A CA 1
ATOM 4979 C C . ALA A 1 654 ? -4.643 -33.227 -15.949 1.00 82.12 654 ALA A C 1
ATOM 4981 O O . ALA A 1 654 ? -3.420 -33.375 -15.927 1.00 82.12 654 ALA A O 1
ATOM 4982 N N . GLU A 1 655 ? -5.256 -32.173 -15.400 1.00 83.88 655 GLU A N 1
ATOM 4983 C CA . GLU A 1 655 ? -4.516 -31.192 -14.605 1.00 83.88 655 GLU A CA 1
ATOM 4984 C C . GLU A 1 655 ? -3.834 -31.892 -13.420 1.00 83.88 655 GLU A C 1
ATOM 4986 O O . GLU A 1 655 ? -4.425 -32.757 -12.770 1.00 83.88 655 GLU A O 1
ATOM 4991 N N . ASP A 1 656 ? -2.587 -31.507 -13.141 1.00 88.50 656 ASP A N 1
ATOM 4992 C CA . ASP A 1 656 ? -1.820 -31.998 -11.997 1.00 88.50 656 ASP A CA 1
ATOM 4993 C C . ASP A 1 656 ? -2.594 -31.739 -10.683 1.00 88.50 656 ASP A C 1
ATOM 4995 O O . ASP A 1 656 ? -2.893 -30.577 -10.372 1.00 88.50 656 ASP A O 1
ATOM 4999 N N . PRO A 1 657 ? -2.905 -32.776 -9.878 1.00 90.69 657 PRO A N 1
ATOM 5000 C CA . PRO A 1 657 ? -3.597 -32.620 -8.600 1.00 90.69 657 PRO A CA 1
ATOM 5001 C C . PRO A 1 657 ? -2.941 -31.599 -7.660 1.00 90.69 657 PRO A C 1
ATOM 5003 O O . PRO A 1 657 ? -3.644 -30.890 -6.936 1.00 90.69 657 PRO A O 1
ATOM 5006 N N . GLN A 1 658 ? -1.610 -31.470 -7.691 1.00 89.31 658 GLN A N 1
ATOM 5007 C CA . GLN A 1 658 ? -0.890 -30.484 -6.880 1.00 89.31 658 GLN A CA 1
ATOM 5008 C C . GLN A 1 658 ? -1.109 -29.055 -7.386 1.00 89.31 658 GLN A C 1
ATOM 5010 O O . GLN A 1 658 ? -1.227 -28.122 -6.589 1.00 89.31 658 GLN A O 1
ATOM 5015 N N . ALA A 1 659 ? -1.207 -28.850 -8.701 1.00 87.44 659 ALA A N 1
ATOM 5016 C CA . ALA A 1 659 ? -1.588 -27.560 -9.271 1.00 87.44 659 ALA A CA 1
ATOM 5017 C C . ALA A 1 659 ? -3.022 -27.169 -8.872 1.00 87.44 659 ALA A C 1
ATOM 5019 O O . ALA A 1 659 ? -3.250 -26.024 -8.481 1.00 87.44 659 ALA A O 1
ATOM 5020 N N . ILE A 1 660 ? -3.966 -28.118 -8.885 1.00 89.50 660 ILE A N 1
ATOM 5021 C CA . ILE A 1 660 ? -5.349 -27.884 -8.435 1.00 89.50 660 ILE A CA 1
ATOM 5022 C C . ILE A 1 660 ? -5.378 -27.495 -6.950 1.00 89.50 660 ILE A C 1
ATOM 5024 O O . ILE A 1 660 ? -6.026 -26.513 -6.586 1.00 89.50 660 ILE A O 1
ATOM 5028 N N . LEU A 1 661 ? -4.655 -28.220 -6.089 1.00 90.50 661 LEU A N 1
ATOM 5029 C CA . LEU A 1 661 ? -4.578 -27.913 -4.658 1.00 90.50 661 LEU A CA 1
ATOM 5030 C C . LEU A 1 661 ? -3.964 -26.528 -4.402 1.00 90.50 661 LEU A C 1
ATOM 5032 O O . LEU A 1 661 ? -4.489 -25.769 -3.586 1.00 90.50 661 LEU A O 1
ATOM 5036 N N . ARG A 1 662 ? -2.896 -26.164 -5.128 1.00 90.00 662 ARG A N 1
ATOM 5037 C CA . ARG A 1 662 ? -2.290 -24.824 -5.055 1.00 90.00 662 ARG A CA 1
ATOM 5038 C C . ARG A 1 662 ? -3.295 -23.730 -5.415 1.00 90.00 662 ARG A C 1
ATOM 5040 O O . ARG A 1 662 ? -3.463 -22.811 -4.618 1.00 90.00 662 ARG A O 1
ATOM 5047 N N . LYS A 1 663 ? -4.020 -23.877 -6.533 1.00 90.81 663 LYS A N 1
ATOM 5048 C CA . LYS A 1 663 ? -5.080 -22.939 -6.951 1.00 90.81 663 LYS A CA 1
ATOM 5049 C C . LYS A 1 663 ? -6.180 -22.815 -5.889 1.00 90.81 663 LYS A C 1
ATOM 5051 O O . LYS A 1 663 ? -6.575 -21.704 -5.546 1.00 90.81 663 LYS A O 1
ATOM 5056 N N . LYS A 1 664 ? -6.654 -23.939 -5.329 1.00 93.62 664 LYS A N 1
ATOM 5057 C CA . LYS A 1 664 ? -7.669 -23.941 -4.257 1.00 93.62 664 LYS A CA 1
ATOM 5058 C C . LYS A 1 664 ? -7.181 -23.198 -3.013 1.00 93.62 664 LYS A C 1
ATOM 5060 O O . LYS A 1 664 ? -7.901 -22.359 -2.480 1.00 93.62 664 LYS A O 1
ATOM 5065 N N . ARG A 1 665 ? -5.950 -23.467 -2.572 1.00 94.12 665 ARG A N 1
ATOM 5066 C CA . ARG A 1 665 ? -5.360 -22.830 -1.389 1.00 94.12 665 ARG A CA 1
ATOM 5067 C C . ARG A 1 665 ? -5.130 -21.336 -1.591 1.00 94.12 665 ARG A C 1
ATOM 5069 O O . ARG A 1 665 ? -5.431 -20.549 -0.701 1.00 94.12 665 ARG A O 1
ATOM 5076 N N . GLU A 1 666 ? -4.612 -20.943 -2.750 1.00 93.19 666 GLU A N 1
ATOM 5077 C CA . GLU A 1 666 ? -4.448 -19.534 -3.107 1.00 93.19 666 GLU A CA 1
ATOM 5078 C C . GLU A 1 666 ? -5.799 -18.815 -3.113 1.00 93.19 666 GLU A C 1
ATOM 5080 O O . GLU A 1 666 ? -5.935 -17.751 -2.508 1.00 93.19 666 GLU A O 1
ATOM 5085 N N . ARG A 1 667 ? -6.829 -19.437 -3.699 1.00 94.81 667 ARG A N 1
ATOM 5086 C CA . ARG A 1 667 ? -8.176 -18.869 -3.727 1.00 94.81 667 ARG A CA 1
ATOM 5087 C C . ARG A 1 667 ? -8.785 -18.724 -2.332 1.00 94.81 667 ARG A C 1
ATOM 5089 O O . ARG A 1 667 ? -9.342 -17.669 -2.032 1.00 94.81 667 ARG A O 1
ATOM 5096 N N . LEU A 1 668 ? -8.632 -19.731 -1.471 1.00 96.25 668 LEU A N 1
ATOM 5097 C CA . LEU A 1 668 ? -9.076 -19.668 -0.077 1.00 96.25 668 LEU A CA 1
ATOM 5098 C C . LEU A 1 668 ? -8.303 -18.600 0.719 1.00 96.25 668 LEU A C 1
ATOM 5100 O O . LEU A 1 668 ? -8.906 -17.879 1.510 1.00 96.25 668 LEU A O 1
ATOM 5104 N N . ASN A 1 669 ? -7.001 -18.421 0.465 1.00 95.88 669 ASN A N 1
ATOM 5105 C CA . ASN A 1 669 ? -6.212 -17.341 1.068 1.00 95.88 669 ASN A CA 1
ATOM 5106 C C . ASN A 1 669 ? -6.707 -15.960 0.626 1.00 95.88 669 ASN A C 1
ATOM 5108 O O . ASN A 1 669 ? -6.908 -15.092 1.474 1.00 95.88 669 ASN A O 1
ATOM 5112 N N . ILE A 1 670 ? -6.972 -15.764 -0.672 1.00 96.25 670 ILE A N 1
ATOM 5113 C CA . ILE A 1 670 ? -7.578 -14.524 -1.178 1.00 96.25 670 ILE A CA 1
ATOM 5114 C C . ILE A 1 670 ? -8.908 -14.276 -0.470 1.00 96.25 670 ILE A C 1
ATOM 5116 O O . ILE A 1 670 ? -9.120 -13.176 0.032 1.00 96.25 670 ILE A O 1
ATOM 5120 N N . LYS A 1 671 ? -9.775 -15.289 -0.372 1.00 97.75 671 LYS A N 1
ATOM 5121 C CA . LYS A 1 671 ? -11.068 -15.192 0.314 1.00 97.75 671 LYS A CA 1
ATOM 5122 C C . LYS A 1 671 ? -10.912 -14.762 1.772 1.00 97.75 671 LYS A C 1
ATOM 5124 O O . LYS A 1 671 ? -11.490 -13.744 2.141 1.00 97.75 671 LYS A O 1
ATOM 5129 N N . ALA A 1 672 ? -10.067 -15.449 2.544 1.00 97.88 672 ALA A N 1
ATOM 5130 C CA . ALA A 1 672 ? -9.799 -15.143 3.949 1.00 97.88 672 ALA A CA 1
ATOM 5131 C C . ALA A 1 672 ? -9.329 -13.689 4.150 1.00 97.88 672 ALA A C 1
ATOM 5133 O O . ALA A 1 672 ? -9.931 -12.931 4.913 1.00 97.88 672 ALA A O 1
ATOM 5134 N N . GLN A 1 673 ? -8.292 -13.277 3.410 1.00 97.69 673 GLN A N 1
ATOM 5135 C CA . GLN A 1 673 ? -7.703 -11.934 3.485 1.00 97.69 673 GLN A CA 1
ATOM 5136 C C . GLN A 1 673 ? -8.700 -10.841 3.075 1.00 97.69 673 GLN A C 1
ATOM 5138 O O . GLN A 1 673 ? -8.798 -9.794 3.719 1.00 97.69 673 GLN A O 1
ATOM 5143 N N . THR A 1 674 ? -9.468 -11.106 2.022 1.00 98.06 674 THR A N 1
ATOM 5144 C CA . THR A 1 674 ? -10.430 -10.173 1.437 1.00 98.06 674 THR A CA 1
ATOM 5145 C C . THR A 1 674 ? -11.638 -9.955 2.347 1.00 98.06 674 THR A C 1
ATOM 5147 O O . THR A 1 674 ? -12.051 -8.816 2.558 1.00 98.06 674 THR A O 1
ATOM 5150 N N . THR A 1 675 ? -12.196 -11.017 2.937 1.00 98.56 675 THR A N 1
ATOM 5151 C CA . THR A 1 675 ? -13.305 -10.887 3.895 1.00 98.56 675 THR A CA 1
ATOM 5152 C C . THR A 1 675 ? -12.854 -10.253 5.210 1.00 98.56 675 THR A C 1
ATOM 5154 O O . THR A 1 675 ? -13.592 -9.453 5.780 1.00 98.56 675 THR A O 1
ATOM 5157 N N . ALA A 1 676 ? -11.627 -10.546 5.656 1.00 98.44 676 ALA A N 1
ATOM 5158 C CA . ALA A 1 676 ? -11.010 -9.916 6.822 1.00 98.44 676 ALA A CA 1
ATOM 5159 C C . ALA A 1 676 ? -10.828 -8.402 6.627 1.00 98.44 676 ALA A C 1
ATOM 5161 O O . ALA A 1 676 ? -11.243 -7.611 7.475 1.00 98.44 676 ALA A O 1
ATOM 5162 N N . TRP A 1 677 ? -10.271 -7.995 5.479 1.00 98.25 677 TRP A N 1
ATOM 5163 C CA . TRP A 1 677 ? -10.174 -6.588 5.079 1.00 98.25 677 TRP A CA 1
ATOM 5164 C C . TRP A 1 677 ? -11.548 -5.919 5.055 1.00 98.25 677 TRP A C 1
ATOM 5166 O O . TRP A 1 677 ? -11.735 -4.879 5.681 1.00 98.25 677 TRP A O 1
ATOM 5176 N N . ALA A 1 678 ? -12.514 -6.528 4.366 1.00 98.50 678 ALA A N 1
ATOM 5177 C CA . ALA A 1 678 ? -13.836 -5.949 4.192 1.00 98.50 678 ALA A CA 1
ATOM 5178 C C . ALA A 1 678 ? -14.545 -5.733 5.538 1.00 98.50 678 ALA A C 1
ATOM 5180 O O . ALA A 1 678 ? -15.165 -4.685 5.730 1.00 98.50 678 ALA A O 1
ATOM 5181 N N . LEU A 1 679 ? -14.459 -6.688 6.474 1.00 98.62 679 LEU A N 1
ATOM 5182 C CA . LEU A 1 679 ? -15.063 -6.543 7.800 1.00 98.62 679 LEU A CA 1
ATOM 5183 C C . LEU A 1 679 ? -14.349 -5.453 8.596 1.00 98.62 679 LEU A C 1
ATOM 5185 O O . LEU A 1 679 ? -15.000 -4.527 9.068 1.00 98.62 679 LEU A O 1
ATOM 5189 N N . TYR A 1 680 ? -13.017 -5.509 8.688 1.00 98.31 680 TYR A N 1
ATOM 5190 C CA . TYR A 1 680 ? -12.241 -4.502 9.411 1.00 98.31 680 TYR A CA 1
ATOM 5191 C C . TYR A 1 680 ? -12.509 -3.084 8.892 1.00 98.31 680 TYR A C 1
ATOM 5193 O O . TYR A 1 680 ? -12.792 -2.178 9.678 1.00 98.31 680 TYR A O 1
ATOM 5201 N N . TYR A 1 681 ? -12.458 -2.890 7.570 1.00 97.75 681 TYR A N 1
ATOM 5202 C CA . TYR A 1 681 ? -12.673 -1.589 6.945 1.00 97.75 681 TYR A CA 1
ATOM 5203 C C . TYR A 1 681 ? -14.058 -1.037 7.295 1.00 97.75 681 TYR A C 1
ATOM 5205 O O . TYR A 1 681 ? -14.161 0.101 7.756 1.00 97.75 681 TYR A O 1
ATOM 5213 N N . TYR A 1 682 ? -15.105 -1.863 7.177 1.00 98.25 682 TYR A N 1
ATOM 5214 C CA . TYR A 1 682 ? -16.466 -1.492 7.564 1.00 98.25 682 TYR A CA 1
ATOM 5215 C C . TYR A 1 682 ? -16.565 -1.064 9.028 1.00 98.25 682 TYR A C 1
ATOM 5217 O O . TYR A 1 682 ? -17.096 0.009 9.305 1.00 98.25 682 TYR A O 1
ATOM 5225 N N . LEU A 1 683 ? -16.011 -1.848 9.956 1.00 98.06 683 LEU A N 1
ATOM 5226 C CA . LEU A 1 683 ? -16.026 -1.513 11.382 1.00 98.06 683 LEU A CA 1
ATOM 5227 C C . LEU A 1 683 ? -15.302 -0.188 11.651 1.00 98.06 683 LEU A C 1
ATOM 5229 O O . LEU A 1 683 ? -15.823 0.669 12.358 1.00 98.06 683 LEU A O 1
ATOM 5233 N N . SER A 1 684 ? -14.139 0.014 11.028 1.00 96.19 684 SER A N 1
ATOM 5234 C CA . SER A 1 684 ? -13.310 1.207 11.230 1.00 96.19 684 SER A CA 1
ATOM 5235 C C . SER A 1 684 ? -13.930 2.506 10.699 1.00 96.19 684 SER A C 1
ATOM 5237 O O . SER A 1 684 ? -13.575 3.586 11.171 1.00 96.19 684 SER A O 1
ATOM 5239 N N . VAL A 1 685 ? -14.829 2.411 9.711 1.00 95.06 685 VAL A N 1
ATOM 5240 C CA . VAL A 1 685 ? -15.452 3.567 9.049 1.00 95.06 685 VAL A CA 1
ATOM 5241 C C . VAL A 1 685 ? -16.881 3.794 9.538 1.00 95.06 685 VAL A C 1
ATOM 5243 O O . VAL A 1 685 ? -17.240 4.926 9.846 1.00 95.06 685 VAL A O 1
ATOM 5246 N N . ALA A 1 686 ? -17.699 2.742 9.614 1.00 96.69 686 ALA A N 1
ATOM 5247 C CA . ALA A 1 686 ? -19.117 2.847 9.956 1.00 96.69 686 ALA A CA 1
ATOM 5248 C C . ALA A 1 686 ? -19.390 2.797 11.468 1.00 96.69 686 ALA A C 1
ATOM 5250 O O . ALA A 1 686 ? -20.382 3.372 11.911 1.00 96.69 686 ALA A O 1
ATOM 5251 N N . TYR A 1 687 ? -18.525 2.140 12.250 1.00 97.31 687 TYR A N 1
ATOM 5252 C CA . TYR A 1 687 ? -18.701 1.941 13.696 1.00 97.31 687 TYR A CA 1
ATOM 5253 C C . TYR A 1 687 ? -17.406 2.179 14.494 1.00 97.31 687 TYR A C 1
ATOM 5255 O O . TYR A 1 687 ? -16.967 1.302 15.243 1.00 97.31 687 TYR A O 1
ATOM 5263 N N . PRO A 1 688 ? -16.744 3.342 14.344 1.00 95.56 688 PRO A N 1
ATOM 5264 C CA . PRO A 1 688 ? -15.434 3.567 14.952 1.00 95.56 688 PRO A CA 1
ATOM 5265 C C . PRO A 1 688 ? -15.456 3.491 16.489 1.00 95.56 688 PRO A C 1
ATOM 5267 O O . PRO A 1 688 ? -14.476 3.051 17.088 1.00 95.56 688 PRO A O 1
ATOM 5270 N N . GLU A 1 689 ? -16.556 3.889 17.135 1.00 95.81 689 GLU A N 1
ATOM 5271 C CA . GLU A 1 689 ? -16.686 3.873 18.598 1.00 95.81 689 GLU A CA 1
ATOM 5272 C C . GLU A 1 689 ? -16.893 2.453 19.137 1.00 95.81 689 GLU A C 1
ATOM 5274 O O . GLU A 1 689 ? -16.150 2.006 20.014 1.00 95.81 689 GLU A O 1
ATOM 5279 N N . GLU A 1 690 ? -17.855 1.710 18.587 1.00 97.81 690 GLU A N 1
ATOM 5280 C CA . GLU A 1 690 ? -18.103 0.312 18.945 1.00 97.81 690 GLU A CA 1
ATOM 5281 C C . GLU A 1 690 ? -16.888 -0.557 18.620 1.00 97.81 690 GLU A C 1
ATOM 5283 O O . GLU A 1 690 ? -16.531 -1.448 19.388 1.00 97.81 690 GLU A O 1
ATOM 5288 N N . PHE A 1 691 ? -16.183 -0.267 17.525 1.00 97.56 691 PHE A N 1
ATOM 5289 C CA . PHE A 1 691 ? -14.967 -0.990 17.185 1.00 97.56 691 PHE A CA 1
ATOM 5290 C C . PHE A 1 691 ? -13.849 -0.768 18.213 1.00 97.56 691 PHE A C 1
ATOM 5292 O O . PHE A 1 691 ? -13.212 -1.732 18.641 1.00 97.56 691 PHE A O 1
ATOM 5299 N N . ARG A 1 692 ? -13.656 0.462 18.710 1.00 95.88 692 ARG A N 1
ATOM 5300 C CA . ARG A 1 692 ? -12.715 0.725 19.816 1.00 95.88 692 ARG A CA 1
ATOM 5301 C C . ARG A 1 692 ? -13.136 0.034 21.114 1.00 95.88 692 ARG A C 1
ATOM 5303 O O . ARG A 1 692 ? -12.283 -0.502 21.822 1.00 95.88 692 ARG A O 1
ATOM 5310 N N . GLN A 1 693 ? -14.434 -0.022 21.411 1.00 97.31 693 GLN A N 1
ATOM 5311 C CA . GLN A 1 693 ? -14.947 -0.788 22.554 1.00 97.31 693 GLN A CA 1
ATOM 5312 C C . GLN A 1 693 ? -14.685 -2.289 22.392 1.00 97.31 693 GLN A C 1
ATOM 5314 O O . GLN A 1 693 ? -14.361 -2.963 23.365 1.00 97.31 693 GLN A O 1
ATOM 5319 N N . PHE A 1 694 ? -14.774 -2.815 21.170 1.00 97.88 694 PHE A N 1
ATOM 5320 C CA . PHE A 1 694 ? -14.503 -4.218 20.871 1.00 97.88 694 PHE A CA 1
ATOM 5321 C C . PHE A 1 694 ? -13.027 -4.546 21.100 1.00 97.88 694 PHE A C 1
ATOM 5323 O O . PHE A 1 694 ? -12.722 -5.496 21.812 1.00 97.88 694 PHE A O 1
ATOM 5330 N N . LEU A 1 695 ? -12.120 -3.706 20.599 1.00 97.19 695 LEU A N 1
ATOM 5331 C CA . LEU A 1 695 ? -10.678 -3.838 20.824 1.00 97.19 695 LEU A CA 1
ATOM 5332 C C . LEU A 1 695 ? -10.311 -3.730 22.311 1.00 97.19 695 LEU A C 1
ATOM 5334 O O . LEU A 1 695 ? -9.507 -4.516 22.806 1.00 97.19 695 LEU A O 1
ATOM 5338 N N . THR A 1 696 ? -10.959 -2.817 23.039 1.00 96.44 696 THR A N 1
ATOM 5339 C CA . THR A 1 696 ? -10.811 -2.686 24.500 1.00 96.44 696 THR A CA 1
ATOM 5340 C C . THR A 1 696 ? -11.310 -3.932 25.233 1.00 96.44 696 THR A C 1
ATOM 5342 O O . THR A 1 696 ? -10.677 -4.407 26.168 1.00 96.44 696 THR A O 1
ATOM 5345 N N . ALA A 1 697 ? -12.443 -4.498 24.814 1.00 96.56 697 ALA A N 1
ATOM 5346 C CA . ALA A 1 697 ? -12.977 -5.713 25.418 1.00 96.56 697 ALA A CA 1
ATOM 5347 C C . ALA A 1 697 ? -12.083 -6.930 25.136 1.00 96.56 697 ALA A C 1
ATOM 5349 O O . ALA A 1 697 ? -11.902 -7.761 26.022 1.00 96.56 697 ALA A O 1
ATOM 5350 N N . LEU A 1 698 ? -11.494 -7.017 23.938 1.00 96.06 698 LEU A N 1
ATOM 5351 C CA . LEU A 1 698 ? -10.487 -8.029 23.625 1.00 96.06 698 LEU A CA 1
ATOM 5352 C C . LEU A 1 698 ? -9.243 -7.860 24.499 1.00 96.06 698 LEU A C 1
ATOM 5354 O O . LEU A 1 698 ? -8.755 -8.849 25.025 1.00 96.06 698 LEU A O 1
ATOM 5358 N N . SER A 1 699 ? -8.773 -6.628 24.727 1.00 94.81 699 SER A N 1
ATOM 5359 C CA . SER A 1 699 ? -7.580 -6.360 25.546 1.00 94.81 699 SER A CA 1
ATOM 5360 C C . SER A 1 699 ? -7.732 -6.731 27.024 1.00 94.81 699 SER A C 1
ATOM 5362 O O . SER A 1 699 ? -6.741 -6.751 27.749 1.00 94.81 699 SER A O 1
ATOM 5364 N N . GLN A 1 700 ? -8.964 -6.941 27.491 1.00 95.38 700 GLN A N 1
ATOM 5365 C CA . GLN A 1 700 ? -9.280 -7.353 28.860 1.00 95.38 700 GLN A CA 1
ATOM 5366 C C . GLN A 1 700 ? -9.318 -8.877 29.029 1.00 95.38 700 GLN A C 1
ATOM 5368 O O . GLN A 1 700 ? -9.448 -9.354 30.157 1.00 95.38 700 GLN A O 1
ATOM 5373 N N . LEU A 1 701 ? -9.240 -9.646 27.936 1.00 94.50 701 LEU A N 1
ATOM 5374 C CA . LEU A 1 701 ? -9.180 -11.102 28.012 1.00 94.50 701 LEU A CA 1
ATOM 5375 C C . LEU A 1 701 ? -7.822 -11.553 28.583 1.00 94.50 701 LEU A C 1
ATOM 5377 O O . LEU A 1 701 ? -6.819 -10.861 28.392 1.00 94.50 701 LEU A O 1
ATOM 5381 N N . PRO A 1 702 ? -7.765 -12.692 29.300 1.00 91.94 702 PRO A N 1
ATOM 5382 C CA . PRO A 1 702 ? -6.503 -13.219 29.808 1.00 91.94 702 PRO A CA 1
ATOM 5383 C C . PRO A 1 702 ? -5.523 -13.489 28.664 1.00 91.94 702 PRO A C 1
ATOM 5385 O O . PRO A 1 702 ? -5.909 -14.079 27.658 1.00 91.94 702 PRO A O 1
ATOM 5388 N N . ARG A 1 703 ? -4.255 -13.107 28.850 1.00 85.62 703 ARG A N 1
ATOM 5389 C CA . ARG A 1 703 ? -3.186 -13.288 27.853 1.00 85.62 703 ARG A CA 1
ATOM 5390 C C . ARG A 1 703 ? -3.052 -14.735 27.379 1.00 85.62 703 ARG A C 1
ATOM 5392 O O . ARG A 1 703 ? -2.852 -14.969 26.197 1.00 85.62 703 ARG A O 1
ATOM 5399 N N . ASP A 1 704 ? -3.194 -15.677 28.306 1.00 84.69 704 ASP A N 1
ATOM 5400 C CA . ASP A 1 704 ? -2.991 -17.105 28.047 1.00 84.69 704 ASP A CA 1
ATOM 5401 C C . ASP A 1 704 ? -4.267 -17.814 27.562 1.00 84.69 704 ASP A C 1
ATOM 5403 O O . ASP A 1 704 ? -4.270 -19.033 27.389 1.00 84.69 704 ASP A O 1
ATOM 5407 N N . LEU A 1 705 ? -5.378 -17.085 27.384 1.00 85.19 705 LEU A N 1
ATOM 5408 C CA . LEU A 1 705 ? -6.613 -17.672 26.881 1.00 85.19 705 LEU A CA 1
ATOM 5409 C C . LEU A 1 705 ? -6.512 -17.796 25.354 1.00 85.19 705 LEU A C 1
ATOM 5411 O O . LEU A 1 705 ? -6.524 -16.765 24.677 1.00 85.19 705 LEU A O 1
ATOM 5415 N N . PRO A 1 706 ? -6.475 -19.016 24.782 1.00 83.06 706 PRO A N 1
ATOM 5416 C CA . PRO A 1 706 ? -6.587 -19.163 23.340 1.00 83.06 706 PRO A CA 1
ATOM 5417 C C . PRO A 1 706 ? -7.917 -18.545 22.904 1.00 83.06 706 PRO A C 1
ATOM 5419 O O . PRO A 1 706 ? -8.985 -18.949 23.373 1.00 83.06 706 PRO A O 1
ATOM 5422 N N . LEU A 1 707 ? -7.862 -17.534 22.036 1.00 86.81 707 LEU A N 1
ATOM 5423 C CA . LEU A 1 707 ? -9.066 -16.894 21.522 1.00 86.81 707 LEU A CA 1
ATOM 5424 C C . LEU A 1 707 ? -9.774 -17.839 20.554 1.00 86.81 707 LEU A C 1
ATOM 5426 O O . LEU A 1 707 ? -9.577 -17.801 19.341 1.00 86.81 707 LEU A O 1
ATOM 5430 N N . GLU A 1 708 ? -10.618 -18.707 21.101 1.00 90.50 708 GLU A N 1
ATOM 5431 C CA . GLU A 1 708 ? -11.544 -19.486 20.295 1.00 90.50 708 GLU A CA 1
ATOM 5432 C C . GLU A 1 708 ? -12.511 -18.552 19.558 1.00 90.50 708 GLU A C 1
ATOM 5434 O O . GLU A 1 708 ? -12.949 -17.522 20.084 1.00 90.50 708 GLU A O 1
ATOM 5439 N N . GLY A 1 709 ? -12.881 -18.938 18.336 1.00 92.75 709 GLY A N 1
ATOM 5440 C CA . GLY A 1 709 ? -13.749 -18.132 17.478 1.00 92.75 709 GLY A CA 1
ATOM 5441 C C . GLY A 1 709 ? -15.083 -17.751 18.128 1.00 92.75 709 GLY A C 1
ATOM 5442 O O . GLY A 1 709 ? -15.580 -16.651 17.901 1.00 92.75 709 GLY A O 1
ATOM 5443 N N . GLU A 1 710 ? -15.635 -18.613 18.988 1.00 94.69 710 GLU A N 1
ATOM 5444 C CA . GLU A 1 710 ? -16.895 -18.328 19.683 1.00 94.69 710 GLU A CA 1
ATOM 5445 C C . GLU A 1 710 ? -16.724 -17.274 20.786 1.00 94.69 710 GLU A C 1
ATOM 5447 O O . GLU A 1 710 ? -17.601 -16.433 20.971 1.00 94.69 710 GLU A O 1
ATOM 5452 N N . THR A 1 711 ? -15.570 -17.240 21.461 1.00 95.75 711 THR A N 1
ATOM 5453 C CA . THR A 1 711 ? -15.236 -16.191 22.438 1.00 95.75 711 THR A CA 1
ATOM 5454 C C . THR A 1 711 ? -15.152 -14.832 21.749 1.00 95.75 711 THR A C 1
ATOM 5456 O O . THR A 1 711 ? -15.756 -13.860 22.210 1.00 95.75 711 THR A O 1
ATOM 5459 N N . VAL A 1 712 ? -14.467 -14.762 20.603 1.00 96.19 712 VAL A N 1
ATOM 5460 C CA . VAL A 1 712 ? -14.375 -13.538 19.791 1.00 96.19 712 VAL A CA 1
ATOM 5461 C C . VAL A 1 712 ? -15.760 -13.108 19.305 1.00 96.19 712 VAL A C 1
ATOM 5463 O O . VAL A 1 712 ? -16.123 -11.939 19.455 1.00 96.19 712 VAL A O 1
ATOM 5466 N N . ALA A 1 713 ? -16.562 -14.042 18.785 1.00 96.75 713 ALA A N 1
ATOM 5467 C CA . ALA A 1 713 ? -17.924 -13.771 18.332 1.00 96.75 713 ALA A CA 1
ATOM 5468 C C . ALA A 1 713 ? -18.841 -13.297 19.474 1.00 96.75 713 ALA A C 1
ATOM 5470 O O . ALA A 1 713 ? -19.636 -12.379 19.281 1.00 96.75 713 ALA A O 1
ATOM 5471 N N . ALA A 1 714 ? -18.714 -13.859 20.679 1.00 96.81 714 ALA A N 1
ATOM 5472 C CA . ALA A 1 714 ? -19.479 -13.439 21.851 1.00 96.81 714 ALA A CA 1
ATOM 5473 C C . ALA A 1 714 ? -19.116 -12.013 22.294 1.00 96.81 714 ALA A C 1
ATOM 5475 O O . ALA A 1 714 ? -20.008 -11.193 22.535 1.00 96.81 714 ALA A O 1
ATOM 5476 N N . VAL A 1 715 ? -17.819 -11.682 22.352 1.00 97.62 715 VAL A N 1
ATOM 5477 C CA . VAL A 1 715 ? -17.356 -10.315 22.651 1.00 97.62 715 VAL A CA 1
ATOM 5478 C C . VAL A 1 715 ? -17.840 -9.340 21.579 1.00 97.62 715 VAL A C 1
ATOM 5480 O O . VAL A 1 715 ? -18.345 -8.269 21.916 1.00 97.62 715 VAL A O 1
ATOM 5483 N N . PHE A 1 716 ? -17.761 -9.733 20.306 1.00 98.19 716 PHE A N 1
ATOM 5484 C CA . PHE A 1 716 ? -18.259 -8.950 19.180 1.00 98.19 716 PHE A CA 1
ATOM 5485 C C . PHE A 1 716 ? -19.760 -8.663 19.316 1.00 98.19 716 PHE A C 1
ATOM 5487 O O . PHE A 1 716 ? -20.163 -7.502 19.379 1.00 98.19 716 PHE A O 1
ATOM 5494 N N . ARG A 1 717 ? -20.595 -9.700 19.447 1.00 98.00 717 ARG A N 1
ATOM 5495 C CA . ARG A 1 717 ? -22.054 -9.563 19.594 1.00 98.00 717 ARG A CA 1
ATOM 5496 C C . ARG A 1 717 ? -22.422 -8.656 20.764 1.00 98.00 717 ARG A C 1
ATOM 5498 O O . ARG A 1 717 ? -23.251 -7.767 20.599 1.00 98.00 717 ARG A O 1
ATOM 5505 N N . ARG A 1 718 ? -21.756 -8.809 21.915 1.00 98.19 718 ARG A N 1
ATOM 5506 C CA . ARG A 1 718 ? -21.973 -7.953 23.090 1.00 98.19 718 ARG A CA 1
ATOM 5507 C C . ARG A 1 718 ? -21.682 -6.483 22.789 1.00 98.19 718 ARG A C 1
ATOM 5509 O O . ARG A 1 718 ? -22.514 -5.630 23.090 1.00 98.19 718 ARG A O 1
ATOM 5516 N N . THR A 1 719 ? -20.530 -6.179 22.194 1.00 98.19 719 THR A N 1
ATOM 5517 C CA . THR A 1 719 ? -20.135 -4.793 21.909 1.00 98.19 719 THR A CA 1
ATOM 5518 C C . THR A 1 719 ? -21.029 -4.142 20.854 1.00 98.19 719 THR A C 1
ATOM 5520 O O . THR A 1 719 ? -21.453 -3.001 21.022 1.00 98.19 719 THR A O 1
ATOM 5523 N N . PHE A 1 720 ? -21.384 -4.883 19.804 1.00 98.12 720 PHE A N 1
ATOM 5524 C CA . PHE A 1 720 ? -22.256 -4.406 18.727 1.00 98.12 720 PHE A CA 1
ATOM 5525 C C . PHE A 1 720 ? -23.755 -4.568 19.034 1.00 98.12 720 PHE A C 1
ATOM 5527 O O . PHE A 1 720 ? -24.592 -4.320 18.166 1.00 98.12 720 PHE A O 1
ATOM 5534 N N . ARG A 1 721 ? -24.101 -4.938 20.278 1.00 97.88 721 ARG A N 1
ATOM 5535 C CA . ARG A 1 721 ? -25.476 -5.075 20.792 1.00 97.88 721 ARG A CA 1
ATOM 5536 C C . ARG A 1 721 ? -26.347 -6.005 19.942 1.00 97.88 721 ARG A C 1
ATOM 5538 O O . ARG A 1 721 ? -27.521 -5.729 19.702 1.00 97.88 721 ARG A O 1
ATOM 5545 N N . LEU A 1 722 ? -25.757 -7.100 19.478 1.00 97.25 722 LEU A N 1
ATOM 5546 C CA . LEU A 1 722 ? -26.460 -8.187 18.811 1.00 97.25 722 LEU A CA 1
ATOM 5547 C C . LEU A 1 722 ? -27.009 -9.134 19.885 1.00 97.25 722 LEU A C 1
ATOM 5549 O O . LEU A 1 722 ? -26.298 -9.493 20.822 1.00 97.25 722 LEU A O 1
ATOM 5553 N N . ASP A 1 723 ? -28.264 -9.552 19.748 1.00 94.94 723 ASP A N 1
ATOM 5554 C CA . ASP A 1 723 ? -28.959 -10.445 20.694 1.00 94.94 723 ASP A CA 1
ATOM 5555 C C . ASP A 1 723 ? -28.469 -11.909 20.640 1.00 94.94 723 ASP A C 1
ATOM 5557 O O . ASP A 1 723 ? -28.987 -12.769 21.348 1.00 94.94 723 ASP A O 1
ATOM 5561 N N . GLY A 1 724 ? -27.463 -12.193 19.806 1.00 92.19 724 GLY A N 1
ATOM 5562 C CA . GLY A 1 724 ? -26.907 -13.525 19.577 1.00 92.19 724 GLY A CA 1
ATOM 5563 C C . GLY A 1 724 ? -27.755 -14.415 18.670 1.00 92.19 724 GLY A C 1
ATOM 5564 O O . GLY A 1 724 ? -27.346 -15.542 18.394 1.00 92.19 724 GLY A O 1
ATOM 5565 N N . SER A 1 725 ? -28.901 -13.929 18.183 1.00 95.94 725 SER A N 1
ATOM 5566 C CA . SER A 1 725 ? -29.718 -14.661 17.219 1.00 95.94 725 SER A CA 1
ATOM 5567 C C . SER A 1 725 ? -29.033 -14.724 15.845 1.00 95.94 725 SER A C 1
ATOM 5569 O O . SER A 1 725 ? -28.382 -13.756 15.426 1.00 95.94 725 SER A O 1
ATOM 5571 N N . PRO A 1 726 ? -29.202 -15.828 15.091 1.00 96.12 726 PRO A N 1
ATOM 5572 C CA . PRO A 1 726 ? -28.757 -15.907 13.702 1.00 96.12 726 PRO A CA 1
ATOM 5573 C C . PRO A 1 726 ? -29.295 -14.758 12.837 1.00 96.12 726 PRO A C 1
ATOM 5575 O O . PRO A 1 726 ? -28.598 -14.286 11.939 1.00 96.12 726 PRO A O 1
ATOM 5578 N N . GLU A 1 727 ? -30.503 -14.272 13.127 1.00 97.31 727 GLU A N 1
ATOM 5579 C CA . GLU A 1 727 ? -31.144 -13.168 12.419 1.00 97.31 727 GLU A CA 1
ATOM 5580 C C . GLU A 1 727 ? -30.458 -11.823 12.689 1.00 97.31 727 GLU A C 1
ATOM 5582 O O . GLU A 1 727 ? -30.368 -10.991 11.785 1.00 97.31 727 GLU A O 1
ATOM 5587 N N . ALA A 1 728 ? -29.972 -11.572 13.910 1.00 97.31 728 ALA A N 1
ATOM 5588 C CA . ALA A 1 728 ? -29.208 -10.361 14.210 1.00 97.31 728 ALA A CA 1
ATOM 5589 C C . ALA A 1 728 ? -27.837 -10.366 13.526 1.00 97.31 728 ALA A C 1
ATOM 5591 O O . ALA A 1 728 ? -27.459 -9.346 12.941 1.00 97.31 728 ALA A O 1
ATOM 5592 N N . ASP A 1 729 ? -27.141 -11.509 13.534 1.00 96.94 729 ASP A N 1
ATOM 5593 C CA . ASP A 1 729 ? -25.891 -11.697 12.789 1.00 96.94 729 ASP A CA 1
ATOM 5594 C C . ASP A 1 729 ? -26.121 -11.456 11.283 1.00 96.94 729 ASP A C 1
ATOM 5596 O O . ASP A 1 729 ? -25.366 -10.716 10.650 1.00 96.94 729 ASP A O 1
ATOM 5600 N N . ALA A 1 730 ? -27.200 -12.009 10.714 1.00 97.69 730 ALA A N 1
ATOM 5601 C CA . ALA A 1 730 ? -27.555 -11.827 9.306 1.00 97.69 730 ALA A CA 1
ATOM 5602 C C . ALA A 1 730 ? -27.848 -10.360 8.958 1.00 97.69 730 ALA A C 1
ATOM 5604 O O . ALA A 1 730 ? -27.261 -9.833 8.015 1.00 97.69 730 ALA A O 1
ATOM 5605 N N . ARG A 1 731 ? -28.667 -9.652 9.752 1.00 98.31 731 ARG A N 1
ATOM 5606 C CA . ARG A 1 731 ? -28.944 -8.217 9.534 1.00 98.31 731 ARG A CA 1
ATOM 5607 C C . ARG A 1 731 ? -27.684 -7.358 9.630 1.00 98.31 731 ARG A C 1
ATOM 5609 O O . ARG A 1 731 ? -27.540 -6.378 8.897 1.00 98.31 731 ARG A O 1
ATOM 5616 N N . PHE A 1 732 ? -26.775 -7.678 10.555 1.00 98.38 732 PHE A N 1
ATOM 5617 C CA . PHE A 1 732 ? -25.489 -6.989 10.639 1.00 98.38 732 PHE A CA 1
ATOM 5618 C C . PHE A 1 732 ? -24.669 -7.226 9.367 1.00 98.38 732 PHE A C 1
ATOM 5620 O O . PHE A 1 732 ? -24.208 -6.267 8.745 1.00 98.38 732 PHE A O 1
ATOM 5627 N N . ALA A 1 733 ? -24.544 -8.489 8.958 1.00 98.38 733 ALA A N 1
ATOM 5628 C CA . ALA A 1 733 ? -23.792 -8.885 7.779 1.00 98.38 733 ALA A CA 1
ATOM 5629 C C . ALA A 1 733 ? -24.362 -8.288 6.484 1.00 98.38 733 ALA A C 1
ATOM 5631 O O . ALA A 1 733 ? -23.600 -7.825 5.647 1.00 98.38 733 ALA A O 1
ATOM 5632 N N . GLU A 1 734 ? -25.681 -8.210 6.320 1.00 98.38 734 GLU A N 1
ATOM 5633 C CA . GLU A 1 734 ? -26.312 -7.567 5.160 1.00 98.38 734 GLU A CA 1
ATOM 5634 C C . GLU A 1 734 ? -25.925 -6.089 5.037 1.00 98.38 734 GLU A C 1
ATOM 5636 O O . GLU A 1 734 ? -25.550 -5.638 3.955 1.00 98.38 734 GLU A O 1
ATOM 5641 N N . ARG A 1 735 ? -25.945 -5.336 6.147 1.00 98.50 735 ARG A N 1
ATOM 5642 C CA . ARG A 1 735 ? -25.504 -3.928 6.154 1.00 98.50 735 ARG A CA 1
ATOM 5643 C C . ARG A 1 735 ? -24.017 -3.795 5.843 1.00 98.50 735 ARG A C 1
ATOM 5645 O O . ARG A 1 735 ? -23.629 -2.875 5.127 1.00 98.50 735 ARG A O 1
ATOM 5652 N N . TRP A 1 736 ? -23.202 -4.712 6.359 1.00 98.31 736 TRP A N 1
ATOM 5653 C CA . TRP A 1 736 ? -21.779 -4.784 6.047 1.00 98.31 736 TRP A CA 1
ATOM 5654 C C . TRP A 1 736 ? -21.538 -5.026 4.550 1.00 98.31 736 TRP A C 1
ATOM 5656 O O . TRP A 1 736 ? -20.824 -4.258 3.902 1.00 98.31 736 TRP A O 1
ATOM 5666 N N . LEU A 1 737 ? -22.163 -6.056 3.979 1.00 98.19 737 LEU A N 1
ATOM 5667 C CA . LEU A 1 737 ? -22.038 -6.392 2.563 1.00 98.19 737 LEU A CA 1
ATOM 5668 C C . LEU A 1 737 ? -22.543 -5.255 1.670 1.00 98.19 737 LEU A C 1
ATOM 5670 O O . LEU A 1 737 ? -21.911 -4.950 0.657 1.00 98.19 737 LEU A O 1
ATOM 5674 N N . GLU A 1 738 ? -23.641 -4.600 2.056 1.00 98.00 738 GLU A N 1
ATOM 5675 C CA . GLU A 1 738 ? -24.173 -3.448 1.332 1.00 98.00 738 GLU A CA 1
ATOM 5676 C C . GLU A 1 738 ? -23.213 -2.262 1.355 1.00 98.00 738 GLU A C 1
ATOM 5678 O O . GLU A 1 738 ? -22.975 -1.639 0.318 1.00 98.00 738 GLU A O 1
ATOM 5683 N N . PHE A 1 739 ? -22.610 -1.976 2.509 1.00 97.94 739 PHE A N 1
ATOM 5684 C CA . PHE A 1 739 ? -21.600 -0.933 2.626 1.00 97.94 739 PHE A CA 1
ATOM 5685 C C . PHE A 1 739 ? -20.429 -1.196 1.673 1.00 97.94 739 PHE A C 1
ATOM 5687 O O . PHE A 1 739 ? -20.088 -0.333 0.870 1.00 97.94 739 PHE A O 1
ATOM 5694 N N . ILE A 1 740 ? -19.858 -2.405 1.682 1.00 97.81 740 ILE A N 1
ATOM 5695 C CA . ILE A 1 740 ? -18.710 -2.736 0.820 1.00 97.81 740 ILE A CA 1
ATOM 5696 C C . ILE A 1 740 ? -19.087 -2.705 -0.666 1.00 97.81 740 ILE A C 1
ATOM 5698 O O . ILE A 1 740 ? -18.309 -2.229 -1.495 1.00 97.81 740 ILE A O 1
ATOM 5702 N N . ARG A 1 741 ? -20.299 -3.154 -1.012 1.00 96.44 741 ARG A N 1
ATOM 5703 C CA . ARG A 1 741 ? -20.827 -3.120 -2.383 1.00 96.44 741 ARG A CA 1
ATOM 5704 C C . ARG A 1 741 ? -21.009 -1.695 -2.906 1.00 96.44 741 ARG A C 1
ATOM 5706 O O . ARG A 1 741 ? -20.791 -1.452 -4.091 1.00 96.44 741 ARG A O 1
ATOM 5713 N N . THR A 1 742 ? -21.412 -0.771 -2.036 1.00 96.62 742 THR A N 1
ATOM 5714 C CA . THR A 1 742 ? -21.690 0.630 -2.390 1.00 96.62 742 THR A CA 1
ATOM 5715 C C . THR A 1 742 ? -20.454 1.524 -2.381 1.00 96.62 742 THR A C 1
ATOM 5717 O O . THR A 1 742 ? -20.525 2.642 -2.892 1.00 96.62 742 THR A O 1
ATOM 5720 N N . LEU A 1 743 ? -19.307 1.038 -1.887 1.00 94.75 743 LEU A N 1
ATOM 5721 C CA . LEU A 1 743 ? -18.039 1.753 -2.022 1.00 94.75 743 LEU A CA 1
ATOM 5722 C C . LEU A 1 743 ? -17.728 2.012 -3.504 1.00 94.75 743 LEU A C 1
ATOM 5724 O O . LEU A 1 743 ? -17.770 1.066 -4.300 1.00 94.75 743 LEU A O 1
ATOM 5728 N N . PRO A 1 744 ? -17.361 3.248 -3.886 1.00 93.44 744 PRO A N 1
ATOM 5729 C CA . PRO A 1 744 ? -16.851 3.526 -5.222 1.00 93.44 744 PRO A CA 1
ATOM 5730 C C . PRO A 1 744 ? -15.646 2.626 -5.530 1.00 93.44 744 PRO A C 1
ATOM 5732 O O . PRO A 1 744 ? -14.809 2.428 -4.645 1.00 93.44 744 PRO A O 1
ATOM 5735 N N . PRO A 1 745 ? -15.549 2.046 -6.741 1.00 91.94 745 PRO A N 1
ATOM 5736 C CA . PRO A 1 745 ? -14.332 1.353 -7.138 1.00 91.94 745 PRO A CA 1
ATOM 5737 C C . PRO A 1 745 ? -13.172 2.347 -7.135 1.00 91.94 745 PRO A C 1
ATOM 5739 O O . PRO A 1 745 ? -13.275 3.411 -7.739 1.00 91.94 745 PRO A O 1
ATOM 5742 N N . VAL A 1 746 ? -12.077 1.991 -6.471 1.00 91.56 746 VAL A N 1
ATOM 5743 C CA . VAL A 1 746 ? -10.811 2.745 -6.527 1.00 91.56 746 VAL A CA 1
ATOM 5744 C C . VAL A 1 746 ? -9.789 2.053 -7.434 1.00 91.56 746 VAL A C 1
ATOM 5746 O O . VAL A 1 746 ? -8.584 2.177 -7.252 1.00 91.56 746 VAL A O 1
ATOM 5749 N N . TYR A 1 747 ? -10.274 1.265 -8.391 1.00 93.00 747 TYR A N 1
ATOM 5750 C CA . TYR A 1 747 ? -9.468 0.484 -9.318 1.00 93.00 747 TYR A CA 1
ATOM 5751 C C . TYR A 1 747 ? -10.075 0.522 -10.721 1.00 93.00 747 TYR A C 1
ATOM 5753 O O . TYR A 1 747 ? -11.272 0.764 -10.895 1.00 93.00 747 TYR A O 1
ATOM 5761 N N . ILE A 1 748 ? -9.249 0.174 -11.702 1.00 92.00 748 ILE A N 1
ATOM 5762 C CA . ILE A 1 748 ? -9.581 0.136 -13.121 1.00 92.00 748 ILE A CA 1
ATOM 5763 C C . ILE A 1 748 ? -9.209 -1.240 -13.654 1.00 92.00 748 ILE A C 1
ATOM 5765 O O . ILE A 1 748 ? -8.051 -1.649 -13.564 1.00 92.00 748 ILE A O 1
ATOM 5769 N N . ASP A 1 749 ? -10.189 -1.953 -14.206 1.00 94.81 749 ASP A N 1
ATOM 5770 C CA . ASP A 1 749 ? -9.967 -3.246 -14.855 1.00 94.81 749 ASP A CA 1
ATOM 5771 C C . ASP A 1 749 ? -9.443 -3.016 -16.282 1.00 94.81 749 ASP A C 1
ATOM 5773 O O . ASP A 1 749 ? -10.162 -2.495 -17.136 1.00 94.81 749 ASP A O 1
ATOM 5777 N N . VAL A 1 750 ? -8.223 -3.467 -16.564 1.00 94.12 750 VAL A N 1
ATOM 5778 C CA . VAL A 1 750 ? -7.609 -3.439 -17.897 1.00 94.12 750 VAL A CA 1
ATOM 5779 C C . VAL A 1 750 ? -7.509 -4.862 -18.426 1.00 94.12 750 VAL A C 1
ATOM 5781 O O . VAL A 1 750 ? -6.950 -5.746 -17.773 1.00 94.12 750 VAL A O 1
ATOM 5784 N N . ALA A 1 751 ? -8.097 -5.100 -19.598 1.00 95.19 751 ALA A N 1
ATOM 5785 C CA . ALA A 1 751 ? -8.070 -6.409 -20.237 1.00 95.19 751 ALA A CA 1
ATOM 5786 C C . ALA A 1 751 ? -6.642 -6.740 -20.678 1.00 95.19 751 ALA A C 1
ATOM 5788 O O . ALA A 1 751 ? -6.004 -5.950 -21.370 1.00 95.19 751 ALA A O 1
ATOM 5789 N N . LEU A 1 752 ? -6.144 -7.915 -20.301 1.00 94.44 752 LEU A N 1
ATOM 5790 C CA . LEU A 1 752 ? -4.828 -8.360 -20.734 1.00 94.44 752 LEU A CA 1
ATOM 5791 C C . LEU A 1 752 ? -4.869 -8.792 -22.197 1.00 94.44 752 LEU A C 1
ATOM 5793 O O . LEU A 1 752 ? -5.719 -9.585 -22.606 1.00 94.44 752 LEU A O 1
ATOM 5797 N N . VAL A 1 753 ? -3.899 -8.309 -22.970 1.00 93.12 753 VAL A N 1
ATOM 5798 C CA . VAL A 1 753 ? -3.670 -8.776 -24.337 1.00 93.12 753 VAL A CA 1
ATOM 5799 C C . VAL A 1 753 ? -2.818 -10.038 -24.269 1.00 93.12 753 VAL A C 1
ATOM 5801 O O . VAL A 1 753 ? -1.690 -10.022 -23.762 1.00 93.12 753 VAL A O 1
ATOM 5804 N N . GLU A 1 754 ? -3.352 -11.148 -24.776 1.00 89.06 754 GLU A N 1
ATOM 5805 C CA . GLU A 1 754 ? -2.579 -12.381 -24.902 1.00 89.06 754 GLU A CA 1
ATOM 5806 C C . GLU A 1 754 ? -1.403 -12.168 -25.872 1.00 89.06 754 GLU A C 1
ATOM 5808 O O . GLU A 1 754 ? -1.596 -11.590 -26.950 1.00 89.06 754 GLU A O 1
ATOM 5813 N N . PRO A 1 755 ? -0.182 -12.608 -25.516 1.00 85.25 755 PRO A N 1
ATOM 5814 C CA . PRO A 1 755 ? 0.953 -12.568 -26.428 1.00 85.25 755 PRO A CA 1
ATOM 5815 C C . PRO A 1 755 ? 0.608 -13.301 -27.724 1.00 85.25 755 PRO A C 1
ATOM 5817 O O . PRO A 1 755 ? 0.259 -14.483 -27.699 1.00 85.25 755 PRO A O 1
ATOM 5820 N N . LYS A 1 756 ? 0.708 -12.615 -28.867 1.00 79.69 756 LYS A N 1
ATOM 5821 C CA . LYS A 1 756 ? 0.570 -13.292 -30.159 1.00 79.69 756 LYS A CA 1
ATOM 5822 C C . LYS A 1 756 ? 1.765 -14.235 -30.321 1.00 79.69 756 LYS A C 1
ATOM 5824 O O . LYS A 1 756 ? 2.896 -13.775 -30.150 1.00 79.69 756 LYS A O 1
ATOM 5829 N N . PRO A 1 757 ? 1.555 -15.525 -30.639 1.00 75.75 757 PRO A N 1
ATOM 5830 C CA . PRO A 1 757 ? 2.671 -16.401 -30.953 1.00 75.75 757 PRO A CA 1
ATOM 5831 C C . PRO A 1 757 ? 3.448 -15.799 -32.133 1.00 75.75 757 PRO A C 1
ATOM 5833 O O . PRO A 1 757 ? 2.821 -15.231 -33.033 1.00 75.75 757 PRO A O 1
ATOM 5836 N N . PRO A 1 758 ? 4.789 -15.892 -32.140 1.00 70.44 758 PRO A N 1
ATOM 5837 C CA . PRO A 1 758 ? 5.580 -15.401 -33.257 1.00 70.44 758 PRO A CA 1
ATOM 5838 C C . PRO A 1 758 ? 5.088 -16.080 -34.537 1.00 70.44 758 PRO A C 1
ATOM 5840 O O . PRO A 1 758 ? 5.086 -17.309 -34.637 1.00 70.44 758 PRO A O 1
ATOM 5843 N N . THR A 1 759 ? 4.612 -15.284 -35.496 1.00 73.88 759 THR A N 1
ATOM 5844 C CA . THR A 1 759 ? 4.146 -15.787 -36.789 1.00 73.88 759 THR A CA 1
ATOM 5845 C C . THR A 1 759 ? 5.318 -16.504 -37.448 1.00 73.88 759 THR A C 1
ATOM 5847 O O . THR A 1 759 ? 6.344 -15.888 -37.728 1.00 73.88 759 THR A O 1
ATOM 5850 N N . SER A 1 760 ? 5.185 -17.807 -37.684 1.00 58.59 760 SER A N 1
ATOM 5851 C CA . SER A 1 760 ? 6.260 -18.737 -38.062 1.00 58.59 760 SER A CA 1
ATOM 5852 C C . SER A 1 760 ? 6.913 -18.501 -39.442 1.00 58.59 760 SER A C 1
ATOM 5854 O O . SER A 1 760 ? 7.554 -19.401 -39.974 1.00 58.59 760 SER A O 1
ATOM 5856 N N . GLY A 1 761 ? 6.794 -17.303 -40.025 1.00 61.12 761 GLY A N 1
ATOM 5857 C CA . GLY A 1 761 ? 7.362 -16.929 -41.326 1.00 61.12 761 GLY A CA 1
ATOM 5858 C C . GLY A 1 761 ? 8.252 -15.680 -41.329 1.00 61.12 761 GLY A C 1
ATOM 5859 O O . GLY A 1 761 ? 8.998 -15.490 -42.285 1.00 61.12 761 GLY A O 1
ATOM 5860 N N . GLU A 1 762 ? 8.240 -14.854 -40.278 1.00 49.75 762 GLU A N 1
ATOM 5861 C CA . GLU A 1 762 ? 9.132 -13.691 -40.158 1.00 49.75 762 GLU A CA 1
ATOM 5862 C C . GLU A 1 762 ? 10.204 -13.982 -39.107 1.00 49.75 762 GLU A C 1
ATOM 5864 O O . GLU A 1 762 ? 10.068 -13.685 -37.923 1.00 49.75 762 GLU A O 1
ATOM 5869 N N . SER A 1 763 ? 11.301 -14.597 -39.550 1.00 42.16 763 SER A N 1
ATOM 5870 C CA . SER A 1 763 ? 12.533 -14.723 -38.767 1.00 42.16 763 SER A CA 1
ATOM 5871 C C . SER A 1 763 ? 13.202 -13.349 -38.619 1.00 42.16 763 SER A C 1
ATOM 5873 O O . SER A 1 763 ? 14.271 -13.094 -39.170 1.00 42.16 763 SER A O 1
ATOM 5875 N N . THR A 1 764 ? 12.589 -12.446 -37.860 1.00 44.31 764 THR A N 1
ATOM 5876 C CA . THR A 1 764 ? 13.260 -11.268 -37.298 1.00 44.31 764 THR A CA 1
ATOM 5877 C C . THR A 1 764 ? 13.656 -11.542 -35.857 1.00 44.31 764 THR A C 1
ATOM 5879 O O . THR A 1 764 ? 13.533 -10.660 -35.014 1.00 44.31 764 THR A O 1
ATOM 5882 N N . THR A 1 765 ? 14.098 -12.763 -35.541 1.00 42.00 765 THR A N 1
ATOM 5883 C CA . THR A 1 765 ? 14.687 -13.069 -34.238 1.00 42.00 765 THR A CA 1
ATOM 5884 C C . THR A 1 765 ? 15.847 -12.095 -34.033 1.00 42.00 765 THR A C 1
ATOM 5886 O O . THR A 1 765 ? 16.844 -12.176 -34.760 1.00 42.00 765 THR A O 1
ATOM 5889 N N . PRO A 1 766 ? 15.756 -11.142 -33.090 1.00 42.50 766 PRO A N 1
ATOM 5890 C CA . PRO A 1 766 ? 16.923 -10.396 -32.669 1.00 42.50 766 PRO A CA 1
ATOM 5891 C C . PRO A 1 766 ? 17.825 -11.453 -32.049 1.00 42.50 766 PRO A C 1
ATOM 5893 O O . PRO A 1 766 ? 17.441 -12.084 -31.064 1.00 42.50 766 PRO A O 1
ATOM 5896 N N . GLY A 1 767 ? 18.959 -11.737 -32.687 1.00 36.66 767 GLY A N 1
ATOM 5897 C CA . GLY A 1 767 ? 19.900 -12.713 -32.165 1.00 36.66 767 GLY A CA 1
ATOM 5898 C C . GLY A 1 767 ? 20.211 -12.351 -30.719 1.00 36.66 767 GLY A C 1
ATOM 5899 O O . GLY A 1 767 ? 20.836 -11.323 -30.464 1.00 36.66 767 GLY A O 1
ATOM 5900 N N . TYR A 1 768 ? 19.772 -13.187 -29.775 1.00 38.59 768 TYR A N 1
ATOM 5901 C CA . TYR A 1 768 ? 20.442 -13.266 -28.485 1.00 38.59 768 TYR A CA 1
ATOM 5902 C C . TYR A 1 768 ? 21.937 -13.359 -28.799 1.00 38.59 768 TYR A C 1
ATOM 5904 O O . TYR A 1 768 ? 22.280 -14.117 -29.713 1.00 38.59 768 TYR A O 1
ATOM 5912 N N . PRO A 1 769 ? 22.812 -12.574 -28.144 1.00 36.69 769 PRO A N 1
ATOM 5913 C CA . PRO A 1 769 ? 24.238 -12.629 -28.413 1.00 36.69 769 PRO A CA 1
ATOM 5914 C C . PRO A 1 769 ? 24.673 -14.075 -28.210 1.00 36.69 769 PRO A C 1
ATOM 5916 O O . PRO A 1 769 ? 24.721 -14.576 -27.088 1.00 36.69 769 PRO A O 1
ATOM 5919 N N . GLY A 1 770 ? 24.876 -14.764 -29.332 1.00 31.58 770 GLY A N 1
ATOM 5920 C CA . GLY A 1 770 ? 25.324 -16.134 -29.337 1.00 31.58 770 GLY A CA 1
ATOM 5921 C C . GLY A 1 770 ? 26.631 -16.154 -28.578 1.00 31.58 770 GLY A C 1
ATOM 5922 O O . GLY A 1 770 ? 27.536 -15.367 -28.868 1.00 31.58 770 GLY A O 1
ATOM 5923 N N . PHE A 1 771 ? 26.727 -17.050 -27.602 1.00 37.00 771 PHE A N 1
ATOM 5924 C CA . PHE A 1 771 ? 28.034 -17.529 -27.195 1.00 37.00 771 PHE A CA 1
ATOM 5925 C C . PHE A 1 771 ? 28.801 -17.880 -28.480 1.00 37.00 771 PHE A C 1
ATOM 5927 O O . PHE A 1 771 ? 28.242 -18.582 -29.330 1.00 37.00 771 PHE A O 1
ATOM 5934 N N . PRO A 1 772 ? 30.012 -17.334 -28.686 1.00 33.06 772 PRO A N 1
ATOM 5935 C CA . PRO A 1 772 ? 30.735 -17.523 -29.932 1.00 33.06 772 PRO A CA 1
ATOM 5936 C C . PRO A 1 772 ? 30.913 -19.028 -30.193 1.00 33.06 772 PRO A C 1
ATOM 5938 O O . PRO A 1 772 ? 31.400 -19.743 -29.311 1.00 33.06 772 PRO A O 1
ATOM 5941 N N . PRO A 1 773 ? 30.496 -19.540 -31.364 1.00 34.34 773 PRO A N 1
ATOM 5942 C CA . PRO A 1 773 ? 30.655 -20.944 -31.691 1.00 34.34 773 PRO A CA 1
ATOM 5943 C C . PRO A 1 773 ? 32.133 -21.229 -31.964 1.00 34.34 773 PRO A C 1
ATOM 5945 O O . PRO A 1 773 ? 32.714 -20.678 -32.892 1.00 34.34 773 PRO A O 1
ATOM 5948 N N . GLY A 1 774 ? 32.714 -22.118 -31.158 1.00 33.72 774 GLY A N 1
ATOM 5949 C CA . GLY A 1 774 ? 33.957 -22.824 -31.466 1.00 33.72 774 GLY A CA 1
ATOM 5950 C C . GLY A 1 774 ? 35.230 -21.981 -31.403 1.00 33.72 774 GLY A C 1
ATOM 5951 O O . GLY A 1 774 ? 35.641 -21.378 -32.388 1.00 33.72 774 GLY A O 1
ATOM 5952 N N . TYR A 1 775 ? 35.946 -22.065 -30.280 1.00 35.97 775 TYR A N 1
ATOM 5953 C CA . TYR A 1 775 ? 37.401 -21.929 -30.334 1.00 35.97 775 TYR A CA 1
ATOM 5954 C C . TYR A 1 775 ? 37.979 -23.190 -31.005 1.00 35.97 775 TYR A C 1
ATOM 5956 O O . TYR A 1 775 ? 37.732 -24.294 -30.509 1.00 35.97 775 TYR A O 1
ATOM 5964 N N . PRO A 1 776 ? 38.733 -23.069 -32.112 1.00 37.66 776 PRO A N 1
ATOM 5965 C CA . PRO A 1 776 ? 39.527 -24.166 -32.649 1.00 37.66 776 PRO A CA 1
ATOM 5966 C C . PRO A 1 776 ? 40.647 -24.505 -31.660 1.00 37.66 776 PRO A C 1
ATOM 5968 O O . PRO A 1 776 ? 41.213 -23.612 -31.030 1.00 37.66 776 PRO A O 1
ATOM 5971 N N . GLY A 1 777 ? 40.936 -25.799 -31.518 1.00 33.16 777 GLY A N 1
ATOM 5972 C CA . GLY A 1 777 ? 41.852 -26.352 -30.523 1.00 33.16 777 GLY A CA 1
ATOM 5973 C C . GLY A 1 777 ? 43.188 -25.616 -30.399 1.00 33.16 777 GLY A C 1
ATOM 5974 O O . GLY A 1 777 ? 43.885 -25.372 -31.383 1.00 33.16 777 GLY A O 1
ATOM 5975 N N . LEU A 1 778 ? 43.556 -25.319 -29.154 1.00 35.16 778 LEU A N 1
ATOM 5976 C CA . LEU A 1 778 ? 44.918 -24.951 -28.792 1.00 35.16 778 LEU A CA 1
ATOM 5977 C C . LEU A 1 778 ? 45.810 -26.207 -28.836 1.00 35.16 778 LEU A C 1
ATOM 5979 O O . LEU A 1 778 ? 45.434 -27.231 -28.259 1.00 35.16 778 LEU A O 1
ATOM 5983 N N . PRO A 1 779 ? 46.980 -26.151 -29.497 1.00 36.78 779 PRO A N 1
ATOM 5984 C CA . PRO A 1 779 ? 47.971 -27.218 -29.447 1.00 36.78 779 PRO A CA 1
ATOM 5985 C C . PRO A 1 779 ? 48.651 -27.284 -28.065 1.00 36.78 779 PRO A C 1
ATOM 5987 O O . PRO A 1 779 ? 48.740 -26.270 -27.369 1.00 36.78 779 PRO A O 1
ATOM 5990 N N . PRO A 1 780 ? 49.152 -28.463 -27.653 1.00 40.22 780 PRO A N 1
ATOM 5991 C CA . PRO A 1 780 ? 49.835 -28.636 -26.381 1.00 40.22 780 PRO A CA 1
ATOM 5992 C C . PRO A 1 780 ? 51.301 -28.197 -26.497 1.00 40.22 780 PRO A C 1
ATOM 5994 O O . PRO A 1 780 ? 52.026 -28.637 -27.387 1.00 40.22 780 PRO A O 1
ATOM 5997 N N . GLY A 1 781 ? 51.751 -27.367 -25.563 1.00 36.62 781 GLY A N 1
ATOM 5998 C CA . GLY A 1 781 ? 53.149 -26.948 -25.422 1.00 36.62 781 GLY A CA 1
ATOM 5999 C C . GLY A 1 781 ? 53.214 -25.457 -25.110 1.00 36.62 781 GLY A C 1
ATOM 6000 O O . GLY A 1 781 ? 52.430 -24.678 -25.627 1.00 36.62 781 GLY A O 1
ATOM 6001 N N . SER A 1 782 ? 54.076 -24.950 -24.250 1.00 36.78 782 SER A N 1
ATOM 6002 C CA . SER A 1 782 ? 55.258 -25.488 -23.587 1.00 36.78 782 SER A CA 1
ATOM 6003 C C . SER A 1 782 ? 55.592 -24.467 -22.498 1.00 36.78 782 SER A C 1
ATOM 6005 O O . SER A 1 782 ? 55.475 -23.264 -22.736 1.00 36.78 782 SER A O 1
ATOM 6007 N N . GLY A 1 783 ? 55.965 -24.923 -21.302 1.00 41.19 783 GLY A N 1
ATOM 6008 C CA . GLY A 1 783 ? 56.374 -24.022 -20.225 1.00 41.19 783 GLY A CA 1
ATOM 6009 C C . GLY A 1 783 ? 57.603 -23.188 -20.613 1.00 41.19 783 GLY A C 1
ATOM 6010 O O . GLY A 1 783 ? 58.486 -23.707 -21.297 1.00 41.19 783 GLY A O 1
ATOM 6011 N N . PRO A 1 784 ? 57.706 -21.932 -20.158 1.00 41.09 784 PRO A N 1
ATOM 6012 C CA . PRO A 1 784 ? 58.972 -21.229 -20.117 1.00 41.09 784 PRO A CA 1
ATOM 6013 C C . PRO A 1 784 ? 59.521 -21.225 -18.689 1.00 41.09 784 PRO A C 1
ATOM 6015 O O . PRO A 1 784 ? 58.834 -20.885 -17.725 1.00 41.09 784 PRO A O 1
ATOM 6018 N N . GLY A 1 785 ? 60.776 -21.655 -18.586 1.00 32.09 785 GLY A N 1
ATOM 6019 C CA . GLY A 1 785 ? 61.560 -21.649 -17.365 1.00 32.09 785 GLY A CA 1
ATOM 6020 C C . GLY A 1 785 ? 61.914 -20.250 -16.867 1.00 32.09 785 GLY A C 1
ATOM 6021 O O . GLY A 1 785 ? 61.798 -19.247 -17.573 1.00 32.09 785 GLY A O 1
ATOM 6022 N N . SER A 1 786 ? 62.378 -20.240 -15.621 1.00 39.25 786 SER A N 1
ATOM 6023 C CA . SER A 1 786 ? 63.060 -19.129 -14.969 1.00 39.25 786 SER A CA 1
ATOM 6024 C C . SER A 1 786 ? 64.206 -18.570 -15.813 1.00 39.25 786 SER A C 1
ATOM 6026 O O . SER A 1 786 ? 64.903 -19.318 -16.505 1.00 39.25 786 SER A O 1
ATOM 6028 N N . PRO A 1 787 ? 64.499 -17.280 -15.616 1.00 49.03 787 PRO A N 1
ATOM 6029 C CA . PRO A 1 787 ? 65.863 -16.953 -15.237 1.00 49.03 787 PRO A CA 1
ATOM 6030 C C . PRO A 1 787 ? 65.928 -16.065 -13.992 1.00 49.03 787 PRO A C 1
ATOM 6032 O O . PRO A 1 787 ? 65.199 -15.085 -13.838 1.00 49.03 787 PRO A O 1
ATOM 6035 N N . ASP A 1 788 ? 66.860 -16.450 -13.126 1.00 42.12 788 ASP A N 1
ATOM 6036 C CA . ASP A 1 788 ? 67.484 -15.625 -12.103 1.00 42.12 788 ASP A CA 1
ATOM 6037 C C . ASP A 1 788 ? 68.058 -14.319 -12.675 1.00 42.12 788 ASP A C 1
ATOM 6039 O O . ASP A 1 788 ? 68.585 -14.292 -13.789 1.00 42.12 788 ASP A O 1
ATOM 6043 N N . GLY A 1 789 ? 68.096 -13.285 -11.829 1.00 34.66 789 GLY A N 1
ATOM 6044 C CA . GLY A 1 789 ? 69.211 -12.337 -11.825 1.00 34.66 789 GLY A CA 1
ATOM 6045 C C . GLY A 1 789 ? 68.855 -10.850 -11.877 1.00 34.66 789 GLY A C 1
ATOM 6046 O O . GLY A 1 789 ? 68.546 -10.315 -12.934 1.00 34.66 789 GLY A O 1
ATOM 6047 N N . GLY A 1 790 ? 69.075 -10.159 -10.752 1.00 32.84 790 GLY A N 1
ATOM 6048 C CA . GLY A 1 790 ? 69.669 -8.814 -10.771 1.00 32.84 790 GLY A CA 1
ATOM 6049 C C . GLY A 1 790 ? 68.773 -7.618 -10.430 1.00 32.84 790 GLY A C 1
ATOM 6050 O O . GLY A 1 790 ? 68.261 -6.939 -11.310 1.00 32.84 790 GLY A O 1
ATOM 6051 N N . ALA A 1 791 ? 68.719 -7.266 -9.143 1.00 39.62 791 ALA A N 1
ATOM 6052 C CA . ALA A 1 791 ? 68.804 -5.864 -8.695 1.00 39.62 791 ALA A CA 1
ATOM 6053 C C . ALA A 1 791 ? 70.310 -5.511 -8.535 1.00 39.62 791 ALA A C 1
ATOM 6055 O O . ALA A 1 791 ? 71.080 -6.466 -8.390 1.00 39.62 791 ALA A O 1
ATOM 6056 N N . PRO A 1 792 ? 70.786 -4.238 -8.501 1.00 48.56 792 PRO A N 1
ATOM 6057 C CA . PRO A 1 792 ? 70.090 -3.007 -8.089 1.00 48.56 792 PRO A CA 1
ATOM 6058 C C . PRO A 1 792 ? 70.398 -1.748 -8.946 1.00 48.56 792 PRO A C 1
ATOM 6060 O O . PRO A 1 792 ? 71.293 -1.739 -9.785 1.00 48.56 792 PRO A O 1
ATOM 6063 N N . GLY A 1 793 ? 69.698 -0.635 -8.689 1.00 37.19 793 GLY A N 1
ATOM 6064 C CA . GLY A 1 793 ? 70.035 0.655 -9.307 1.00 37.19 793 GLY A CA 1
ATOM 6065 C C . GLY A 1 793 ? 69.155 1.821 -8.865 1.00 37.19 793 GLY A C 1
ATOM 6066 O O . GLY A 1 793 ? 68.166 2.149 -9.507 1.00 37.19 793 GLY A O 1
ATOM 6067 N N . SER A 1 794 ? 69.540 2.450 -7.761 1.00 46.44 794 SER A N 1
ATOM 6068 C CA . SER A 1 794 ? 69.082 3.752 -7.269 1.00 46.44 794 SER A CA 1
ATOM 6069 C C . SER A 1 794 ? 69.621 4.924 -8.108 1.00 46.44 794 SER A C 1
ATOM 6071 O O . SER A 1 794 ? 70.821 4.959 -8.376 1.00 46.44 794 SER A O 1
ATOM 6073 N N . GLY A 1 795 ? 68.798 5.940 -8.401 1.00 33.47 795 GLY A N 1
ATOM 6074 C CA . GLY A 1 795 ? 69.273 7.284 -8.778 1.00 33.47 795 GLY A CA 1
ATOM 6075 C C . GLY A 1 795 ? 68.193 8.210 -9.377 1.00 33.47 795 GLY A C 1
ATOM 6076 O O . GLY A 1 795 ? 67.276 7.696 -10.005 1.00 33.47 795 GLY A O 1
ATOM 6077 N N . PRO A 1 796 ? 68.244 9.546 -9.171 1.00 57.62 796 PRO A N 1
ATOM 6078 C CA . PRO A 1 796 ? 67.042 10.372 -8.992 1.00 57.62 796 PRO A CA 1
ATOM 6079 C C . PRO A 1 796 ? 66.781 11.440 -10.079 1.00 57.62 796 PRO A C 1
ATOM 6081 O O . PRO A 1 796 ? 67.693 11.867 -10.778 1.00 57.62 796 PRO A O 1
ATOM 6084 N N . GLY A 1 797 ? 65.551 11.977 -10.081 1.00 45.09 797 GLY A N 1
ATOM 6085 C CA . GLY A 1 797 ? 65.278 13.403 -10.328 1.00 45.09 797 GLY A CA 1
ATOM 6086 C C . GLY A 1 797 ? 64.841 13.835 -11.734 1.00 45.09 797 GLY A C 1
ATOM 6087 O O . GLY A 1 797 ? 65.680 14.095 -12.592 1.00 45.09 797 GLY A O 1
ATOM 6088 N N . ARG A 1 798 ? 63.537 14.084 -11.907 1.00 39.47 798 ARG A N 1
ATOM 6089 C CA . ARG A 1 798 ? 62.951 15.416 -12.167 1.00 39.47 798 ARG A CA 1
ATOM 6090 C C . ARG A 1 798 ? 61.432 15.369 -12.097 1.00 39.47 798 ARG A C 1
ATOM 6092 O O . ARG A 1 798 ? 60.869 14.336 -12.516 1.00 39.47 798 ARG A O 1
#

Secondary structure (DSSP, 8-state):
-TTHHHHHHHHHHHHHHHTSS--SEEEEEEE-------TT--S---TT----PPPP-------------PPPPPPP--PPPPPPPPPPPPPP----S------TTSEEEEEEE--S-TTS-EESSSSPPBTTTB-EESSEEEEEETTEEEEEE----SSSEEEE-TTTSSS-TT--HHHHHHHHHHHHHHH-TT--HHHHHHHHHHHHTT-HHHHHHHHHHHHHHHHH--SPPPHHHHHHHHHHHHHHHHHHS---SPPTHHHHHHHTT-SEEEE-SSEEEEESS--HHHHHHHHHHHHHHHHHHHHHHHHTT---PPPSSPEEEEE-SSHHHHHHHHHHTT--SS-SSSEEEETTTTEEEE-SS--SHHHHHHHHHHHHHHTTT--HHHHHBT--SPB-SSSSSSB-HHHHHHHHHHHHHHHHHHHHHHHHHIIIIIHHHHHHHTTSS-SSS---HHHHHHHHHHHPPPSSPEEEEEEETTEEEEEEEE-S--SSSS--HHHHHHHHHHHHTT-S-SSHHHHHHHHHTTHHHHTTT-SS----SSPP------------------------------------PPPP----------------------------PPPPPPPPPPP-PPPPPPPPP-------------PPPPPPHHHHHHHHHHHHHHHHHHHHHHHHHHHHHH-HHHHHHHHHHHHTS-TTS---HHHHHHHHHHHTT--S-HHHHHHHHHHHHHHHHHSPP--EEEEPPPPPPPPTT--------PPPP-PPPPPP--PPPP------------

Organism: NCBI:txid2755323

pLDDT: mean 77.99, std 26.23, range [26.39, 98.69]

Sequence (798 aa):
MKRIVPAVLLAALMALVATRAEAGYLIIRVILEGGQYGANGGQPPTGLEGTGSPPPVYGKGPKYGSGFGPPPGLIPGGGGSPSLPGIPGVPGTPHTGGTIKHDPSRALVVLVPVTSDFRQAQPFYKAPYDPNTNPAWRPKISFDYHGQKLTANLFADGTTIQWYEELLLTPGAATTRAHELEAKYIEWKRRSAQDLKPLHLLIRELLEAGFVDRALELSDELLESVRKSKGEVAPEVAAFARVYSRYQPMLKGALLKPSAAEQWRFNLNARQVHTLPHYALVTWDASPEEVQRWNRLLEQNFRAFYLVHAWRGVDLPLPEAPLTVILPPSPREFFQLSRVFDIPLRLQTDGFYVPDYDVLVLSPGRLDELGQTFARQMQAIYQTGVKRDALLSGSGPPLDKEGKKGKRPEEVARMQTLALVERLIEDRAMMAAITREGNRQLLYATGQLPRYVDLPEWLFHGSANTWMQPRDPALISKKDGKDEKHYISVSLADGWGGPNSFWQRHFRDLQEKKELHPDPGQLLRNVLSDAYFRGLRDPTKADDPDPEKKETSVALKSGSGSGPLTPPLGGGLIPPGGGLTPPGYGPPGLGTPGGGLTPPGLGPPGPGGFAGGSALGPPALPPGGSLGPPPGGAPGEPGMPYPGMPGMGTRPAAEDPQAILRKKRERLNIKAQTTAWALYYYLSVAYPEEFRQFLTALSQLPRDLPLEGETVAAVFRRTFRLDGSPEADARFAERWLEFIRTLPPVYIDVALVEPKPPTSGESTTPGYPGFPPGYPGLPPGSGPGSPDGGAPGSGPGR